Protein 8X0A (pdb70)

Radius of gyration: 40.34 Å; Cα contacts (8 Å, |Δi|>4): 1059; chains: 5; bounding box: 106×112×82 Å

Foldseek 3Di:
DLLVLLLLQLLVVCLVDPLVPQDLVNSCVSSVHDSVVNCVQPVDSLCSLCGNLVVLLVVLLVLLVPDDLPDDLLRSLLVSLLVSPDDPPVVVVSVLSSVCCCVPPPVNVVVVVVSLVSQLLSQLVSVCVNPPDDSPDDPSNVVSVLLVVLLVQLSVVCNVPVVDDSSVSSNVSSVDPVVHVVPD/DALVLLLLQLLVVCLVDPLVPQDLVNSCVSSVHDSVVNCVLPVDSLCSLVRPLVVLLVVLLVQLVPPDLPDDLLRSLLVSLLVSPDDDPVVVVSVLSSVCCCVPPPVNVVVVVVSLVSQLLSQLCSVCVNPPHDSPDDVSNVRSVLLSVLLVQLSVVCNVDVPDDSSVSSNVSSVDPVVHVVPD/DFLVLLLLQLLVVCLVPNQVPQDLVNSCVSSVHDSVVNCVQPVDSLCSLCRPLVVLLVVLLVLLVPDDLPPDLLRSLLVSLLVSPDDPPVCPVSVLSSCCCCVPPPSNVVVVVVSLVSQLLSQLCSVCVSPPHDSPDPPSNCVSVLLSVLLVQLSVVCNVDVPDDSSNSSNVSSVDPVVHPVPD/DALVLLLLQLLVVCLVDPLVPQDLVNSCVSSVHDSVVNCVQPVDSLCSLVGPLVVVLVVLLVQLVPDDLPPDLLRSLLVSLLVSVDDDPVVVVSVLSSVCCCVPPPVNVVVVVVSLVSQLLSQLCSVCVNPPHDSPDDPSNVVSVLLSVLLVQLSVVCNVDVPDDSSNSSNVSSCDVVVDVD/DQLVLLLLQLVVVVLVDPLVPQDLVNSCVSSVHDSVSNCVQPVDSLCSPVGPLVVVLVVLLVQLVPPDLPDDLLVSLLCSLLVPQDDDPVVCVSAALRAGPCPPRPVNPVVSVVSLVSQLLSQLVSVCVNDHDDSPDDPSNVVSVLLSVLLVQLSVVCRVDVVDDSSVSSNVSSVDPVVHVVPD

Structure (mmCIF, N/CA/C/O backbone):
data_8X0A
#
_entry.id   8X0A
#
_cell.length_a   109.750
_cell.length_b   81.430
_cell.length_c   120.457
_cell.angle_alpha   90.000
_cell.angle_beta   107.356
_cell.angle_gamma   90.000
#
_symmetry.space_group_name_H-M   'I 1 2 1'
#
loop_
_entity.id
_entity.type
_entity.pdbx_description
1 polymer 'Putative mycofactocin biosynthesis transcriptional regulator MftR'
2 water water
#
loop_
_atom_site.group_PDB
_atom_site.id
_atom_site.type_symbol
_atom_site.label_atom_id
_atom_site.label_alt_id
_atom_site.label_comp_id
_atom_site.label_asym_id
_atom_site.label_entity_id
_atom_site.label_seq_id
_atom_site.pdbx_PDB_ins_code
_atom_site.Cartn_x
_atom_site.Cartn_y
_atom_site.Cartn_z
_atom_site.occupancy
_atom_site.B_iso_or_equiv
_atom_site.auth_seq_id
_atom_site.auth_comp_id
_atom_site.auth_asym_id
_atom_site.auth_atom_id
_atom_site.pdbx_PDB_model_num
ATOM 1 N N . THR A 1 1 ? 30.224 -3.564 22.132 1.000 46.810 1 THR A N 1
ATOM 2 C CA . THR A 1 1 ? 31.626 -3.050 22.176 1.000 63.730 1 THR A CA 1
ATOM 3 C C . THR A 1 1 ? 31.857 -1.868 21.229 1.000 71.880 1 THR A C 1
ATOM 4 O O . THR A 1 1 ? 32.713 -1.054 21.585 1.000 78.150 1 THR A O 1
ATOM 8 N N . THR A 1 2 ? 31.123 -1.743 20.095 1.000 71.880 2 THR A N 1
ATOM 9 C CA . THR A 1 2 ? 30.956 -0.436 19.457 1.000 64.850 2 THR A CA 1
ATOM 10 C C . THR A 1 2 ? 30.135 0.437 20.411 1.000 59.740 2 THR A C 1
ATOM 11 O O . THR A 1 2 ? 30.658 1.459 20.781 1.000 45.450 2 THR A O 1
ATOM 15 N N . PRO A 1 3 ? 28.881 0.083 20.812 1.000 53.470 3 PRO A N 1
ATOM 16 C CA . PRO A 1 3 ? 28.185 0.794 21.883 1.000 48.830 3 PRO A CA 1
ATOM 17 C C . PRO A 1 3 ? 28.973 1.036 23.164 1.000 47.370 3 PRO A C 1
ATOM 18 O O . PRO A 1 3 ? 28.921 2.135 23.713 1.000 58.120 3 PRO A O 1
ATOM 22 N N . HIS A 1 4 ? 29.686 0.000 23.629 1.000 56.010 4 HIS A N 1
ATOM 23 C CA . HIS A 1 4 ? 30.457 0.067 24.866 1.000 56.660 4 HIS A CA 1
ATOM 24 C C . HIS A 1 4 ? 31.615 1.061 24.688 1.000 55.280 4 HIS A C 1
ATOM 25 O O . HIS A 1 4 ? 31.851 1.864 25.593 1.000 60.740 4 HIS A O 1
ATOM 32 N N . HIS A 1 5 ? 32.280 1.067 23.513 1.000 46.890 5 HIS A N 1
ATOM 33 C CA . HIS A 1 5 ? 33.385 1.980 23.252 1.000 42.870 5 HIS A CA 1
ATOM 34 C C . HIS A 1 5 ? 32.908 3.428 23.323 1.000 41.700 5 HIS A C 1
ATOM 35 O O . HIS A 1 5 ? 33.555 4.242 23.979 1.000 43.340 5 HIS A O 1
ATOM 42 N N . ILE A 1 6 ? 31.766 3.721 22.661 1.000 41.410 6 ILE A N 1
ATOM 43 C CA . ILE A 1 6 ? 31.147 5.049 22.673 1.000 36.220 6 ILE A CA 1
ATOM 44 C C . ILE A 1 6 ? 30.801 5.445 24.109 1.000 35.490 6 ILE A C 1
ATOM 45 O O . ILE A 1 6 ? 31.030 6.597 24.476 1.000 33.710 6 ILE A O 1
ATOM 50 N N . SER A 1 7 ? 30.230 4.517 24.889 1.000 29.230 7 SER A N 1
ATOM 51 C CA . SER A 1 7 ? 29.824 4.814 26.250 1.000 33.480 7 SER A CA 1
ATOM 52 C C . SER A 1 7 ? 31.043 5.112 27.107 1.000 33.340 7 SER A C 1
ATOM 53 O O . SER A 1 7 ? 31.036 6.105 27.813 1.000 36.580 7 SER A O 1
ATOM 56 N N . ASP A 1 8 ? 32.094 4.286 27.001 1.000 36.290 8 ASP A N 1
ATOM 57 C CA . ASP A 1 8 ? 33.311 4.449 27.787 1.000 34.110 8 ASP A CA 1
ATOM 58 C C . ASP A 1 8 ? 33.905 5.824 27.546 1.000 34.010 8 ASP A C 1
ATOM 59 O O . ASP A 1 8 ? 34.195 6.518 28.514 1.000 40.350 8 ASP A O 1
ATOM 64 N N . VAL A 1 9 ? 34.062 6.188 26.259 1.000 33.250 9 VAL A N 1
ATOM 65 C CA . VAL A 1 9 ? 34.572 7.486 25.836 1.000 33.980 9 VAL A CA 1
ATOM 66 C C . VAL A 1 9 ? 33.696 8.609 26.399 1.000 33.400 9 VAL A C 1
ATOM 67 O O . VAL A 1 9 ? 34.226 9.563 26.963 1.000 35.190 9 VAL A O 1
ATOM 71 N N . ALA A 1 10 ? 32.367 8.472 26.272 1.000 32.840 10 ALA A N 1
ATOM 72 C CA . ALA A 1 10 ? 31.404 9.447 26.784 1.000 37.120 10 ALA A CA 1
ATOM 73 C C . ALA A 1 10 ? 31.562 9.663 28.284 1.000 36.500 10 ALA A C 1
ATOM 74 O O . ALA A 1 10 ? 31.471 10.783 28.751 1.000 37.360 10 ALA A O 1
ATOM 76 N N . ILE A 1 11 ? 31.798 8.591 29.037 1.000 38.280 11 ILE A N 1
ATOM 77 C CA . ILE A 1 11 ? 31.891 8.671 30.489 1.000 42.630 11 ILE A CA 1
ATOM 78 C C . ILE A 1 11 ? 33.198 9.327 30.931 1.000 45.680 11 ILE A C 1
ATOM 79 O O . ILE A 1 11 ? 33.156 10.074 31.915 1.000 39.200 11 ILE A O 1
ATOM 84 N N . GLU A 1 12 ? 34.307 9.099 30.195 1.000 41.350 12 GLU A N 1
ATOM 85 C CA . GLU A 1 12 ? 35.563 9.798 30.447 1.000 44.220 12 GLU A CA 1
ATOM 86 C C . GLU A 1 12 ? 35.348 11.302 30.272 1.000 42.580 12 GLU A C 1
ATOM 87 O O . GLU A 1 12 ? 35.791 12.072 31.116 1.000 49.060 12 GLU A O 1
ATOM 93 N N . LEU A 1 13 ? 34.643 11.702 29.204 1.000 43.800 13 LEU A N 1
ATOM 94 C CA . LEU A 1 13 ? 34.322 13.106 28.954 1.000 42.970 13 LEU A CA 1
ATOM 95 C C . LEU A 1 13 ? 33.372 13.660 30.023 1.000 38.940 13 LEU A C 1
ATOM 96 O O . LEU A 1 13 ? 33.562 14.790 30.443 1.000 39.850 13 LEU A O 1
ATOM 101 N N . PHE A 1 14 ? 32.336 12.903 30.421 1.000 35.570 14 PHE A N 1
ATOM 102 C CA . PHE A 1 14 ? 31.391 13.349 31.435 1.000 36.890 14 PHE A CA 1
ATOM 103 C C . PHE A 1 14 ? 32.066 13.495 32.807 1.000 37.160 14 PHE A C 1
ATOM 104 O O . PHE A 1 14 ? 31.791 14.463 33.510 1.000 34.910 14 PHE A O 1
ATOM 112 N N . ALA A 1 15 ? 32.954 12.559 33.172 1.000 38.930 15 ALA A N 1
ATOM 113 C CA . ALA A 1 15 ? 33.801 12.667 34.367 1.000 37.600 15 ALA A CA 1
ATOM 114 C C . ALA A 1 15 ? 34.689 13.914 34.369 1.000 36.690 15 ALA A C 1
ATOM 115 O O . ALA A 1 15 ? 34.793 14.558 35.395 1.000 44.070 15 ALA A O 1
ATOM 117 N N . ALA A 1 16 ? 35.356 14.243 33.254 1.000 41.050 16 ALA A N 1
ATOM 118 C CA . ALA A 1 16 ? 36.314 15.350 33.195 1.000 43.200 16 ALA A CA 1
ATOM 119 C C . ALA A 1 16 ? 35.610 16.710 33.196 1.000 43.160 16 ALA A C 1
ATOM 120 O O . ALA A 1 16 ? 36.012 17.601 33.934 1.000 47.680 16 ALA A O 1
ATOM 122 N N . HIS A 1 17 ? 34.593 16.872 32.334 1.000 47.160 17 HIS A N 1
ATOM 123 C CA . HIS A 1 17 ? 33.876 18.127 32.110 1.000 45.930 17 HIS A CA 1
ATOM 124 C C . HIS A 1 17 ? 32.522 17.946 32.788 1.000 52.660 17 HIS A C 1
ATOM 125 O O . HIS A 1 17 ? 32.411 17.054 33.629 1.000 72.190 17 HIS A O 1
ATOM 132 N N . GLY A 1 18 ? 31.496 18.733 32.473 1.000 49.100 18 GLY A N 1
ATOM 133 C CA . GLY A 1 18 ? 30.151 18.360 32.915 1.000 49.800 18 GLY A CA 1
ATOM 134 C C . GLY A 1 18 ? 29.577 17.162 32.134 1.000 43.300 18 GLY A C 1
ATOM 135 O O . GLY A 1 18 ? 30.169 16.677 31.182 1.000 35.690 18 GLY A O 1
ATOM 136 N N . PHE A 1 19 ? 28.368 16.728 32.496 1.000 40.320 19 PHE A N 1
ATOM 137 C CA . PHE A 1 19 ? 27.468 16.093 31.546 1.000 35.330 19 PHE A CA 1
ATOM 138 C C . PHE A 1 19 ? 26.960 17.136 30.540 1.000 36.750 19 PHE A C 1
ATOM 139 O O . PHE A 1 19 ? 26.949 16.880 29.331 1.000 43.620 19 PHE A O 1
ATOM 147 N N . THR A 1 20 ? 26.494 18.271 31.058 1.000 32.690 20 THR A N 1
ATOM 148 C CA . THR A 1 20 ? 25.842 19.285 30.233 1.000 40.140 20 THR A CA 1
ATOM 149 C C . THR A 1 20 ? 26.817 19.976 29.269 1.000 38.940 20 THR A C 1
ATOM 150 O O . THR A 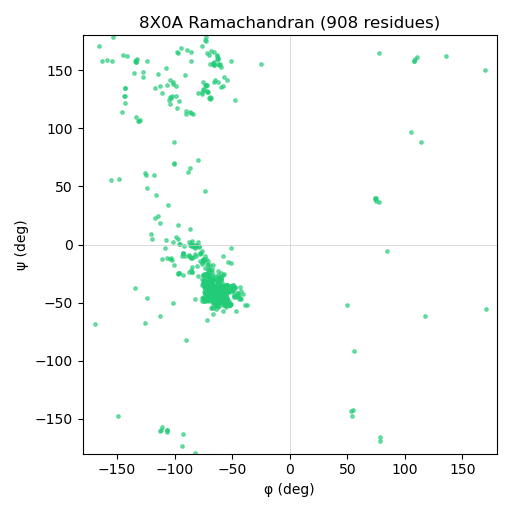1 20 ? 26.408 20.282 28.157 1.000 48.970 20 THR A O 1
ATOM 154 N N . ASP A 1 21 ? 28.102 20.117 29.614 1.000 39.580 21 ASP A N 1
ATOM 155 C CA . ASP A 1 21 ? 29.108 20.717 28.741 1.000 42.220 21 ASP A CA 1
ATOM 156 C C . ASP A 1 21 ? 29.715 19.752 27.707 1.000 37.800 21 ASP A C 1
ATOM 157 O O . ASP A 1 21 ? 30.554 20.165 26.942 1.000 39.020 21 ASP A O 1
ATOM 162 N N . VAL A 1 22 ? 29.322 18.477 27.674 1.000 39.700 22 VAL A N 1
ATOM 163 C CA . VAL A 1 22 ? 29.779 17.526 26.676 1.000 36.080 22 VAL A CA 1
ATOM 164 C C . VAL A 1 22 ? 28.650 17.311 25.662 1.000 33.910 22 VAL A C 1
ATOM 165 O O . VAL A 1 22 ? 27.584 16.859 26.044 1.000 36.460 22 VAL A O 1
ATOM 169 N N . SER A 1 23 ? 28.977 17.492 24.391 1.000 30.010 23 SER A N 1
ATOM 170 C CA . SER A 1 23 ? 27.975 17.335 23.321 1.000 28.550 23 SER A CA 1
ATOM 171 C C . SER A 1 23 ? 28.060 15.962 22.683 1.000 27.760 23 SER A C 1
ATOM 172 O O . SER A 1 23 ? 29.047 15.260 22.901 1.000 27.660 23 SER A O 1
ATOM 175 N N . VAL A 1 24 ? 27.037 15.616 21.927 1.000 24.680 24 VAL A N 1
ATOM 176 C CA . VAL A 1 24 ? 26.999 14.373 21.186 1.000 29.430 24 VAL A CA 1
ATOM 177 C C . VAL A 1 24 ? 28.142 14.302 20.160 1.000 35.090 24 VAL A C 1
ATOM 178 O O . VAL A 1 24 ? 28.635 13.200 19.938 1.000 41.660 24 VAL A O 1
ATOM 182 N N . ASP A 1 25 ? 28.565 15.437 19.612 1.000 39.520 25 ASP A N 1
ATOM 183 C CA . ASP A 1 25 ? 29.677 15.485 18.631 1.000 42.450 25 ASP A CA 1
ATOM 184 C C . ASP A 1 25 ? 30.985 15.263 19.380 1.000 34.240 25 ASP A C 1
ATOM 185 O O . ASP A 1 25 ? 31.841 14.542 18.864 1.000 30.080 25 ASP A O 1
ATOM 190 N N . ASP A 1 26 ? 31.125 15.877 20.547 1.000 28.960 26 ASP A N 1
ATOM 191 C CA . ASP A 1 26 ? 32.308 15.642 21.367 1.000 27.380 26 ASP A CA 1
ATOM 192 C C . ASP A 1 26 ? 32.527 14.137 21.556 1.000 27.810 26 ASP A C 1
ATOM 193 O O . ASP A 1 26 ? 33.662 13.651 21.523 1.000 32.710 26 ASP A O 1
ATOM 198 N N . ILE A 1 27 ? 31.420 13.401 21.745 1.000 25.690 27 ILE A N 1
ATOM 199 C CA . ILE A 1 27 ? 31.437 11.970 21.969 1.000 26.740 27 ILE A CA 1
ATOM 200 C C . ILE A 1 27 ? 31.808 11.222 20.677 1.000 28.810 27 ILE A C 1
ATOM 201 O O . ILE A 1 27 ? 32.632 10.305 20.698 1.000 29.020 27 ILE A O 1
ATOM 206 N N . ALA A 1 28 ? 31.186 11.613 19.557 1.000 30.410 28 ALA A N 1
ATOM 207 C CA . ALA A 1 28 ? 31.483 11.064 18.235 1.000 31.260 28 ALA A CA 1
ATOM 208 C C . ALA A 1 28 ? 32.961 11.267 17.869 1.000 32.130 28 ALA A C 1
ATOM 209 O O . ALA A 1 28 ? 33.602 10.377 17.335 1.000 30.570 28 ALA A O 1
ATOM 211 N N . ARG A 1 29 ? 33.498 12.457 18.149 1.000 40.170 29 ARG A N 1
ATOM 212 C CA . ARG A 1 29 ? 34.874 12.827 17.848 1.000 41.630 29 ARG A CA 1
ATOM 213 C C . ARG A 1 29 ? 35.839 11.976 18.667 1.000 46.200 29 ARG A C 1
ATOM 214 O O . ARG A 1 29 ? 36.748 11.369 18.088 1.000 50.730 29 ARG A O 1
ATOM 222 N N . ALA A 1 30 ? 35.611 11.909 19.990 1.000 40.650 30 ALA A N 1
ATOM 223 C CA . ALA A 1 30 ? 36.437 11.113 20.882 1.000 34.250 30 ALA A CA 1
ATOM 224 C C . ALA A 1 30 ? 36.378 9.613 20.557 1.000 34.690 30 ALA A C 1
ATOM 225 O O . ALA A 1 30 ? 37.376 8.911 20.783 1.000 39.080 30 ALA A O 1
ATOM 227 N N . ALA A 1 31 ? 35.219 9.120 20.064 1.000 32.720 31 ALA A N 1
ATOM 228 C CA . ALA A 1 31 ? 35.018 7.722 19.679 1.000 31.550 31 ALA A CA 1
ATOM 229 C C . ALA A 1 31 ? 35.504 7.420 18.249 1.000 31.930 31 ALA A C 1
ATOM 230 O O . ALA A 1 31 ? 35.576 6.250 17.853 1.000 28.920 31 ALA A O 1
ATOM 232 N N . GLY A 1 32 ? 35.835 8.468 17.473 1.000 31.420 32 GLY A N 1
ATOM 233 C CA . GLY A 1 32 ? 36.377 8.319 16.137 1.000 32.660 32 GLY A CA 1
ATOM 234 C C . GLY A 1 32 ? 35.321 7.908 15.117 1.000 33.230 32 GLY A C 1
ATOM 235 O O . GLY A 1 32 ? 35.643 7.133 14.225 1.000 39.320 32 GLY A O 1
ATOM 236 N N . ILE A 1 33 ? 34.089 8.444 15.242 1.000 31.080 33 ILE A N 1
ATOM 237 C CA . ILE A 1 33 ? 32.976 8.130 14.361 1.000 29.680 33 ILE A CA 1
ATOM 238 C C . ILE A 1 33 ? 32.295 9.419 13.916 1.000 27.250 33 ILE A C 1
ATOM 239 O O . ILE A 1 33 ? 32.382 10.441 14.611 1.000 30.220 33 ILE A O 1
ATOM 244 N N . ALA A 1 34 ? 31.556 9.341 12.803 1.000 28.860 34 ALA A N 1
ATOM 245 C CA . ALA A 1 34 ? 30.591 10.380 12.445 1.000 33.900 34 ALA A CA 1
ATOM 246 C C . ALA A 1 34 ? 29.442 10.441 13.466 1.000 37.450 34 ALA A C 1
ATOM 247 O O . ALA A 1 34 ? 29.104 9.454 14.127 1.000 37.400 34 ALA A O 1
ATOM 249 N N . ARG A 1 35 ? 28.825 11.621 13.566 1.000 38.340 35 ARG A N 1
ATOM 250 C CA . ARG A 1 35 ? 27.705 11.873 14.466 1.000 38.850 35 ARG A CA 1
ATOM 251 C C . ARG A 1 35 ? 26.534 10.922 14.198 1.000 37.060 35 ARG A C 1
ATOM 252 O O . ARG A 1 35 ? 25.986 10.395 15.157 1.000 42.140 35 ARG A O 1
ATOM 260 N N . ARG A 1 36 ? 26.180 10.720 12.913 1.000 31.620 36 ARG A N 1
ATOM 261 C CA . ARG A 1 36 ? 25.150 9.797 12.472 1.000 36.450 36 ARG A CA 1
ATOM 262 C C . ARG A 1 36 ? 25.413 8.339 12.876 1.000 35.350 36 ARG A C 1
ATOM 263 O O . ARG A 1 36 ? 24.487 7.586 13.174 1.000 43.160 36 ARG A O 1
ATOM 271 N N . THR A 1 37 ? 26.687 7.929 12.843 1.000 34.070 37 THR A N 1
ATOM 272 C CA . THR A 1 37 ? 27.077 6.577 13.236 1.000 34.320 37 THR A CA 1
ATOM 273 C C . THR A 1 37 ? 26.725 6.298 14.701 1.000 31.120 37 THR A C 1
ATOM 274 O O . THR A 1 37 ? 26.286 5.205 15.030 1.000 26.240 37 THR A O 1
ATOM 278 N N . LEU A 1 38 ? 26.948 7.293 15.571 1.000 31.920 38 LEU A N 1
ATOM 279 C CA . LEU A 1 38 ? 26.579 7.200 16.981 1.000 31.190 38 LEU A CA 1
ATOM 280 C C . LEU A 1 38 ? 25.083 6.915 17.153 1.000 29.410 38 LEU A C 1
ATOM 281 O O . LEU A 1 38 ? 24.729 6.176 18.067 1.000 26.630 38 LEU A O 1
ATOM 286 N N . PHE A 1 39 ? 24.221 7.469 16.283 1.000 29.010 39 PHE A N 1
ATOM 287 C CA . PHE A 1 39 ? 22.777 7.337 16.450 1.000 30.900 39 PHE A CA 1
ATOM 288 C C . PHE A 1 39 ? 22.264 5.950 16.071 1.000 30.130 39 PHE A C 1
ATOM 289 O O . PHE A 1 39 ? 21.118 5.629 16.389 1.000 37.590 39 PHE A O 1
ATOM 297 N N . ARG A 1 40 ? 23.074 5.118 15.419 1.000 30.440 40 ARG A N 1
ATOM 298 C CA . ARG A 1 40 ? 22.666 3.732 15.173 1.000 33.470 40 ARG A CA 1
ATOM 299 C C . ARG A 1 40 ? 22.700 2.951 16.484 1.000 35.060 40 ARG A C 1
ATOM 300 O O . ARG A 1 40 ? 21.863 2.089 16.678 1.000 36.780 40 ARG A O 1
ATOM 308 N N . TYR A 1 41 ? 23.566 3.338 17.427 1.000 40.620 41 TYR A N 1
ATOM 309 C CA . TYR A 1 41 ? 23.719 2.669 18.727 1.000 38.800 41 TYR A CA 1
ATOM 310 C C . TYR A 1 41 ? 22.916 3.329 19.854 1.000 31.800 41 TYR A C 1
ATOM 311 O O . TYR A 1 41 ? 22.662 2.649 20.831 1.000 30.400 41 TYR A O 1
ATOM 320 N N . TYR A 1 42 ? 22.591 4.628 19.753 1.000 31.370 42 TYR A N 1
ATOM 321 C CA . TYR A 1 42 ? 21.976 5.403 20.826 1.000 30.070 42 TYR A CA 1
ATOM 322 C C . TYR A 1 42 ? 20.968 6.405 20.253 1.000 32.170 42 TYR A C 1
ATOM 323 O O . TYR A 1 42 ? 21.300 7.132 19.319 1.000 30.260 42 TYR A O 1
ATOM 332 N N . ALA A 1 43 ? 19.776 6.485 20.866 1.000 34.800 43 ALA A N 1
ATOM 333 C CA . ALA A 1 43 ? 18.700 7.339 20.372 1.000 34.900 43 ALA A CA 1
ATOM 334 C C . ALA A 1 43 ? 18.758 8.732 20.994 1.000 35.700 43 ALA A C 1
ATOM 335 O O . ALA A 1 43 ? 17.979 9.602 20.575 1.000 30.160 43 ALA A O 1
ATOM 337 N N . SER A 1 44 ? 19.600 8.932 22.019 1.000 36.300 44 SER A N 1
ATOM 338 C CA . SER A 1 44 ? 19.741 10.236 22.657 1.000 33.420 44 SER A CA 1
ATOM 339 C C . SER A 1 44 ? 21.000 10.259 23.522 1.000 37.510 44 SER A C 1
ATOM 340 O O . SER A 1 44 ? 21.673 9.243 23.700 1.000 35.500 44 SER A O 1
ATOM 343 N N . LYS A 1 45 ? 21.336 11.462 24.010 1.000 37.170 45 LYS A N 1
ATOM 344 C CA . LYS A 1 45 ? 22.491 11.673 24.870 1.000 35.710 45 LYS A CA 1
ATOM 345 C C . LYS A 1 45 ? 22.300 10.958 26.205 1.000 35.310 45 LYS A C 1
ATOM 346 O O . LYS A 1 45 ? 23.244 10.319 26.686 1.000 35.190 45 LYS A O 1
ATOM 352 N N . ASN A 1 46 ? 21.077 11.052 26.774 1.000 32.950 46 ASN A N 1
ATOM 353 C CA . ASN A 1 46 ? 20.759 10.467 28.073 1.000 30.910 46 ASN A CA 1
ATOM 354 C C . ASN A 1 46 ? 20.894 8.933 28.078 1.000 30.240 46 ASN A C 1
ATOM 355 O O . ASN A 1 46 ? 21.127 8.352 29.127 1.000 27.240 46 ASN A O 1
ATOM 360 N N . ALA A 1 47 ? 20.745 8.272 26.912 1.000 33.580 47 ALA A N 1
ATOM 361 C CA . ALA A 1 47 ? 20.947 6.837 26.775 1.000 33.920 47 ALA A CA 1
ATOM 362 C C . ALA A 1 47 ? 22.402 6.397 26.909 1.000 34.590 47 ALA A C 1
ATOM 363 O O . ALA A 1 47 ? 22.631 5.237 27.254 1.000 41.280 47 ALA A O 1
ATOM 365 N N . ILE A 1 48 ? 23.361 7.289 26.598 1.000 36.650 48 ILE A N 1
ATOM 366 C CA . ILE A 1 48 ? 24.753 6.908 26.332 1.000 34.680 48 ILE A CA 1
ATOM 367 C C . ILE A 1 48 ? 25.441 6.388 27.590 1.000 30.140 48 ILE A C 1
ATOM 368 O O . ILE A 1 48 ? 26.103 5.367 27.490 1.000 34.330 48 ILE A O 1
ATOM 373 N N . PRO A 1 49 ? 25.330 7.015 28.782 1.000 29.580 49 PRO A N 1
ATOM 374 C CA . PRO A 1 49 ? 25.953 6.491 30.001 1.000 31.040 49 PRO A CA 1
ATOM 375 C C . PRO A 1 49 ? 25.533 5.074 30.398 1.000 36.520 49 PRO A C 1
ATOM 376 O O . PRO A 1 49 ? 26.314 4.366 31.038 1.000 34.410 49 PRO A O 1
ATOM 380 N N . TRP A 1 50 ? 24.312 4.663 29.977 1.000 41.480 50 TRP A N 1
ATOM 381 C CA . TRP A 1 50 ? 23.796 3.330 30.243 1.000 37.660 50 TRP A CA 1
ATOM 382 C C . TRP A 1 50 ? 24.360 2.258 29.325 1.000 36.020 50 TRP A C 1
ATOM 383 O O . TRP A 1 50 ? 24.015 1.108 29.525 1.000 35.480 50 TRP A O 1
ATOM 394 N N . GLY A 1 51 ? 25.231 2.591 28.367 1.000 40.540 51 GLY A N 1
ATOM 395 C CA . GLY A 1 51 ? 25.769 1.598 27.460 1.000 46.750 51 GLY A CA 1
ATOM 396 C C . GLY A 1 51 ? 24.647 0.817 26.769 1.000 49.290 51 GLY A C 1
ATOM 397 O O . GLY A 1 51 ? 23.527 1.324 26.543 1.000 38.980 51 GLY A O 1
ATOM 398 N N . ASP A 1 52 ? 24.947 -0.446 26.488 1.000 55.760 52 ASP A N 1
ATOM 399 C CA . ASP A 1 52 ? 24.005 -1.307 25.784 1.000 70.430 52 ASP A CA 1
ATOM 400 C C . ASP A 1 52 ? 22.745 -1.518 26.634 1.000 77.070 52 ASP A C 1
ATOM 401 O O . ASP A 1 52 ? 21.664 -1.116 26.218 1.000 87.480 52 ASP A O 1
ATOM 406 N N . PHE A 1 53 ? 22.920 -1.825 27.919 1.000 73.120 53 PHE A N 1
ATOM 407 C CA . PHE A 1 53 ? 21.878 -2.118 28.899 1.000 65.590 53 PHE A CA 1
ATOM 408 C C . PHE A 1 53 ? 20.844 -3.143 28.444 1.000 61.440 53 PHE A C 1
ATOM 409 O O . PHE A 1 53 ? 20.684 -4.095 29.179 1.000 42.940 53 PHE A O 1
ATOM 417 N N . SER A 1 54 ? 20.202 -3.009 27.271 1.000 60.480 54 SER A N 1
ATOM 418 C CA . SER A 1 54 ? 19.506 -4.110 26.587 1.000 52.220 54 SER A CA 1
ATOM 419 C C . SER A 1 54 ? 20.319 -5.403 26.612 1.000 58.460 54 SER A C 1
ATOM 420 O O . SER A 1 54 ? 19.748 -6.455 26.926 1.000 46.820 54 SER A O 1
ATOM 423 N N . THR A 1 55 ? 21.634 -5.297 26.301 1.000 54.880 55 THR A N 1
ATOM 424 C CA . THR A 1 55 ? 22.528 -6.450 26.299 1.000 56.030 55 THR A CA 1
ATOM 425 C C . THR A 1 55 ? 22.869 -6.875 27.729 1.000 60.370 55 THR A C 1
ATOM 426 O O . THR A 1 55 ? 22.930 -8.062 27.996 1.000 54.050 55 THR A O 1
ATOM 430 N N . HIS A 1 56 ? 23.111 -5.935 28.647 1.000 65.060 56 HIS A N 1
ATOM 431 C CA . HIS A 1 56 ? 23.291 -6.300 30.051 1.000 72.520 56 HIS A CA 1
ATOM 432 C C . HIS A 1 56 ? 22.073 -7.060 30.600 1.000 64.160 56 HIS A C 1
ATOM 433 O O . HIS A 1 56 ? 22.254 -8.056 31.283 1.000 60.630 56 HIS A O 1
ATOM 440 N N . LEU A 1 57 ? 20.848 -6.633 30.277 1.000 52.400 57 LEU A N 1
ATOM 441 C CA . LEU A 1 57 ? 19.627 -7.294 30.728 1.000 49.850 57 LEU A CA 1
ATOM 442 C C . LEU A 1 57 ? 19.488 -8.673 30.090 1.000 47.030 57 LEU A C 1
ATOM 443 O O . LEU A 1 57 ? 19.050 -9.590 30.766 1.000 50.540 57 LEU A O 1
ATOM 448 N N . ALA A 1 58 ? 19.856 -8.837 28.818 1.000 48.780 58 ALA A N 1
ATOM 449 C CA . ALA A 1 58 ? 19.846 -10.149 28.166 1.000 46.690 58 ALA A CA 1
ATOM 450 C C . ALA A 1 58 ? 20.859 -11.086 28.816 1.000 46.910 58 ALA A C 1
ATOM 451 O O . ALA A 1 58 ? 20.554 -12.258 28.951 1.000 53.280 58 ALA A O 1
ATOM 453 N N . GLN A 1 59 ? 22.031 -10.574 29.217 1.000 41.470 59 GLN A N 1
ATOM 454 C CA . GLN A 1 59 ? 23.077 -11.317 29.911 1.000 45.770 59 GLN A CA 1
ATOM 455 C C . GLN A 1 59 ? 22.630 -11.737 31.306 1.000 47.700 59 GLN A C 1
ATOM 456 O O . GLN A 1 59 ? 22.881 -12.874 31.676 1.000 51.060 59 GLN A O 1
ATOM 462 N N . LEU A 1 60 ? 21.998 -10.836 32.079 1.000 41.910 60 LEU A N 1
ATOM 463 C CA . LEU A 1 60 ? 21.404 -11.181 33.365 1.000 36.740 60 LEU A CA 1
ATOM 464 C C . LEU A 1 60 ? 20.340 -12.272 33.184 1.000 43.940 60 LEU A C 1
ATOM 465 O O . LEU A 1 60 ? 20.304 -13.226 33.947 1.000 45.250 60 LEU A O 1
ATOM 470 N N . GLN A 1 61 ? 19.443 -12.143 32.193 1.000 44.960 61 GLN A N 1
ATOM 471 C CA . GLN A 1 61 ? 18.504 -13.197 31.847 1.000 44.160 61 GLN A CA 1
ATOM 472 C C . GLN A 1 61 ? 19.252 -14.504 31.530 1.000 45.030 61 GLN A C 1
ATOM 473 O O . GLN A 1 61 ? 18.860 -15.557 31.992 1.000 44.890 61 GLN A O 1
ATOM 479 N N . GLY A 1 62 ? 20.321 -14.449 30.732 1.000 50.590 62 GLY A N 1
ATOM 480 C CA . GLY A 1 62 ? 21.118 -15.618 30.385 1.000 44.890 62 GLY A CA 1
ATOM 481 C C . GLY A 1 62 ? 21.721 -16.284 31.616 1.000 44.780 62 GLY A C 1
ATOM 482 O O . GLY A 1 62 ? 21.674 -17.481 31.739 1.000 50.660 62 GLY A O 1
ATOM 483 N N . LEU A 1 63 ? 22.260 -15.504 32.541 1.000 46.780 63 LEU A N 1
ATOM 484 C CA . LEU A 1 63 ? 22.851 -15.995 33.777 1.000 48.760 63 LEU A CA 1
ATOM 485 C C . LEU A 1 63 ? 21.792 -16.664 34.641 1.000 55.320 63 LEU A C 1
ATOM 486 O O . LEU A 1 63 ? 22.030 -17.761 35.112 1.000 69.220 63 LEU A O 1
ATOM 491 N N . LEU A 1 64 ? 20.617 -16.042 34.813 1.000 51.540 64 LEU A N 1
ATOM 492 C CA . LEU A 1 64 ? 19.519 -16.623 35.588 1.000 45.750 64 LEU A CA 1
ATOM 493 C C . LEU A 1 64 ? 18.936 -17.847 34.890 1.000 43.800 64 LEU A C 1
ATOM 494 O O . LEU A 1 64 ? 18.604 -18.800 35.559 1.000 49.910 64 LEU A O 1
ATOM 499 N N . ASP A 1 65 ? 18.782 -17.831 33.564 1.000 49.700 65 ASP A N 1
ATOM 500 C CA . ASP A 1 65 ? 18.324 -18.997 32.809 1.000 55.450 65 ASP A CA 1
ATOM 501 C C . ASP A 1 65 ? 19.281 -20.178 33.004 1.000 56.420 65 ASP A C 1
ATOM 502 O O . ASP A 1 65 ? 18.820 -21.295 33.097 1.000 57.440 65 ASP A O 1
ATOM 507 N N . ASN A 1 66 ? 20.591 -19.936 33.105 1.000 60.760 66 ASN A N 1
ATOM 508 C CA . ASN A 1 66 ? 21.602 -20.981 33.168 1.000 61.370 66 ASN A CA 1
ATOM 509 C C . ASN A 1 66 ? 21.999 -21.343 34.601 1.000 59.680 66 ASN A C 1
ATOM 510 O O . ASN A 1 66 ? 22.809 -22.251 34.767 1.000 71.140 66 ASN A O 1
ATOM 515 N N . ILE A 1 67 ? 21.412 -20.714 35.633 1.000 51.020 67 ILE A N 1
ATOM 516 C CA . ILE A 1 67 ? 21.610 -21.171 37.003 1.000 45.330 67 ILE A CA 1
ATOM 517 C C . ILE A 1 67 ? 20.826 -22.476 37.149 1.000 39.440 67 ILE A C 1
ATOM 518 O O . ILE A 1 67 ? 19.707 -22.582 36.647 1.000 46.210 67 ILE A O 1
ATOM 523 N N . ASP A 1 68 ? 21.428 -23.469 37.815 1.000 31.830 68 ASP A N 1
ATOM 524 C CA . ASP A 1 68 ? 20.812 -24.781 37.908 1.000 32.440 68 ASP A CA 1
ATOM 525 C C . ASP A 1 68 ? 19.519 -24.643 38.727 1.000 31.080 68 ASP A C 1
ATOM 526 O O . ASP A 1 68 ? 19.472 -23.942 39.708 1.000 22.270 68 ASP A O 1
ATOM 531 N N . SER A 1 69 ? 18.470 -25.345 38.301 1.000 37.460 69 SER A N 1
ATOM 532 C CA . SER A 1 69 ? 17.124 -25.249 38.854 1.000 34.150 69 SER A CA 1
ATOM 533 C C . SER A 1 69 ? 17.081 -25.722 40.307 1.000 31.720 69 SER A C 1
ATOM 534 O O . SER A 1 69 ? 16.250 -25.244 41.077 1.000 27.760 69 SER A O 1
ATOM 537 N N . ARG A 1 70 ? 17.988 -26.655 40.658 1.000 31.420 70 ARG A N 1
ATOM 538 C CA . ARG A 1 70 ? 18.135 -27.177 42.009 1.000 31.640 70 ARG A CA 1
ATOM 539 C C . ARG A 1 70 ? 18.732 -26.155 42.982 1.000 31.890 70 ARG A C 1
ATOM 540 O O . ARG A 1 70 ? 18.527 -26.310 44.181 1.000 34.720 70 ARG A O 1
ATOM 548 N N . ILE A 1 71 ? 19.430 -25.115 42.496 1.000 35.720 71 ILE A N 1
ATOM 549 C CA . ILE A 1 71 ? 19.894 -24.000 43.318 1.000 35.040 71 ILE A CA 1
ATOM 550 C C . ILE A 1 71 ? 18.668 -23.193 43.793 1.000 36.070 71 ILE A C 1
ATOM 551 O O . ILE A 1 71 ? 17.910 -22.660 42.978 1.000 31.010 71 ILE A O 1
ATOM 556 N N . GLN A 1 72 ? 18.578 -23.003 45.116 1.000 37.880 72 GLN A N 1
ATOM 557 C CA . GLN A 1 72 ? 17.495 -22.302 45.795 1.000 38.900 72 GLN A CA 1
ATOM 558 C C . GLN A 1 72 ? 17.430 -20.840 45.357 1.000 37.960 72 GLN A C 1
ATOM 559 O O . GLN A 1 72 ? 18.433 -20.251 44.932 1.000 47.860 72 GLN A O 1
ATOM 565 N N . LEU A 1 73 ? 16.234 -20.254 45.493 1.000 34.580 73 LEU A N 1
ATOM 566 C CA . LEU A 1 73 ? 15.910 -18.937 44.950 1.000 37.980 73 LEU A CA 1
ATOM 567 C C . LEU A 1 73 ? 16.796 -17.845 45.578 1.000 38.690 73 LEU A C 1
ATOM 568 O O . LEU A 1 73 ? 17.284 -16.969 44.849 1.000 43.100 73 LEU A O 1
ATOM 573 N N . ARG A 1 74 ? 16.979 -17.881 46.902 1.000 38.280 74 ARG A N 1
ATOM 574 C CA . ARG A 1 74 ? 17.770 -16.862 47.582 1.000 41.180 74 ARG A CA 1
ATOM 575 C C . ARG A 1 74 ? 19.208 -16.865 47.053 1.000 42.910 74 ARG A C 1
ATOM 576 O O . ARG A 1 74 ? 19.757 -15.803 46.728 1.000 38.030 74 ARG A O 1
ATOM 584 N N . ASP A 1 75 ? 19.791 -18.067 46.893 1.000 40.090 75 ASP A N 1
ATOM 585 C CA . ASP A 1 75 ? 21.165 -18.234 46.442 1.000 37.540 75 ASP A CA 1
ATOM 586 C C . ASP A 1 75 ? 21.324 -17.725 45.007 1.000 35.380 75 ASP A C 1
ATOM 587 O O . ASP A 1 75 ? 22.309 -17.069 44.695 1.000 34.340 75 ASP A O 1
ATOM 592 N N . ALA A 1 76 ? 20.346 -18.018 44.148 1.000 33.900 76 ALA A N 1
ATOM 593 C CA . ALA A 1 76 ? 20.330 -17.575 42.765 1.000 33.990 76 ALA A CA 1
ATOM 594 C C . ALA A 1 76 ? 20.291 -16.051 42.646 1.000 36.560 76 ALA A C 1
ATOM 595 O O . ALA A 1 76 ? 20.999 -15.511 41.813 1.000 35.180 76 ALA A O 1
ATOM 597 N N . LEU A 1 77 ? 19.475 -15.365 43.469 1.000 36.120 77 LEU A N 1
ATOM 598 C CA . LEU A 1 77 ? 19.354 -13.908 43.472 1.000 31.850 77 LEU A CA 1
ATOM 599 C C . LEU A 1 77 ? 20.650 -13.253 43.930 1.000 30.630 77 LEU A C 1
ATOM 600 O O . LEU A 1 77 ? 21.143 -12.335 43.264 1.000 31.600 77 LEU A O 1
ATOM 605 N N . ARG A 1 78 ? 21.211 -13.753 45.043 1.000 35.020 78 ARG A N 1
ATOM 606 C CA . ARG A 1 78 ? 22.492 -13.254 45.525 1.000 37.130 78 ARG A CA 1
ATOM 607 C C . ARG A 1 78 ? 23.580 -13.509 44.484 1.000 36.150 78 ARG A C 1
ATOM 608 O O . ARG A 1 78 ? 24.346 -12.609 44.196 1.000 31.500 78 ARG A O 1
ATOM 616 N N . ALA A 1 79 ? 23.638 -14.729 43.941 1.000 33.540 79 ALA A N 1
ATOM 617 C CA . ALA A 1 79 ? 24.637 -15.095 42.942 1.000 36.950 79 ALA A CA 1
ATOM 618 C C . ALA A 1 79 ? 24.532 -14.185 41.730 1.000 32.890 79 ALA A C 1
ATOM 619 O O . ALA A 1 79 ? 25.546 -13.716 41.273 1.000 40.390 79 ALA A O 1
ATOM 621 N N . ALA A 1 80 ? 23.330 -13.919 41.228 1.000 40.280 80 ALA A N 1
ATOM 622 C CA . ALA A 1 80 ? 23.108 -13.086 40.051 1.000 42.590 80 ALA A CA 1
ATOM 623 C C . ALA A 1 80 ? 23.449 -11.618 40.317 1.000 41.220 80 ALA A C 1
ATOM 624 O O . ALA A 1 80 ? 24.100 -10.999 39.472 1.000 45.190 80 ALA A O 1
ATOM 626 N N . LEU A 1 81 ? 22.982 -11.074 41.453 1.000 36.830 81 LEU A N 1
ATOM 627 C CA . LEU A 1 81 ? 23.323 -9.723 41.874 1.000 37.930 81 LEU A CA 1
ATOM 628 C C . LEU A 1 81 ? 24.847 -9.516 41.837 1.000 33.730 81 LEU A C 1
ATOM 629 O O . LEU A 1 81 ? 25.321 -8.564 41.245 1.000 34.200 81 LEU A O 1
ATOM 634 N N . LEU A 1 82 ? 25.619 -10.409 42.452 1.000 33.880 82 LEU A N 1
ATOM 635 C CA . LEU A 1 82 ? 27.060 -10.221 42.567 1.000 35.550 82 LEU A CA 1
ATOM 636 C C . LEU A 1 82 ? 27.796 -10.511 41.262 1.000 34.260 82 LEU A C 1
ATOM 637 O O . LEU A 1 82 ? 28.743 -9.810 40.976 1.000 37.380 82 LEU A O 1
ATOM 642 N N . ALA A 1 83 ? 27.346 -11.478 40.458 1.000 30.300 83 ALA A N 1
ATOM 643 C CA . ALA A 1 83 ? 27.997 -11.781 39.186 1.000 33.370 83 ALA A CA 1
ATOM 644 C C . ALA A 1 83 ? 27.786 -10.656 38.170 1.000 38.560 83 ALA A C 1
ATOM 645 O O . ALA A 1 83 ? 28.712 -10.300 37.454 1.000 45.020 83 ALA A O 1
ATOM 647 N N . PHE A 1 84 ? 26.583 -10.073 38.120 1.000 45.760 84 PHE A N 1
ATOM 648 C CA . PHE A 1 84 ? 26.228 -8.998 37.193 1.000 49.960 84 PHE A CA 1
ATOM 649 C C . PHE A 1 84 ? 26.996 -7.704 37.509 1.000 50.310 84 PHE A C 1
ATOM 650 O O . PHE A 1 84 ? 27.163 -6.876 36.612 1.000 50.670 84 PHE A O 1
ATOM 658 N N . ASN A 1 85 ? 27.507 -7.560 38.747 1.000 43.990 85 ASN A N 1
ATOM 659 C CA . ASN A 1 85 ? 28.296 -6.412 39.150 1.000 42.210 85 ASN A CA 1
ATOM 660 C C . ASN A 1 85 ? 29.699 -6.882 39.536 1.000 42.180 85 ASN A C 1
ATOM 661 O O . ASN A 1 85 ? 30.339 -6.286 40.417 1.000 34.200 85 ASN A O 1
ATOM 666 N N . THR A 1 86 ? 30.424 -7.507 38.580 1.000 46.880 86 THR A N 1
ATOM 667 C CA . THR A 1 86 ? 31.875 -7.866 38.767 1.000 49.790 86 THR A CA 1
ATOM 668 C C . THR A 1 86 ? 32.790 -7.348 37.606 1.000 55.240 86 THR A C 1
ATOM 669 O O . THR A 1 86 ? 32.437 -7.690 36.470 1.000 65.230 86 THR A O 1
ATOM 673 N N . PHE A 1 87 ? 34.089 -7.004 37.932 1.000 63.930 87 PHE A N 1
ATOM 674 C CA . PHE A 1 87 ? 34.941 -6.431 36.845 1.000 82.170 87 PHE A CA 1
ATOM 675 C C . PHE A 1 87 ? 36.511 -6.586 36.897 1.000 76.260 87 PHE A C 1
ATOM 676 O O . PHE A 1 87 ? 36.755 -7.044 37.980 1.000 87.980 87 PHE A O 1
ATOM 684 N N . ASP A 1 88 ? 37.541 -6.186 36.033 1.000 61.320 88 ASP A N 1
ATOM 685 C CA . ASP A 1 88 ? 38.924 -6.068 36.430 1.000 52.930 88 ASP A CA 1
ATOM 686 C C . ASP A 1 88 ? 39.141 -4.809 37.250 1.000 53.040 88 ASP A C 1
ATOM 687 O O . ASP A 1 88 ? 38.273 -3.944 37.274 1.000 46.480 88 ASP A O 1
ATOM 692 N N . GLU A 1 89 ? 40.330 -4.663 37.845 1.000 52.930 89 GLU A N 1
ATOM 693 C CA . GLU A 1 89 ? 40.747 -3.394 38.424 1.000 57.680 89 GLU A CA 1
ATOM 694 C C . GLU A 1 89 ? 40.512 -2.264 37.408 1.000 54.230 89 GLU A C 1
ATOM 695 O O . GLU A 1 89 ? 40.062 -1.187 37.784 1.000 48.120 89 GLU A O 1
ATOM 701 N N . SER A 1 90 ? 40.776 -2.553 36.122 1.000 59.330 90 SER A N 1
ATOM 702 C CA . SER A 1 90 ? 40.597 -1.652 34.992 1.000 58.040 90 SER A CA 1
ATOM 703 C C . SER A 1 90 ? 39.136 -1.213 34.792 1.000 51.180 90 SER A C 1
ATOM 704 O O . SER A 1 90 ? 38.829 -0.018 34.718 1.000 57.260 90 SER A O 1
ATOM 707 N N . GLU A 1 91 ? 38.223 -2.180 34.708 1.000 45.130 91 GLU A N 1
ATOM 708 C CA . GLU A 1 91 ? 36.827 -1.886 34.372 1.000 44.360 91 GLU A CA 1
ATOM 709 C C . GLU A 1 91 ? 36.064 -1.394 35.609 1.000 43.820 91 GLU A C 1
ATOM 710 O O . GLU A 1 91 ? 35.045 -0.731 35.483 1.000 45.770 91 GLU A O 1
ATOM 716 N N . THR A 1 92 ? 36.585 -1.648 36.817 1.000 43.870 92 THR A N 1
ATOM 717 C CA . THR A 1 92 ? 36.124 -1.028 38.060 1.000 42.260 92 THR A CA 1
ATOM 718 C C . THR A 1 92 ? 36.289 0.495 38.019 1.000 43.450 92 THR A C 1
ATOM 719 O O . THR A 1 92 ? 35.432 1.198 38.535 1.000 42.810 92 THR A O 1
ATOM 723 N N . ILE A 1 93 ? 37.371 1.010 37.422 1.000 43.240 93 ILE A N 1
ATOM 724 C CA . ILE A 1 93 ? 37.630 2.449 37.386 1.000 45.650 93 ILE A CA 1
ATOM 725 C C . ILE A 1 93 ? 36.595 3.167 36.516 1.000 43.200 93 ILE A C 1
ATOM 726 O O . ILE A 1 93 ? 36.110 4.234 36.915 1.000 37.370 93 ILE A O 1
ATOM 731 N N . ARG A 1 94 ? 36.287 2.597 35.342 1.000 46.260 94 ARG A N 1
ATOM 732 C CA . ARG A 1 94 ? 35.314 3.187 34.425 1.000 52.620 94 ARG A CA 1
ATOM 733 C C . ARG A 1 94 ? 33.900 3.065 34.996 1.000 50.430 94 ARG A C 1
ATOM 734 O O . ARG A 1 94 ? 33.064 3.917 34.736 1.000 52.990 94 ARG A O 1
ATOM 742 N N . HIS A 1 95 ? 33.628 1.987 35.737 1.000 45.430 95 HIS A N 1
ATOM 743 C CA . HIS A 1 95 ? 32.337 1.769 36.360 1.000 42.220 95 HIS A CA 1
ATOM 744 C C . HIS A 1 95 ? 32.095 2.787 37.471 1.000 40.830 95 HIS A C 1
ATOM 745 O O . HIS A 1 95 ? 30.959 3.222 37.659 1.000 47.780 95 HIS A O 1
ATOM 752 N N . ARG A 1 96 ? 33.141 3.172 38.206 1.000 35.880 96 ARG A N 1
ATOM 753 C CA . ARG A 1 96 ? 32.980 4.204 39.223 1.000 36.220 96 ARG A CA 1
ATOM 754 C C . ARG A 1 96 ? 32.564 5.532 38.596 1.000 35.210 96 ARG A C 1
ATOM 755 O O . ARG A 1 96 ? 31.622 6.172 39.085 1.000 37.580 96 ARG A O 1
ATOM 763 N N . LYS A 1 97 ? 33.206 5.911 37.474 1.000 32.550 97 LYS A N 1
ATOM 764 C CA . LYS A 1 97 ? 32.872 7.130 36.753 1.000 34.850 97 LYS A CA 1
ATOM 765 C C . LYS A 1 97 ? 31.452 7.065 36.183 1.000 38.330 97 LYS A C 1
ATOM 766 O O . LYS A 1 97 ? 30.718 8.047 36.290 1.000 41.590 97 LYS A O 1
ATOM 772 N N . ARG A 1 98 ? 31.097 5.903 35.597 1.000 37.540 98 ARG A N 1
ATOM 773 C CA . ARG A 1 98 ? 29.793 5.642 35.000 1.000 34.010 98 ARG A CA 1
ATOM 774 C C . ARG A 1 98 ? 28.672 5.773 36.029 1.000 36.740 98 ARG A C 1
ATOM 775 O O . ARG A 1 98 ? 27.647 6.381 35.704 1.000 28.690 98 ARG A O 1
ATOM 783 N N . MET A 1 99 ? 28.847 5.186 37.230 1.000 36.000 99 MET A N 1
ATOM 784 C CA . MET A 1 99 ? 27.795 5.194 38.243 1.000 35.480 99 MET A CA 1
ATOM 785 C C . MET A 1 99 ? 27.613 6.578 38.872 1.000 33.160 99 MET A C 1
ATOM 786 O O . MET A 1 99 ? 26.476 6.984 39.086 1.000 36.050 99 MET A O 1
ATOM 791 N N . ARG A 1 100 ? 28.710 7.329 39.049 1.000 34.210 100 ARG A N 1
ATOM 792 C CA . ARG A 1 100 ? 28.633 8.738 39.432 1.000 34.350 100 ARG A CA 1
ATOM 793 C C . ARG A 1 100 ? 27.760 9.544 38.483 1.000 32.050 100 ARG A C 1
ATOM 794 O O . ARG A 1 100 ? 26.886 10.267 38.952 1.000 29.790 100 ARG A O 1
ATOM 802 N N . VAL A 1 101 ? 28.015 9.418 37.171 1.000 30.720 101 VAL A N 1
ATOM 803 C CA . VAL A 1 101 ? 27.211 10.088 36.158 1.000 31.210 101 VAL A CA 1
ATOM 804 C C . VAL A 1 101 ? 25.750 9.630 36.247 1.000 34.270 101 VAL A C 1
ATOM 805 O O . VAL A 1 101 ? 24.864 10.489 36.274 1.000 36.350 101 VAL A O 1
ATOM 809 N N . ILE A 1 102 ? 25.496 8.305 36.327 1.000 32.080 102 ILE A N 1
ATOM 810 C CA . ILE A 1 102 ? 24.138 7.771 36.295 1.000 31.400 102 ILE A CA 1
ATOM 811 C C . ILE A 1 102 ? 23.367 8.253 37.517 1.000 35.570 102 ILE A C 1
ATOM 812 O O . ILE A 1 102 ? 22.257 8.779 37.379 1.000 33.410 102 ILE A O 1
ATOM 817 N N . LEU A 1 103 ? 23.964 8.072 38.705 1.000 38.120 103 LEU A N 1
ATOM 818 C CA . LEU A 1 103 ? 23.263 8.327 39.948 1.000 34.350 103 LEU A CA 1
ATOM 819 C C . LEU A 1 103 ? 23.072 9.826 40.190 1.000 36.180 103 LEU A C 1
ATOM 820 O O . LEU A 1 103 ? 22.041 10.186 40.752 1.000 37.520 103 LEU A O 1
ATOM 825 N N . GLN A 1 104 ? 24.020 10.683 39.776 1.000 38.020 104 GLN A N 1
ATOM 826 C CA . GLN A 1 104 ? 24.039 12.080 40.213 1.000 37.760 104 GLN A CA 1
ATOM 827 C C . GLN A 1 104 ? 23.477 13.073 39.180 1.000 34.470 104 GLN A C 1
ATOM 828 O O . GLN A 1 104 ? 23.058 14.130 39.603 1.000 41.780 104 GLN A O 1
ATOM 834 N N . THR A 1 105 ? 23.355 12.713 37.893 1.000 30.740 105 THR A N 1
ATOM 835 C CA . THR A 1 105 ? 23.010 13.657 36.832 1.000 28.300 105 THR A CA 1
ATOM 836 C C . THR A 1 105 ? 21.491 13.836 36.661 1.000 29.430 105 THR A C 1
ATOM 837 O O . THR A 1 105 ? 20.817 12.892 36.263 1.000 28.560 105 THR A O 1
ATOM 841 N N . PRO A 1 106 ? 20.891 15.024 36.937 1.000 30.810 106 PRO A N 1
ATOM 842 C CA . PRO A 1 106 ? 19.440 15.223 36.846 1.000 32.570 106 PRO A CA 1
ATOM 843 C C . PRO A 1 106 ? 18.750 14.786 35.551 1.000 34.600 106 PRO A C 1
ATOM 844 O O . PRO A 1 106 ? 17.657 14.198 35.612 1.000 33.240 106 PRO A O 1
ATOM 848 N N . GLU A 1 107 ? 19.426 15.028 34.411 1.000 30.740 107 GLU A N 1
ATOM 849 C CA . GLU A 1 107 ? 18.874 14.784 33.086 1.000 32.770 107 GLU A CA 1
ATOM 850 C C . GLU A 1 107 ? 18.758 13.284 32.776 1.000 35.050 107 GLU A C 1
ATOM 851 O O . GLU A 1 107 ? 18.050 12.930 31.843 1.000 37.590 107 GLU A O 1
ATOM 857 N N . LEU A 1 108 ? 19.461 12.409 33.529 1.000 37.970 108 LEU A N 1
ATOM 858 C CA . LEU A 1 108 ? 19.456 10.965 33.318 1.000 36.270 108 LEU A CA 1
ATOM 859 C C . LEU A 1 108 ? 18.405 10.248 34.156 1.000 37.590 108 LEU A C 1
ATOM 860 O O . LEU A 1 108 ? 18.219 9.057 33.954 1.000 37.100 108 LEU A O 1
ATOM 865 N N . GLN A 1 109 ? 17.710 10.934 35.076 1.000 38.270 109 GLN A N 1
ATOM 866 C CA . GLN A 1 109 ? 16.885 10.269 36.083 1.000 39.350 109 GLN A CA 1
ATOM 867 C C . GLN A 1 109 ? 15.625 9.666 35.455 1.000 39.070 109 GLN A C 1
ATOM 868 O O . GLN A 1 109 ? 15.317 8.493 35.705 1.000 44.340 109 GLN A O 1
ATOM 874 N N . ALA A 1 110 ? 14.949 10.433 34.580 1.000 37.110 110 ALA A N 1
ATOM 875 C CA . ALA A 1 110 ? 13.795 9.925 33.841 1.000 36.870 110 ALA A CA 1
ATOM 876 C C . ALA A 1 110 ? 14.161 8.629 33.110 1.000 35.640 110 ALA A C 1
ATOM 877 O O . ALA A 1 110 ? 13.482 7.620 33.248 1.000 30.950 110 ALA A O 1
ATOM 879 N N . TYR A 1 111 ? 15.259 8.670 32.350 1.000 31.850 111 TYR A N 1
ATOM 880 C CA . TYR A 1 111 ? 15.727 7.558 31.540 1.000 35.200 111 TYR A CA 1
ATOM 881 C C . TYR A 1 111 ? 16.145 6.377 32.423 1.000 45.940 111 TYR A C 1
ATOM 882 O O . TYR A 1 111 ? 15.814 5.234 32.102 1.000 54.900 111 TYR A O 1
ATOM 891 N N . SER A 1 112 ? 16.904 6.664 33.496 1.000 47.000 112 SER A N 1
ATOM 892 C CA . SER A 1 112 ? 17.309 5.709 34.516 1.000 42.040 112 SER A CA 1
ATOM 893 C C . SER A 1 112 ? 16.118 4.961 35.100 1.000 44.640 112 SER A C 1
ATOM 894 O O . SER A 1 112 ? 16.248 3.767 35.313 1.000 44.490 112 SER A O 1
ATOM 897 N N . MET A 1 113 ? 14.972 5.618 35.342 1.000 44.550 113 MET A N 1
ATOM 898 C CA . MET A 1 113 ? 13.802 4.955 35.907 1.000 38.230 113 MET A CA 1
ATOM 899 C C . MET A 1 113 ? 13.313 3.828 34.991 1.000 40.470 113 MET A C 1
ATOM 900 O O . MET A 1 113 ? 12.893 2.788 35.475 1.000 42.920 113 MET A O 1
ATOM 905 N N . THR A 1 114 ? 13.366 4.036 33.678 1.000 44.370 114 THR A N 1
ATOM 906 C CA . THR A 1 114 ? 13.028 3.034 32.674 1.000 42.380 114 THR A CA 1
ATOM 907 C C . THR A 1 114 ? 14.030 1.867 32.700 1.000 41.130 114 THR A C 1
ATOM 908 O O . THR A 1 114 ? 13.646 0.730 32.432 1.000 26.480 114 THR A O 1
ATOM 912 N N . MET A 1 115 ? 15.323 2.157 32.943 1.000 36.920 115 MET A N 1
ATOM 913 C CA . MET A 1 115 ? 16.355 1.138 33.006 1.000 39.780 115 MET A CA 1
ATOM 914 C C . MET A 1 115 ? 16.215 0.303 34.280 1.000 39.740 115 MET A C 1
ATOM 915 O O . MET A 1 115 ? 16.310 -0.919 34.238 1.000 36.560 115 MET A O 1
ATOM 920 N N . TYR A 1 116 ? 15.938 0.961 35.412 1.000 40.280 116 TYR A N 1
ATOM 921 C CA . TYR A 1 116 ? 15.671 0.280 36.664 1.000 38.430 116 TYR A CA 1
ATOM 922 C C . TYR A 1 116 ? 14.425 -0.606 36.535 1.000 38.590 116 TYR A C 1
ATOM 923 O O . TYR A 1 116 ? 14.432 -1.722 37.052 1.000 46.920 116 TYR A O 1
ATOM 932 N N . ALA A 1 117 ? 13.382 -0.141 35.837 1.000 31.080 117 ALA A N 1
ATOM 933 C CA . ALA A 1 117 ? 12.151 -0.905 35.632 1.000 30.430 117 ALA A CA 1
ATOM 934 C C . ALA A 1 117 ? 12.405 -2.164 34.815 1.000 33.060 117 ALA A C 1
ATOM 935 O O . ALA A 1 117 ? 11.772 -3.200 35.086 1.000 27.710 117 ALA A O 1
ATOM 937 N N . GLY A 1 118 ? 13.324 -2.060 33.839 1.000 30.510 118 GLY A N 1
ATOM 938 C CA . GLY A 1 118 ? 13.781 -3.194 33.062 1.000 31.690 118 GLY A CA 1
ATOM 939 C C . GLY A 1 118 ? 14.466 -4.235 33.926 1.000 32.250 118 GLY A C 1
ATOM 940 O O . GLY A 1 118 ? 14.164 -5.410 33.803 1.000 34.360 118 GLY A O 1
ATOM 941 N N . TRP A 1 119 ? 15.354 -3.778 34.805 1.000 31.810 119 TRP A N 1
ATOM 942 C CA . TRP A 1 119 ? 16.099 -4.642 35.708 1.000 36.090 119 TRP A CA 1
ATOM 943 C C . TRP A 1 119 ? 15.142 -5.339 36.670 1.000 30.810 119 TRP A C 1
ATOM 944 O O . TRP A 1 119 ? 15.127 -6.558 36.727 1.000 36.250 119 TRP A O 1
ATOM 955 N N . ARG A 1 120 ? 14.285 -4.571 37.338 1.000 29.470 120 ARG A N 1
ATOM 956 C CA . ARG A 1 120 ? 13.229 -5.136 38.177 1.000 29.710 120 ARG A CA 1
ATOM 957 C C . ARG A 1 120 ? 12.326 -6.092 37.425 1.000 28.370 120 ARG A C 1
ATOM 958 O O . ARG A 1 120 ? 11.905 -7.040 38.043 1.000 34.200 120 ARG A O 1
ATOM 966 N N . GLU A 1 121 ? 12.039 -5.869 36.132 1.000 34.400 121 GLU A N 1
ATOM 967 C CA . GLU A 1 121 ? 11.245 -6.815 35.344 1.000 36.220 121 GLU A CA 1
ATOM 968 C C . GLU A 1 121 ? 11.953 -8.163 35.243 1.000 38.110 121 GLU A C 1
ATOM 969 O O . GLU A 1 121 ? 11.278 -9.195 35.355 1.000 40.170 121 GLU A O 1
ATOM 975 N N . VAL A 1 122 ? 13.298 -8.159 35.071 1.000 32.030 122 VAL A N 1
ATOM 976 C CA . VAL A 1 122 ? 14.050 -9.396 34.960 1.000 29.670 122 VAL A CA 1
ATOM 977 C C . VAL A 1 122 ? 13.953 -10.166 36.278 1.000 30.340 122 VAL A C 1
ATOM 978 O O . VAL A 1 122 ? 13.670 -11.359 36.276 1.000 30.360 122 VAL A O 1
ATOM 982 N N . ILE A 1 123 ? 14.172 -9.459 37.391 1.000 34.010 123 ILE A N 1
ATOM 983 C CA . ILE A 1 123 ? 14.181 -10.052 38.727 1.000 38.290 123 ILE A CA 1
ATOM 984 C C . ILE A 1 123 ? 12.797 -10.611 39.057 1.000 36.080 123 ILE A C 1
ATOM 985 O O . ILE A 1 123 ? 12.722 -11.724 39.561 1.000 41.380 123 ILE A O 1
ATOM 990 N N . ALA A 1 124 ? 11.745 -9.831 38.810 1.000 29.130 124 ALA A N 1
ATOM 991 C CA . ALA A 1 124 ? 10.382 -10.234 39.108 1.000 33.180 124 ALA A CA 1
ATOM 992 C C . ALA A 1 124 ? 9.953 -11.457 38.281 1.000 32.090 124 ALA A C 1
ATOM 993 O O . ALA A 1 124 ? 9.343 -12.377 38.825 1.000 34.280 124 ALA A O 1
ATOM 995 N N . LYS A 1 125 ? 10.309 -11.479 36.987 1.000 34.320 125 LYS A N 1
ATOM 996 C CA . LYS A 1 125 ? 10.093 -12.640 36.118 1.000 30.950 125 LYS A CA 1
ATOM 997 C C . LYS A 1 125 ? 10.748 -13.889 36.694 1.000 30.870 125 LYS A C 1
ATOM 998 O O . LYS A 1 125 ? 10.137 -14.947 36.707 1.000 29.500 125 LYS A O 1
ATOM 1004 N N . PHE A 1 126 ? 11.997 -13.755 37.174 1.000 29.760 126 PHE A N 1
ATOM 1005 C CA . PHE A 1 126 ? 12.754 -14.883 37.705 1.000 27.030 126 PHE A CA 1
ATOM 1006 C C . PHE A 1 126 ? 12.094 -15.457 38.957 1.000 24.450 126 PHE A C 1
ATOM 1007 O O . PHE A 1 126 ? 12.066 -16.668 39.145 1.000 21.660 126 PHE A O 1
ATOM 1015 N N . VAL A 1 127 ? 11.626 -14.569 39.844 1.000 24.780 127 VAL A N 1
ATOM 1016 C CA . VAL A 1 127 ? 10.945 -14.948 41.078 1.000 26.330 127 VAL A CA 1
ATOM 1017 C C . VAL A 1 127 ? 9.629 -15.642 40.724 1.000 28.930 127 VAL A C 1
ATOM 1018 O O . VAL A 1 127 ? 9.356 -16.698 41.325 1.000 29.880 127 VAL A O 1
ATOM 1022 N N . ALA A 1 128 ? 8.853 -15.053 39.774 1.000 29.240 128 ALA A N 1
ATOM 1023 C CA . ALA A 1 128 ? 7.592 -15.626 39.331 1.000 31.540 128 ALA A CA 1
ATOM 1024 C C . ALA A 1 128 ? 7.866 -17.036 38.777 1.000 27.890 128 ALA A C 1
ATOM 1025 O O . ALA A 1 128 ? 7.219 -17.985 39.201 1.000 28.620 128 ALA A O 1
ATOM 1027 N N . ARG A 1 129 ? 8.908 -17.190 37.949 1.000 29.240 129 ARG A N 1
ATOM 1028 C CA . ARG A 1 129 ? 9.327 -18.465 37.372 1.000 32.030 129 ARG A CA 1
ATOM 1029 C C . ARG A 1 129 ? 9.623 -19.503 38.449 1.000 30.860 129 ARG A C 1
ATOM 1030 O O . ARG A 1 129 ? 9.355 -20.656 38.205 1.000 28.420 129 ARG A O 1
ATOM 1038 N N . ARG A 1 130 ? 10.210 -19.135 39.604 1.000 32.060 130 ARG A N 1
ATOM 1039 C CA . ARG A 1 130 ? 10.510 -20.124 40.644 1.000 34.260 130 ARG A CA 1
ATOM 1040 C C . ARG A 1 130 ? 9.348 -20.348 41.612 1.000 34.170 130 ARG A C 1
ATOM 1041 O O . ARG A 1 130 ? 9.311 -21.397 42.252 1.000 39.720 130 ARG A O 1
ATOM 1049 N N . SER A 1 131 ? 8.444 -19.383 41.756 1.000 33.830 131 SER A N 1
ATOM 1050 C CA . SER A 1 131 ? 7.392 -19.435 42.769 1.000 32.650 131 SER A CA 1
ATOM 1051 C C . SER A 1 131 ? 5.993 -19.627 42.193 1.000 32.750 131 SER A C 1
ATOM 1052 O O . SER A 1 131 ? 5.077 -19.825 42.979 1.000 39.050 131 SER A O 1
ATOM 1055 N N . GLY A 1 132 ? 5.784 -19.483 40.883 1.000 31.920 132 GLY A N 1
ATOM 1056 C CA . GLY A 1 132 ? 4.455 -19.288 40.343 1.000 33.060 132 GLY A CA 1
ATOM 1057 C C . GLY A 1 132 ? 3.961 -17.851 40.512 1.000 34.160 132 GLY A C 1
ATOM 1058 O O . GLY A 1 132 ? 4.718 -16.928 40.816 1.000 41.370 132 GLY A O 1
ATOM 1059 N N . GLY A 1 133 ? 2.669 -17.679 40.240 1.000 32.160 133 GLY A N 1
ATOM 1060 C CA . GLY A 1 133 ? 2.008 -16.393 40.152 1.000 32.670 133 GLY A CA 1
ATOM 1061 C C . GLY A 1 133 ? 2.260 -15.677 38.827 1.000 36.820 133 GLY A C 1
ATOM 1062 O O . GLY A 1 133 ? 2.725 -16.260 37.876 1.000 44.410 133 GLY A O 1
ATOM 1063 N N . LYS A 1 134 ? 1.937 -14.376 38.806 1.000 44.850 134 LYS A N 1
ATOM 1064 C CA . LYS A 1 134 ? 2.260 -13.416 37.758 1.000 51.440 134 LYS A CA 1
ATOM 1065 C C . LYS A 1 134 ? 3.355 -12.467 38.264 1.000 55.650 134 LYS A C 1
ATOM 1066 O O . LYS A 1 134 ? 3.385 -12.130 39.448 1.000 51.790 134 LYS A O 1
ATOM 1072 N N . THR A 1 135 ? 4.144 -11.956 37.304 1.000 55.730 135 THR A N 1
ATOM 1073 C CA . THR A 1 135 ? 5.221 -10.983 37.461 1.000 54.830 135 THR A CA 1
ATOM 1074 C C . THR A 1 135 ? 4.774 -9.734 38.230 1.000 58.310 135 THR A C 1
ATOM 1075 O O . THR A 1 135 ? 5.572 -9.167 38.997 1.000 49.640 135 THR A O 1
ATOM 1079 N N . THR A 1 136 ? 3.513 -9.310 38.019 1.000 54.050 136 THR A N 1
ATOM 1080 C CA . THR A 1 136 ? 2.963 -8.112 38.648 1.000 61.460 136 THR A CA 1
ATOM 1081 C C . THR A 1 136 ? 2.378 -8.357 40.053 1.000 59.010 136 THR A C 1
ATOM 1082 O O . THR A 1 136 ? 1.905 -7.416 40.704 1.000 58.420 136 THR A O 1
ATOM 1086 N N . ASP A 1 137 ? 2.399 -9.594 40.561 1.000 51.170 137 ASP A N 1
ATOM 1087 C CA . ASP A 1 137 ? 1.964 -9.855 41.928 1.000 52.650 137 ASP A CA 1
ATOM 1088 C C . ASP A 1 137 ? 2.887 -9.132 42.913 1.000 50.290 137 ASP A C 1
ATOM 1089 O O . ASP A 1 137 ? 4.000 -8.769 42.566 1.000 55.590 137 ASP A O 1
ATOM 1094 N N . PHE A 1 138 ? 2.410 -8.968 44.148 1.000 49.710 138 PHE A N 1
ATOM 1095 C CA . PHE A 1 138 ? 3.089 -8.214 45.183 1.000 46.060 138 PHE A CA 1
ATOM 1096 C C . PHE A 1 138 ? 4.493 -8.763 45.462 1.000 43.910 138 PHE A C 1
ATOM 1097 O O . PHE A 1 138 ? 5.414 -7.962 45.496 1.000 45.000 138 PHE A O 1
ATOM 1105 N N . MET A 1 139 ? 4.650 -10.071 45.712 1.000 42.120 139 MET A N 1
ATOM 1106 C CA . MET A 1 139 ? 5.904 -10.614 46.210 1.000 44.110 139 MET A CA 1
ATOM 1107 C C . MET A 1 139 ? 7.030 -10.496 45.151 1.000 42.600 139 MET A C 1
ATOM 1108 O O . MET A 1 139 ? 8.083 -9.939 45.465 1.000 37.720 139 MET A O 1
ATOM 1113 N N . PRO A 1 140 ? 6.916 -10.987 43.885 1.000 34.510 140 PRO A N 1
ATOM 1114 C CA . PRO A 1 140 ? 7.971 -10.728 42.887 1.000 34.630 140 PRO A CA 1
ATOM 1115 C C . PRO A 1 140 ? 8.422 -9.263 42.743 1.000 31.890 140 PRO A C 1
ATOM 1116 O O . PRO A 1 140 ? 9.601 -8.937 42.588 1.000 31.090 140 PRO A O 1
ATOM 1120 N N . GLN A 1 141 ? 7.446 -8.373 42.906 1.000 32.550 141 GLN A N 1
ATOM 1121 C CA . GLN A 1 141 ? 7.549 -6.944 42.686 1.000 36.780 141 GLN A CA 1
ATOM 1122 C C . GLN A 1 141 ? 8.310 -6.333 43.867 1.000 34.610 141 GLN A C 1
ATOM 1123 O O . GLN A 1 141 ? 9.229 -5.551 43.639 1.000 35.840 141 GLN A O 1
ATOM 1129 N N . THR A 1 142 ? 7.899 -6.701 45.094 1.000 31.540 142 THR A N 1
ATOM 1130 C CA . THR A 1 142 ? 8.560 -6.305 46.326 1.000 32.700 142 THR A CA 1
ATOM 1131 C C . THR A 1 142 ? 10.000 -6.816 46.347 1.000 32.830 142 THR A C 1
ATOM 1132 O O . THR A 1 142 ? 10.878 -6.095 46.780 1.000 33.450 142 THR A O 1
ATOM 1136 N N . VAL A 1 143 ? 10.252 -8.053 45.910 1.000 31.430 143 VAL A N 1
ATOM 1137 C CA . VAL A 1 143 ? 11.603 -8.596 45.895 1.000 29.250 143 VAL A CA 1
ATOM 1138 C C . VAL A 1 143 ? 12.451 -7.811 44.885 1.000 30.390 143 VAL A C 1
ATOM 1139 O O . VAL A 1 143 ? 13.604 -7.531 45.186 1.000 30.980 143 VAL A O 1
ATOM 1143 N N . ALA A 1 144 ? 11.892 -7.433 43.718 1.000 27.960 144 ALA A N 1
ATOM 1144 C CA . ALA A 1 144 ? 12.642 -6.708 42.706 1.000 23.550 144 ALA A CA 1
ATOM 1145 C C . ALA A 1 144 ? 13.024 -5.315 43.202 1.000 25.820 144 ALA A C 1
ATOM 1146 O O . ALA A 1 144 ? 14.159 -4.896 42.991 1.000 33.490 144 ALA A O 1
ATOM 1148 N N . TRP A 1 145 ? 12.072 -4.610 43.823 1.000 25.990 145 TRP A N 1
ATOM 1149 C CA . TRP A 1 145 ? 12.274 -3.287 44.406 1.000 29.770 145 TRP A CA 1
ATOM 1150 C C . TRP A 1 145 ? 13.265 -3.310 45.578 1.000 26.500 145 TRP A C 1
ATOM 1151 O O . TRP A 1 145 ? 14.067 -2.403 45.745 1.000 28.760 145 TRP A O 1
ATOM 1162 N N . THR A 1 146 ? 13.117 -4.295 46.448 1.000 28.030 146 THR A N 1
ATOM 1163 C CA . THR A 1 146 ? 14.008 -4.532 47.577 1.000 27.230 146 THR A CA 1
ATOM 1164 C C . THR A 1 146 ? 15.432 -4.718 47.075 1.000 25.560 146 THR A C 1
ATOM 1165 O O . THR A 1 146 ? 16.334 -4.080 47.578 1.000 26.390 146 THR A O 1
ATOM 1169 N N . MET A 1 147 ? 15.601 -5.582 46.068 1.000 28.610 147 MET A N 1
ATOM 1170 C CA . MET A 1 147 ? 16.894 -5.844 45.460 1.000 29.780 147 MET A CA 1
ATOM 1171 C C . MET A 1 147 ? 17.469 -4.601 44.789 1.000 28.270 147 MET A C 1
ATOM 1172 O O . MET A 1 147 ? 18.666 -4.417 44.857 1.000 28.570 147 MET A O 1
ATOM 1177 N N . LEU A 1 148 ? 16.631 -3.742 44.203 1.000 30.560 148 LEU A N 1
ATOM 1178 C CA . LEU A 1 148 ? 17.081 -2.471 43.661 1.000 31.670 148 LEU A CA 1
ATOM 1179 C C . LEU A 1 148 ? 17.602 -1.567 44.784 1.000 34.320 148 LEU A C 1
ATOM 1180 O O . LEU A 1 148 ? 18.661 -0.968 44.608 1.000 36.180 148 LEU A O 1
ATOM 1185 N N . GLY A 1 149 ? 16.860 -1.451 45.897 1.000 30.690 149 GLY A N 1
ATOM 1186 C CA . GLY A 1 149 ? 17.299 -0.671 47.049 1.000 30.920 149 GLY A CA 1
ATOM 1187 C C . GLY A 1 149 ? 18.628 -1.162 47.648 1.000 31.340 149 GLY A C 1
ATOM 1188 O O . GLY A 1 149 ? 19.504 -0.381 47.999 1.000 34.530 149 GLY A O 1
ATOM 1189 N N . VAL A 1 150 ? 18.765 -2.476 47.807 1.000 31.100 150 VAL A N 1
ATOM 1190 C CA . VAL A 1 150 ? 20.008 -3.118 48.228 1.000 33.470 150 VAL A CA 1
ATOM 1191 C C . VAL A 1 150 ? 21.154 -2.659 47.325 1.000 36.210 150 VAL A C 1
ATOM 1192 O O . VAL A 1 150 ? 22.188 -2.227 47.837 1.000 35.300 150 VAL A O 1
ATOM 1196 N N . ALA A 1 151 ? 20.961 -2.763 45.994 1.000 34.590 151 ALA A N 1
ATOM 1197 C CA . ALA A 1 151 ? 21.982 -2.434 45.014 1.000 32.940 151 ALA A CA 1
ATOM 1198 C C . ALA A 1 151 ? 22.366 -0.958 45.119 1.000 34.590 151 ALA A C 1
ATOM 1199 O O . ALA A 1 151 ? 23.552 -0.682 45.201 1.000 37.810 151 ALA A O 1
ATOM 1201 N N . LEU A 1 152 ? 21.402 -0.024 45.170 1.000 31.570 152 LEU A N 1
ATOM 1202 C CA . LEU A 1 152 ? 21.710 1.401 45.192 1.000 28.740 152 LEU A CA 1
ATOM 1203 C C . LEU A 1 152 ? 22.412 1.785 46.487 1.000 26.950 152 LEU A C 1
ATOM 1204 O O . LEU A 1 152 ? 23.334 2.592 46.467 1.000 31.360 152 LEU A O 1
ATOM 1209 N N . SER A 1 153 ? 21.991 1.195 47.599 1.000 26.970 153 SER A N 1
ATOM 1210 C CA . SER A 1 153 ? 22.694 1.317 48.868 1.000 28.360 153 SER A CA 1
ATOM 1211 C C . SER A 1 153 ? 24.164 0.900 48.748 1.000 25.190 153 SER A C 1
ATOM 1212 O O . SER A 1 153 ? 25.033 1.620 49.215 1.000 25.260 153 SER A O 1
ATOM 1215 N N . ALA A 1 154 ? 24.421 -0.237 48.090 1.000 24.610 154 ALA A N 1
ATOM 1216 C CA . ALA A 1 154 ? 25.763 -0.794 47.881 1.000 26.470 154 ALA A CA 1
ATOM 1217 C C . ALA A 1 154 ? 26.594 0.124 47.000 1.000 25.380 154 ALA A C 1
ATOM 1218 O O . ALA A 1 154 ? 27.742 0.409 47.315 1.000 26.360 154 ALA A O 1
ATOM 1220 N N . TYR A 1 155 ? 25.998 0.562 45.890 1.000 30.120 155 TYR A N 1
ATOM 1221 C CA . TYR A 1 155 ? 26.612 1.498 44.948 1.000 29.080 155 TYR A CA 1
ATOM 1222 C C . TYR A 1 155 ? 26.992 2.800 45.638 1.000 26.510 155 TYR A C 1
ATOM 1223 O O . TYR A 1 155 ? 28.114 3.248 45.442 1.000 25.390 155 TYR A O 1
ATOM 1232 N N . GLU A 1 156 ? 26.123 3.338 46.499 1.000 24.860 156 GLU A N 1
ATOM 1233 C CA . GLU A 1 156 ? 26.432 4.599 47.156 1.000 26.260 156 GLU A CA 1
ATOM 1234 C C . GLU A 1 156 ? 27.555 4.444 48.187 1.000 27.180 156 GLU A C 1
ATOM 1235 O O . GLU A 1 156 ? 28.424 5.321 48.261 1.000 26.200 156 GLU A O 1
ATOM 1241 N N . HIS A 1 157 ? 27.532 3.338 48.942 1.000 25.690 157 HIS A N 1
ATOM 1242 C CA . HIS A 1 157 ? 28.573 3.020 49.896 1.000 26.210 157 HIS A CA 1
ATOM 1243 C C . HIS A 1 157 ? 29.924 2.907 49.200 1.000 31.480 157 HIS A C 1
ATOM 1244 O O . HIS A 1 157 ? 30.928 3.445 49.676 1.000 38.720 157 HIS A O 1
ATOM 1251 N N . TRP A 1 158 ? 29.920 2.216 48.059 1.000 33.740 158 TRP A N 1
ATOM 1252 C CA . TRP A 1 158 ? 31.095 1.994 47.232 1.000 33.550 158 TRP A CA 1
ATOM 1253 C C . TRP A 1 158 ? 31.685 3.294 46.689 1.000 34.900 158 TRP A C 1
ATOM 1254 O O . TRP A 1 158 ? 32.901 3.400 46.677 1.000 34.200 158 TRP A O 1
ATOM 1265 N N . LEU A 1 159 ? 30.829 4.210 46.169 1.000 35.490 159 LEU A N 1
ATOM 1266 C CA . LEU A 1 159 ? 31.256 5.499 45.650 1.000 34.150 159 LEU A CA 1
ATOM 1267 C C . LEU A 1 159 ? 31.800 6.411 46.758 1.000 37.830 159 LEU A C 1
ATOM 1268 O O . LEU A 1 159 ? 32.743 7.160 46.519 1.000 39.730 159 LEU A O 1
ATOM 1273 N N . ARG A 1 160 ? 31.189 6.380 47.956 1.000 42.610 160 ARG A N 1
ATOM 1274 C CA . ARG A 1 160 ? 31.548 7.305 49.015 1.000 46.160 160 ARG A CA 1
ATOM 1275 C C . ARG A 1 160 ? 32.871 6.881 49.667 1.000 57.050 160 ARG A C 1
ATOM 1276 O O . ARG A 1 160 ? 33.374 7.705 50.414 1.000 64.550 160 ARG A O 1
ATOM 1284 N N . ASP A 1 161 ? 33.373 5.628 49.496 1.000 62.010 161 ASP A N 1
ATOM 1285 C CA . ASP A 1 161 ? 34.518 5.111 50.225 1.000 57.750 161 ASP A CA 1
ATOM 1286 C C . ASP A 1 161 ? 35.738 4.860 49.337 1.000 65.680 161 ASP A C 1
ATOM 1287 O O . ASP A 1 161 ? 36.758 5.471 49.655 1.000 91.420 161 ASP A O 1
ATOM 1292 N N . GLU A 1 162 ? 35.682 3.985 48.332 1.000 56.040 162 GLU A N 1
ATOM 1293 C CA . GLU A 1 162 ? 36.798 3.849 47.392 1.000 59.200 162 GLU A CA 1
ATOM 1294 C C . GLU A 1 162 ? 37.858 2.900 47.939 1.000 53.060 162 GLU A C 1
ATOM 1295 O O . GLU A 1 162 ? 38.724 2.527 47.147 1.000 43.010 162 GLU A O 1
ATOM 1301 N N . SER A 1 163 ? 37.754 2.398 49.199 1.000 50.870 163 SER A N 1
ATOM 1302 C CA . SER A 1 163 ? 38.570 1.277 49.684 1.000 49.180 163 SER A CA 1
ATOM 1303 C C . SER A 1 163 ? 37.708 0.005 49.640 1.000 51.830 163 SER A C 1
ATOM 1304 O O . SER A 1 163 ? 38.150 -1.040 50.076 1.000 57.180 163 SER A O 1
ATOM 1307 N N . VAL A 1 164 ? 36.457 0.088 49.156 1.000 55.980 164 VAL A N 1
ATOM 1308 C CA . VAL A 1 164 ? 35.413 -0.894 49.392 1.000 46.740 164 VAL A CA 1
ATOM 1309 C C . VAL A 1 164 ? 35.299 -1.757 48.141 1.000 38.360 164 VAL A C 1
ATOM 1310 O O . VAL A 1 164 ? 35.402 -1.252 47.033 1.000 38.620 164 VAL A O 1
ATOM 1314 N N . SER A 1 165 ? 35.103 -3.058 48.346 1.000 30.540 165 SER A N 1
ATOM 1315 C CA . SER A 1 165 ? 34.817 -3.965 47.251 1.000 30.280 165 SER A CA 1
ATOM 1316 C C . SER A 1 165 ? 33.334 -3.821 46.906 1.000 29.950 165 SER A C 1
ATOM 1317 O O . SER A 1 165 ? 32.493 -3.891 47.812 1.000 33.250 165 SER A O 1
ATOM 1320 N N . LEU A 1 166 ? 33.014 -3.642 45.609 1.000 26.080 166 LEU A N 1
ATOM 1321 C CA . LEU A 1 166 ? 31.632 -3.566 45.179 1.000 27.100 166 LEU A CA 1
ATOM 1322 C C . LEU A 1 166 ? 30.863 -4.844 45.536 1.000 29.520 166 LEU A C 1
ATOM 1323 O O . LEU A 1 166 ? 29.778 -4.754 46.100 1.000 28.670 166 LEU A O 1
ATOM 1328 N N . THR A 1 167 ? 31.444 -6.026 45.264 1.000 34.460 167 THR A N 1
ATOM 1329 C CA . THR A 1 167 ? 30.778 -7.307 45.496 1.000 32.590 167 THR A CA 1
ATOM 1330 C C . THR A 1 167 ? 30.609 -7.580 46.990 1.000 32.330 167 THR A C 1
ATOM 1331 O O . THR A 1 167 ? 29.634 -8.198 47.379 1.000 35.550 167 THR A O 1
ATOM 1335 N N . GLU A 1 168 ? 31.546 -7.131 47.830 1.000 35.020 168 GLU A N 1
ATOM 1336 C CA . GLU A 1 168 ? 31.386 -7.219 49.272 1.000 34.260 168 GLU A CA 1
ATOM 1337 C C . GLU A 1 168 ? 30.234 -6.327 49.723 1.000 32.990 168 GLU A C 1
ATOM 1338 O O . GLU A 1 168 ? 29.416 -6.767 50.546 1.000 34.710 168 GLU A O 1
ATOM 1344 N N . ALA A 1 169 ? 30.171 -5.098 49.173 1.000 32.700 169 ALA A N 1
ATOM 1345 C CA . ALA A 1 169 ? 29.112 -4.148 49.477 1.000 32.270 169 ALA A CA 1
ATOM 1346 C C . ALA A 1 169 ? 27.734 -4.726 49.105 1.000 31.920 169 ALA A C 1
ATOM 1347 O O . ALA A 1 169 ? 26.826 -4.777 49.937 1.000 34.290 169 ALA A O 1
ATOM 1349 N N . LEU A 1 170 ? 27.601 -5.247 47.887 1.000 29.710 170 LEU A N 1
ATOM 1350 C CA . LEU A 1 170 ? 26.382 -5.900 47.424 1.000 30.990 170 LEU A CA 1
ATOM 1351 C C . LEU A 1 170 ? 26.007 -7.119 48.269 1.000 34.540 170 LEU A C 1
ATOM 1352 O O . LEU A 1 170 ? 24.824 -7.316 48.557 1.000 41.410 170 LEU A O 1
ATOM 1357 N N . GLY A 1 171 ? 26.997 -7.960 48.603 1.000 29.090 171 GLY A N 1
ATOM 1358 C CA . GLY A 1 171 ? 26.748 -9.147 49.391 1.000 25.940 171 GLY A CA 1
ATOM 1359 C C . GLY A 1 171 ? 26.266 -8.792 50.799 1.000 28.710 171 GLY A C 1
ATOM 1360 O O . GLY A 1 171 ? 25.346 -9.442 51.316 1.000 28.370 171 GLY A O 1
ATOM 1361 N N . ALA A 1 172 ? 26.897 -7.767 51.400 1.000 27.210 172 ALA A N 1
ATOM 1362 C CA . ALA A 1 172 ? 26.538 -7.294 52.726 1.000 27.610 172 ALA A CA 1
ATOM 1363 C C . ALA A 1 172 ? 25.121 -6.710 52.720 1.000 30.740 172 ALA A C 1
ATOM 1364 O O . ALA A 1 172 ? 24.321 -7.064 53.600 1.000 28.370 172 ALA A O 1
ATOM 1366 N N . ALA A 1 173 ? 24.840 -5.832 51.725 1.000 31.260 173 ALA A N 1
ATOM 1367 C CA . ALA A 1 173 ? 23.539 -5.189 51.577 1.000 30.650 173 ALA A CA 1
ATOM 1368 C C . ALA A 1 173 ? 22.455 -6.236 51.328 1.000 28.730 173 ALA A C 1
ATOM 1369 O O . ALA A 1 173 ? 21.412 -6.191 51.978 1.000 28.510 173 ALA A O 1
ATOM 1371 N N . PHE A 1 174 ? 22.717 -7.206 50.445 1.000 28.880 174 PHE A N 1
ATOM 1372 C CA . PHE A 1 174 ? 21.788 -8.308 50.221 1.000 32.890 174 PHE A CA 1
ATOM 1373 C C . PHE A 1 174 ? 21.490 -9.054 51.523 1.000 32.190 174 PHE A C 1
ATOM 1374 O O . PHE A 1 174 ? 20.337 -9.404 51.765 1.000 38.310 174 PHE A O 1
ATOM 1382 N N . ASP A 1 175 ? 22.519 -9.308 52.330 1.000 32.130 175 ASP A N 1
ATOM 1383 C CA . ASP A 1 175 ? 22.399 -10.171 53.499 1.000 34.700 175 ASP A CA 1
ATOM 1384 C C . ASP A 1 175 ? 21.559 -9.527 54.605 1.000 38.500 175 ASP A C 1
ATOM 1385 O O . ASP A 1 175 ? 20.939 -10.291 55.359 1.000 39.690 175 ASP A O 1
ATOM 1390 N N . VAL A 1 176 ? 21.524 -8.178 54.700 1.000 34.140 176 VAL A N 1
ATOM 1391 C CA . VAL A 1 176 ? 20.640 -7.546 55.673 1.000 39.120 176 VAL A CA 1
ATOM 1392 C C . VAL A 1 176 ? 19.185 -7.958 55.382 1.000 40.810 176 VAL A C 1
ATOM 1393 O O . VAL A 1 176 ? 18.478 -8.464 56.270 1.000 40.440 176 VAL A O 1
ATOM 1397 N N . VAL A 1 177 ? 18.827 -7.820 54.104 1.000 37.430 177 VAL A N 1
ATOM 1398 C CA . VAL A 1 177 ? 17.489 -8.039 53.612 1.000 34.600 177 VAL A CA 1
ATOM 1399 C C . VAL A 1 177 ? 17.206 -9.542 53.433 1.000 31.140 177 VAL A C 1
ATOM 1400 O O . VAL A 1 177 ? 16.053 -9.971 53.498 1.000 21.920 177 VAL A O 1
ATOM 1404 N N . GLY A 1 178 ? 18.255 -10.343 53.194 1.000 33.320 178 GLY A N 1
ATOM 1405 C CA . GLY A 1 178 ? 18.149 -11.801 53.146 1.000 34.170 178 GLY A CA 1
ATOM 1406 C C . GLY A 1 178 ? 17.799 -12.395 54.512 1.000 29.650 178 GLY A C 1
ATOM 1407 O O . GLY A 1 178 ? 16.880 -13.202 54.634 1.000 22.680 178 GLY A O 1
ATOM 1408 N N . ALA A 1 179 ? 18.562 -11.965 55.522 1.000 29.350 179 ALA A N 1
ATOM 1409 C CA . ALA A 1 179 ? 18.323 -12.301 56.922 1.000 32.000 179 ALA A CA 1
ATOM 1410 C C . ALA A 1 179 ? 16.978 -11.747 57.395 1.000 33.930 179 ALA A C 1
ATOM 1411 O O . ALA A 1 179 ? 16.247 -12.447 58.087 1.000 33.630 179 ALA A O 1
ATOM 1413 N N . GLY A 1 180 ? 16.685 -10.495 57.014 1.000 36.490 180 GLY A N 1
ATOM 1414 C CA . GLY A 1 180 ? 15.394 -9.849 57.215 1.000 39.200 180 GLY A CA 1
ATOM 1415 C C . GLY A 1 180 ? 15.512 -8.743 58.249 1.000 38.030 180 GLY A C 1
ATOM 1416 O O . GLY A 1 180 ? 16.484 -8.731 58.991 1.000 39.010 180 GLY A O 1
ATOM 1417 N N . LEU A 1 181 ? 14.548 -7.810 58.276 1.000 42.160 181 LEU A N 1
ATOM 1418 C CA . LEU A 1 181 ? 14.536 -6.716 59.254 1.000 41.600 181 LEU A CA 1
ATOM 1419 C C . LEU A 1 181 ? 14.209 -7.230 60.656 1.000 36.960 181 LEU A C 1
ATOM 1420 O O . LEU A 1 181 ? 14.674 -6.621 61.604 1.000 37.210 181 LEU A O 1
ATOM 1425 N N . ASP A 1 182 ? 13.497 -8.367 60.761 1.000 42.350 182 ASP A N 1
ATOM 1426 C CA . ASP A 1 182 ? 13.352 -9.149 61.991 1.000 47.890 182 ASP A CA 1
ATOM 1427 C C . ASP A 1 182 ? 14.686 -9.486 62.699 1.000 46.300 182 ASP A C 1
ATOM 1428 O O . ASP A 1 182 ? 14.571 -9.925 63.827 1.000 60.910 182 ASP A O 1
ATOM 1433 N N . ARG A 1 183 ? 15.830 -9.120 62.131 1.000 48.730 183 ARG A N 1
ATOM 1434 C CA . ARG A 1 183 ? 17.101 -9.389 62.842 1.000 58.210 183 ARG A CA 1
ATOM 1435 C C . ARG A 1 183 ? 17.938 -8.123 63.065 1.000 63.150 183 ARG A C 1
ATOM 1436 O O . ARG A 1 183 ? 18.313 -7.925 64.224 1.000 69.670 183 ARG A O 1
ATOM 1444 N N . LEU A 1 184 ? 18.122 -7.247 62.072 1.000 62.300 184 LEU A N 1
ATOM 1445 C CA . LEU A 1 184 ? 19.082 -6.136 62.186 1.000 72.700 184 LEU A CA 1
ATOM 1446 C C . LEU A 1 184 ? 18.912 -5.140 61.016 1.000 64.680 184 LEU A C 1
ATOM 1447 O O . LEU A 1 184 ? 18.223 -4.109 61.173 1.000 51.440 184 LEU A O 1
ATOM 1452 N N . THR B 1 1 ? 87.023 32.218 43.012 1.000 108.970 1 THR E N 1
ATOM 1453 C CA . THR B 1 1 ? 87.620 33.568 43.257 1.000 105.610 1 THR E CA 1
ATOM 1454 C C . THR B 1 1 ? 87.022 34.543 42.225 1.000 101.120 1 THR E C 1
ATOM 1455 O O . THR B 1 1 ? 86.416 35.553 42.596 1.000 89.780 1 THR E O 1
ATOM 1459 N N . THR B 1 2 ? 87.265 34.269 40.927 1.000 101.130 2 THR E N 1
ATOM 1460 C CA . THR B 1 2 ? 86.401 34.674 39.819 1.000 92.620 2 THR E CA 1
ATOM 1461 C C . THR B 1 2 ? 85.402 33.520 39.611 1.000 97.090 2 THR E C 1
ATOM 1462 O O . THR B 1 2 ? 85.746 32.330 39.789 1.000 86.850 2 THR E O 1
ATOM 1466 N N . PRO B 1 3 ? 84.129 33.805 39.216 1.000 104.100 3 PRO E N 1
ATOM 1467 C CA . PRO B 1 3 ? 83.238 32.804 38.616 1.000 113.750 3 PRO E CA 1
ATOM 1468 C C . PRO B 1 3 ? 83.867 31.904 37.553 1.000 122.200 3 PRO E C 1
ATOM 1469 O O . PRO B 1 3 ? 83.610 30.700 37.538 1.000 124.640 3 PRO E O 1
ATOM 1473 N N . HIS B 1 4 ? 84.654 32.514 36.652 1.000 125.370 4 HIS E N 1
ATOM 1474 C CA . HIS B 1 4 ? 85.293 31.797 35.557 1.000 120.140 4 HIS E CA 1
ATOM 1475 C C . HIS B 1 4 ? 86.315 30.799 36.104 1.000 102.470 4 HIS E C 1
ATOM 1476 O O . HIS B 1 4 ? 86.322 29.659 35.638 1.000 96.140 4 HIS E O 1
ATOM 1483 N N . HIS B 1 5 ? 87.097 31.190 37.126 1.000 100.230 5 HIS E N 1
ATOM 1484 C CA . HIS B 1 5 ? 88.097 30.305 37.730 1.000 93.090 5 HIS E CA 1
ATOM 1485 C C . HIS B 1 5 ? 87.424 29.063 38.330 1.000 88.140 5 HIS E C 1
ATOM 1486 O O . HIS B 1 5 ? 87.884 27.944 38.076 1.000 81.070 5 HIS E O 1
ATOM 1493 N N . ILE B 1 6 ? 86.325 29.280 39.078 1.000 90.650 6 ILE E N 1
ATOM 1494 C CA . ILE B 1 6 ? 85.523 28.206 39.664 1.000 87.040 6 ILE E CA 1
ATOM 1495 C C . ILE B 1 6 ? 84.991 27.277 38.568 1.000 89.540 6 ILE E C 1
ATOM 1496 O O . ILE B 1 6 ? 85.044 26.054 38.745 1.000 78.440 6 ILE E O 1
ATOM 1501 N N . SER B 1 7 ? 84.451 27.862 37.478 1.000 79.410 7 SER E N 1
ATOM 1502 C CA . SER B 1 7 ? 83.861 27.080 36.401 1.000 70.020 7 SER E CA 1
ATOM 1503 C C . SER B 1 7 ? 84.947 26.238 35.735 1.000 66.540 7 SER E C 1
ATOM 1504 O O . SER B 1 7 ? 84.755 25.039 35.544 1.000 66.000 7 SER E O 1
ATOM 1507 N N . ASP B 1 8 ? 86.095 26.860 35.432 1.000 66.140 8 ASP E N 1
ATOM 1508 C CA . ASP B 1 8 ? 87.175 26.187 34.726 1.000 75.540 8 ASP E CA 1
ATOM 1509 C C . ASP B 1 8 ? 87.655 24.975 35.520 1.000 75.530 8 ASP E C 1
ATOM 1510 O O . ASP B 1 8 ? 87.774 23.887 34.950 1.000 75.170 8 ASP E O 1
ATOM 1515 N N . VAL B 1 9 ? 87.897 25.179 36.827 1.000 73.820 9 VAL E N 1
ATOM 1516 C CA . VAL B 1 9 ? 88.346 24.109 37.704 1.000 70.890 9 VAL E CA 1
ATOM 1517 C C . VAL B 1 9 ? 87.263 23.027 37.817 1.000 67.060 9 VAL E C 1
ATOM 1518 O O . VAL B 1 9 ? 87.602 21.851 37.727 1.000 55.160 9 VAL E O 1
ATOM 1522 N N . ALA B 1 10 ? 85.977 23.407 37.913 1.000 71.910 10 ALA E N 1
ATOM 1523 C CA . ALA B 1 10 ? 84.867 22.456 37.917 1.000 65.280 10 ALA E CA 1
ATOM 1524 C C . ALA B 1 10 ? 84.835 21.599 36.653 1.000 63.160 10 ALA E C 1
ATOM 1525 O O . ALA B 1 10 ? 84.568 20.406 36.744 1.000 60.510 10 ALA E O 1
ATOM 1527 N N . ILE B 1 11 ? 85.118 22.192 35.487 1.000 68.700 11 ILE E N 1
ATOM 1528 C CA . ILE B 1 11 ? 85.056 21.474 34.215 1.000 79.290 11 ILE E CA 1
ATOM 1529 C C . ILE B 1 11 ? 86.223 20.474 34.108 1.000 84.010 11 ILE E C 1
ATOM 1530 O O . ILE B 1 11 ? 86.014 19.378 33.588 1.000 83.350 11 ILE E O 1
ATOM 1535 N N . GLU B 1 12 ? 87.421 20.828 34.610 1.000 82.010 12 GLU E N 1
ATOM 1536 C CA . GLU B 1 12 ? 88.552 19.904 34.692 1.000 82.950 12 GLU E CA 1
ATOM 1537 C C . GLU B 1 12 ? 88.176 18.671 35.529 1.000 72.780 12 GLU E C 1
ATOM 1538 O O . GLU B 1 12 ? 88.444 17.544 35.122 1.000 55.720 12 GLU E O 1
ATOM 1544 N N . LEU B 1 13 ? 87.507 18.887 36.674 1.000 74.480 13 LEU E N 1
ATOM 1545 C CA . LEU B 1 13 ? 87.055 17.816 37.559 1.000 71.980 13 LEU E CA 1
ATOM 1546 C C . LEU B 1 13 ? 85.961 16.981 36.878 1.000 72.440 13 LEU E C 1
ATOM 1547 O O . LEU B 1 13 ? 85.980 15.752 36.986 1.000 67.640 13 LEU E O 1
ATOM 1552 N N . PHE B 1 14 ? 84.998 17.643 36.198 1.000 76.010 14 PHE E N 1
ATOM 1553 C CA . PHE B 1 14 ? 83.910 16.946 35.519 1.000 67.440 14 PHE E CA 1
ATOM 1554 C C . PHE B 1 14 ? 84.433 16.114 34.341 1.000 68.200 14 PHE E C 1
ATOM 1555 O O . PHE B 1 14 ? 83.972 14.992 34.147 1.000 71.350 14 PHE E O 1
ATOM 1563 N N . ALA B 1 15 ? 85.390 16.656 33.568 1.000 69.060 15 ALA E N 1
ATOM 1564 C CA . ALA B 1 15 ? 86.105 15.925 32.517 1.000 67.680 15 ALA E CA 1
ATOM 1565 C C . ALA B 1 15 ? 86.829 14.671 33.031 1.000 73.030 15 ALA E C 1
ATOM 1566 O O . ALA B 1 15 ? 86.733 13.630 32.384 1.000 76.580 15 ALA E O 1
ATOM 1568 N N . ALA B 1 16 ? 87.565 14.761 34.161 1.000 66.840 16 ALA E N 1
ATOM 1569 C CA . ALA B 1 16 ? 88.379 13.656 34.657 1.000 63.430 16 ALA E CA 1
ATOM 1570 C C . ALA B 1 16 ? 87.522 12.551 35.282 1.000 68.160 16 ALA E C 1
ATOM 1571 O O . ALA B 1 16 ? 87.731 11.376 34.983 1.000 71.490 16 ALA E O 1
ATOM 1573 N N . HIS B 1 17 ? 86.581 12.930 36.166 1.000 74.480 17 HIS E N 1
ATOM 1574 C CA . HIS B 1 17 ? 85.743 12.011 36.938 1.000 73.270 17 HIS E CA 1
ATOM 1575 C C . HIS B 1 17 ? 84.354 12.085 36.311 1.000 75.400 17 HIS E C 1
ATOM 1576 O O . HIS B 1 17 ? 84.271 12.534 35.169 1.000 78.460 17 HIS E O 1
ATOM 1583 N N . GLY B 1 18 ? 83.275 11.688 37.002 1.000 76.320 18 GLY E N 1
ATOM 1584 C CA . GLY B 1 18 ? 81.939 12.000 36.499 1.000 82.310 18 GLY E CA 1
ATOM 1585 C C . GLY B 1 18 ? 81.583 13.486 36.646 1.000 88.660 18 GLY E C 1
ATOM 1586 O O . GLY B 1 18 ? 82.322 14.239 37.274 1.000 94.230 18 GLY E O 1
ATOM 1587 N N . PHE B 1 19 ? 80.421 13.908 36.122 1.000 85.990 19 PHE E N 1
ATOM 1588 C CA . PHE B 1 19 ? 79.737 15.078 36.669 1.000 80.600 19 PHE E CA 1
ATOM 1589 C C . PHE B 1 19 ? 79.124 14.696 38.014 1.000 79.880 19 PHE E C 1
ATOM 1590 O O . PHE B 1 19 ? 79.237 15.433 38.995 1.000 66.710 19 PHE E O 1
ATOM 1598 N N . THR B 1 20 ? 78.446 13.543 38.013 1.000 83.110 20 THR E N 1
ATOM 1599 C CA . THR B 1 20 ? 77.679 13.038 39.145 1.000 85.290 20 THR E CA 1
ATOM 1600 C C . THR B 1 20 ? 78.592 12.744 40.354 1.000 83.200 20 THR E C 1
ATOM 1601 O O . THR B 1 20 ? 78.184 13.022 41.485 1.000 81.470 20 THR E O 1
ATOM 1605 N N . ASP B 1 21 ? 79.827 12.250 40.122 1.000 77.940 21 ASP E N 1
ATOM 1606 C CA . ASP B 1 21 ? 80.764 11.894 41.183 1.000 79.410 21 ASP E CA 1
ATOM 1607 C C . ASP B 1 21 ? 81.590 13.075 41.717 1.000 75.710 21 ASP E C 1
ATOM 1608 O O . ASP B 1 21 ? 82.373 12.863 42.633 1.000 70.030 21 ASP E O 1
ATOM 1613 N N . VAL B 1 22 ? 81.430 14.297 41.179 1.000 72.150 22 VAL E N 1
ATOM 1614 C CA . VAL B 1 22 ? 82.124 15.477 41.675 1.000 61.250 22 VAL E CA 1
ATOM 1615 C C . VAL B 1 22 ? 81.125 16.301 42.492 1.000 65.160 22 VAL E C 1
ATOM 1616 O O . VAL B 1 22 ? 80.105 16.721 41.951 1.000 77.440 22 VAL E O 1
ATOM 1620 N N . SER B 1 23 ? 81.508 16.612 43.728 1.000 71.060 23 SER E N 1
ATOM 1621 C CA . SER B 1 23 ? 80.616 17.382 44.627 1.000 72.310 23 SER E CA 1
ATOM 1622 C C . SER B 1 23 ? 80.932 18.871 44.556 1.000 61.610 23 SER E C 1
ATOM 1623 O O . SER B 1 23 ? 81.962 19.244 43.983 1.000 54.040 23 SER E O 1
ATOM 1626 N N . VAL B 1 24 ? 80.057 19.676 45.138 1.000 58.900 24 VAL E N 1
ATOM 1627 C CA . VAL B 1 24 ? 80.296 21.110 45.175 1.000 65.680 24 VAL E CA 1
ATOM 1628 C C . VAL B 1 24 ? 81.477 21.446 46.093 1.000 75.800 24 VAL E C 1
ATOM 1629 O O . VAL B 1 24 ? 82.175 22.414 45.800 1.000 96.380 24 VAL E O 1
ATOM 1633 N N . ASP B 1 25 ? 81.696 20.646 47.135 1.000 74.240 25 ASP E N 1
ATOM 1634 C CA . ASP B 1 25 ? 82.875 20.892 48.000 1.000 71.510 25 ASP E CA 1
ATOM 1635 C C . ASP B 1 25 ? 84.131 20.493 47.214 1.000 77.380 25 ASP E C 1
ATOM 1636 O O . ASP B 1 25 ? 85.091 21.277 47.222 1.000 95.000 25 ASP E O 1
ATOM 1641 N N . ASP B 1 26 ? 84.133 19.341 46.546 1.000 69.190 26 ASP E N 1
ATOM 1642 C CA . ASP B 1 26 ? 85.310 18.991 45.709 1.000 67.620 26 ASP E CA 1
ATOM 1643 C C . ASP B 1 26 ? 85.720 20.216 44.887 1.000 69.770 26 ASP E C 1
ATOM 1644 O O . ASP B 1 26 ? 86.929 20.471 44.779 1.000 65.550 26 ASP E O 1
ATOM 1649 N N . ILE B 1 27 ? 84.752 20.941 44.332 1.000 68.550 27 ILE E N 1
ATOM 1650 C CA . ILE B 1 27 ? 85.006 22.101 43.492 1.000 75.210 27 ILE E CA 1
ATOM 1651 C C . ILE B 1 27 ? 85.565 23.257 44.331 1.000 79.160 27 ILE E C 1
ATOM 1652 O O . ILE B 1 27 ? 86.531 23.901 43.912 1.000 86.800 27 ILE E O 1
ATOM 1657 N N . ALA B 1 28 ? 84.948 23.525 45.494 1.000 75.350 28 ALA E N 1
ATOM 1658 C CA . ALA B 1 28 ? 85.414 24.543 46.432 1.000 68.700 28 ALA E CA 1
ATOM 1659 C C . ALA B 1 28 ? 86.861 24.273 46.874 1.000 65.830 28 ALA E C 1
ATOM 1660 O O . ALA B 1 28 ? 87.667 25.194 46.935 1.000 60.260 28 ALA E O 1
ATOM 1662 N N . ARG B 1 29 ? 87.174 23.005 47.185 1.000 69.890 29 ARG E N 1
ATOM 1663 C CA . ARG B 1 29 ? 88.497 22.592 47.630 1.000 73.890 29 ARG E CA 1
ATOM 1664 C C . ARG B 1 29 ? 89.531 22.789 46.525 1.000 69.670 29 ARG E C 1
ATOM 1665 O O . ARG B 1 29 ? 90.558 23.416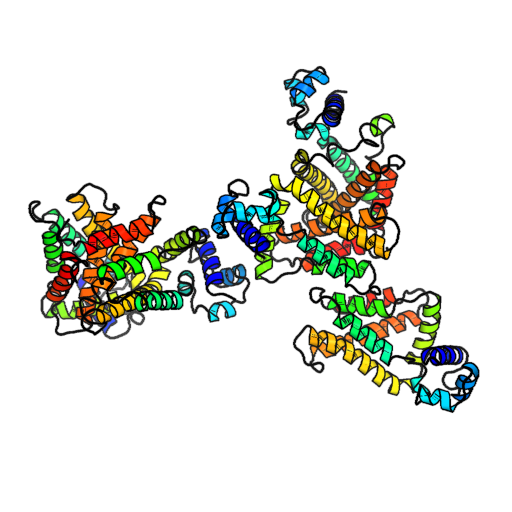 46.771 1.000 71.860 29 ARG E O 1
ATOM 1673 N N . ALA B 1 30 ? 89.236 22.286 45.319 1.000 71.510 30 ALA E N 1
ATOM 1674 C CA . ALA B 1 30 ? 90.122 22.418 44.167 1.000 70.700 30 ALA E CA 1
ATOM 1675 C C . ALA B 1 30 ? 90.323 23.885 43.753 1.000 69.380 30 ALA E C 1
ATOM 1676 O O . ALA B 1 30 ? 91.394 24.209 43.242 1.000 62.020 30 ALA E O 1
ATOM 1678 N N . ALA B 1 31 ? 89.307 24.751 43.959 1.000 71.460 31 ALA E N 1
ATOM 1679 C CA . ALA B 1 31 ? 89.370 26.182 43.657 1.000 69.440 31 ALA E CA 1
ATOM 1680 C C . ALA B 1 31 ? 89.977 27.011 44.798 1.000 69.430 31 ALA E C 1
ATOM 1681 O O . ALA B 1 31 ? 90.247 28.200 44.605 1.000 63.960 31 ALA E O 1
ATOM 1683 N N . GLY B 1 32 ? 90.152 26.409 45.986 1.000 69.350 32 GLY E N 1
ATOM 1684 C CA . GLY B 1 32 ? 90.764 27.075 47.121 1.000 66.880 32 GLY E CA 1
ATOM 1685 C C . GLY B 1 32 ? 89.840 28.106 47.777 1.000 71.440 32 GLY E C 1
ATOM 1686 O O . GLY B 1 32 ? 90.308 29.165 48.198 1.000 77.530 32 GLY E O 1
ATOM 1687 N N . ILE B 1 33 ? 88.544 27.771 47.899 1.000 71.020 33 ILE E N 1
ATOM 1688 C CA . ILE B 1 33 ? 87.540 28.633 48.521 1.000 76.740 33 ILE E CA 1
ATOM 1689 C C . ILE B 1 33 ? 86.687 27.816 49.493 1.000 75.680 33 ILE E C 1
ATOM 1690 O O . ILE B 1 33 ? 86.591 26.596 49.366 1.000 72.860 33 ILE E O 1
ATOM 1695 N N . ALA B 1 34 ? 86.038 28.512 50.440 1.000 77.260 34 ALA E N 1
ATOM 1696 C CA . ALA B 1 34 ? 84.983 27.926 51.258 1.000 76.420 34 ALA E CA 1
ATOM 1697 C C . ALA B 1 34 ? 83.760 27.596 50.397 1.000 75.000 34 ALA E C 1
ATOM 1698 O O . ALA B 1 34 ? 83.533 28.205 49.350 1.000 73.050 34 ALA E O 1
ATOM 1700 N N . ARG B 1 35 ? 82.953 26.642 50.853 1.000 75.960 35 ARG E N 1
ATOM 1701 C CA . ARG B 1 35 ? 81.768 26.241 50.057 1.000 75.600 35 ARG E CA 1
ATOM 1702 C C . ARG B 1 35 ? 80.847 27.451 49.898 1.000 78.830 35 ARG E C 1
ATOM 1703 O O . ARG B 1 35 ? 80.433 27.721 48.763 1.000 84.060 35 ARG E O 1
ATOM 1711 N N . ARG B 1 36 ? 80.540 28.145 50.994 1.000 82.800 36 ARG E N 1
ATOM 1712 C CA . ARG B 1 36 ? 79.605 29.266 50.922 1.000 81.290 36 ARG E CA 1
ATOM 1713 C C . ARG B 1 36 ? 80.116 30.357 49.964 1.000 86.810 36 ARG E C 1
ATOM 1714 O O . ARG B 1 36 ? 79.295 31.039 49.352 1.000 89.880 36 ARG E O 1
ATOM 1722 N N . THR B 1 37 ? 81.446 30.523 49.808 1.000 84.560 37 THR E N 1
ATOM 1723 C CA . THR B 1 37 ? 82.006 31.458 48.832 1.000 78.390 37 THR E CA 1
ATOM 1724 C C . THR B 1 37 ? 81.586 31.087 47.402 1.000 74.830 37 THR E C 1
ATOM 1725 O O . THR B 1 37 ? 81.290 31.966 46.597 1.000 66.960 37 THR E O 1
ATOM 1729 N N . LEU B 1 38 ? 81.591 29.787 47.084 1.000 67.970 38 LEU E N 1
ATOM 1730 C CA . LEU B 1 38 ? 81.153 29.297 45.788 1.000 63.120 38 LEU E CA 1
ATOM 1731 C C . LEU B 1 38 ? 79.700 29.707 45.507 1.000 66.280 38 LEU E C 1
ATOM 1732 O O . LEU B 1 38 ? 79.386 30.049 44.362 1.000 70.480 38 LEU E O 1
ATOM 1737 N N . PHE B 1 39 ? 78.827 29.689 46.536 1.000 62.950 39 PHE E N 1
ATOM 1738 C CA . PHE B 1 39 ? 77.403 29.942 46.363 1.000 65.140 39 PHE E CA 1
ATOM 1739 C C . PHE B 1 39 ? 77.089 31.423 46.125 1.000 70.650 39 PHE E C 1
ATOM 1740 O O . PHE B 1 39 ? 75.967 31.722 45.714 1.000 78.100 39 PHE E O 1
ATOM 1748 N N . ARG B 1 40 ? 78.044 32.336 46.363 1.000 73.200 40 ARG E N 1
ATOM 1749 C CA . ARG B 1 40 ? 77.874 33.740 46.005 1.000 69.580 40 ARG E CA 1
ATOM 1750 C C . ARG B 1 40 ? 77.843 33.881 44.480 1.000 76.870 40 ARG E C 1
ATOM 1751 O O . ARG B 1 40 ? 77.063 34.681 43.965 1.000 90.200 40 ARG E O 1
ATOM 1759 N N . TYR B 1 41 ? 78.609 33.033 43.768 1.000 82.440 41 TYR E N 1
ATOM 1760 C CA . TYR B 1 41 ? 78.732 33.097 42.315 1.000 80.910 41 TYR E CA 1
ATOM 1761 C C . TYR B 1 41 ? 77.799 32.126 41.580 1.000 72.870 41 TYR E C 1
ATOM 1762 O O . TYR B 1 41 ? 77.519 32.374 40.415 1.000 70.050 41 TYR E O 1
ATOM 1771 N N . TYR B 1 42 ? 77.361 31.026 42.226 1.000 73.830 42 TYR E N 1
ATOM 1772 C CA . TYR B 1 42 ? 76.554 29.986 41.593 1.000 68.290 42 TYR E CA 1
ATOM 1773 C C . TYR B 1 42 ? 75.521 29.463 42.587 1.000 69.000 42 TYR E C 1
ATOM 1774 O O . TYR B 1 42 ? 75.901 29.061 43.674 1.000 65.550 42 TYR E O 1
ATOM 1783 N N . ALA B 1 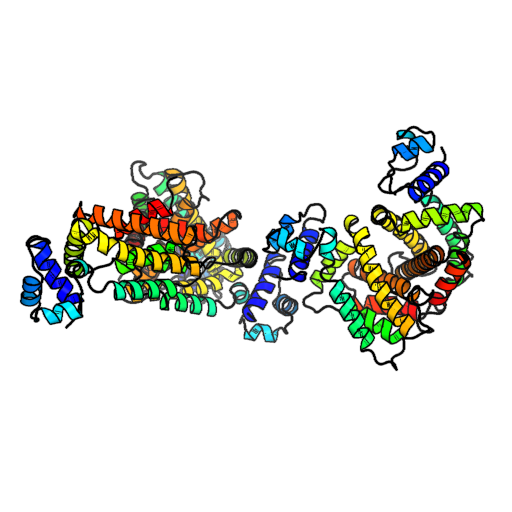43 ? 74.233 29.436 42.208 1.000 68.260 43 ALA E N 1
ATOM 1784 C CA . ALA B 1 43 ? 73.171 29.001 43.112 1.000 74.400 43 ALA E CA 1
ATOM 1785 C C . ALA B 1 43 ? 73.054 27.475 43.177 1.000 74.610 43 ALA E C 1
ATOM 1786 O O . ALA B 1 43 ? 72.352 26.966 44.044 1.000 96.400 43 ALA E O 1
ATOM 1788 N N . SER B 1 44 ? 73.752 26.754 42.289 1.000 58.410 44 SER E N 1
ATOM 1789 C CA . SER B 1 44 ? 73.532 25.338 42.088 1.000 55.910 44 SER E CA 1
ATOM 1790 C C . SER B 1 44 ? 74.769 24.721 41.438 1.000 55.670 44 SER E C 1
ATOM 1791 O O . SER B 1 44 ? 75.551 25.439 40.812 1.000 46.520 44 SER E O 1
ATOM 1794 N N . LYS B 1 45 ? 74.922 23.394 41.574 1.000 53.180 45 LYS E N 1
ATOM 1795 C CA . LYS B 1 45 ? 75.972 22.650 40.889 1.000 51.210 45 LYS E CA 1
ATOM 1796 C C . LYS B 1 45 ? 75.757 22.694 39.369 1.000 56.360 45 LYS E C 1
ATOM 1797 O O . LYS B 1 45 ? 76.708 22.901 38.618 1.000 54.150 45 LYS E O 1
ATOM 1803 N N . ASN B 1 46 ? 74.491 22.526 38.936 1.000 64.320 46 ASN E N 1
ATOM 1804 C CA . ASN B 1 46 ? 74.105 22.526 37.530 1.000 62.220 46 ASN E CA 1
ATOM 1805 C C . ASN B 1 46 ? 74.427 23.850 36.827 1.000 57.290 46 ASN E C 1
ATOM 1806 O O . ASN B 1 46 ? 74.641 23.847 35.625 1.000 62.410 46 ASN E O 1
ATOM 1811 N N . ALA B 1 47 ? 74.425 24.975 37.555 1.000 59.500 47 ALA E N 1
ATOM 1812 C CA . ALA B 1 47 ? 74.780 26.280 37.001 1.000 58.430 47 ALA E CA 1
ATOM 1813 C C . ALA B 1 47 ? 76.274 26.421 36.682 1.000 57.870 47 ALA E C 1
ATOM 1814 O O . ALA B 1 47 ? 76.608 27.273 35.863 1.000 67.460 47 ALA E O 1
ATOM 1816 N N . ILE B 1 48 ? 77.159 25.628 37.312 1.000 56.730 48 ILE E N 1
ATOM 1817 C CA . ILE B 1 48 ? 78.597 25.874 37.320 1.000 52.030 48 ILE E CA 1
ATOM 1818 C C . ILE B 1 48 ? 79.205 25.691 35.927 1.000 52.050 48 ILE E C 1
ATOM 1819 O O . ILE B 1 48 ? 79.997 26.555 35.531 1.000 61.390 48 ILE E O 1
ATOM 1824 N N . PRO B 1 49 ? 78.897 24.630 35.142 1.000 47.400 49 PRO E N 1
ATOM 1825 C CA . PRO B 1 49 ? 79.468 24.499 33.792 1.000 47.000 49 PRO E CA 1
ATOM 1826 C C . PRO B 1 49 ? 79.096 25.639 32.834 1.000 50.910 49 PRO E C 1
ATOM 1827 O O . PRO B 1 49 ? 79.843 25.927 31.905 1.000 52.120 49 PRO E O 1
ATOM 1831 N N . TRP B 1 50 ? 77.922 26.267 33.052 1.000 49.350 50 TRP E N 1
ATOM 1832 C CA . TRP B 1 50 ? 77.405 27.371 32.261 1.000 51.430 50 TRP E CA 1
ATOM 1833 C C . TRP B 1 50 ? 77.976 28.655 32.837 1.000 58.200 50 TRP E C 1
ATOM 1834 O O . TRP B 1 50 ? 77.246 29.385 33.492 1.000 80.720 50 TRP E O 1
ATOM 1845 N N . GLY B 1 51 ? 79.289 28.843 32.743 1.000 65.170 51 GLY E N 1
ATOM 1846 C CA . GLY B 1 51 ? 80.025 29.814 33.558 1.000 64.120 51 GLY E CA 1
ATOM 1847 C C . GLY B 1 51 ? 79.664 31.272 33.843 1.000 63.660 51 GLY E C 1
ATOM 1848 O O . GLY B 1 51 ? 79.529 31.620 35.015 1.000 65.610 51 GLY E O 1
ATOM 1849 N N . ASP B 1 52 ? 79.492 32.103 32.794 1.000 71.310 52 ASP E N 1
ATOM 1850 C CA . ASP B 1 52 ? 79.068 33.483 32.974 1.000 69.850 52 ASP E CA 1
ATOM 1851 C C . ASP B 1 52 ? 78.280 33.644 31.672 1.000 60.780 52 ASP E C 1
ATOM 1852 O O . ASP B 1 52 ? 78.537 34.573 30.902 1.000 67.070 52 ASP E O 1
ATOM 1857 N N . PHE B 1 53 ? 77.288 32.772 31.459 1.000 52.670 53 PHE E N 1
ATOM 1858 C CA . PHE B 1 53 ? 76.423 32.791 30.278 1.000 48.500 53 PHE E CA 1
ATOM 1859 C C . PHE B 1 53 ? 75.525 34.036 30.260 1.000 46.150 53 PHE E C 1
ATOM 1860 O O . PHE B 1 53 ? 75.208 34.533 29.177 1.000 59.850 53 PHE E O 1
ATOM 1868 N N . SER B 1 54 ? 75.089 34.509 31.440 1.000 46.610 54 SER E N 1
ATOM 1869 C CA . SER B 1 54 ? 74.374 35.774 31.605 1.000 51.200 54 SER E CA 1
ATOM 1870 C C . SER B 1 54 ? 75.066 36.905 30.843 1.000 48.790 54 SER E C 1
ATOM 1871 O O . SER B 1 54 ? 74.399 37.683 30.152 1.000 53.450 54 SER E O 1
ATOM 1874 N N . THR B 1 55 ? 76.404 36.975 30.982 1.000 46.470 55 THR E N 1
ATOM 1875 C CA . THR B 1 55 ? 77.227 37.988 30.337 1.000 49.380 55 THR E CA 1
ATOM 1876 C C . THR B 1 55 ? 77.346 37.716 28.836 1.000 49.290 55 THR E C 1
ATOM 1877 O O . THR B 1 55 ? 77.275 38.673 28.050 1.000 49.110 55 THR E O 1
ATOM 1881 N N . HIS B 1 56 ? 77.557 36.439 28.447 1.000 38.080 56 HIS E N 1
ATOM 1882 C CA . HIS B 1 56 ? 77.579 36.097 27.039 1.000 38.440 56 HIS E CA 1
ATOM 1883 C C . HIS B 1 56 ? 76.269 36.542 26.355 1.000 36.320 56 HIS E C 1
ATOM 1884 O O . HIS B 1 56 ? 76.354 37.145 25.286 1.000 27.480 56 HIS E O 1
ATOM 1891 N N . LEU B 1 57 ? 75.093 36.289 26.994 1.000 35.200 57 LEU E N 1
ATOM 1892 C CA . LEU B 1 57 ? 73.807 36.657 26.444 1.000 30.530 57 LEU E CA 1
ATOM 1893 C C . LEU B 1 57 ? 73.651 38.159 26.324 1.000 30.800 57 LEU E C 1
ATOM 1894 O O . LEU B 1 57 ? 73.116 38.613 25.311 1.000 33.460 57 LEU E O 1
ATOM 1899 N N . ALA B 1 58 ? 74.102 38.913 27.335 1.000 32.690 58 ALA E N 1
ATOM 1900 C CA . ALA B 1 58 ? 74.018 40.371 27.286 1.000 33.960 58 ALA E CA 1
ATOM 1901 C C . ALA B 1 58 ? 74.855 40.930 26.133 1.000 36.710 58 ALA E C 1
ATOM 1902 O O . ALA B 1 58 ? 74.388 41.848 25.459 1.000 47.940 58 ALA E O 1
ATOM 1904 N N . GLN B 1 59 ? 76.065 40.359 25.929 1.000 36.410 59 GLN E N 1
ATOM 1905 C CA . GLN B 1 59 ? 76.977 40.748 24.865 1.000 34.990 59 GLN E CA 1
ATOM 1906 C C . GLN B 1 59 ? 76.417 40.431 23.473 1.000 32.070 59 GLN E C 1
ATOM 1907 O O . GLN B 1 59 ? 76.499 41.284 22.575 1.000 29.510 59 GLN E O 1
ATOM 1913 N N . LEU B 1 60 ? 75.872 39.216 23.292 1.000 30.700 60 LEU E N 1
ATOM 1914 C CA . LEU B 1 60 ? 75.176 38.838 22.058 1.000 31.970 60 LEU E CA 1
ATOM 1915 C C . LEU B 1 60 ? 74.014 39.793 21.756 1.000 31.520 60 LEU E C 1
ATOM 1916 O O . LEU B 1 60 ? 73.902 40.265 20.636 1.000 31.380 60 LEU E O 1
ATOM 1921 N N . GLN B 1 61 ? 73.183 40.096 22.764 1.000 32.950 61 GLN E N 1
ATOM 1922 C CA . GLN B 1 61 ? 72.123 41.079 22.624 1.000 33.440 61 GLN E CA 1
ATOM 1923 C C . GLN B 1 61 ? 72.704 42.439 22.232 1.000 30.250 61 GLN E C 1
ATOM 1924 O O . GLN B 1 61 ? 72.161 43.089 21.343 1.000 29.020 61 GLN E O 1
ATOM 1930 N N . GLY B 1 62 ? 73.801 42.862 22.884 1.000 26.420 62 GLY E N 1
ATOM 1931 C CA . GLY B 1 62 ? 74.433 44.138 22.585 1.000 29.670 62 GLY E CA 1
ATOM 1932 C C . GLY B 1 62 ? 74.902 44.232 21.128 1.000 32.170 62 GLY E C 1
ATOM 1933 O O . GLY B 1 62 ? 74.639 45.241 20.458 1.000 29.710 62 GLY E O 1
ATOM 1934 N N . LEU B 1 63 ? 75.546 43.152 20.652 1.000 29.720 63 LEU E N 1
ATOM 1935 C CA . LEU B 1 63 ? 76.048 43.084 19.293 1.000 31.800 63 LEU E CA 1
ATOM 1936 C C . LEU B 1 63 ? 74.894 43.160 18.296 1.000 33.690 63 LEU E C 1
ATOM 1937 O O . LEU B 1 63 ? 74.964 43.964 17.364 1.000 39.370 63 LEU E O 1
ATOM 1942 N N . LEU B 1 64 ? 73.827 42.378 18.525 1.000 36.080 64 LEU E N 1
ATOM 1943 C CA . LEU B 1 64 ? 72.665 42.358 17.638 1.000 36.020 64 LEU E CA 1
ATOM 1944 C C . LEU B 1 64 ? 71.891 43.674 17.685 1.000 36.000 64 LEU E C 1
ATOM 1945 O O . LEU B 1 64 ? 71.476 44.144 16.631 1.000 36.190 64 LEU E O 1
ATOM 1950 N N . ASP B 1 65 ? 71.712 44.260 18.885 1.000 39.850 65 ASP E N 1
ATOM 1951 C CA . ASP B 1 65 ? 71.066 45.558 19.024 1.000 40.410 65 ASP E CA 1
ATOM 1952 C C . ASP B 1 65 ? 71.800 46.618 18.221 1.000 38.970 65 ASP E C 1
ATOM 1953 O O . ASP B 1 65 ? 71.143 47.460 17.627 1.000 60.160 65 ASP E O 1
ATOM 1958 N N . ASN B 1 66 ? 73.138 46.576 18.189 1.000 37.730 66 ASN E N 1
ATOM 1959 C CA . ASN B 1 66 ? 73.931 47.660 17.622 1.000 35.560 66 ASN E CA 1
ATOM 1960 C C . ASN B 1 66 ? 74.331 47.416 16.177 1.000 32.310 66 ASN E C 1
ATOM 1961 O O . ASN B 1 66 ? 75.014 48.278 15.623 1.000 33.960 66 ASN E O 1
ATOM 1966 N N . ILE B 1 67 ? 73.926 46.284 15.576 1.000 31.250 67 ILE E N 1
ATOM 1967 C CA . ILE B 1 67 ? 74.318 46.003 14.209 1.000 30.390 67 ILE E CA 1
ATOM 1968 C C . ILE B 1 67 ? 73.532 46.920 13.286 1.000 30.140 67 ILE E C 1
ATOM 1969 O O . ILE B 1 67 ? 72.356 47.163 13.529 1.000 30.960 67 ILE E O 1
ATOM 1974 N N . ASP B 1 68 ? 74.219 47.481 12.277 1.000 34.020 68 ASP E N 1
ATOM 1975 C CA . ASP B 1 68 ? 73.671 48.522 11.420 1.000 30.800 68 ASP E CA 1
ATOM 1976 C C . ASP B 1 68 ? 72.409 47.994 10.751 1.000 31.880 68 ASP E C 1
ATOM 1977 O O . ASP B 1 68 ? 72.384 46.840 10.303 1.000 30.990 68 ASP E O 1
ATOM 1982 N N . SER B 1 69 ? 71.358 48.842 10.716 1.000 34.810 69 SER E N 1
ATOM 1983 C CA . SER B 1 69 ? 70.015 48.388 10.349 1.000 31.480 69 SER E CA 1
ATOM 1984 C C . SER B 1 69 ? 69.960 47.978 8.869 1.000 32.680 69 SER E C 1
ATOM 1985 O O . SER B 1 69 ? 69.128 47.148 8.509 1.000 28.910 69 SER E O 1
ATOM 1988 N N . ARG B 1 70 ? 70.860 48.573 8.044 1.000 29.820 70 ARG E N 1
ATOM 1989 C CA . ARG B 1 70 ? 70.998 48.260 6.637 1.000 28.600 70 ARG E CA 1
ATOM 1990 C C . ARG B 1 70 ? 71.544 46.842 6.384 1.000 29.140 70 ARG E C 1
ATOM 1991 O O . ARG B 1 70 ? 71.307 46.297 5.292 1.000 28.130 70 ARG E O 1
ATOM 1999 N N . ILE B 1 71 ? 72.272 46.254 7.359 1.000 27.190 71 ILE E N 1
ATOM 2000 C CA . ILE B 1 71 ? 72.766 44.882 7.258 1.000 25.100 71 ILE E CA 1
ATOM 2001 C C . ILE B 1 71 ? 71.579 43.920 7.361 1.000 22.810 71 ILE E C 1
ATOM 2002 O O . ILE B 1 71 ? 70.859 43.937 8.343 1.000 19.430 71 ILE E O 1
ATOM 2007 N N . GLN B 1 72 ? 71.471 43.034 6.369 1.000 25.000 72 GLN E N 1
ATOM 2008 C CA . GLN B 1 72 ? 70.418 42.047 6.252 1.000 29.070 72 GLN E CA 1
ATOM 2009 C C . GLN B 1 72 ? 70.393 41.080 7.427 1.000 29.670 72 GLN E C 1
ATOM 2010 O O . GLN B 1 72 ? 71.409 40.834 8.051 1.000 28.920 72 GLN E O 1
ATOM 2016 N N . LEU B 1 73 ? 69.211 40.493 7.674 1.000 32.830 73 LEU E N 1
ATOM 2017 C CA . LEU B 1 73 ? 68.944 39.651 8.838 1.000 34.260 73 LEU E CA 1
ATOM 2018 C C . LEU B 1 73 ? 69.860 38.424 8.847 1.000 33.640 73 LEU E C 1
ATOM 2019 O O . LEU B 1 73 ? 70.458 38.094 9.871 1.000 32.350 73 LEU E O 1
ATOM 2024 N N . ARG B 1 74 ? 69.950 37.754 7.690 1.000 28.940 74 ARG E N 1
ATOM 2025 C CA . ARG B 1 74 ? 70.744 36.556 7.535 1.000 32.660 74 ARG E CA 1
ATOM 2026 C C . ARG B 1 74 ? 72.208 36.851 7.890 1.000 34.940 74 ARG E C 1
ATOM 2027 O O . ARG B 1 74 ? 72.813 36.105 8.662 1.000 29.390 74 ARG E O 1
ATOM 2035 N N . ASP B 1 75 ? 72.755 37.967 7.351 1.000 32.690 75 ASP E N 1
ATOM 2036 C CA . ASP B 1 75 ? 74.139 38.352 7.548 1.000 28.790 75 ASP E CA 1
ATOM 2037 C C . ASP B 1 75 ? 74.431 38.649 9.015 1.000 27.600 75 ASP E C 1
ATOM 2038 O O . ASP B 1 75 ? 75.474 38.235 9.532 1.000 31.530 75 ASP E O 1
ATOM 2043 N N . ALA B 1 76 ? 73.498 39.354 9.676 1.000 29.030 76 ALA E N 1
ATOM 2044 C CA . ALA B 1 76 ? 73.615 39.711 11.083 1.000 28.270 76 ALA E CA 1
ATOM 2045 C C . ALA B 1 76 ? 73.674 38.469 11.974 1.000 28.870 76 ALA E C 1
ATOM 2046 O O . ALA B 1 76 ? 74.507 38.428 12.880 1.000 30.230 76 ALA E O 1
ATOM 2048 N N . LEU B 1 77 ? 72.792 37.476 11.707 1.000 30.170 77 LEU E N 1
ATOM 2049 C CA . LEU B 1 77 ? 72.709 36.233 12.475 1.000 28.490 77 LEU E CA 1
ATOM 2050 C C . LEU B 1 77 ? 73.986 35.410 12.279 1.000 28.730 77 LEU E C 1
ATOM 2051 O O . LEU B 1 77 ? 74.552 34.953 13.254 1.000 29.160 77 LEU E O 1
ATOM 2056 N N . ARG B 1 78 ? 74.445 35.248 11.034 1.000 26.190 78 ARG E N 1
ATOM 2057 C CA . ARG B 1 78 ? 75.672 34.523 10.768 1.000 28.230 78 ARG E CA 1
ATOM 2058 C C . ARG B 1 78 ? 76.866 35.239 11.410 1.000 27.420 78 ARG E C 1
ATOM 2059 O O . ARG B 1 78 ? 77.669 34.569 12.086 1.000 24.890 78 ARG E O 1
ATOM 2067 N N . ALA B 1 79 ? 76.954 36.575 11.248 1.000 23.370 79 ALA E N 1
ATOM 2068 C CA . ALA B 1 79 ? 78.026 37.340 11.865 1.000 28.160 79 ALA E CA 1
ATOM 2069 C C . ALA B 1 79 ? 78.056 37.142 13.390 1.000 29.700 79 ALA E C 1
ATOM 2070 O O . ALA B 1 79 ? 79.117 36.878 13.955 1.000 36.250 79 ALA E O 1
ATOM 2072 N N . ALA B 1 80 ? 76.886 37.248 14.036 1.000 33.360 80 ALA E N 1
ATOM 2073 C CA . ALA B 1 80 ? 76.769 37.149 15.489 1.000 34.320 80 ALA E CA 1
ATOM 2074 C C . ALA B 1 80 ? 77.057 35.724 15.984 1.000 34.270 80 ALA E C 1
ATOM 2075 O O . ALA B 1 80 ? 77.744 35.554 16.975 1.000 37.750 80 ALA E O 1
ATOM 2077 N N . LEU B 1 81 ? 76.496 34.704 15.325 1.000 33.950 81 LEU E N 1
ATOM 2078 C CA . LEU B 1 81 ? 76.771 33.304 15.630 1.000 32.130 81 LEU E CA 1
ATOM 2079 C C . LEU B 1 81 ? 78.276 33.032 15.661 1.000 33.720 81 LEU E C 1
ATOM 2080 O O . LEU B 1 81 ? 78.771 32.495 16.640 1.000 34.490 81 LEU E O 1
ATOM 2085 N N . LEU B 1 82 ? 79.012 33.435 14.618 1.000 38.350 82 LEU E N 1
ATOM 2086 C CA . LEU B 1 82 ? 80.434 33.110 14.526 1.000 40.700 82 LEU E CA 1
ATOM 2087 C C . LEU B 1 82 ? 81.299 33.971 15.451 1.000 42.770 82 LEU E C 1
ATOM 2088 O O . LEU B 1 82 ? 82.316 33.461 15.918 1.000 55.410 82 LEU E O 1
ATOM 2093 N N . ALA B 1 83 ? 80.908 35.215 15.764 1.000 42.070 83 ALA E N 1
ATOM 2094 C CA . ALA B 1 83 ? 81.666 36.074 16.673 1.000 37.210 83 ALA E CA 1
ATOM 2095 C C . ALA B 1 83 ? 81.732 35.505 18.092 1.000 37.380 83 ALA E C 1
ATOM 2096 O O . ALA B 1 83 ? 82.757 35.527 18.727 1.000 35.520 83 ALA E O 1
ATOM 2098 N N . PHE B 1 84 ? 80.626 35.001 18.627 1.000 54.800 84 PHE E N 1
ATOM 2099 C CA . PHE B 1 84 ? 80.620 34.530 20.008 1.000 60.490 84 PHE E CA 1
ATOM 2100 C C . PHE B 1 84 ? 81.270 33.159 20.145 1.000 66.450 84 PHE E C 1
ATOM 2101 O O . PHE B 1 84 ? 81.632 32.802 21.258 1.000 73.710 84 PHE E O 1
ATOM 2109 N N . ASN B 1 85 ? 81.483 32.437 19.038 1.000 71.280 85 ASN E N 1
ATOM 2110 C CA . ASN B 1 85 ? 82.079 31.109 19.080 1.000 75.450 85 ASN E CA 1
ATOM 2111 C C . ASN B 1 85 ? 83.430 31.099 18.353 1.000 75.600 85 ASN E C 1
ATOM 2112 O O . ASN B 1 85 ? 83.842 30.055 17.840 1.000 74.730 85 ASN E O 1
ATOM 2117 N N . THR B 1 86 ? 84.244 32.132 18.560 1.000 66.570 86 THR E N 1
ATOM 2118 C CA . THR B 1 86 ? 85.633 32.079 18.030 1.000 70.010 86 THR E CA 1
ATOM 2119 C C . THR B 1 86 ? 86.577 32.020 19.238 1.000 75.860 86 THR E C 1
ATOM 2120 O O . THR B 1 86 ? 86.316 32.770 20.189 1.000 87.530 86 THR E O 1
ATOM 2124 N N . PHE B 1 87 ? 87.619 31.173 19.228 1.000 100.840 87 PHE E N 1
ATOM 2125 C CA . PHE B 1 87 ? 88.463 31.017 20.448 1.000 113.690 87 PHE E CA 1
ATOM 2126 C C . PHE B 1 87 ? 89.954 30.777 20.149 1.000 108.690 87 PHE E C 1
ATOM 2127 O O . PHE B 1 87 ? 90.261 30.397 19.006 1.000 104.470 87 PHE E O 1
ATOM 2135 N N . ASP B 1 88 ? 90.850 30.967 21.137 1.000 93.430 88 ASP E N 1
ATOM 2136 C CA . ASP B 1 88 ? 92.316 30.723 20.969 1.000 73.500 88 ASP E CA 1
ATOM 2137 C C . ASP B 1 88 ? 92.621 29.233 21.146 1.000 73.640 88 ASP E C 1
ATOM 2138 O O . ASP B 1 88 ? 91.673 28.493 21.421 1.000 70.100 88 ASP E O 1
ATOM 2143 N N . GLU B 1 89 ? 93.889 28.801 21.040 1.000 74.090 89 GLU E N 1
ATOM 2144 C CA . GLU B 1 89 ? 94.109 27.360 21.088 1.000 71.650 89 GLU E CA 1
ATOM 2145 C C . GLU B 1 89 ? 93.816 26.866 22.510 1.000 73.660 89 GLU E C 1
ATOM 2146 O O . GLU B 1 89 ? 93.204 25.806 22.652 1.000 81.490 89 GLU E O 1
ATOM 2152 N N . SER B 1 90 ? 94.200 27.667 23.530 1.000 65.190 90 SER E N 1
ATOM 2153 C CA . SER B 1 90 ? 94.018 27.369 24.945 1.000 63.230 90 SER E CA 1
ATOM 2154 C C . SER B 1 90 ? 92.539 27.269 25.336 1.000 58.520 90 SER E C 1
ATOM 2155 O O . SER B 1 90 ? 92.119 26.294 25.955 1.000 48.890 90 SER E O 1
ATOM 2158 N N . GLU B 1 91 ? 91.755 28.292 24.964 1.000 59.740 91 GLU E N 1
ATOM 2159 C CA . GLU B 1 91 ? 90.368 28.426 25.381 1.000 58.790 91 GLU E CA 1
ATOM 2160 C C . GLU B 1 91 ? 89.474 27.451 24.602 1.000 58.200 91 GLU E C 1
ATOM 2161 O O . GLU B 1 91 ? 88.420 27.054 25.091 1.000 70.840 91 GLU E O 1
ATOM 2167 N N . THR B 1 92 ? 89.893 27.063 23.383 1.000 53.720 92 THR E N 1
ATOM 2168 C CA . THR B 1 92 ? 89.253 26.013 22.605 1.000 51.850 92 THR E CA 1
ATOM 2169 C C . THR B 1 92 ? 89.277 24.660 23.333 1.000 53.020 92 THR E C 1
ATOM 2170 O O . THR B 1 92 ? 88.297 23.926 23.244 1.000 50.900 92 THR E O 1
ATOM 2174 N N . ILE B 1 93 ? 90.371 24.330 24.034 1.000 51.150 93 ILE E N 1
ATOM 2175 C CA . ILE B 1 93 ? 90.512 23.042 24.705 1.000 49.880 93 ILE E CA 1
ATOM 2176 C C . ILE B 1 93 ? 89.509 22.939 25.858 1.000 54.600 93 ILE E C 1
ATOM 2177 O O . ILE B 1 93 ? 88.892 21.884 26.033 1.000 46.910 93 ILE E O 1
ATOM 2182 N N . ARG B 1 94 ? 89.378 24.006 26.665 1.000 58.050 94 ARG E N 1
ATOM 2183 C CA . ARG B 1 94 ? 88.480 23.986 27.809 1.000 64.800 94 ARG E CA 1
ATOM 2184 C C . ARG B 1 94 ? 87.026 24.072 27.356 1.000 57.570 94 ARG E C 1
ATOM 2185 O O . ARG B 1 94 ? 86.158 23.542 28.039 1.000 67.560 94 ARG E O 1
ATOM 2193 N N . HIS B 1 95 ? 86.761 24.753 26.233 1.000 49.100 95 HIS E N 1
ATOM 2194 C CA . HIS B 1 95 ? 85.423 24.845 25.662 1.000 46.060 95 HIS E CA 1
ATOM 2195 C C . HIS B 1 95 ? 84.970 23.473 25.159 1.000 46.470 95 HIS E C 1
ATOM 2196 O O . HIS B 1 95 ? 83.809 23.137 25.261 1.000 42.070 95 HIS E O 1
ATOM 2203 N N . ARG B 1 96 ? 85.889 22.675 24.614 1.000 46.930 96 ARG E N 1
ATOM 2204 C CA . ARG B 1 96 ? 85.577 21.322 24.167 1.000 50.530 96 ARG E CA 1
ATOM 2205 C C . ARG B 1 96 ? 85.139 20.455 25.359 1.000 52.690 96 ARG E C 1
ATOM 2206 O O . ARG B 1 96 ? 84.121 19.782 25.269 1.000 63.750 96 ARG E O 1
ATOM 2214 N N . LYS B 1 97 ? 85.849 20.540 26.493 1.000 52.150 97 LYS E N 1
ATOM 2215 C CA . LYS B 1 97 ? 85.504 19.820 27.712 1.000 50.590 97 LYS E CA 1
ATOM 2216 C C . LYS B 1 97 ? 84.173 20.315 28.284 1.000 49.680 97 LYS E C 1
ATOM 2217 O O . LYS B 1 97 ? 83.367 19.487 28.683 1.000 51.690 97 LYS E O 1
ATOM 2223 N N . ARG B 1 98 ? 83.970 21.642 28.308 1.000 45.850 98 ARG E N 1
ATOM 2224 C CA . ARG B 1 98 ? 82.759 22.281 28.815 1.000 45.950 98 ARG E CA 1
ATOM 2225 C C . ARG B 1 98 ? 81.529 21.845 28.017 1.000 43.990 98 ARG E C 1
ATOM 2226 O O . ARG B 1 98 ? 80.505 21.559 28.607 1.000 49.450 98 ARG E O 1
ATOM 2234 N N . MET B 1 99 ? 81.615 21.807 26.691 1.000 47.940 99 MET E N 1
ATOM 2235 C CA . MET B 1 99 ? 80.480 21.471 25.844 1.000 47.260 99 MET E CA 1
ATOM 2236 C C . MET B 1 99 ? 80.146 19.985 25.928 1.000 47.380 99 MET E C 1
ATOM 2237 O O . MET B 1 99 ? 78.963 19.646 25.947 1.000 45.290 99 MET E O 1
ATOM 2242 N N . ARG B 1 100 ? 81.164 19.118 26.037 1.000 54.800 100 ARG E N 1
ATOM 2243 C CA . ARG B 1 100 ? 80.964 17.696 26.327 1.000 56.170 100 ARG E CA 1
ATOM 2244 C C . ARG B 1 100 ? 80.120 17.501 27.577 1.000 51.180 100 ARG E C 1
ATOM 2245 O O . ARG B 1 100 ? 79.165 16.754 27.529 1.000 41.870 100 ARG E O 1
ATOM 2253 N N . VAL B 1 101 ? 80.499 18.151 28.680 1.000 47.020 101 VAL E N 1
ATOM 2254 C CA . VAL B 1 101 ? 79.764 18.110 29.932 1.000 40.790 101 VAL E CA 1
ATOM 2255 C C . VAL B 1 101 ? 78.333 18.616 29.703 1.000 49.630 101 VAL E C 1
ATOM 2256 O O . VAL B 1 101 ? 77.384 17.950 30.107 1.000 50.850 101 VAL E O 1
ATOM 2260 N N . ILE B 1 102 ? 78.163 19.778 29.054 1.000 47.210 102 ILE E N 1
ATOM 2261 C CA . ILE B 1 102 ? 76.851 20.394 28.908 1.000 41.030 102 ILE E CA 1
ATOM 2262 C C . ILE B 1 102 ? 75.958 19.505 28.046 1.000 43.350 102 ILE E C 1
ATOM 2263 O O . ILE B 1 102 ? 74.837 19.199 28.444 1.000 63.010 102 ILE E O 1
ATOM 2268 N N . LEU B 1 103 ? 76.445 19.097 26.878 1.000 48.830 103 LEU E N 1
ATOM 2269 C CA . LEU B 1 103 ? 75.628 18.374 25.909 1.000 51.230 103 LEU E CA 1
ATOM 2270 C C . LEU B 1 103 ? 75.339 16.938 26.341 1.000 43.990 103 LEU E C 1
ATOM 2271 O O . LEU B 1 103 ? 74.255 16.458 26.059 1.000 61.490 103 LEU E O 1
ATOM 2276 N N . GLN B 1 104 ? 76.266 16.275 27.034 1.000 41.980 104 GLN E N 1
ATOM 2277 C CA . GLN B 1 104 ? 76.194 14.834 27.238 1.000 39.350 104 GLN E CA 1
ATOM 2278 C C . GLN B 1 104 ? 75.745 14.461 28.660 1.000 40.330 104 GLN E C 1
ATOM 2279 O O . GLN B 1 104 ? 75.354 13.313 28.814 1.000 46.640 104 GLN E O 1
ATOM 2285 N N . THR B 1 105 ? 75.691 15.374 29.650 1.000 40.810 105 THR E N 1
ATOM 2286 C CA . THR B 1 105 ? 75.317 15.037 31.029 1.000 44.100 105 THR E CA 1
ATOM 2287 C C . THR B 1 105 ? 73.795 15.064 31.237 1.000 41.370 105 THR E C 1
ATOM 2288 O O . THR B 1 105 ? 73.211 16.148 31.232 1.000 38.860 105 THR E O 1
ATOM 2292 N N . PRO B 1 106 ? 73.102 13.926 31.504 1.000 43.970 106 PRO E N 1
ATOM 2293 C CA . PRO B 1 106 ? 71.649 13.935 31.762 1.000 45.850 106 PRO E CA 1
ATOM 2294 C C . PRO B 1 106 ? 71.124 14.919 32.815 1.000 48.370 106 PRO E C 1
ATOM 2295 O O . PRO B 1 106 ? 70.079 15.550 32.617 1.000 46.530 106 PRO E O 1
ATOM 2299 N N . GLU B 1 107 ? 71.897 15.092 33.896 1.000 46.280 107 GLU E N 1
ATOM 2300 C CA . GLU B 1 107 ? 71.528 15.908 35.050 1.000 48.820 107 GLU E CA 1
ATOM 2301 C C . GLU B 1 107 ? 71.569 17.409 34.743 1.000 43.380 107 GLU E C 1
ATOM 2302 O O . GLU B 1 107 ? 70.998 18.188 35.509 1.000 45.220 107 GLU E O 1
ATOM 2308 N N . LEU B 1 108 ? 72.230 17.821 33.650 1.000 44.860 108 LEU E N 1
ATOM 2309 C CA . LEU B 1 108 ? 72.356 19.223 33.257 1.000 45.960 108 LEU E CA 1
ATOM 2310 C C . LEU B 1 108 ? 71.268 19.684 32.290 1.000 39.700 108 LEU E C 1
ATOM 2311 O O . LEU B 1 108 ? 71.187 20.886 32.022 1.000 36.580 108 LEU E O 1
ATOM 2316 N N . GLN B 1 109 ? 70.447 18.759 31.781 1.000 39.820 109 GLN E N 1
ATOM 2317 C CA . GLN B 1 109 ? 69.570 19.033 30.656 1.000 38.830 109 GLN E CA 1
ATOM 2318 C C . GLN B 1 109 ? 68.436 19.960 31.083 1.000 38.200 109 GLN E C 1
ATOM 2319 O O . GLN B 1 109 ? 68.193 20.927 30.362 1.000 34.140 109 GLN E O 1
ATOM 2325 N N . ALA B 1 110 ? 67.800 19.720 32.248 1.000 33.310 110 ALA E N 1
ATOM 2326 C CA . ALA B 1 110 ? 66.771 20.619 32.749 1.000 36.160 110 ALA E CA 1
ATOM 2327 C C . ALA B 1 110 ? 67.274 22.075 32.784 1.000 43.470 110 ALA E C 1
ATOM 2328 O O . ALA B 1 110 ? 66.638 22.970 32.217 1.000 49.330 110 ALA E O 1
ATOM 2330 N N . TYR B 1 111 ? 68.442 22.285 33.414 1.000 44.110 111 TYR E N 1
ATOM 2331 C CA . TYR B 1 111 ? 69.039 23.602 33.572 1.000 39.550 111 TYR E CA 1
ATOM 2332 C C . TYR B 1 111 ? 69.446 24.188 32.218 1.000 42.020 111 TYR E C 1
ATOM 2333 O O . TYR B 1 111 ? 69.218 25.372 31.969 1.000 57.220 111 TYR E O 1
ATOM 2342 N N . SER B 1 112 ? 70.099 23.369 31.376 1.000 39.150 112 SER E N 1
ATOM 2343 C CA . SER B 1 112 ? 70.478 23.719 30.013 1.000 37.210 112 SER E CA 1
ATOM 2344 C C . SER B 1 112 ? 69.283 24.216 29.178 1.000 39.540 112 SER E C 1
ATOM 2345 O O . SER B 1 112 ? 69.448 25.156 28.406 1.000 41.580 112 SER E O 1
ATOM 2348 N N . MET B 1 113 ? 68.089 23.615 29.323 1.000 37.570 113 MET E N 1
ATOM 2349 C CA . MET B 1 113 ? 66.914 24.035 28.579 1.000 42.000 113 MET E CA 1
ATOM 2350 C C . MET B 1 113 ? 66.566 25.496 28.884 1.000 44.780 113 MET E C 1
ATOM 2351 O O . MET B 1 113 ? 66.153 26.229 27.975 1.000 47.470 113 MET E O 1
ATOM 2356 N N . THR B 1 114 ? 66.735 25.918 30.150 1.000 43.830 114 THR E N 1
ATOM 2357 C CA . THR B 1 114 ? 66.562 27.303 30.576 1.000 40.130 114 THR E CA 1
ATOM 2358 C C . THR B 1 114 ? 67.573 28.233 29.920 1.000 38.940 114 THR E C 1
ATOM 2359 O O . THR B 1 114 ? 67.206 29.364 29.581 1.000 41.470 114 THR E O 1
ATOM 2363 N N . MET B 1 115 ? 68.828 27.767 29.782 1.000 40.250 115 MET E N 1
ATOM 2364 C CA . MET B 1 115 ? 69.889 28.549 29.142 1.000 40.660 115 MET E CA 1
ATOM 2365 C C . MET B 1 115 ? 69.640 28.688 27.633 1.000 36.640 115 MET E C 1
ATOM 2366 O O . MET B 1 115 ? 69.784 29.764 27.087 1.000 30.270 115 MET E O 1
ATOM 2371 N N . TYR B 1 116 ? 69.227 27.607 26.970 1.000 36.850 116 TYR E N 1
ATOM 2372 C CA . TYR B 1 116 ? 68.891 27.640 25.553 1.000 36.580 116 TYR E CA 1
ATOM 2373 C C . TYR B 1 116 ? 67.704 28.575 25.304 1.000 39.430 116 TYR E C 1
ATOM 2374 O O . TYR B 1 116 ? 67.715 29.309 24.324 1.000 42.470 116 TYR E O 1
ATOM 2383 N N . ALA B 1 117 ? 66.699 28.583 26.198 1.000 38.770 117 ALA E N 1
ATOM 2384 C CA . ALA B 1 117 ? 65.553 29.471 26.059 1.000 34.590 117 ALA E CA 1
ATOM 2385 C C . ALA B 1 117 ? 65.953 30.949 26.193 1.000 33.600 117 ALA E C 1
ATOM 2386 O O . ALA B 1 117 ? 65.374 31.804 25.529 1.000 39.630 117 ALA E O 1
ATOM 2388 N N . GLY B 1 118 ? 66.940 31.238 27.050 1.000 35.270 118 GLY E N 1
ATOM 2389 C CA . GLY B 1 118 ? 67.562 32.554 27.162 1.000 34.570 118 GLY E CA 1
ATOM 2390 C C . GLY B 1 118 ? 68.202 33.011 25.861 1.000 32.580 118 GLY E C 1
ATOM 2391 O O . GLY B 1 118 ? 67.986 34.139 25.423 1.000 29.880 118 GLY E O 1
ATOM 2392 N N . TRP B 1 119 ? 68.960 32.094 25.245 1.000 33.510 119 TRP E N 1
ATOM 2393 C CA . TRP B 1 119 ? 69.649 32.340 23.989 1.000 34.030 119 TRP E CA 1
ATOM 2394 C C . TRP B 1 119 ? 68.638 32.593 22.874 1.000 32.070 119 TRP E C 1
ATOM 2395 O O . TRP B 1 119 ? 68.679 33.633 22.218 1.000 35.260 119 TRP E O 1
ATOM 2406 N N . ARG B 1 120 ? 67.678 31.677 22.714 1.000 30.330 120 ARG E N 1
ATOM 2407 C CA . ARG B 1 120 ? 66.568 31.881 21.791 1.000 32.360 120 ARG E CA 1
ATOM 2408 C C . ARG B 1 120 ? 65.801 33.180 22.043 1.000 29.030 120 ARG E C 1
ATOM 2409 O O . ARG B 1 120 ? 65.344 33.776 21.074 1.000 33.180 120 ARG E O 1
ATOM 2417 N N . GLU B 1 121 ? 65.657 33.621 23.296 1.000 28.070 121 GLU E N 1
ATOM 2418 C CA . GLU B 1 121 ? 65.006 34.898 23.577 1.000 34.000 121 GLU E CA 1
ATOM 2419 C C . GLU B 1 121 ? 65.799 36.059 22.960 1.000 33.680 121 GLU E C 1
ATOM 2420 O O . GLU B 1 121 ? 65.191 36.979 22.417 1.000 34.160 121 GLU E O 1
ATOM 2426 N N . VAL B 1 122 ? 67.137 36.011 23.012 1.000 31.950 122 VAL E N 1
ATOM 2427 C CA . VAL B 1 122 ? 67.961 37.065 22.435 1.000 32.510 122 VAL E CA 1
ATOM 2428 C C . VAL B 1 122 ? 67.758 37.124 20.915 1.000 32.710 122 VAL E C 1
ATOM 2429 O O . VAL B 1 122 ? 67.554 38.219 20.371 1.000 33.270 122 VAL E O 1
ATOM 2433 N N . ILE B 1 123 ? 67.780 35.945 20.256 1.000 32.760 123 ILE E N 1
ATOM 2434 C CA . ILE B 1 123 ? 67.633 35.852 18.806 1.000 33.310 123 ILE E CA 1
ATOM 2435 C C . ILE B 1 123 ? 66.262 36.381 18.371 1.000 34.950 123 ILE E C 1
ATOM 2436 O O . ILE B 1 123 ? 66.153 37.143 17.392 1.000 33.140 123 ILE E O 1
ATOM 2441 N N . ALA B 1 124 ? 65.206 35.912 19.065 1.000 36.120 124 ALA E N 1
ATOM 2442 C CA . ALA B 1 124 ? 63.847 36.288 18.732 1.000 31.760 124 ALA E CA 1
ATOM 2443 C C . ALA B 1 124 ? 63.598 37.787 18.942 1.000 31.960 124 ALA E C 1
ATOM 2444 O O . ALA B 1 124 ? 62.909 38.410 18.127 1.000 24.970 124 ALA E O 1
ATOM 2446 N N . LYS B 1 125 ? 64.160 38.363 20.034 1.000 32.620 125 LYS E N 1
ATOM 2447 C CA . LYS B 1 125 ? 64.095 39.801 20.296 1.000 36.500 125 LYS E CA 1
ATOM 2448 C C . LYS B 1 125 ? 64.674 40.588 19.126 1.000 37.230 125 LYS E C 1
ATOM 2449 O O . LYS B 1 125 ? 64.086 41.582 18.715 1.000 37.050 125 LYS E O 1
ATOM 2455 N N . PHE B 1 126 ? 65.828 40.141 18.611 1.000 39.540 126 PHE E N 1
ATOM 2456 C CA . PHE B 1 126 ? 66.504 40.782 17.489 1.000 38.520 126 PHE E CA 1
ATOM 2457 C C . PHE B 1 126 ? 65.633 40.804 16.228 1.000 37.950 126 PHE E C 1
ATOM 2458 O O . PHE B 1 126 ? 65.598 41.817 15.523 1.000 37.660 126 PHE E O 1
ATOM 2466 N N . VAL B 1 127 ? 64.975 39.680 15.931 1.000 43.150 127 VAL E N 1
ATOM 2467 C CA . VAL B 1 127 ? 64.104 39.554 14.761 1.000 43.510 127 VAL E CA 1
ATOM 2468 C C . VAL B 1 127 ? 62.877 40.460 14.950 1.000 42.890 127 VAL E C 1
ATOM 2469 O O . VAL B 1 127 ? 62.472 41.132 14.008 1.000 34.130 127 VAL E O 1
ATOM 2473 N N . ALA B 1 128 ? 62.277 40.445 16.162 1.000 52.640 128 ALA E N 1
ATOM 2474 C CA . ALA B 1 128 ? 61.122 41.283 16.482 1.000 55.000 128 ALA E CA 1
ATOM 2475 C C . ALA B 1 128 ? 61.522 42.759 16.300 1.000 54.310 128 ALA E C 1
ATOM 2476 O O . ALA B 1 128 ? 60.804 43.487 15.617 1.000 65.800 128 ALA E O 1
ATOM 2478 N N . ARG B 1 129 ? 62.720 43.158 16.767 1.000 56.480 129 ARG E N 1
ATOM 2479 C CA . ARG B 1 129 ? 63.244 44.519 16.605 1.000 55.590 129 ARG E CA 1
ATOM 2480 C C . ARG B 1 129 ? 63.324 44.909 15.122 1.000 54.790 129 ARG E C 1
ATOM 2481 O O . ARG B 1 129 ? 63.095 46.064 14.805 1.000 68.590 129 ARG E O 1
ATOM 2489 N N . ARG B 1 130 ? 63.685 43.994 14.217 1.000 62.800 130 ARG E N 1
ATOM 2490 C CA . ARG B 1 130 ? 63.798 44.308 12.791 1.000 61.130 130 ARG E CA 1
ATOM 2491 C C . ARG B 1 130 ? 62.474 44.211 12.036 1.000 64.140 130 ARG E C 1
ATOM 2492 O O . ARG B 1 130 ? 62.369 44.810 10.968 1.000 70.560 130 ARG E O 1
ATOM 2500 N N . SER B 1 131 ? 61.509 43.424 12.542 1.000 63.170 131 SER E N 1
ATOM 2501 C CA . SER B 1 131 ? 60.238 43.187 11.875 1.000 62.880 131 SER E CA 1
ATOM 2502 C C . SER B 1 131 ? 59.161 43.893 12.715 1.000 60.800 131 SER E C 1
ATOM 2503 O O . SER B 1 131 ? 59.479 44.799 13.474 1.000 59.600 131 SER E O 1
ATOM 2506 N N . GLY B 1 132 ? 57.893 43.480 12.632 1.000 62.670 132 GLY E N 1
ATOM 2507 C CA . GLY B 1 132 ? 56.915 43.805 13.654 1.000 69.370 132 GLY E CA 1
ATOM 2508 C C . GLY B 1 132 ? 57.255 43.242 15.033 1.000 68.600 132 GLY E C 1
ATOM 2509 O O . GLY B 1 132 ? 57.960 42.229 15.160 1.000 81.170 132 GLY E O 1
ATOM 2510 N N . GLY B 1 133 ? 56.652 43.852 16.065 1.000 60.740 133 GLY E N 1
ATOM 2511 C CA . GLY B 1 133 ? 56.908 43.485 17.455 1.000 53.050 133 GLY E CA 1
ATOM 2512 C C . GLY B 1 133 ? 56.343 42.114 17.845 1.000 48.000 133 GLY E C 1
ATOM 2513 O O . GLY B 1 133 ? 55.538 41.537 17.135 1.000 51.100 133 GLY E O 1
ATOM 2514 N N . LYS B 1 134 ? 56.840 41.578 18.957 1.000 47.530 134 LYS E N 1
ATOM 2515 C CA . LYS B 1 134 ? 56.334 40.440 19.727 1.000 48.820 134 LYS E CA 1
ATOM 2516 C C . LYS B 1 134 ? 57.229 39.211 19.490 1.000 48.430 134 LYS E C 1
ATOM 2517 O O . LYS B 1 134 ? 57.098 38.472 18.503 1.000 42.200 134 LYS E O 1
ATOM 2523 N N . THR B 1 135 ? 58.161 39.045 20.462 1.000 48.390 135 THR E N 1
ATOM 2524 C CA . THR B 1 135 ? 59.148 37.977 20.605 1.000 44.140 135 THR E CA 1
ATOM 2525 C C . THR B 1 135 ? 58.539 36.588 20.421 1.000 41.550 135 THR E C 1
ATOM 2526 O O . THR B 1 135 ? 59.205 35.705 19.887 1.000 39.130 135 THR E O 1
ATOM 2530 N N . THR B 1 136 ? 57.293 36.416 20.900 1.000 41.480 136 THR E N 1
ATOM 2531 C CA . THR B 1 136 ? 56.562 35.163 20.872 1.000 44.210 136 THR E CA 1
ATOM 2532 C C . THR B 1 136 ? 55.870 34.869 19.533 1.000 43.060 136 THR E C 1
ATOM 2533 O O . THR B 1 136 ? 55.286 33.800 19.394 1.000 44.120 136 THR E O 1
ATOM 2537 N N . ASP B 1 137 ? 55.922 35.778 18.540 1.000 44.040 137 ASP E N 1
ATOM 2538 C CA . ASP B 1 137 ? 55.323 35.525 17.240 1.000 44.380 137 ASP E CA 1
ATOM 2539 C C . ASP B 1 137 ? 56.021 34.351 16.569 1.000 44.520 137 ASP E C 1
ATOM 2540 O O . ASP B 1 137 ? 57.128 33.990 16.957 1.000 54.640 137 ASP E O 1
ATOM 2545 N N . PHE B 1 138 ? 55.378 33.788 15.550 1.000 46.670 138 PHE E N 1
ATOM 2546 C CA . PHE B 1 138 ? 55.833 32.532 14.973 1.000 55.460 138 PHE E CA 1
ATOM 2547 C C . PHE B 1 138 ? 57.228 32.636 14.340 1.000 49.700 138 PHE E C 1
ATOM 2548 O O . PHE B 1 138 ? 58.091 31.806 14.612 1.000 43.030 138 PHE E O 1
ATOM 2556 N N . MET B 1 139 ? 57.426 33.652 13.490 1.000 46.200 139 MET E N 1
ATOM 2557 C CA . MET B 1 139 ? 58.632 33.842 12.699 1.000 46.090 139 MET E CA 1
ATOM 2558 C C . MET B 1 139 ? 59.862 34.098 13.600 1.000 40.760 139 MET E C 1
ATOM 2559 O O . MET B 1 139 ? 60.830 33.364 13.498 1.000 41.920 139 MET E O 1
ATOM 2564 N N . PRO B 1 140 ? 59.918 35.096 14.518 1.000 33.100 140 PRO E N 1
ATOM 2565 C CA . PRO B 1 140 ? 61.034 35.197 15.467 1.000 31.720 140 PRO E CA 1
ATOM 2566 C C . PRO B 1 140 ? 61.418 33.922 16.223 1.000 28.900 140 PRO E C 1
ATOM 2567 O O . PRO B 1 140 ? 62.596 33.619 16.439 1.000 31.840 140 PRO E O 1
ATOM 2571 N N . GLN B 1 141 ? 60.396 33.141 16.563 1.000 30.400 141 GLN E N 1
ATOM 2572 C CA . GLN B 1 141 ? 60.492 31.933 17.386 1.000 31.070 141 GLN E CA 1
ATOM 2573 C C . GLN B 1 141 ? 61.100 30.816 16.542 1.000 31.210 141 GLN E C 1
ATOM 2574 O O . GLN B 1 141 ? 62.002 30.121 17.017 1.000 32.980 141 GLN E O 1
ATOM 2580 N N . THR B 1 142 ? 60.588 30.667 15.303 1.000 30.780 142 THR E N 1
ATOM 2581 C CA . THR B 1 142 ? 61.102 29.715 14.326 1.000 33.000 142 THR E CA 1
ATOM 2582 C C . THR B 1 142 ? 62.564 30.031 13.984 1.000 31.000 142 THR E C 1
ATOM 2583 O O . THR B 1 142 ? 63.367 29.115 13.874 1.000 33.180 142 THR E O 1
ATOM 2587 N N . VAL B 1 143 ? 62.896 31.311 13.818 1.000 28.690 143 VAL E N 1
ATOM 2588 C CA . VAL B 1 143 ? 64.255 31.710 13.518 1.000 31.330 143 VAL E CA 1
ATOM 2589 C C . VAL B 1 143 ? 65.171 31.373 14.709 1.000 36.640 143 VAL E C 1
ATOM 2590 O O . VAL B 1 143 ? 66.284 30.889 14.499 1.000 34.080 143 VAL E O 1
ATOM 2594 N N . ALA B 1 144 ? 64.703 31.597 15.951 1.000 37.160 144 ALA E N 1
ATOM 2595 C CA . ALA B 1 144 ? 65.504 31.309 17.140 1.000 32.990 144 ALA E CA 1
ATOM 2596 C C . ALA B 1 144 ? 65.794 29.821 17.297 1.000 28.530 144 ALA E C 1
ATOM 2597 O O . ALA B 1 144 ? 66.906 29.457 17.617 1.000 29.950 144 ALA E O 1
ATOM 2599 N N . TRP B 1 145 ? 64.770 28.987 17.104 1.000 27.840 145 TRP E N 1
ATOM 2600 C CA . TRP B 1 145 ? 64.868 27.529 17.166 1.000 28.970 145 TRP E CA 1
ATOM 2601 C C . TRP B 1 145 ? 65.756 26.976 16.051 1.000 31.140 145 TRP E C 1
ATOM 2602 O O . TRP B 1 145 ? 66.486 26.001 16.261 1.000 33.340 145 TRP E O 1
ATOM 2613 N N . THR B 1 146 ? 65.590 27.525 14.841 1.000 28.230 146 THR E N 1
ATOM 2614 C CA . THR B 1 146 ? 66.408 27.164 13.697 1.000 28.830 146 THR E CA 1
ATOM 2615 C C . THR B 1 146 ? 67.886 27.418 14.003 1.000 26.800 146 THR E C 1
ATOM 2616 O O . THR B 1 146 ? 68.715 26.555 13.807 1.000 24.080 146 THR E O 1
ATOM 2620 N N . MET B 1 147 ? 68.177 28.618 14.499 1.000 28.560 147 MET E N 1
ATOM 2621 C CA . MET B 1 147 ? 69.496 29.033 14.928 1.000 28.940 147 MET E CA 1
ATOM 2622 C C . MET B 1 147 ? 70.049 28.105 16.018 1.000 32.860 147 MET E C 1
ATOM 2623 O O . MET B 1 147 ? 71.259 27.822 16.057 1.000 26.110 147 MET E O 1
ATOM 2628 N N . LEU B 1 148 ? 69.191 27.659 16.951 1.000 37.500 148 LEU E N 1
ATOM 2629 C CA . LEU B 1 148 ? 69.616 26.744 18.005 1.000 39.880 148 LEU E CA 1
ATOM 2630 C C . LEU B 1 148 ? 70.009 25.395 17.415 1.000 34.330 148 LEU E C 1
ATOM 2631 O O . LEU B 1 148 ? 71.046 24.856 17.794 1.000 28.840 148 LEU E O 1
ATOM 2636 N N . GLY B 1 149 ? 69.180 24.871 16.500 1.000 35.480 149 GLY E N 1
ATOM 2637 C CA . GLY B 1 149 ? 69.486 23.650 15.760 1.000 36.020 149 GLY E CA 1
ATOM 2638 C C . GLY B 1 149 ? 70.816 23.723 15.003 1.000 32.430 149 GLY E C 1
ATOM 2639 O O . GLY B 1 149 ? 71.602 22.779 15.046 1.000 31.410 149 GLY E O 1
ATOM 2640 N N . VAL B 1 150 ? 71.035 24.829 14.282 1.000 28.630 150 VAL E N 1
ATOM 2641 C CA . VAL B 1 150 ? 72.278 25.099 13.579 1.000 31.040 150 VAL E CA 1
ATOM 2642 C C . VAL B 1 150 ? 73.464 24.963 14.547 1.000 32.510 150 VAL E C 1
ATOM 2643 O O . VAL B 1 150 ? 74.404 24.225 14.258 1.000 40.720 150 VAL E O 1
ATOM 2647 N N . ALA B 1 151 ? 73.378 25.654 15.692 1.000 28.840 151 ALA E N 1
ATOM 2648 C CA . ALA B 1 151 ? 74.448 25.698 16.665 1.000 30.440 151 ALA E CA 1
ATOM 2649 C C . ALA B 1 151 ? 74.734 24.299 17.226 1.000 38.530 151 ALA E C 1
ATOM 2650 O O . ALA B 1 151 ? 75.906 23.886 17.214 1.000 43.780 151 ALA E O 1
ATOM 2652 N N . LEU B 1 152 ? 73.688 23.562 17.670 1.000 32.430 152 LEU E N 1
ATOM 2653 C CA . LEU B 1 152 ? 73.893 22.260 18.290 1.000 28.920 152 LEU E CA 1
ATOM 2654 C C . LEU B 1 152 ? 74.439 21.241 17.282 1.000 27.030 152 LEU E C 1
ATOM 2655 O O . LEU B 1 152 ? 75.307 20.436 17.621 1.000 27.920 152 LEU E O 1
ATOM 2660 N N . SER B 1 153 ? 73.961 21.308 16.044 1.000 26.100 153 SER E N 1
ATOM 2661 C CA . SER B 1 153 ? 74.503 20.535 14.944 1.000 28.240 153 SER E CA 1
ATOM 2662 C C . SER B 1 153 ? 76.008 20.779 14.775 1.000 28.400 153 SER E C 1
ATOM 2663 O O . SER B 1 153 ? 76.783 19.835 14.640 1.000 31.900 153 SER E O 1
ATOM 2666 N N . ALA B 1 154 ? 76.420 22.047 14.795 1.000 28.100 154 ALA E N 1
ATOM 2667 C CA . ALA B 1 154 ? 77.811 22.438 14.629 1.000 32.400 154 ALA E CA 1
ATOM 2668 C C . ALA B 1 154 ? 78.675 21.964 15.807 1.000 34.200 154 ALA E C 1
ATOM 2669 O O . ALA B 1 154 ? 79.761 21.417 15.599 1.000 32.930 154 ALA E O 1
ATOM 2671 N N . TYR B 1 155 ? 78.162 22.176 17.030 1.000 35.020 155 TYR E N 1
ATOM 2672 C CA . TYR B 1 155 ? 78.821 21.721 18.246 1.000 38.580 155 TYR E CA 1
ATOM 2673 C C . TYR B 1 155 ? 79.014 20.209 18.235 1.000 38.780 155 TYR E C 1
ATOM 2674 O O . TYR B 1 155 ? 80.090 19.751 18.570 1.000 40.760 155 TYR E O 1
ATOM 2683 N N . GLU B 1 156 ? 78.014 19.441 17.786 1.000 41.840 156 GLU E N 1
ATOM 2684 C CA . GLU B 1 156 ? 78.147 17.994 17.789 1.000 40.450 156 GLU E CA 1
ATOM 2685 C C . GLU B 1 156 ? 79.122 17.510 16.724 1.000 42.920 156 GLU E C 1
ATOM 2686 O O . GLU B 1 156 ? 79.887 16.587 16.988 1.000 48.900 156 GLU E O 1
ATOM 2692 N N . HIS B 1 157 ? 79.100 18.118 15.540 1.000 39.610 157 HIS E N 1
ATOM 2693 C CA . HIS B 1 157 ? 80.063 17.808 14.494 1.000 40.180 157 HIS E CA 1
ATOM 2694 C C . HIS B 1 157 ? 81.495 18.074 14.967 1.000 42.280 157 HIS E C 1
ATOM 2695 O O . HIS B 1 157 ? 82.393 17.264 14.732 1.000 52.080 157 HIS E O 1
ATOM 2702 N N . TRP B 1 158 ? 81.674 19.205 15.654 1.000 38.110 158 TRP E N 1
ATOM 2703 C CA . TRP B 1 158 ? 82.934 19.613 16.232 1.000 37.510 158 TRP E CA 1
ATOM 2704 C C . TRP B 1 158 ? 83.467 18.629 17.275 1.000 43.250 158 TRP E C 1
ATOM 2705 O O . TRP B 1 158 ? 84.669 18.355 17.277 1.000 47.800 158 TRP E O 1
ATOM 2716 N N . LEU B 1 159 ? 82.605 18.180 18.201 1.000 44.710 159 LEU E N 1
ATOM 2717 C CA . LEU B 1 159 ? 82.957 17.205 19.229 1.000 46.760 159 LEU E CA 1
ATOM 2718 C C . LEU B 1 159 ? 83.250 15.821 18.639 1.000 49.400 159 LEU E C 1
ATOM 2719 O O . LEU B 1 159 ? 84.121 15.143 19.155 1.000 62.930 159 LEU E O 1
ATOM 2724 N N . ARG B 1 160 ? 82.526 15.392 17.601 1.000 53.770 160 ARG E N 1
ATOM 2725 C CA . ARG B 1 160 ? 82.729 14.091 16.965 1.000 55.860 160 ARG E CA 1
ATOM 2726 C C . ARG B 1 160 ? 84.099 14.014 16.272 1.000 51.320 160 ARG E C 1
ATOM 2727 O O . ARG B 1 160 ? 84.711 12.948 16.241 1.000 57.510 160 ARG E O 1
ATOM 2735 N N . ASP B 1 161 ? 84.547 15.131 15.692 1.000 55.040 161 ASP E N 1
ATOM 2736 C CA . ASP B 1 161 ? 85.691 15.217 14.797 1.000 60.530 161 ASP E CA 1
ATOM 2737 C C . ASP B 1 161 ? 86.586 16.360 15.279 1.000 64.370 161 ASP E C 1
ATOM 2738 O O . ASP B 1 161 ? 86.259 17.527 15.089 1.000 64.160 161 ASP E O 1
ATOM 2743 N N . GLU B 1 162 ? 87.727 16.019 15.883 1.000 68.740 162 GLU E N 1
ATOM 2744 C CA . GLU B 1 162 ? 88.642 16.975 16.500 1.000 69.040 162 GLU E CA 1
ATOM 2745 C C . GLU B 1 162 ? 89.421 17.808 15.467 1.000 61.150 162 GLU E C 1
ATOM 2746 O O . GLU B 1 162 ? 90.014 18.814 15.847 1.000 64.780 162 GLU E O 1
ATOM 2752 N N . SER B 1 163 ? 89.400 17.421 14.179 1.000 52.540 163 SER E N 1
ATOM 2753 C CA . SER B 1 163 ? 90.070 18.146 13.100 1.000 55.850 163 SER E CA 1
ATOM 2754 C C . SER B 1 163 ? 89.244 19.305 12.514 1.000 59.440 163 SER E C 1
ATOM 2755 O O . SER B 1 163 ? 89.673 19.902 11.527 1.000 57.690 163 SER E O 1
ATOM 2758 N N . VAL B 1 164 ? 88.053 19.603 13.056 1.000 54.090 164 VAL E N 1
ATOM 2759 C CA . VAL B 1 164 ? 87.147 20.578 12.466 1.000 53.040 164 VAL E CA 1
ATOM 2760 C C . VAL B 1 164 ? 87.278 21.880 13.248 1.000 49.520 164 VAL E C 1
ATOM 2761 O O . VAL B 1 164 ? 87.355 21.865 14.476 1.000 53.700 164 VAL E O 1
ATOM 2765 N N . SER B 1 165 ? 87.294 22.998 12.517 1.000 45.680 165 SER E N 1
ATOM 2766 C CA . SER B 1 165 ? 87.112 24.321 13.080 1.000 47.920 165 SER E CA 1
ATOM 2767 C C . SER B 1 165 ? 85.649 24.509 13.520 1.000 50.750 165 SER E C 1
ATOM 2768 O O . SER B 1 165 ? 84.723 24.236 12.749 1.000 47.710 165 SER E O 1
ATOM 2771 N N . LEU B 1 166 ? 85.437 24.992 14.755 1.000 43.570 166 LEU E N 1
ATOM 2772 C CA . LEU B 1 166 ? 84.111 25.309 15.252 1.000 38.290 166 LEU E CA 1
ATOM 2773 C C . LEU B 1 166 ? 83.424 26.350 14.361 1.000 43.930 166 LEU E C 1
ATOM 2774 O O . LEU B 1 166 ? 82.278 26.122 13.977 1.000 41.080 166 LEU E O 1
ATOM 2779 N N . THR B 1 167 ? 84.112 27.454 13.996 1.000 45.830 167 THR E N 1
ATOM 2780 C CA . THR B 1 167 ? 83.502 28.510 13.178 1.000 44.640 167 THR E CA 1
ATOM 2781 C C . THR B 1 167 ? 83.195 28.027 11.755 1.000 41.780 167 THR E C 1
ATOM 2782 O O . THR B 1 167 ? 82.230 28.481 11.163 1.000 49.220 167 THR E O 1
ATOM 2786 N N . GLU B 1 168 ? 83.996 27.128 11.194 1.000 39.990 168 GLU E N 1
ATOM 2787 C CA . GLU B 1 168 ? 83.682 26.526 9.909 1.000 43.570 168 GLU E CA 1
ATOM 2788 C C . GLU B 1 168 ? 82.439 25.621 10.047 1.000 44.210 168 GLU E C 1
ATOM 2789 O O . GLU B 1 168 ? 81.573 25.620 9.169 1.000 35.650 168 GLU E O 1
ATOM 2795 N N . ALA B 1 169 ? 82.356 24.841 11.144 1.000 40.430 169 ALA E N 1
ATOM 2796 C CA . ALA B 1 169 ? 81.204 23.990 11.432 1.000 38.760 169 ALA E CA 1
ATOM 2797 C C . ALA B 1 169 ? 79.909 24.825 11.548 1.000 36.630 169 ALA E C 1
ATOM 2798 O O . ALA B 1 169 ? 78.914 24.570 10.864 1.000 44.260 169 ALA E O 1
ATOM 2800 N N . LEU B 1 170 ? 79.955 25.912 12.326 1.000 33.100 170 LEU E N 1
ATOM 2801 C CA . LEU B 1 170 ? 78.847 26.844 12.465 1.000 31.170 170 LEU E CA 1
ATOM 2802 C C . LEU B 1 170 ? 78.476 27.495 11.134 1.000 35.260 170 LEU E C 1
ATOM 2803 O O . LEU B 1 170 ? 77.283 27.680 10.848 1.000 36.880 170 LEU E O 1
ATOM 2808 N N . GLY B 1 171 ? 79.495 27.921 10.371 1.000 27.260 171 GLY E N 1
ATOM 2809 C CA . GLY B 1 171 ? 79.266 28.528 9.078 1.000 25.540 171 GLY E CA 1
ATOM 2810 C C . GLY B 1 171 ? 78.583 27.593 8.082 1.000 25.060 171 GLY E C 1
ATOM 2811 O O . GLY B 1 171 ? 77.691 28.013 7.333 1.000 19.240 171 GLY E O 1
ATOM 2812 N N . ALA B 1 172 ? 79.038 26.326 8.079 1.000 25.380 172 ALA E N 1
ATOM 2813 C CA . ALA B 1 172 ? 78.481 25.304 7.195 1.000 28.600 172 ALA E CA 1
ATOM 2814 C C . ALA B 1 172 ? 77.026 24.993 7.583 1.000 29.940 172 ALA E C 1
ATOM 2815 O O . ALA B 1 172 ? 76.146 24.967 6.703 1.000 26.820 172 ALA E O 1
ATOM 2817 N N . ALA B 1 173 ? 76.795 24.796 8.908 1.000 28.230 173 ALA E N 1
ATOM 2818 C CA . ALA B 1 173 ? 75.466 24.520 9.434 1.000 28.250 173 ALA E CA 1
ATOM 2819 C C . ALA B 1 173 ? 74.513 25.689 9.142 1.000 26.180 173 ALA E C 1
ATOM 2820 O O . ALA B 1 173 ? 73.413 25.479 8.691 1.000 27.450 173 ALA E O 1
ATOM 2822 N N . PHE B 1 174 ? 74.966 26.918 9.366 1.000 27.190 174 PHE E N 1
ATOM 2823 C CA . PHE B 1 174 ? 74.205 28.105 9.024 1.000 26.960 174 PHE E CA 1
ATOM 2824 C C . PHE B 1 174 ? 73.806 28.128 7.554 1.000 25.540 174 PHE E C 1
ATOM 2825 O O . PHE B 1 174 ? 72.674 28.486 7.216 1.000 27.170 174 PHE E O 1
ATOM 2833 N N . ASP B 1 175 ? 74.742 27.773 6.686 1.000 31.170 175 ASP E N 1
ATOM 2834 C CA . ASP B 1 175 ? 74.562 27.940 5.240 1.000 34.100 175 ASP E CA 1
ATOM 2835 C C . ASP B 1 175 ? 73.522 26.981 4.668 1.000 30.320 175 ASP E C 1
ATOM 2836 O O . ASP B 1 175 ? 72.882 27.317 3.674 1.000 26.470 175 ASP E O 1
ATOM 2841 N N . VAL B 1 176 ? 73.365 25.797 5.283 1.000 31.160 176 VAL E N 1
ATOM 2842 C CA . VAL B 1 176 ? 72.318 24.863 4.904 1.000 31.300 176 VAL E CA 1
ATOM 2843 C C . VAL B 1 176 ? 70.959 25.557 5.007 1.000 31.160 176 VAL E C 1
ATOM 2844 O O . VAL B 1 176 ? 70.186 25.595 4.058 1.000 35.210 176 VAL E O 1
ATOM 2848 N N . VAL B 1 177 ? 70.742 26.132 6.171 1.000 30.990 177 VAL E N 1
ATOM 2849 C CA . VAL B 1 177 ? 69.516 26.773 6.599 1.000 35.250 177 VAL E CA 1
ATOM 2850 C C . VAL B 1 177 ? 69.357 28.137 5.919 1.000 36.640 177 VAL E C 1
ATOM 2851 O O . VAL B 1 177 ? 68.223 28.589 5.705 1.000 31.520 177 VAL E O 1
ATOM 2855 N N . GLY B 1 178 ? 70.487 28.826 5.649 1.000 40.110 178 GLY E N 1
ATOM 2856 C CA . GLY B 1 178 ? 70.477 30.093 4.925 1.000 35.210 178 GLY E CA 1
ATOM 2857 C C . GLY B 1 178 ? 70.012 29.919 3.482 1.000 32.930 178 GLY E C 1
ATOM 2858 O O . GLY B 1 178 ? 69.119 30.637 3.032 1.000 36.270 178 GLY E O 1
ATOM 2859 N N . ALA B 1 179 ? 70.628 28.939 2.800 1.000 35.220 179 ALA E N 1
ATOM 2860 C CA . ALA B 1 179 ? 70.245 28.502 1.459 1.000 39.240 179 ALA E CA 1
ATOM 2861 C C . ALA B 1 179 ? 68.821 27.954 1.427 1.000 38.900 179 ALA E C 1
ATOM 2862 O O . ALA B 1 179 ? 68.076 28.271 0.512 1.000 40.570 179 ALA E O 1
ATOM 2864 N N . GLY B 1 180 ? 68.486 27.116 2.420 1.000 46.340 180 GLY E N 1
ATOM 2865 C CA . GLY B 1 180 ? 67.157 26.545 2.610 1.000 45.800 180 GLY E CA 1
ATOM 2866 C C . GLY B 1 180 ? 67.129 25.061 2.255 1.000 43.410 180 GLY E C 1
ATOM 2867 O O . GLY B 1 180 ? 68.001 24.607 1.541 1.000 40.230 180 GLY E O 1
ATOM 2868 N N . LEU B 1 181 ? 66.147 24.324 2.799 1.000 49.630 181 LEU E N 1
ATOM 2869 C CA . LEU B 1 181 ? 66.037 22.881 2.608 1.000 49.380 181 LEU E CA 1
ATOM 2870 C C . LEU B 1 181 ? 65.560 22.554 1.197 1.000 48.960 181 LEU E C 1
ATOM 2871 O O . LEU B 1 181 ? 65.939 21.501 0.690 1.000 42.080 181 LEU E O 1
ATOM 2876 N N . ASP B 1 182 ? 64.830 23.479 0.541 1.000 58.630 182 ASP E N 1
ATOM 2877 C CA . ASP B 1 182 ? 64.479 23.401 -0.886 1.000 57.620 182 ASP E CA 1
ATOM 2878 C C . ASP B 1 182 ? 65.691 23.205 -1.817 1.000 56.870 182 ASP E C 1
ATOM 2879 O O . ASP B 1 182 ? 65.462 22.872 -2.973 1.000 48.660 182 ASP E O 1
ATOM 2884 N N . ARG B 1 183 ? 66.953 23.422 -1.349 1.000 62.130 183 ARG E N 1
ATOM 2885 C CA . ARG B 1 183 ? 68.173 23.312 -2.150 1.000 58.040 183 ARG E CA 1
ATOM 2886 C C . ARG B 1 183 ? 69.168 22.347 -1.493 1.000 56.850 183 ARG E C 1
ATOM 2887 O O . ARG B 1 183 ? 70.275 22.746 -1.134 1.000 62.270 183 ARG E O 1
ATOM 2895 N N . LEU B 1 184 ? 68.769 21.085 -1.344 1.000 58.330 184 LEU E N 1
ATOM 2896 C CA . LEU B 1 184 ? 69.627 20.063 -0.682 1.000 57.660 184 LEU E CA 1
ATOM 2897 C C . LEU B 1 184 ? 69.808 20.426 0.795 1.000 53.300 184 LEU E C 1
ATOM 2898 O O . LEU B 1 184 ? 69.116 19.804 1.623 1.000 41.750 184 LEU E O 1
ATOM 2903 N N . THR C 1 1 ? 46.527 -3.925 28.971 1.000 101.380 1 THR B N 1
ATOM 2904 C CA . THR C 1 1 ? 47.658 -4.705 28.402 1.000 101.280 1 THR B CA 1
ATOM 2905 C C . THR C 1 1 ? 48.479 -3.820 27.456 1.000 85.850 1 THR B C 1
ATOM 2906 O O . THR C 1 1 ? 49.331 -4.368 26.741 1.000 80.900 1 THR B O 1
ATOM 2910 N N . THR C 1 2 ? 48.211 -2.514 27.436 1.000 77.260 2 THR B N 1
ATOM 2911 C CA . THR C 1 2 ? 48.941 -1.631 26.530 1.000 76.580 2 THR B CA 1
ATOM 2912 C C . THR C 1 2 ? 49.803 -0.539 27.214 1.000 67.090 2 THR B C 1
ATOM 2913 O O . THR C 1 2 ? 49.393 0.189 28.154 1.000 60.560 2 THR B O 1
ATOM 2917 N N . PRO C 1 3 ? 51.065 -0.367 26.726 1.000 58.820 3 PRO B N 1
ATOM 2918 C CA . PRO C 1 3 ? 51.849 0.854 26.965 1.000 56.500 3 PRO B CA 1
ATOM 2919 C C . PRO C 1 3 ? 51.097 2.171 26.766 1.000 54.110 3 PRO B C 1
ATOM 2920 O O . PRO C 1 3 ? 51.284 3.100 27.539 1.000 62.340 3 PRO B O 1
ATOM 2924 N N . HIS C 1 4 ? 50.278 2.240 25.702 1.000 56.550 4 HIS B N 1
ATOM 2925 C CA . HIS C 1 4 ? 49.489 3.402 25.349 1.000 60.300 4 HIS B CA 1
ATOM 2926 C C . HIS C 1 4 ? 48.480 3.715 26.461 1.000 47.740 4 HIS B C 1
ATOM 2927 O O . HIS C 1 4 ? 48.351 4.874 26.858 1.000 40.320 4 HIS B O 1
ATOM 2934 N N . HIS C 1 5 ? 47.808 2.678 27.003 1.000 42.710 5 HIS B N 1
ATOM 2935 C CA . HIS C 1 5 ? 46.801 2.872 28.040 1.000 38.040 5 HIS B CA 1
ATOM 2936 C C . HIS C 1 5 ? 47.445 3.456 29.291 1.000 38.780 5 HIS B C 1
ATOM 2937 O O . HIS C 1 5 ? 46.900 4.430 29.839 1.000 34.910 5 HIS B O 1
ATOM 2944 N N . ILE C 1 6 ? 48.625 2.901 29.678 1.000 32.600 6 ILE B N 1
ATOM 2945 C CA . ILE C 1 6 ? 49.396 3.394 30.803 1.000 31.530 6 ILE B CA 1
ATOM 2946 C C . ILE C 1 6 ? 49.764 4.861 30.604 1.000 31.050 6 ILE B C 1
ATOM 2947 O O . ILE C 1 6 ? 49.646 5.657 31.545 1.000 33.050 6 ILE B O 1
ATOM 2952 N N . SER C 1 7 ? 50.255 5.188 29.398 1.000 35.460 7 SER B N 1
ATOM 2953 C CA . SER C 1 7 ? 50.700 6.534 29.081 1.000 35.950 7 SER B CA 1
ATOM 2954 C C . SER C 1 7 ? 49.535 7.505 29.171 1.000 37.300 7 SER B C 1
ATOM 2955 O O . SER C 1 7 ? 49.672 8.542 29.821 1.000 35.710 7 SER B O 1
ATOM 2958 N N . ASP C 1 8 ? 48.390 7.124 28.562 1.000 40.970 8 ASP B N 1
ATOM 2959 C CA . ASP C 1 8 ? 47.217 7.994 28.504 1.000 47.280 8 ASP B CA 1
ATOM 2960 C C . ASP C 1 8 ? 46.758 8.375 29.908 1.000 42.830 8 ASP B C 1
ATOM 2961 O O . ASP C 1 8 ? 46.594 9.578 30.206 1.000 39.090 8 ASP B O 1
ATOM 2966 N N . VAL C 1 9 ? 46.615 7.339 30.754 1.000 41.600 9 VAL B N 1
ATOM 2967 C CA . VAL C 1 9 ? 46.240 7.488 32.158 1.000 43.810 9 VAL B CA 1
ATOM 2968 C C . VAL C 1 9 ? 47.250 8.389 32.889 1.000 45.790 9 VAL B C 1
ATOM 2969 O O . VAL C 1 9 ? 46.853 9.310 33.587 1.000 43.110 9 VAL B O 1
ATOM 2973 N N . ALA C 1 10 ? 48.552 8.124 32.707 1.000 46.140 10 ALA B N 1
ATOM 2974 C CA . ALA C 1 10 ? 49.607 8.910 33.335 1.000 44.840 10 ALA B CA 1
ATOM 2975 C C . ALA C 1 10 ? 49.558 10.391 32.943 1.000 42.570 10 ALA B C 1
ATOM 2976 O O . ALA C 1 10 ? 49.772 11.242 33.806 1.000 39.470 10 ALA B O 1
ATOM 2978 N N . ILE C 1 11 ? 49.228 10.686 31.673 1.000 41.310 11 ILE B N 1
ATOM 2979 C CA . ILE C 1 11 ? 49.189 12.065 31.196 1.000 41.550 11 ILE B CA 1
ATOM 2980 C C . ILE C 1 11 ? 48.001 12.828 31.819 1.000 41.280 11 ILE B C 1
ATOM 2981 O O . ILE C 1 11 ? 48.186 14.017 32.176 1.000 37.610 11 ILE B O 1
ATOM 2986 N N . GLU C 1 12 ? 46.826 12.144 31.966 1.000 36.100 12 GLU B N 1
ATOM 2987 C CA . GLU C 1 12 ? 45.668 12.722 32.628 1.000 37.720 12 GLU B CA 1
ATOM 2988 C C . GLU C 1 12 ? 46.030 13.121 34.057 1.000 36.140 12 GLU B C 1
ATOM 2989 O O . GLU C 1 12 ? 45.708 14.248 34.490 1.000 34.470 12 GLU B O 1
ATOM 2995 N N . LEU C 1 13 ? 46.741 12.214 34.769 1.000 41.400 13 LEU B N 1
ATOM 2996 C CA . LEU C 1 13 ? 47.180 12.456 36.136 1.000 40.710 13 LEU B CA 1
ATOM 2997 C C . LEU C 1 13 ? 48.203 13.589 36.205 1.000 35.820 13 LEU B C 1
ATOM 2998 O O . LEU C 1 13 ? 48.123 14.405 37.119 1.000 34.830 13 LEU B O 1
ATOM 3003 N N . PHE C 1 14 ? 49.185 13.602 35.292 1.000 38.780 14 PHE B N 1
ATOM 3004 C CA . PHE C 1 14 ? 50.233 14.624 35.309 1.000 44.440 14 PHE B CA 1
ATOM 3005 C C . PHE C 1 14 ? 49.652 16.008 34.985 1.000 42.120 14 PHE B C 1
ATOM 3006 O O . PHE C 1 14 ? 50.057 16.987 35.619 1.000 36.280 14 PHE B O 1
ATOM 3014 N N . ALA C 1 15 ? 48.701 16.079 34.023 1.000 37.060 15 ALA B N 1
ATOM 3015 C CA . ALA C 1 15 ? 47.952 17.301 33.743 1.000 39.580 15 ALA B CA 1
ATOM 3016 C C . ALA C 1 15 ? 47.191 17.851 34.963 1.000 44.510 15 ALA B C 1
ATOM 3017 O O . ALA C 1 15 ? 47.235 19.050 35.204 1.000 57.010 15 ALA B O 1
ATOM 3019 N N . ALA C 1 16 ? 46.472 16.997 35.710 1.000 45.920 16 ALA B N 1
ATOM 3020 C CA . ALA C 1 16 ? 45.623 17.436 36.818 1.000 41.700 16 ALA B CA 1
ATOM 3021 C C . ALA C 1 16 ? 46.439 17.814 38.058 1.000 41.550 16 ALA B C 1
ATOM 3022 O O . ALA C 1 16 ? 46.182 18.851 38.651 1.000 39.390 16 ALA B O 1
ATOM 3024 N N . HIS C 1 17 ? 47.406 16.968 38.455 1.000 45.200 17 HIS B N 1
ATOM 3025 C CA . HIS C 1 17 ? 48.147 17.109 39.712 1.000 45.380 17 HIS B CA 1
ATOM 3026 C C . HIS C 1 17 ? 49.598 17.560 39.555 1.000 42.680 17 HIS B C 1
ATOM 3027 O O . HIS C 1 17 ? 50.263 17.673 40.578 1.000 42.450 17 HIS B O 1
ATOM 3034 N N . GLY C 1 18 ? 50.146 17.751 38.354 1.000 41.690 18 GLY B N 1
ATOM 3035 C CA . GLY C 1 18 ? 51.599 17.877 38.242 1.000 40.860 18 GLY B CA 1
ATOM 3036 C C . GLY C 1 18 ? 52.334 16.531 38.331 1.000 45.090 18 GLY B C 1
ATOM 3037 O O . GLY C 1 18 ? 51.701 15.497 38.493 1.000 48.120 18 GLY B O 1
ATOM 3038 N N . PHE C 1 19 ? 53.605 16.568 37.919 1.000 47.600 19 PHE B N 1
ATOM 3039 C CA . PHE C 1 19 ? 54.368 15.373 37.595 1.000 46.060 19 PHE B CA 1
ATOM 3040 C C . PHE C 1 19 ? 54.908 14.784 38.885 1.000 46.120 19 PHE B C 1
ATOM 3041 O O . PHE C 1 19 ? 54.838 13.578 39.100 1.000 45.590 19 PHE B O 1
ATOM 3049 N N . THR C 1 20 ? 55.485 15.658 39.713 1.000 53.890 20 THR B N 1
ATOM 3050 C CA . THR C 1 20 ? 56.225 15.270 40.909 1.000 55.140 20 THR B CA 1
ATOM 3051 C C . THR C 1 20 ? 55.271 14.674 41.963 1.000 52.320 20 THR B C 1
ATOM 3052 O O . THR C 1 20 ? 55.659 13.730 42.648 1.000 51.440 20 THR B O 1
ATOM 3056 N N . ASP C 1 21 ? 54.022 15.169 42.048 1.000 50.560 21 ASP B N 1
ATOM 3057 C CA . ASP C 1 21 ? 52.999 14.693 42.980 1.000 45.550 21 ASP B CA 1
ATOM 3058 C C . ASP C 1 21 ? 52.247 13.422 42.527 1.000 39.830 21 ASP B C 1
ATOM 3059 O O . ASP C 1 21 ? 51.335 12.973 43.225 1.000 43.550 21 ASP B O 1
ATOM 3064 N N . VAL C 1 22 ? 52.554 12.854 41.352 1.000 33.010 22 VAL B N 1
ATOM 3065 C CA . VAL C 1 22 ? 51.944 11.630 40.869 1.000 31.430 22 VAL B CA 1
ATOM 3066 C C . VAL C 1 22 ? 52.970 10.508 41.034 1.000 29.050 22 VAL B C 1
ATOM 3067 O O . VAL C 1 22 ? 54.033 10.585 40.414 1.000 28.540 22 VAL B O 1
ATOM 3071 N N . SER C 1 23 ? 52.582 9.454 41.750 1.000 26.910 23 SER B N 1
ATOM 3072 C CA . SER C 1 23 ? 53.457 8.287 42.000 1.000 29.000 23 SER B CA 1
ATOM 3073 C C . SER C 1 23 ? 53.300 7.240 40.905 1.000 32.510 23 SER B C 1
ATOM 3074 O O . SER C 1 23 ? 52.341 7.324 40.140 1.000 30.020 23 SER B O 1
ATOM 3077 N N . VAL C 1 24 ? 54.211 6.273 40.864 1.000 31.440 24 VAL B N 1
ATOM 3078 C CA . VAL C 1 24 ? 54.071 5.190 39.900 1.000 34.730 24 VAL B CA 1
ATOM 3079 C C . VAL C 1 24 ? 52.917 4.261 40.278 1.000 37.350 24 VAL B C 1
ATOM 3080 O O . VAL C 1 24 ? 52.326 3.715 39.339 1.000 39.200 24 VAL B O 1
ATOM 3084 N N . ASP C 1 25 ? 52.569 4.199 41.567 1.000 39.280 25 ASP B N 1
ATOM 3085 C CA . ASP C 1 25 ? 51.409 3.405 42.058 1.000 45.370 25 ASP B CA 1
ATOM 3086 C C . ASP C 1 25 ? 50.121 4.091 41.613 1.000 34.880 25 ASP B C 1
ATOM 3087 O O . ASP C 1 25 ? 49.209 3.390 41.181 1.000 28.440 25 ASP B O 1
ATOM 3092 N N . ASP C 1 26 ? 50.070 5.413 41.714 1.000 30.360 26 ASP B N 1
ATOM 3093 C CA . ASP C 1 26 ? 48.887 6.175 41.248 1.000 29.570 26 ASP B CA 1
ATOM 3094 C C . ASP C 1 26 ? 48.621 5.829 39.783 1.000 31.750 26 ASP B C 1
ATOM 3095 O O . ASP C 1 26 ? 47.443 5.726 39.417 1.000 29.700 26 ASP B O 1
ATOM 3100 N N . ILE C 1 27 ? 49.676 5.650 38.990 1.000 28.280 27 ILE B N 1
ATOM 3101 C CA . ILE C 1 27 ? 49.542 5.331 37.581 1.000 30.660 27 ILE B CA 1
ATOM 3102 C C . ILE C 1 27 ? 49.084 3.879 37.373 1.000 28.780 27 ILE B C 1
ATOM 3103 O O . ILE C 1 27 ? 48.186 3.627 36.568 1.000 25.560 27 ILE B O 1
ATOM 3108 N N . ALA C 1 28 ? 49.709 2.945 38.092 1.000 27.850 28 ALA B N 1
ATOM 3109 C CA . ALA C 1 28 ? 49.356 1.527 38.032 1.000 29.250 28 ALA B CA 1
ATOM 3110 C C . ALA C 1 28 ? 47.901 1.312 38.449 1.000 29.520 28 ALA B C 1
ATOM 3111 O O . ALA C 1 28 ? 47.192 0.530 37.842 1.000 33.220 28 ALA B O 1
ATOM 3113 N N . ARG C 1 29 ? 47.451 2.013 39.495 1.000 31.750 29 ARG B N 1
ATOM 3114 C CA . ARG C 1 29 ? 46.104 1.913 40.028 1.000 31.440 29 ARG B CA 1
ATOM 3115 C C . ARG C 1 29 ? 45.096 2.440 39.023 1.000 32.260 29 ARG B C 1
ATOM 3116 O O . ARG C 1 29 ? 44.143 1.739 38.726 1.000 42.030 29 ARG B O 1
ATOM 3124 N N . ALA C 1 30 ? 45.334 3.642 38.495 1.000 34.110 30 ALA B N 1
ATOM 3125 C CA . ALA C 1 30 ? 44.460 4.262 37.501 1.000 34.660 30 ALA B CA 1
ATOM 3126 C C . ALA C 1 30 ? 44.402 3.452 36.198 1.000 35.850 30 ALA B C 1
ATOM 3127 O O . ALA C 1 30 ? 43.361 3.477 35.536 1.000 35.520 30 ALA B O 1
ATOM 3129 N N . ALA C 1 31 ? 45.513 2.774 35.831 1.000 36.640 31 ALA B N 1
ATOM 3130 C CA . ALA C 1 31 ? 45.610 1.924 34.649 1.000 34.950 31 ALA B CA 1
ATOM 3131 C C . ALA C 1 31 ? 45.101 0.501 34.893 1.000 36.420 31 ALA B C 1
ATOM 3132 O O . ALA C 1 31 ? 44.900 -0.245 33.933 1.000 40.210 31 ALA B O 1
ATOM 3134 N N . GLY C 1 32 ? 44.854 0.122 36.160 1.000 33.190 32 GLY B N 1
ATOM 3135 C CA . GLY C 1 32 ? 44.285 -1.173 36.497 1.000 30.290 32 GLY B CA 1
ATOM 3136 C C . GLY C 1 32 ? 45.299 -2.309 36.344 1.000 30.560 32 GLY B C 1
ATOM 3137 O O . GLY C 1 32 ? 44.930 -3.396 35.910 1.000 34.480 32 GLY B O 1
ATOM 3138 N N . ILE C 1 33 ? 46.561 -2.062 36.730 1.000 28.810 33 ILE B N 1
ATOM 3139 C CA . ILE C 1 33 ? 47.650 -3.031 36.626 1.000 30.440 33 ILE B CA 1
ATOM 3140 C C . ILE C 1 33 ? 48.440 -3.055 37.940 1.000 31.980 33 ILE B C 1
ATOM 3141 O O . ILE C 1 33 ? 48.447 -2.069 38.679 1.000 34.100 33 ILE B O 1
ATOM 3146 N N . ALA C 1 34 ? 49.144 -4.175 38.190 1.000 28.640 34 ALA B N 1
ATOM 3147 C CA . ALA C 1 34 ? 50.167 -4.231 39.220 1.000 29.200 34 ALA B CA 1
ATOM 3148 C C . ALA C 1 34 ? 51.345 -3.308 38.868 1.000 31.890 34 ALA B C 1
ATOM 3149 O O . ALA C 1 34 ? 51.607 -3.000 37.707 1.000 29.620 34 ALA B O 1
ATOM 3151 N N . ARG C 1 35 ? 52.058 -2.860 39.904 1.000 34.070 35 ARG B N 1
ATOM 3152 C CA . ARG C 1 35 ? 53.199 -1.964 39.780 1.000 34.360 35 ARG B CA 1
ATOM 3153 C C . ARG C 1 35 ? 54.292 -2.588 38.907 1.000 41.810 35 ARG B C 1
ATOM 3154 O O . ARG C 1 35 ? 54.837 -1.897 38.072 1.000 43.920 35 ARG B O 1
ATOM 3162 N N . ARG C 1 36 ? 54.535 -3.883 39.071 1.000 49.920 36 ARG B N 1
ATOM 3163 C CA . ARG C 1 36 ? 55.565 -4.589 38.273 1.000 52.950 36 ARG B CA 1
ATOM 3164 C C . ARG C 1 36 ? 55.152 -4.637 36.801 1.000 49.690 36 ARG B C 1
ATOM 3165 O O . ARG C 1 36 ? 56.032 -4.521 35.943 1.000 53.990 36 ARG B O 1
ATOM 3173 N N . THR C 1 37 ? 53.870 -4.837 36.523 1.000 43.480 37 THR B N 1
ATOM 3174 C CA . THR C 1 37 ? 53.379 -4.869 35.143 1.000 37.220 37 THR B CA 1
ATOM 3175 C C . THR C 1 37 ? 53.731 -3.577 34.410 1.000 35.310 37 THR B C 1
ATOM 3176 O O . THR C 1 37 ? 54.054 -3.604 33.235 1.000 45.650 37 THR B O 1
ATOM 3180 N N . LEU C 1 38 ? 53.630 -2.434 35.086 1.000 34.870 38 LEU B N 1
ATOM 3181 C CA . LEU C 1 38 ? 54.017 -1.155 34.515 1.000 38.440 38 LEU B CA 1
ATOM 3182 C C . LEU C 1 38 ? 55.499 -1.162 34.094 1.000 40.520 38 LEU B C 1
ATOM 3183 O O . LEU C 1 38 ? 55.827 -0.614 33.057 1.000 38.500 38 LEU B O 1
ATOM 3188 N N . PHE C 1 39 ? 56.376 -1.809 34.878 1.000 41.180 39 PHE B N 1
ATOM 3189 C CA . PHE C 1 39 ? 57.818 -1.800 34.624 1.000 40.080 39 PHE B CA 1
ATOM 3190 C C . PHE C 1 39 ? 58.233 -2.697 33.454 1.000 41.660 39 PHE B C 1
ATOM 3191 O O . PHE C 1 39 ? 59.366 -2.565 32.993 1.000 43.680 39 PHE B O 1
ATOM 3199 N N . ARG C 1 40 ? 57.340 -3.579 32.975 1.000 41.810 40 ARG B N 1
ATOM 3200 C CA . ARG C 1 40 ? 57.540 -4.350 31.754 1.000 44.770 40 ARG B CA 1
ATOM 3201 C C . ARG C 1 40 ? 57.625 -3.390 30.571 1.000 45.030 40 ARG B C 1
ATOM 3202 O O . ARG C 1 40 ? 58.435 -3.594 29.670 1.000 47.890 40 ARG B O 1
ATOM 3210 N N . TYR C 1 41 ? 56.804 -2.325 30.603 1.000 43.210 41 TYR B N 1
ATOM 3211 C CA . TYR C 1 41 ? 56.666 -1.383 29.500 1.000 40.070 41 TYR B CA 1
ATOM 3212 C C . TYR C 1 41 ? 57.520 -0.131 29.682 1.000 35.980 41 TYR B C 1
ATOM 3213 O O . TYR C 1 41 ? 57.785 0.519 28.678 1.000 33.500 41 TYR B O 1
ATOM 3222 N N . TYR C 1 42 ? 57.869 0.259 30.924 1.000 34.300 42 TYR B N 1
ATOM 3223 C CA . TYR C 1 42 ? 58.535 1.530 31.210 1.000 36.880 42 TYR B CA 1
ATOM 3224 C C . TYR C 1 42 ? 59.557 1.339 32.331 1.000 39.730 42 TYR B C 1
ATOM 3225 O O . TYR C 1 42 ? 59.256 0.755 33.363 1.000 42.020 42 TYR B O 1
ATOM 3234 N N . ALA C 1 43 ? 60.757 1.877 32.194 1.000 44.690 43 ALA B N 1
ATOM 3235 C CA . ALA C 1 43 ? 61.745 1.616 33.257 1.000 44.250 43 ALA B CA 1
ATOM 3236 C C . ALA C 1 43 ? 61.897 2.870 34.087 1.000 41.480 43 ALA B C 1
ATOM 3237 O O . ALA C 1 43 ? 62.968 3.051 34.662 1.000 47.550 43 ALA B O 1
ATOM 3239 N N . SER C 1 44 ? 60.820 3.616 34.260 1.000 38.620 44 SER B N 1
ATOM 3240 C CA . SER C 1 44 ? 60.990 4.942 34.838 1.000 36.080 44 SER B CA 1
ATOM 3241 C C . SER C 1 44 ? 59.662 5.688 34.700 1.000 37.070 44 SER B C 1
ATOM 3242 O O . SER C 1 44 ? 58.939 5.482 33.718 1.000 36.200 44 SER B O 1
ATOM 3245 N N . LYS C 1 45 ? 59.402 6.606 35.641 1.000 34.230 45 LYS B N 1
ATOM 3246 C CA . LYS C 1 45 ? 58.258 7.505 35.550 1.000 37.420 45 LYS B CA 1
ATOM 3247 C C . LYS C 1 45 ? 58.433 8.478 34.381 1.000 42.140 45 LYS B C 1
ATOM 3248 O O . LYS C 1 45 ? 57.500 8.724 33.623 1.000 40.190 45 LYS B O 1
ATOM 3254 N N . ASN C 1 46 ? 59.662 8.977 34.218 1.000 46.000 46 ASN B N 1
ATOM 3255 C CA . ASN C 1 46 ? 60.070 9.921 33.183 1.000 45.250 46 ASN B CA 1
ATOM 3256 C C . ASN C 1 46 ? 59.841 9.366 31.765 1.000 42.110 46 ASN B C 1
ATOM 3257 O O . ASN C 1 46 ? 59.630 10.150 30.846 1.000 39.180 46 ASN B O 1
ATOM 3262 N N . ALA C 1 47 ? 59.921 8.034 31.575 1.000 43.530 47 ALA B N 1
ATOM 3263 C CA . ALA C 1 47 ? 59.676 7.381 30.286 1.000 41.540 47 ALA B CA 1
ATOM 3264 C C . ALA C 1 47 ? 58.197 7.422 29.863 1.000 42.920 47 ALA B C 1
ATOM 3265 O O . ALA C 1 47 ? 57.914 7.296 28.669 1.000 47.670 47 ALA B O 1
ATOM 3267 N N . ILE C 1 48 ? 57.267 7.532 30.831 1.000 43.200 48 ILE B N 1
ATOM 3268 C CA . ILE C 1 48 ? 55.856 7.195 30.622 1.000 41.200 48 ILE B CA 1
ATOM 3269 C C . ILE C 1 48 ? 55.173 8.162 29.658 1.000 36.400 48 ILE B C 1
ATOM 3270 O O . ILE C 1 48 ? 54.445 7.695 28.792 1.000 31.090 48 ILE B O 1
ATOM 3275 N N . PRO C 1 49 ? 55.360 9.507 29.750 1.000 37.610 49 PRO B N 1
ATOM 3276 C CA . PRO C 1 49 ? 54.731 10.439 28.800 1.000 37.250 49 PRO B CA 1
ATOM 3277 C C . PRO C 1 49 ? 55.064 10.191 27.325 1.000 33.160 49 PRO B C 1
ATOM 3278 O O . PRO C 1 49 ? 54.273 10.553 26.465 1.000 34.520 49 PRO B O 1
ATOM 3282 N N . TRP C 1 50 ? 56.214 9.562 27.066 1.000 31.130 50 TRP B N 1
ATOM 3283 C CA . TRP C 1 50 ? 56.653 9.218 25.723 1.000 32.450 50 TRP B CA 1
ATOM 3284 C C . TRP C 1 50 ? 56.047 7.945 25.158 1.000 31.150 50 TRP B C 1
ATOM 3285 O O . TRP C 1 50 ? 56.341 7.672 23.994 1.000 32.400 50 TRP B O 1
ATOM 3296 N N . GLY C 1 51 ? 55.198 7.212 25.887 1.000 35.580 51 GLY B N 1
ATOM 3297 C CA . GLY C 1 51 ? 54.446 6.126 25.277 1.000 37.100 51 GLY B CA 1
ATOM 3298 C C . GLY C 1 51 ? 55.363 5.118 24.569 1.000 41.700 51 GLY B C 1
ATOM 3299 O O . GLY C 1 51 ? 56.462 4.843 25.040 1.000 33.890 51 GLY B O 1
ATOM 3300 N N . ASP C 1 52 ? 54.907 4.588 23.421 1.000 49.620 52 ASP B N 1
ATOM 3301 C CA . ASP C 1 52 ? 55.666 3.649 22.608 1.000 56.280 52 ASP B CA 1
ATOM 3302 C C . ASP C 1 52 ? 56.298 4.410 21.437 1.000 59.130 52 ASP B C 1
ATOM 3303 O O . ASP C 1 52 ? 55.910 4.225 20.274 1.000 69.380 52 ASP B O 1
ATOM 3308 N N . PHE C 1 53 ? 57.292 5.251 21.765 1.000 50.540 53 PHE B N 1
ATOM 3309 C CA . PHE C 1 53 ? 57.986 6.086 20.796 1.000 44.440 53 PHE B CA 1
ATOM 3310 C C . PHE C 1 53 ? 58.837 5.238 19.838 1.000 46.200 53 PHE B C 1
ATOM 3311 O O . PHE C 1 53 ? 58.996 5.611 18.666 1.000 44.590 53 PHE B O 1
ATOM 3319 N N . SER C 1 54 ? 59.411 4.126 20.351 1.000 45.890 54 SER B N 1
ATOM 3320 C CA . SER C 1 54 ? 60.122 3.141 19.534 1.000 50.770 54 SER B CA 1
ATOM 3321 C C . SER C 1 54 ? 59.295 2.741 18.307 1.000 53.310 54 SER B C 1
ATOM 3322 O O . SER C 1 54 ? 59.834 2.630 17.207 1.000 62.140 54 SER B O 1
ATOM 3325 N N . THR C 1 55 ? 57.988 2.519 18.509 1.000 46.550 55 THR B N 1
ATOM 3326 C CA . THR C 1 55 ? 57.048 2.148 17.455 1.000 47.620 55 THR B CA 1
ATOM 3327 C C . THR C 1 55 ? 56.735 3.343 16.555 1.000 49.210 55 THR B C 1
ATOM 3328 O O . THR C 1 55 ? 56.641 3.171 15.346 1.000 62.500 55 THR B O 1
ATOM 3332 N N . HIS C 1 56 ? 56.547 4.539 17.117 1.000 50.820 56 HIS B N 1
ATOM 3333 C CA . HIS C 1 56 ? 56.398 5.740 16.293 1.000 50.520 56 HIS B CA 1
ATOM 3334 C C . HIS C 1 56 ? 57.607 5.925 15.365 1.000 44.750 56 HIS B C 1
ATOM 3335 O O . HIS C 1 56 ? 57.398 6.200 14.196 1.000 42.310 56 HIS B O 1
ATOM 3342 N N . LEU C 1 57 ? 58.844 5.715 15.857 1.000 43.130 57 LEU B N 1
ATOM 3343 C CA . LEU C 1 57 ? 60.055 5.832 15.043 1.000 35.780 57 LEU B CA 1
ATOM 3344 C C . LEU C 1 57 ? 60.119 4.741 13.969 1.000 36.210 57 LEU B C 1
ATOM 3345 O O . LEU C 1 57 ? 60.560 4.994 12.855 1.000 41.030 57 LEU B O 1
ATOM 3350 N N . ALA C 1 58 ? 59.692 3.514 14.267 1.000 38.480 58 ALA B N 1
ATOM 3351 C CA . ALA C 1 58 ? 59.631 2.441 13.261 1.000 36.760 58 ALA B CA 1
ATOM 3352 C C . ALA C 1 58 ? 58.618 2.771 12.158 1.000 34.280 58 ALA B C 1
ATOM 3353 O O . ALA C 1 58 ? 58.852 2.478 10.995 1.000 33.690 58 ALA B O 1
ATOM 3355 N N . GLN C 1 59 ? 57.481 3.375 12.527 1.000 37.730 59 GLN B N 1
ATOM 3356 C CA . GLN C 1 59 ? 56.449 3.754 11.568 1.000 44.930 59 GLN B CA 1
ATOM 3357 C C . GLN C 1 59 ? 56.888 4.978 10.739 1.000 41.830 59 GLN B C 1
ATOM 3358 O O . GLN C 1 59 ? 56.611 4.996 9.551 1.000 52.720 59 GLN B O 1
ATOM 3364 N N . LEU C 1 60 ? 57.596 5.955 11.308 1.000 42.510 60 LEU B N 1
ATOM 3365 C CA . LEU C 1 60 ? 58.275 7.014 10.560 1.000 44.570 60 LEU B CA 1
ATOM 3366 C C . LEU C 1 60 ? 59.272 6.431 9.552 1.000 40.900 60 LEU B C 1
ATOM 3367 O O . LEU C 1 60 ? 59.293 6.843 8.411 1.000 40.820 60 LEU B O 1
ATOM 3372 N N . GLN C 1 61 ? 60.109 5.479 9.962 1.000 40.430 61 GLN B N 1
ATOM 3373 C CA . GLN C 1 61 ? 60.974 4.764 9.038 1.000 42.540 61 GLN B CA 1
ATOM 3374 C C . GLN C 1 61 ? 60.141 4.085 7.936 1.000 40.020 61 GLN B C 1
ATOM 3375 O O . GLN C 1 61 ? 60.513 4.144 6.771 1.000 47.470 61 GLN B O 1
ATOM 3381 N N . GLY C 1 62 ? 59.030 3.434 8.286 1.000 41.470 62 GLY B N 1
ATOM 3382 C CA . GLY C 1 62 ? 58.153 2.810 7.305 1.000 43.540 62 GLY B CA 1
ATOM 3383 C C . GLY C 1 62 ? 57.604 3.795 6.262 1.000 46.600 62 GLY B C 1
ATOM 3384 O O . GLY C 1 62 ? 57.602 3.528 5.057 1.000 51.790 62 GLY B O 1
ATOM 3385 N N . LEU C 1 63 ? 57.145 4.959 6.738 1.000 41.750 63 LEU B N 1
ATOM 3386 C CA . LEU C 1 63 ? 56.625 6.011 5.878 1.000 38.610 63 LEU B CA 1
ATOM 3387 C C . LEU C 1 63 ? 57.727 6.514 4.935 1.000 36.820 63 LEU B C 1
ATOM 3388 O O . LEU C 1 63 ? 57.482 6.628 3.742 1.000 38.000 63 LEU B O 1
ATOM 3393 N N . LEU C 1 64 ? 58.940 6.772 5.455 1.000 37.380 64 LEU B N 1
ATOM 3394 C CA . LEU C 1 64 ? 60.060 7.249 4.647 1.000 41.800 64 LEU B CA 1
ATOM 3395 C C . LEU C 1 64 ? 60.557 6.164 3.683 1.000 43.920 64 LEU B C 1
ATOM 3396 O O . LEU C 1 64 ? 60.864 6.478 2.549 1.000 42.800 64 LEU B O 1
ATOM 3401 N N . ASP C 1 65 ? 60.641 4.897 4.118 1.000 50.160 65 ASP B N 1
ATOM 3402 C CA . ASP C 1 65 ? 60.962 3.780 3.231 1.000 54.090 65 ASP B CA 1
ATOM 3403 C C . ASP C 1 65 ? 59.998 3.701 2.043 1.000 51.870 65 ASP B C 1
ATOM 3404 O O . ASP C 1 65 ? 60.445 3.406 0.951 1.000 50.240 65 ASP B O 1
ATOM 3409 N N . ASN C 1 66 ? 58.709 3.974 2.257 1.000 54.700 66 ASN B N 1
ATOM 3410 C CA . ASN C 1 66 ? 57.687 3.794 1.238 1.000 56.370 66 ASN B CA 1
ATOM 3411 C C . ASN C 1 66 ? 57.423 5.056 0.403 1.000 53.710 66 ASN B C 1
ATOM 3412 O O . ASN C 1 66 ? 56.619 4.982 -0.511 1.000 57.040 66 ASN B O 1
ATOM 3417 N N . ILE C 1 67 ? 58.095 6.181 0.668 1.000 51.130 67 ILE B N 1
ATOM 3418 C CA . ILE C 1 67 ? 57.958 7.343 -0.197 1.000 47.080 67 ILE B CA 1
ATOM 3419 C C . ILE C 1 67 ? 58.722 7.046 -1.496 1.000 48.200 67 ILE B C 1
ATOM 3420 O O . ILE C 1 67 ? 59.807 6.491 -1.467 1.000 46.450 67 ILE B O 1
ATOM 3425 N N . ASP C 1 68 ? 58.121 7.401 -2.633 1.000 52.590 68 ASP B N 1
ATOM 3426 C CA . ASP C 1 68 ? 58.690 7.112 -3.942 1.000 46.910 68 ASP B CA 1
ATOM 3427 C C . ASP C 1 68 ? 59.993 7.906 -4.080 1.000 47.190 68 ASP B C 1
ATOM 3428 O O . ASP C 1 68 ? 60.060 9.050 -3.674 1.000 49.420 68 ASP B O 1
ATOM 3433 N N . SER C 1 69 ? 61.004 7.306 -4.705 1.000 42.860 69 SER B N 1
ATOM 3434 C CA . SER C 1 69 ? 62.321 7.908 -4.861 1.000 37.680 69 SER B CA 1
ATOM 3435 C C . SER C 1 69 ? 62.286 9.165 -5.737 1.000 34.170 69 SER B C 1
ATOM 3436 O O . SER C 1 69 ? 63.134 10.035 -5.555 1.000 28.360 69 SER B O 1
ATOM 3439 N N . ARG C 1 70 ? 61.311 9.246 -6.661 1.000 33.590 70 ARG B N 1
ATOM 3440 C CA . ARG C 1 70 ? 61.096 10.422 -7.490 1.000 37.460 70 ARG B CA 1
ATOM 3441 C C . ARG C 1 70 ? 60.574 11.645 -6.705 1.000 34.810 70 ARG B C 1
ATOM 3442 O O . ARG C 1 70 ? 60.730 12.779 -7.181 1.000 34.600 70 ARG B O 1
ATOM 3450 N N . ILE C 1 71 ? 59.951 11.434 -5.532 1.000 28.830 71 ILE B N 1
ATOM 3451 C CA . ILE C 1 71 ? 59.514 12.523 -4.669 1.000 28.990 71 ILE B CA 1
ATOM 3452 C C . ILE C 1 71 ? 60.755 13.206 -4.081 1.000 33.960 71 ILE B C 1
ATOM 3453 O O . ILE C 1 71 ? 61.568 12.541 -3.407 1.000 31.990 71 ILE B O 1
ATOM 3458 N N . GLN C 1 72 ? 60.800 14.550 -4.268 1.000 35.040 72 GLN B N 1
ATOM 3459 C CA . GLN C 1 72 ? 61.907 15.405 -3.879 1.000 32.580 72 GLN B CA 1
ATOM 3460 C C . GLN C 1 72 ? 62.162 15.322 -2.389 1.000 36.820 72 GLN B C 1
ATOM 3461 O O . GLN C 1 72 ? 61.213 15.120 -1.653 1.000 42.320 72 GLN B O 1
ATOM 3467 N N . LEU C 1 73 ? 63.411 15.566 -1.942 1.000 45.840 73 LEU B N 1
ATOM 3468 C CA . LEU C 1 73 ? 63.814 15.381 -0.548 1.000 41.200 73 LEU B CA 1
ATOM 3469 C C . LEU C 1 73 ? 63.041 16.348 0.345 1.000 38.770 73 LEU B C 1
ATOM 3470 O O . LEU C 1 73 ? 62.549 15.942 1.373 1.000 39.230 73 LEU B O 1
ATOM 3475 N N . ARG C 1 74 ? 62.916 17.600 -0.070 1.000 41.890 74 ARG B N 1
ATOM 3476 C CA . ARG C 1 74 ? 62.173 18.604 0.730 1.000 45.050 74 ARG B CA 1
ATOM 3477 C C . ARG C 1 74 ? 60.715 18.165 0.907 1.000 46.670 74 ARG B C 1
ATOM 3478 O O . ARG C 1 74 ? 60.223 18.217 2.043 1.000 39.160 74 ARG B O 1
ATOM 3486 N N . ASP C 1 75 ? 60.057 17.745 -0.176 1.000 46.840 75 ASP B N 1
ATOM 3487 C CA . ASP C 1 75 ? 58.660 17.315 -0.096 1.000 47.280 75 ASP B CA 1
ATOM 3488 C C . ASP C 1 75 ? 58.485 16.115 0.843 1.000 43.700 75 ASP B C 1
ATOM 3489 O O . ASP C 1 75 ? 57.530 16.072 1.613 1.000 44.730 75 ASP B O 1
ATOM 3494 N N . ALA C 1 76 ? 59.412 15.152 0.774 1.000 38.690 76 ALA B N 1
ATOM 3495 C CA . ALA C 1 76 ? 59.393 13.958 1.605 1.000 41.280 76 ALA B CA 1
ATOM 3496 C C . ALA C 1 76 ? 59.533 14.317 3.086 1.000 41.810 76 ALA B C 1
ATOM 3497 O O . ALA C 1 76 ? 58.799 13.759 3.905 1.000 41.920 76 ALA B O 1
ATOM 3499 N N . LEU C 1 77 ? 60.465 15.237 3.417 1.000 45.910 77 LEU B N 1
ATOM 3500 C CA . LEU C 1 77 ? 60.711 15.692 4.788 1.000 44.040 77 LEU B CA 1
ATOM 3501 C C . LEU C 1 77 ? 59.487 16.432 5.323 1.000 41.030 77 LEU B C 1
ATOM 3502 O O . LEU C 1 77 ? 59.043 16.153 6.418 1.000 38.940 77 LEU B O 1
ATOM 3507 N N . ARG C 1 78 ? 58.939 17.378 4.546 1.000 41.970 78 ARG B N 1
ATOM 3508 C CA . ARG C 1 78 ? 57.740 18.092 4.955 1.000 39.600 78 ARG B CA 1
ATOM 3509 C C . ARG C 1 78 ? 56.549 17.137 5.105 1.000 38.450 78 ARG B C 1
ATOM 3510 O O . ARG C 1 78 ? 55.869 17.195 6.112 1.000 33.720 78 ARG B O 1
ATOM 3518 N N . ALA C 1 79 ? 56.347 16.220 4.150 1.000 37.300 79 ALA B N 1
ATOM 3519 C CA . ALA C 1 79 ? 55.278 15.231 4.232 1.000 38.040 79 ALA B CA 1
ATOM 3520 C C . ALA C 1 79 ? 55.429 14.380 5.502 1.000 42.220 79 ALA B C 1
ATOM 3521 O O . ALA C 1 79 ? 54.459 14.190 6.213 1.000 42.500 79 ALA B O 1
ATOM 3523 N N . ALA C 1 80 ? 56.646 13.896 5.802 1.000 40.410 80 ALA B N 1
ATOM 3524 C CA . ALA C 1 80 ? 56.892 13.035 6.954 1.000 36.430 80 ALA B CA 1
ATOM 3525 C C . ALA C 1 80 ? 56.749 13.794 8.274 1.000 38.830 80 ALA B C 1
ATOM 3526 O O . ALA C 1 80 ? 56.186 13.258 9.208 1.000 40.620 80 ALA B O 1
ATOM 3528 N N . LEU C 1 81 ? 57.297 15.017 8.369 1.000 40.680 81 LEU B N 1
ATOM 3529 C CA . LEU C 1 81 ? 57.141 15.883 9.524 1.000 33.690 81 LEU B CA 1
ATOM 3530 C C . LEU C 1 81 ? 55.662 16.026 9.865 1.000 33.290 81 LEU B C 1
ATOM 3531 O O . LEU C 1 81 ? 55.292 15.806 11.018 1.000 38.210 81 LEU B O 1
ATOM 3536 N N . LEU C 1 82 ? 54.805 16.372 8.894 1.000 33.650 82 LEU B N 1
ATOM 3537 C CA . LEU C 1 82 ? 53.404 16.654 9.203 1.000 32.270 82 LEU B CA 1
ATOM 3538 C C . LEU C 1 82 ? 52.614 15.370 9.475 1.000 34.270 82 LEU B C 1
ATOM 3539 O O . LEU C 1 82 ? 51.758 15.395 10.342 1.000 38.360 82 LEU B O 1
ATOM 3544 N N . ALA C 1 83 ? 52.932 14.254 8.797 1.000 35.810 83 ALA B N 1
ATOM 354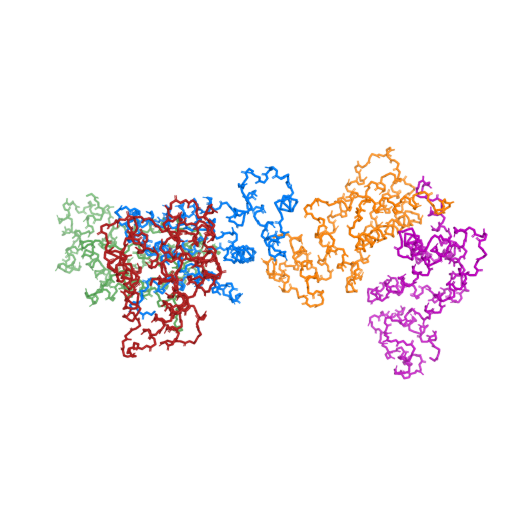5 C CA . ALA C 1 83 ? 52.255 12.978 9.013 1.000 38.550 83 ALA B CA 1
ATOM 3546 C C . ALA C 1 83 ? 52.568 12.397 10.387 1.000 39.790 83 ALA B C 1
ATOM 3547 O O . ALA C 1 83 ? 51.656 11.917 11.056 1.000 45.400 83 ALA B O 1
ATOM 3549 N N . PHE C 1 84 ? 53.835 12.472 10.819 1.000 37.950 84 PHE B N 1
ATOM 3550 C CA . PHE C 1 84 ? 54.333 11.983 12.106 1.000 38.950 84 PHE B CA 1
ATOM 3551 C C . PHE C 1 84 ? 53.672 12.724 13.289 1.000 36.670 84 PHE B C 1
ATOM 3552 O O . PHE C 1 84 ? 53.596 12.161 14.371 1.000 38.490 84 PHE B O 1
ATOM 3560 N N . ASN C 1 85 ? 53.142 13.938 13.074 1.000 36.400 85 ASN B N 1
ATOM 3561 C CA . ASN C 1 85 ? 52.461 14.700 14.095 1.000 35.700 85 ASN B CA 1
ATOM 3562 C C . ASN C 1 85 ? 50.975 14.846 13.778 1.000 36.650 85 ASN B C 1
ATOM 3563 O O . ASN C 1 85 ? 50.381 15.771 14.330 1.000 36.070 85 ASN B O 1
ATOM 3568 N N . THR C 1 86 ? 50.403 14.002 12.885 1.000 41.020 86 THR B N 1
ATOM 3569 C CA . THR C 1 86 ? 48.953 14.029 12.661 1.000 48.350 86 THR B CA 1
ATOM 3570 C C . THR C 1 86 ? 48.296 12.913 13.460 1.000 52.060 86 THR B C 1
ATOM 3571 O O . THR C 1 86 ? 48.639 11.724 13.325 1.000 50.780 86 THR B O 1
ATOM 3575 N N . PHE C 1 87 ? 47.292 13.333 14.237 1.000 53.080 87 PHE B N 1
ATOM 3576 C CA . PHE C 1 87 ? 46.601 12.476 15.178 1.000 62.700 87 PHE B CA 1
ATOM 3577 C C . PHE C 1 87 ? 45.115 12.611 14.861 1.000 60.080 87 PHE B C 1
ATOM 3578 O O . PHE C 1 87 ? 44.652 13.704 14.505 1.000 56.410 87 PHE B O 1
ATOM 3586 N N . ASP C 1 88 ? 44.389 11.492 15.008 1.000 60.030 88 ASP B N 1
ATOM 3587 C CA . ASP C 1 88 ? 42.937 11.404 14.824 1.000 58.550 88 ASP B CA 1
ATOM 3588 C C . ASP C 1 88 ? 42.220 12.495 15.638 1.000 54.700 88 ASP B C 1
ATOM 3589 O O . ASP C 1 88 ? 42.740 13.023 16.629 1.000 57.590 88 ASP B O 1
ATOM 3594 N N . GLU C 1 89 ? 40.988 12.844 15.252 1.000 53.040 89 GLU B N 1
ATOM 3595 C CA . GLU C 1 89 ? 40.153 13.688 16.095 1.000 57.860 89 GLU B CA 1
ATOM 3596 C C . GLU C 1 89 ? 40.076 13.112 17.514 1.000 53.900 89 GLU B C 1
ATOM 3597 O O . GLU C 1 89 ? 40.099 13.878 18.467 1.000 64.510 89 GLU B O 1
ATOM 3603 N N . SER C 1 90 ? 40.065 11.773 17.637 1.000 47.680 90 SER B N 1
ATOM 3604 C CA . SER C 1 90 ? 40.183 11.003 18.880 1.000 44.920 90 SER B CA 1
ATOM 3605 C C . SER C 1 90 ? 41.217 11.566 19.871 1.000 45.520 90 SER B C 1
ATOM 3606 O O . SER C 1 90 ? 40.926 11.681 21.048 1.000 39.290 90 SER B O 1
ATOM 3609 N N . GLU C 1 91 ? 42.393 11.983 19.369 1.000 44.360 91 GLU B N 1
ATOM 3610 C CA . GLU C 1 91 ? 43.623 12.071 20.125 1.000 48.380 91 GLU B CA 1
ATOM 3611 C C . GLU C 1 91 ? 44.184 13.489 20.174 1.000 42.110 91 GLU B C 1
ATOM 3612 O O . GLU C 1 91 ? 45.266 13.598 20.748 1.000 37.730 91 GLU B O 1
ATOM 3618 N N . THR C 1 92 ? 43.498 14.520 19.633 1.000 36.950 92 THR B N 1
ATOM 3619 C CA . THR C 1 92 ? 44.026 15.888 19.643 1.000 35.010 92 THR B CA 1
ATOM 3620 C C . THR C 1 92 ? 44.154 16.429 21.073 1.000 36.940 92 THR B C 1
ATOM 3621 O O . THR C 1 92 ? 45.134 17.096 21.434 1.000 54.100 92 THR B O 1
ATOM 3625 N N . ILE C 1 93 ? 43.132 16.143 21.889 1.000 37.900 93 ILE B N 1
ATOM 3626 C CA . ILE C 1 93 ? 43.044 16.658 23.244 1.000 36.180 93 ILE B CA 1
ATOM 3627 C C . ILE C 1 93 ? 44.131 16.014 24.113 1.000 37.680 93 ILE B C 1
ATOM 3628 O O . ILE C 1 93 ? 44.737 16.742 24.899 1.000 37.530 93 ILE B O 1
ATOM 3633 N N . ARG C 1 94 ? 44.337 14.690 24.002 1.000 39.390 94 ARG B N 1
ATOM 3634 C CA . ARG C 1 94 ? 45.333 14.007 24.815 1.000 51.870 94 ARG B CA 1
ATOM 3635 C C . ARG C 1 94 ? 46.757 14.383 24.368 1.000 58.450 94 ARG B C 1
ATOM 3636 O O . ARG C 1 94 ? 47.658 14.405 25.210 1.000 49.720 94 ARG B O 1
ATOM 3644 N N . HIS C 1 95 ? 46.945 14.664 23.063 1.000 55.140 95 HIS B N 1
ATOM 3645 C CA . HIS C 1 95 ? 48.237 15.073 22.540 1.000 48.310 95 HIS B CA 1
ATOM 3646 C C . HIS C 1 95 ? 48.622 16.461 23.055 1.000 45.300 95 HIS B C 1
ATOM 3647 O O . HIS C 1 95 ? 49.801 16.717 23.336 1.000 33.200 95 HIS B O 1
ATOM 3654 N N . ARG C 1 96 ? 47.627 17.353 23.189 1.000 41.550 96 ARG B N 1
ATOM 3655 C CA . ARG C 1 96 ? 47.876 18.677 23.748 1.000 42.120 96 ARG B CA 1
ATOM 3656 C C . ARG C 1 96 ? 48.398 18.553 25.193 1.000 41.480 96 ARG B C 1
ATOM 3657 O O . ARG C 1 96 ? 49.405 19.184 25.542 1.000 49.860 96 ARG B O 1
ATOM 3665 N N . LYS C 1 97 ? 47.757 17.693 26.013 1.000 38.900 97 LYS B N 1
ATOM 3666 C CA . LYS C 1 97 ? 48.156 17.473 27.396 1.000 40.520 97 LYS B CA 1
ATOM 3667 C C . LYS C 1 97 ? 49.538 16.818 27.480 1.000 41.910 97 LYS B C 1
ATOM 3668 O O . LYS C 1 97 ? 50.341 17.232 28.318 1.000 42.760 97 LYS B O 1
ATOM 3674 N N . ARG C 1 98 ? 49.782 15.813 26.619 1.000 38.280 98 ARG B N 1
ATOM 3675 C CA . ARG C 1 98 ? 51.041 15.079 26.543 1.000 36.310 98 ARG B CA 1
ATOM 3676 C C . ARG C 1 98 ? 52.211 16.008 26.230 1.000 40.350 98 ARG B C 1
ATOM 3677 O O . ARG C 1 98 ? 53.254 15.890 26.873 1.000 42.130 98 ARG B O 1
ATOM 3685 N N . MET C 1 99 ? 52.048 16.910 25.248 1.000 44.230 99 MET B N 1
ATOM 3686 C CA . MET C 1 99 ? 53.133 17.778 24.822 1.000 40.180 99 MET B CA 1
ATOM 3687 C C . MET C 1 99 ? 53.419 18.847 25.873 1.000 46.460 99 MET B C 1
ATOM 3688 O O . MET C 1 99 ? 54.598 19.122 26.111 1.000 47.890 99 MET B O 1
ATOM 3693 N N . ARG C 1 100 ? 52.373 19.368 26.552 1.000 44.490 100 ARG B N 1
ATOM 3694 C CA . ARG C 1 100 ? 52.565 20.259 27.692 1.000 42.830 100 ARG B CA 1
ATOM 3695 C C . ARG C 1 100 ? 53.472 19.634 28.750 1.000 42.000 100 ARG B C 1
ATOM 3696 O O . ARG C 1 100 ? 54.409 20.290 29.180 1.000 38.730 100 ARG B O 1
ATOM 3704 N N . VAL C 1 101 ? 53.151 18.397 29.179 1.000 42.360 101 VAL B N 1
ATOM 3705 C CA . VAL C 1 101 ? 53.961 17.654 30.130 1.000 42.410 101 VAL B CA 1
ATOM 3706 C C . VAL C 1 101 ? 55.397 17.487 29.587 1.000 44.950 101 VAL B C 1
ATOM 3707 O O . VAL C 1 101 ? 56.356 17.788 30.316 1.000 39.700 101 VAL B O 1
ATOM 3711 N N . ILE C 1 102 ? 55.552 17.030 28.328 1.000 35.770 102 ILE B N 1
ATOM 3712 C CA . ILE C 1 102 ? 56.879 16.721 27.793 1.000 40.620 102 ILE B CA 1
ATOM 3713 C C . ILE C 1 102 ? 57.721 17.997 27.697 1.000 40.520 102 ILE B C 1
ATOM 3714 O O . ILE C 1 102 ? 58.851 18.015 28.182 1.000 42.500 102 ILE B O 1
ATOM 3719 N N . LEU C 1 103 ? 57.155 19.047 27.090 1.000 42.390 103 LEU B N 1
ATOM 3720 C CA . LEU C 1 103 ? 57.894 20.271 26.803 1.000 42.240 103 LEU B CA 1
ATOM 3721 C C . LEU C 1 103 ? 58.216 21.056 28.080 1.000 41.690 103 LEU B C 1
ATOM 3722 O O . LEU C 1 103 ? 59.294 21.648 28.146 1.000 47.970 103 LEU B O 1
ATOM 3727 N N . GLN C 1 104 ? 57.304 21.070 29.069 1.000 45.810 104 GLN B N 1
ATOM 3728 C CA . GLN C 1 104 ? 57.383 22.035 30.160 1.000 46.210 104 GLN B CA 1
ATOM 3729 C C . GLN C 1 104 ? 57.911 21.438 31.472 1.000 43.120 104 GLN B C 1
ATOM 3730 O O . GLN C 1 104 ? 58.260 22.214 32.351 1.000 41.920 104 GLN B O 1
ATOM 3736 N N . THR C 1 105 ? 58.027 20.101 31.617 1.000 38.570 105 THR B N 1
ATOM 3737 C CA . THR C 1 105 ? 58.433 19.495 32.886 1.000 37.230 105 THR B CA 1
ATOM 3738 C C . THR C 1 105 ? 59.954 19.342 32.960 1.000 36.740 105 THR B C 1
ATOM 3739 O O . THR C 1 105 ? 60.517 18.532 32.205 1.000 39.310 105 THR B O 1
ATOM 3743 N N . PRO C 1 106 ? 60.688 20.034 33.877 1.000 34.980 106 PRO B N 1
ATOM 3744 C CA . PRO C 1 106 ? 62.148 19.846 34.011 1.000 35.430 106 PRO B CA 1
ATOM 3745 C C . PRO C 1 106 ? 62.678 18.408 34.125 1.000 33.720 106 PRO B C 1
ATOM 3746 O O . PRO C 1 106 ? 63.705 18.081 33.536 1.000 38.810 106 PRO B O 1
ATOM 3750 N N . GLU C 1 107 ? 61.939 17.558 34.857 1.000 35.730 107 GLU B N 1
ATOM 3751 C CA . GLU C 1 107 ? 62.276 16.157 35.120 1.000 36.590 107 GLU B CA 1
ATOM 3752 C C . GLU C 1 107 ? 62.242 15.269 33.861 1.000 43.460 107 GLU B C 1
ATOM 3753 O O . GLU C 1 107 ? 62.825 14.184 33.898 1.000 40.020 107 GLU B O 1
ATOM 3759 N N . LEU C 1 108 ? 61.588 15.712 32.761 1.000 43.390 108 LEU B N 1
ATOM 3760 C CA . LEU C 1 108 ? 61.463 14.926 31.539 1.000 46.280 108 LEU B CA 1
ATOM 3761 C C . LEU C 1 108 ? 62.555 15.232 30.516 1.000 46.100 108 LEU B C 1
ATOM 3762 O O . LEU C 1 108 ? 62.653 14.506 29.525 1.000 45.000 108 LEU B O 1
ATOM 3767 N N . GLN C 1 109 ? 63.354 16.279 30.746 1.000 50.020 109 GLN B N 1
ATOM 3768 C CA . GLN C 1 109 ? 64.226 16.831 29.714 1.000 46.920 109 GLN B CA 1
ATOM 3769 C C . GLN C 1 109 ? 65.382 15.863 29.401 1.000 46.890 109 GLN B C 1
ATOM 3770 O O . GLN C 1 109 ? 65.627 15.611 28.217 1.000 48.230 109 GLN B O 1
ATOM 3776 N N . ALA C 1 110 ? 66.041 15.278 30.414 1.000 43.500 110 ALA B N 1
ATOM 3777 C CA . ALA C 1 110 ? 67.086 14.272 30.170 1.000 40.070 110 ALA B CA 1
ATOM 3778 C C . ALA C 1 110 ? 66.575 13.150 29.269 1.000 39.360 110 ALA B C 1
ATOM 3779 O O . ALA C 1 110 ? 67.196 12.868 28.233 1.000 44.270 110 ALA B O 1
ATOM 3781 N N . TYR C 1 111 ? 65.413 12.581 29.638 1.000 37.660 111 TYR B N 1
ATOM 3782 C CA . TYR C 1 111 ? 64.812 11.476 28.895 1.000 38.840 111 TYR B CA 1
ATOM 3783 C C . TYR C 1 111 ? 64.395 11.901 27.479 1.000 38.040 111 TYR B C 1
ATOM 3784 O O . TYR C 1 111 ? 64.633 11.168 26.505 1.000 44.180 111 TYR B O 1
ATOM 3793 N N . SER C 1 112 ? 63.730 13.070 27.398 1.000 34.650 112 SER B N 1
ATOM 3794 C CA . SER C 1 112 ? 63.335 13.704 26.147 1.000 36.230 112 SER B CA 1
ATOM 3795 C C . SER C 1 112 ? 64.494 13.869 25.167 1.000 41.360 112 SER B C 1
ATOM 3796 O O . SER C 1 112 ? 64.281 13.645 23.966 1.000 46.120 112 SER B O 1
ATOM 3799 N N . MET C 1 113 ? 65.698 14.257 25.658 1.000 43.360 113 MET B N 1
ATOM 3800 C CA . MET C 1 113 ? 66.856 14.454 24.785 1.000 39.840 113 MET B CA 1
ATOM 3801 C C . MET C 1 113 ? 67.188 13.170 24.026 1.000 37.690 113 MET B C 1
ATOM 3802 O O . MET C 1 113 ? 67.549 13.235 22.843 1.000 40.540 113 MET B O 1
ATOM 3807 N N . THR C 1 114 ? 67.068 12.024 24.711 1.000 40.840 114 THR B N 1
ATOM 3808 C CA . THR C 1 114 ? 67.271 10.702 24.119 1.000 44.640 114 THR B CA 1
ATOM 3809 C C . THR C 1 114 ? 66.247 10.399 23.021 1.000 42.470 114 THR B C 1
ATOM 3810 O O . THR C 1 114 ? 66.594 9.757 22.024 1.000 43.030 114 THR B O 1
ATOM 3814 N N . MET C 1 115 ? 64.988 10.806 23.244 1.000 37.800 115 MET B N 1
ATOM 3815 C CA . MET C 1 115 ? 63.918 10.588 22.270 1.000 36.160 115 MET B CA 1
ATOM 3816 C C . MET C 1 115 ? 64.098 11.489 21.044 1.000 33.680 115 MET B C 1
ATOM 3817 O O . MET C 1 115 ? 63.949 11.033 19.916 1.000 35.720 115 MET B O 1
ATOM 3822 N N . TYR C 1 116 ? 64.461 12.759 21.251 1.000 33.350 116 TYR B N 1
ATOM 3823 C CA . TYR C 1 116 ? 64.747 13.671 20.150 1.000 31.510 116 TYR B CA 1
ATOM 3824 C C . TYR C 1 116 ? 65.930 13.154 19.317 1.000 31.200 116 TYR B C 1
ATOM 3825 O O . TYR C 1 116 ? 65.877 13.230 18.085 1.000 30.300 116 TYR B O 1
ATOM 3834 N N . ALA C 1 117 ? 66.970 12.588 19.977 1.000 35.000 117 ALA B N 1
ATOM 3835 C CA . ALA C 1 117 ? 68.139 12.035 19.275 1.000 30.100 117 ALA B CA 1
ATOM 3836 C C . ALA C 1 117 ? 67.773 10.852 18.389 1.000 32.430 117 ALA B C 1
ATOM 3837 O O . ALA C 1 117 ? 68.343 10.708 17.289 1.000 30.160 117 ALA B O 1
ATOM 3839 N N . GLY C 1 118 ? 66.815 10.030 18.879 1.000 31.410 118 GLY B N 1
ATOM 3840 C CA . GLY C 1 118 ? 66.240 8.940 18.111 1.000 33.550 118 GLY B CA 1
ATOM 3841 C C . GLY C 1 118 ? 65.572 9.419 16.832 1.000 38.720 118 GLY B C 1
ATOM 3842 O O . GLY C 1 118 ? 65.825 8.867 15.745 1.000 46.990 118 GLY B O 1
ATOM 3843 N N . TRP C 1 119 ? 64.735 10.460 16.991 1.000 40.030 119 TRP B N 1
ATOM 3844 C CA . TRP C 1 119 ? 63.994 11.050 15.882 1.000 36.230 119 TRP B CA 1
ATOM 3845 C C . TRP C 1 119 ? 64.958 11.639 14.853 1.000 35.130 119 TRP B C 1
ATOM 3846 O O . TRP C 1 119 ? 64.896 11.247 13.690 1.000 31.840 119 TRP B O 1
ATOM 3857 N N . ARG C 1 120 ? 65.888 12.492 15.315 1.000 34.950 120 ARG B N 1
ATOM 3858 C CA . ARG C 1 120 ? 66.937 13.016 14.451 1.000 35.210 120 ARG B CA 1
ATOM 3859 C C . ARG C 1 120 ? 67.738 11.920 13.752 1.000 35.310 120 ARG B C 1
ATOM 3860 O O . ARG C 1 120 ? 68.137 12.143 12.624 1.000 40.330 120 ARG B O 1
ATOM 3868 N N . GLU C 1 121 ? 67.978 10.771 14.402 1.000 41.800 121 GLU B N 1
ATOM 3869 C CA . GLU C 1 121 ? 68.684 9.674 13.736 1.000 46.570 121 GLU B CA 1
ATOM 3870 C C . GLU C 1 121 ? 67.884 9.147 12.532 1.000 40.870 121 GLU B C 1
ATOM 3871 O O . GLU C 1 121 ? 68.466 8.840 11.493 1.000 45.950 121 GLU B O 1
ATOM 3877 N N . VAL C 1 122 ? 66.554 9.057 12.665 1.000 43.380 122 VAL B N 1
ATOM 3878 C CA . VAL C 1 122 ? 65.710 8.571 11.574 1.000 45.680 122 VAL B CA 1
ATOM 3879 C C . VAL C 1 122 ? 65.784 9.543 10.378 1.000 38.410 122 VAL B C 1
ATOM 3880 O O . VAL C 1 122 ? 65.986 9.127 9.224 1.000 33.430 122 VAL B O 1
ATOM 3884 N N . ILE C 1 123 ? 65.651 10.840 10.678 1.000 31.650 123 ILE B N 1
ATOM 3885 C CA . ILE C 1 123 ? 65.687 11.896 9.679 1.000 34.430 123 ILE B CA 1
ATOM 3886 C C . ILE C 1 123 ? 67.041 11.917 8.959 1.000 35.160 123 ILE B C 1
ATOM 3887 O O . ILE C 1 123 ? 67.062 12.013 7.740 1.000 36.990 123 ILE B O 1
ATOM 3892 N N . ALA C 1 124 ? 68.141 11.888 9.726 1.000 31.220 124 ALA B N 1
ATOM 3893 C CA . ALA C 1 124 ? 69.490 11.917 9.191 1.000 30.680 124 ALA B CA 1
ATOM 3894 C C . ALA C 1 124 ? 69.767 10.710 8.289 1.000 32.730 124 ALA B C 1
ATOM 3895 O O . ALA C 1 124 ? 70.362 10.889 7.231 1.000 31.340 124 ALA B O 1
ATOM 3897 N N . LYS C 1 125 ? 69.339 9.498 8.713 1.000 35.610 125 LYS B N 1
ATOM 3898 C CA . LYS C 1 125 ? 69.458 8.284 7.916 1.000 37.930 125 LYS B CA 1
ATOM 3899 C C . LYS C 1 125 ? 68.805 8.468 6.541 1.000 38.480 125 LYS B C 1
ATOM 3900 O O . LYS C 1 125 ? 69.407 8.120 5.511 1.000 45.370 125 LYS B O 1
ATOM 3906 N N . PHE C 1 126 ? 67.579 9.017 6.547 1.000 34.590 126 PHE B N 1
ATOM 3907 C CA . PHE C 1 126 ? 66.813 9.223 5.329 1.000 34.700 126 PHE B CA 1
ATOM 3908 C C . PHE C 1 126 ? 67.517 10.187 4.361 1.000 34.560 126 PHE B C 1
ATOM 3909 O O . PHE C 1 126 ? 67.520 9.974 3.144 1.000 33.790 126 PHE B O 1
ATOM 3917 N N . VAL C 1 127 ? 68.060 11.282 4.903 1.000 37.710 127 VAL B N 1
ATOM 3918 C CA . VAL C 1 127 ? 68.748 12.300 4.115 1.000 40.830 127 VAL B CA 1
ATOM 3919 C C . VAL C 1 127 ? 70.042 11.701 3.540 1.000 37.280 127 VAL B C 1
ATOM 3920 O O . VAL C 1 127 ? 70.346 11.934 2.376 1.000 34.120 127 VAL B O 1
ATOM 3924 N N . ALA C 1 128 ? 70.806 10.962 4.370 1.000 37.920 128 ALA B N 1
ATOM 3925 C CA . ALA C 1 128 ? 72.023 10.290 3.932 1.000 37.890 128 ALA B CA 1
ATOM 3926 C C . ALA C 1 128 ? 71.661 9.311 2.796 1.000 42.530 128 ALA B C 1
ATOM 3927 O O . ALA C 1 128 ? 72.306 9.355 1.755 1.000 41.770 128 ALA B O 1
ATOM 3929 N N . ARG C 1 129 ? 70.570 8.528 2.927 1.000 43.220 129 ARG B N 1
ATOM 3930 C CA . ARG C 1 129 ? 70.103 7.632 1.870 1.000 48.240 129 ARG B CA 1
ATOM 3931 C C . ARG C 1 129 ? 69.814 8.380 0.551 1.000 50.260 129 ARG B C 1
ATOM 3932 O O . ARG C 1 129 ? 70.046 7.824 -0.505 1.000 53.860 129 ARG B O 1
ATOM 3940 N N . ARG C 1 130 ? 69.302 9.615 0.575 1.000 50.720 130 ARG B N 1
ATOM 3941 C CA . ARG C 1 130 ? 69.030 10.367 -0.653 1.000 52.120 130 ARG B CA 1
ATOM 3942 C C . ARG C 1 130 ? 70.240 11.145 -1.183 1.000 55.720 130 ARG B C 1
ATOM 3943 O O . ARG C 1 130 ? 70.245 11.500 -2.355 1.000 58.420 130 ARG B O 1
ATOM 3951 N N . SER C 1 131 ? 71.232 11.450 -0.336 1.000 56.370 131 SER B N 1
ATOM 3952 C CA . SER C 1 131 ? 72.419 12.218 -0.701 1.000 55.840 131 SER B CA 1
ATOM 3953 C C . SER C 1 131 ? 73.589 11.229 -0.637 1.000 57.130 131 SER B C 1
ATOM 3954 O O . SER C 1 131 ? 73.361 10.030 -0.662 1.000 61.690 131 SER B O 1
ATOM 3957 N N . GLY C 1 132 ? 74.840 11.683 -0.516 1.000 62.400 132 GLY B N 1
ATOM 3958 C CA . GLY C 1 132 ? 75.917 10.814 -0.054 1.000 67.260 132 GLY B CA 1
ATOM 3959 C C . GLY C 1 132 ? 75.674 10.173 1.307 1.000 68.710 132 GLY B C 1
ATOM 3960 O O . GLY C 1 132 ? 75.069 10.806 2.169 1.000 64.660 132 GLY B O 1
ATOM 3961 N N . GLY C 1 133 ? 76.131 8.918 1.476 1.000 78.500 133 GLY B N 1
ATOM 3962 C CA . GLY C 1 133 ? 75.901 8.136 2.685 1.000 77.900 133 GLY B CA 1
ATOM 3963 C C . GLY C 1 133 ? 76.707 8.620 3.892 1.000 83.800 133 GLY B C 1
ATOM 3964 O O . GLY C 1 133 ? 77.582 9.458 3.752 1.000 87.900 133 GLY B O 1
ATOM 3965 N N . LYS C 1 134 ? 76.333 8.182 5.108 1.000 97.970 134 LYS B N 1
ATOM 3966 C CA . LYS C 1 134 ? 77.017 8.537 6.406 1.000 89.740 134 LYS B CA 1
ATOM 3967 C C . LYS C 1 134 ? 76.103 9.384 7.307 1.000 81.320 134 LYS B C 1
ATOM 3968 O O . LYS C 1 134 ? 76.201 10.620 7.247 1.000 71.860 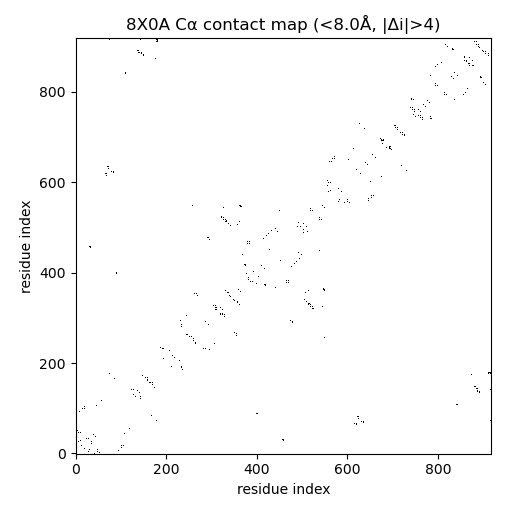134 LYS B O 1
ATOM 3974 N N . THR C 1 135 ? 75.287 8.735 8.139 1.000 78.690 135 THR B N 1
ATOM 3975 C CA . THR C 1 135 ? 74.341 9.373 9.053 1.000 85.380 135 THR B CA 1
ATOM 3976 C C . THR C 1 135 ? 74.960 10.518 9.856 1.000 91.660 135 THR B C 1
ATOM 3977 O O . THR C 1 135 ? 74.286 11.522 10.112 1.000 101.750 135 THR B O 1
ATOM 3981 N N . THR C 1 136 ? 76.232 10.348 10.256 1.000 88.610 136 THR B N 1
ATOM 3982 C CA . THR C 1 136 ? 76.953 11.314 11.079 1.000 72.840 136 THR B CA 1
ATOM 3983 C C . THR C 1 136 ? 77.610 12.440 10.275 1.000 61.870 136 THR B C 1
ATOM 3984 O O . THR C 1 136 ? 78.180 13.336 10.897 1.000 46.880 136 THR B O 1
ATOM 3988 N N . ASP C 1 137 ? 7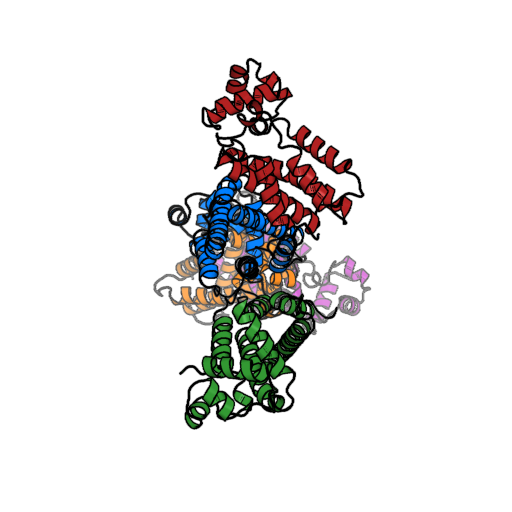7.492 12.457 8.937 1.000 69.160 137 ASP B N 1
ATOM 3989 C CA . ASP C 1 137 ? 78.017 13.559 8.147 1.000 72.400 137 ASP B CA 1
ATOM 3990 C C . ASP C 1 137 ? 77.324 14.860 8.527 1.000 72.620 137 ASP B C 1
ATOM 3991 O O . ASP C 1 137 ? 76.202 14.846 9.057 1.000 71.880 137 ASP B O 1
ATOM 3996 N N . PHE C 1 138 ? 78.047 15.946 8.282 1.000 63.980 138 PHE B N 1
ATOM 3997 C CA . PHE C 1 138 ? 77.441 17.266 8.513 1.000 62.810 138 PHE B CA 1
ATOM 3998 C C . PHE C 1 138 ? 76.504 17.489 7.348 1.000 65.540 138 PHE B C 1
ATOM 3999 O O . PHE C 1 138 ? 76.938 17.223 6.216 1.000 93.030 138 PHE B O 1
ATOM 4007 N N . MET C 1 139 ? 75.282 17.887 7.621 1.000 48.980 139 MET B N 1
ATOM 4008 C CA . MET C 1 139 ? 74.258 18.211 6.632 1.000 53.250 139 MET B CA 1
ATOM 4009 C C . MET C 1 139 ? 73.110 17.227 6.819 1.000 49.360 139 MET B C 1
ATOM 4010 O O . MET C 1 139 ? 72.073 17.702 7.249 1.000 58.570 139 MET B O 1
ATOM 4015 N N . PRO C 1 140 ? 73.215 15.887 6.672 1.000 48.570 140 PRO B N 1
ATOM 4016 C CA . PRO C 1 140 ? 72.137 14.997 7.102 1.000 50.730 140 PRO B CA 1
ATOM 4017 C C . PRO C 1 140 ? 72.319 14.872 8.594 1.000 54.960 140 PRO B C 1
ATOM 4018 O O . PRO C 1 140 ? 72.834 13.854 9.031 1.000 90.560 140 PRO B O 1
ATOM 4022 N N . GLN C 1 141 ? 71.997 15.918 9.348 1.000 43.330 141 GLN B N 1
ATOM 4023 C CA . GLN C 1 141 ? 72.416 16.095 10.753 1.000 41.890 141 GLN B CA 1
ATOM 4024 C C . GLN C 1 141 ? 72.034 17.533 11.138 1.000 40.680 141 GLN B C 1
ATOM 4025 O O . GLN C 1 141 ? 71.191 17.711 12.014 1.000 31.740 141 GLN B O 1
ATOM 4031 N N . THR C 1 142 ? 72.515 18.520 10.352 1.000 38.600 142 THR B N 1
ATOM 4032 C CA . THR C 1 142 ? 71.982 19.877 10.327 1.000 35.600 142 THR B CA 1
ATOM 4033 C C . THR C 1 142 ? 70.508 19.880 9.919 1.000 34.590 142 THR B C 1
ATOM 4034 O O . THR C 1 142 ? 69.735 20.611 10.516 1.000 39.030 142 THR B O 1
ATOM 4038 N N . VAL C 1 143 ? 70.133 19.081 8.922 1.000 29.620 143 VAL B N 1
ATOM 4039 C CA . VAL C 1 143 ? 68.747 18.974 8.499 1.000 30.950 143 VAL B CA 1
ATOM 4040 C C . VAL C 1 143 ? 67.905 18.386 9.632 1.000 34.440 143 VAL B C 1
ATOM 4041 O O . VAL C 1 143 ? 66.809 18.873 9.855 1.000 41.170 143 VAL B O 1
ATOM 4045 N N . ALA C 1 144 ? 68.407 17.368 10.347 1.000 33.500 144 ALA B N 1
ATOM 4046 C CA . ALA C 1 144 ? 67.652 16.714 11.405 1.000 33.790 144 ALA B CA 1
ATOM 4047 C C . ALA C 1 144 ? 67.420 17.672 12.577 1.000 36.950 144 ALA B C 1
ATOM 4048 O O . ALA C 1 144 ? 66.320 17.702 13.105 1.000 38.180 144 ALA B O 1
ATOM 4050 N N . TRP C 1 145 ? 68.465 18.418 12.984 1.000 35.870 145 TRP B N 1
ATOM 4051 C CA . TRP C 1 145 ? 68.406 19.416 14.049 1.000 32.310 145 TRP B CA 1
ATOM 4052 C C . TRP C 1 145 ? 67.482 20.576 13.699 1.000 32.890 145 TRP B C 1
ATOM 4053 O O . TRP C 1 145 ? 66.774 21.106 14.547 1.000 36.510 145 TRP B O 1
ATOM 4064 N N . THR C 1 146 ? 67.612 21.047 12.467 1.000 34.590 146 THR B N 1
ATOM 4065 C CA . THR C 1 146 ? 66.800 22.122 11.933 1.000 38.600 146 THR B CA 1
ATOM 4066 C C . THR C 1 146 ? 65.332 21.716 11.987 1.000 37.140 146 THR B C 1
ATOM 4067 O O . THR C 1 146 ? 64.516 22.463 12.477 1.000 39.200 146 THR B O 1
ATOM 4071 N N . MET C 1 147 ? 65.031 20.520 11.501 1.000 38.590 147 MET B N 1
ATOM 4072 C CA . MET C 1 147 ? 63.690 19.961 11.530 1.000 38.840 147 MET B CA 1
ATOM 4073 C C . MET C 1 147 ? 63.163 19.764 12.952 1.000 36.330 147 MET B C 1
ATOM 4074 O O . MET C 1 147 ? 61.987 20.001 13.168 1.000 33.830 147 MET B O 1
ATOM 4079 N N . LEU C 1 148 ? 64.026 19.411 13.902 1.000 33.060 148 LEU B N 1
ATOM 4080 C CA . LEU C 1 148 ? 63.631 19.350 15.296 1.000 33.110 148 LEU B CA 1
ATOM 4081 C C . LEU C 1 148 ? 63.265 20.744 15.825 1.000 37.330 148 LEU B C 1
ATOM 4082 O O . LEU C 1 148 ? 62.249 20.868 16.509 1.000 48.620 148 LEU B O 1
ATOM 4087 N N . GLY C 1 149 ? 64.092 21.761 15.545 1.000 29.510 149 GLY B N 1
ATOM 4088 C CA . GLY C 1 149 ? 63.781 23.130 15.939 1.000 32.140 149 GLY B CA 1
ATOM 4089 C C . GLY C 1 149 ? 62.462 23.658 15.348 1.000 32.660 149 GLY B C 1
ATOM 4090 O O . GLY C 1 149 ? 61.673 24.296 16.033 1.000 32.950 149 GLY B O 1
ATOM 4091 N N . VAL C 1 150 ? 62.234 23.399 14.059 1.000 32.190 150 VAL B N 1
ATOM 4092 C CA . VAL C 1 150 ? 60.984 23.704 13.376 1.000 35.230 150 VAL B CA 1
ATOM 4093 C C . VAL C 1 150 ? 59.805 23.094 14.150 1.000 38.670 150 VAL B C 1
ATOM 4094 O O . VAL C 1 150 ? 58.839 23.794 14.430 1.000 31.320 150 VAL B O 1
ATOM 4098 N N . ALA C 1 151 ? 59.904 21.793 14.486 1.000 41.060 151 ALA B N 1
ATOM 4099 C CA . ALA C 1 151 ? 58.869 21.048 15.183 1.000 32.820 151 ALA B CA 1
ATOM 4100 C C . ALA C 1 151 ? 58.569 21.661 16.544 1.000 30.260 151 ALA B C 1
ATOM 4101 O O . ALA C 1 151 ? 57.403 21.933 16.836 1.000 35.290 151 ALA B O 1
ATOM 4103 N N . LEU C 1 152 ? 59.603 21.937 17.347 1.000 28.390 152 LEU B N 1
ATOM 4104 C CA . LEU C 1 152 ? 59.394 22.430 18.707 1.000 26.400 152 LEU B CA 1
ATOM 4105 C C . LEU C 1 152 ? 58.827 23.854 18.688 1.000 27.360 152 LEU B C 1
ATOM 4106 O O . LEU C 1 152 ? 57.966 24.203 19.496 1.000 27.170 152 LEU B O 1
ATOM 4111 N N . SER C 1 153 ? 59.280 24.668 17.739 1.000 26.060 153 SER B N 1
ATOM 4112 C CA . SER C 1 153 ? 58.704 25.971 17.477 1.000 28.020 153 SER B CA 1
ATOM 4113 C C . SER C 1 153 ? 57.199 25.871 17.199 1.000 29.470 153 SER B C 1
ATOM 4114 O O . SER C 1 153 ? 56.410 26.647 17.751 1.000 34.320 153 SER B O 1
ATOM 4117 N N . ALA C 1 154 ? 56.805 24.907 16.351 1.000 30.620 154 ALA B N 1
ATOM 4118 C CA . ALA C 1 154 ? 55.416 24.679 15.965 1.000 31.100 154 ALA B CA 1
ATOM 4119 C C . ALA C 1 154 ? 54.584 24.225 17.161 1.000 34.410 154 ALA B C 1
ATOM 4120 O O . ALA C 1 154 ? 53.486 24.745 17.378 1.000 35.480 154 ALA B O 1
ATOM 4122 N N . TYR C 1 155 ? 55.131 23.255 17.916 1.000 36.710 155 TYR B N 1
ATOM 4123 C CA . TYR C 1 155 ? 54.502 22.748 19.125 1.000 36.100 155 TYR B CA 1
ATOM 4124 C C . TYR C 1 155 ? 54.284 23.857 20.144 1.000 37.070 155 TYR B C 1
ATOM 4125 O O . TYR C 1 155 ? 53.199 23.907 20.718 1.000 41.490 155 TYR B O 1
ATOM 4134 N N . GLU C 1 156 ? 55.254 24.754 20.327 1.000 34.100 156 GLU B N 1
ATOM 4135 C CA . GLU C 1 156 ? 55.094 25.802 21.322 1.000 34.100 156 GLU B CA 1
ATOM 4136 C C . GLU C 1 156 ? 54.060 26.836 20.880 1.000 33.330 156 GLU B C 1
ATOM 4137 O O . GLU C 1 156 ? 53.267 27.283 21.700 1.000 35.430 156 GLU B O 1
ATOM 4143 N N . HIS C 1 157 ? 54.059 27.196 19.599 1.000 30.670 157 HIS B N 1
ATOM 4144 C CA . HIS C 1 157 ? 53.060 28.103 19.062 1.000 28.270 157 HIS B CA 1
ATOM 4145 C C . HIS C 1 157 ? 51.646 27.522 19.205 1.000 29.410 157 HIS B C 1
ATOM 4146 O O . HIS C 1 157 ? 50.720 28.231 19.583 1.000 24.680 157 HIS B O 1
ATOM 4153 N N . TRP C 1 158 ? 51.522 26.221 18.935 1.000 30.610 158 TRP B N 1
ATOM 4154 C CA . TRP C 1 158 ? 50.291 25.467 19.090 1.000 31.850 158 TRP B CA 1
ATOM 4155 C C . TRP C 1 158 ? 49.751 25.455 20.524 1.000 34.250 158 TRP B C 1
ATOM 4156 O O . TRP C 1 158 ? 48.542 25.611 20.702 1.000 36.670 158 TRP B O 1
ATOM 4167 N N . LEU C 1 159 ? 50.626 25.194 21.512 1.000 34.640 159 LEU B N 1
ATOM 4168 C CA . LEU C 1 159 ? 50.263 25.200 22.928 1.000 34.700 159 LEU B CA 1
ATOM 4169 C C . LEU C 1 159 ? 49.906 26.608 23.429 1.000 39.230 159 LEU B C 1
ATOM 4170 O O . LEU C 1 159 ? 49.018 26.756 24.259 1.000 33.900 159 LEU B O 1
ATOM 4175 N N . ARG C 1 160 ? 50.620 27.637 22.960 1.000 43.100 160 ARG B N 1
ATOM 4176 C CA . ARG C 1 160 ? 50.435 29.005 23.427 1.000 48.620 160 ARG B CA 1
ATOM 4177 C C . ARG C 1 160 ? 49.098 29.572 22.947 1.000 51.930 160 ARG B C 1
ATOM 4178 O O . ARG C 1 160 ? 48.511 30.384 23.641 1.000 49.890 160 ARG B O 1
ATOM 4186 N N . ASP C 1 161 ? 48.644 29.143 21.762 1.000 54.040 161 ASP B N 1
ATOM 4187 C CA . ASP C 1 161 ? 47.477 29.660 21.065 1.000 54.010 161 ASP B CA 1
ATOM 4188 C C . ASP C 1 161 ? 46.673 28.448 20.594 1.000 60.690 161 ASP B C 1
ATOM 4189 O O . ASP C 1 161 ? 47.083 27.750 19.661 1.000 54.950 161 ASP B O 1
ATOM 4194 N N . GLU C 1 162 ? 45.503 28.204 21.200 1.000 67.020 162 GLU B N 1
ATOM 4195 C CA . GLU C 1 162 ? 44.711 26.998 20.943 1.000 71.750 162 GLU B CA 1
ATOM 4196 C C . GLU C 1 162 ? 43.985 27.053 19.585 1.000 71.580 162 GLU B C 1
ATOM 4197 O O . GLU C 1 162 ? 43.537 26.013 19.104 1.000 78.920 162 GLU B O 1
ATOM 4203 N N . SER C 1 163 ? 43.925 28.241 18.945 1.000 64.870 163 SER B N 1
ATOM 4204 C CA . SER C 1 163 ? 43.307 28.446 17.638 1.000 68.380 163 SER B CA 1
ATOM 4205 C C . SER C 1 163 ? 44.256 28.180 16.464 1.000 66.580 163 SER B C 1
ATOM 4206 O O . SER C 1 163 ? 43.948 28.546 15.332 1.000 82.600 163 SER B O 1
ATOM 4209 N N . VAL C 1 164 ? 45.410 27.551 16.681 1.000 62.710 164 VAL B N 1
ATOM 4210 C CA . VAL C 1 164 ? 46.336 27.157 15.633 1.000 53.560 164 VAL B CA 1
ATOM 4211 C C . VAL C 1 164 ? 46.108 25.676 15.320 1.000 39.770 164 VAL B C 1
ATOM 4212 O O . VAL C 1 164 ? 45.976 24.860 16.231 1.000 29.910 164 VAL B O 1
ATOM 4216 N N . SER C 1 165 ? 46.092 25.326 14.032 1.000 32.710 165 SER B N 1
ATOM 4217 C CA . SER C 1 165 ? 46.240 23.941 13.605 1.000 36.560 165 SER B CA 1
ATOM 4218 C C . SER C 1 165 ? 47.714 23.519 13.767 1.000 39.030 165 SER B C 1
ATOM 4219 O O . SER C 1 165 ? 48.606 24.245 13.343 1.000 42.460 165 SER B O 1
ATOM 4222 N N . LEU C 1 166 ? 47.971 22.352 14.359 1.000 35.590 166 LEU B N 1
ATOM 4223 C CA . LEU C 1 166 ? 49.323 21.839 14.523 1.000 33.660 166 LEU B CA 1
ATOM 4224 C C . LEU C 1 166 ? 50.005 21.628 13.171 1.000 33.810 166 LEU B C 1
ATOM 4225 O O . LEU C 1 166 ? 51.133 22.078 12.999 1.000 33.750 166 LEU B O 1
ATOM 4230 N N . THR C 1 167 ? 49.304 21.026 12.193 1.000 35.700 167 THR B N 1
ATOM 4231 C CA . THR C 1 167 ? 49.877 20.749 10.883 1.000 37.510 167 THR B CA 1
ATOM 4232 C C . THR C 1 167 ? 50.132 22.035 10.091 1.000 37.510 167 THR B C 1
ATOM 4233 O O . THR C 1 167 ? 51.096 22.091 9.335 1.000 38.380 167 THR B O 1
ATOM 4237 N N . GLU C 1 168 ? 49.284 23.052 10.261 1.000 36.850 168 GLU B N 1
ATOM 4238 C CA . GLU C 1 168 ? 49.530 24.362 9.666 1.000 39.040 168 GLU B CA 1
ATOM 4239 C C . GLU C 1 168 ? 50.790 24.980 10.297 1.000 34.390 168 GLU B C 1
ATOM 4240 O O . GLU C 1 168 ? 51.622 25.545 9.577 1.000 32.630 168 GLU B O 1
ATOM 4246 N N . ALA C 1 169 ? 50.916 24.873 11.636 1.000 28.590 169 ALA B N 1
ATOM 4247 C CA . ALA C 1 169 ? 52.053 25.392 12.373 1.000 27.470 169 ALA B CA 1
ATOM 4248 C C . ALA C 1 169 ? 53.365 24.732 11.895 1.000 30.780 169 ALA B C 1
ATOM 4249 O O . ALA C 1 169 ? 54.326 25.424 11.517 1.000 25.880 169 ALA B O 1
ATOM 4251 N N . LEU C 1 170 ? 53.370 23.390 11.820 1.000 28.870 170 LEU B N 1
ATOM 4252 C CA . LEU C 1 170 ? 54.518 22.634 11.333 1.000 26.200 170 LEU B CA 1
ATOM 4253 C C . LEU C 1 170 ? 54.852 22.998 9.882 1.000 28.510 170 LEU B C 1
ATOM 4254 O O . LEU C 1 170 ? 56.032 23.097 9.530 1.000 28.160 170 LEU B O 1
ATOM 4259 N N . GLY C 1 171 ? 53.820 23.095 9.025 1.000 27.980 171 GLY B N 1
ATOM 4260 C CA . GLY C 1 171 ? 54.009 23.413 7.619 1.000 28.800 171 GLY B CA 1
ATOM 4261 C C . GLY C 1 171 ? 54.622 24.807 7.435 1.000 31.300 171 GLY B C 1
ATOM 4262 O O . GLY C 1 171 ? 55.530 24.975 6.610 1.000 33.660 171 GLY B O 1
ATOM 4263 N N . ALA C 1 172 ? 54.113 25.781 8.205 1.000 30.870 172 ALA B N 1
ATOM 4264 C CA . ALA C 1 172 ? 54.601 27.153 8.162 1.000 33.550 172 ALA B CA 1
ATOM 4265 C C . ALA C 1 172 ? 56.064 27.227 8.640 1.000 38.550 172 ALA B C 1
ATOM 4266 O O . ALA C 1 172 ? 56.903 27.852 7.971 1.000 37.720 172 ALA B O 1
ATOM 4268 N N . ALA C 1 173 ? 56.349 26.577 9.788 1.000 33.430 173 ALA B N 1
ATOM 4269 C CA . ALA C 1 173 ? 57.676 26.555 10.376 1.000 33.100 173 ALA B CA 1
ATOM 4270 C C . ALA C 1 173 ? 58.651 25.866 9.423 1.000 37.280 173 ALA B C 1
ATOM 4271 O O . ALA C 1 173 ? 59.736 26.383 9.200 1.000 39.920 173 ALA B O 1
ATOM 4273 N N . PHE C 1 174 ? 58.265 24.722 8.841 1.000 38.880 174 PHE B N 1
ATOM 4274 C CA . PHE C 1 174 ? 59.089 24.044 7.848 1.000 37.030 174 PHE B CA 1
ATOM 4275 C C . PHE C 1 174 ? 59.414 24.970 6.677 1.000 38.470 174 PHE B C 1
ATOM 4276 O O . PHE C 1 174 ? 60.552 24.974 6.209 1.000 40.230 174 PHE B O 1
ATOM 4284 N N . ASP C 1 175 ? 58.417 25.729 6.204 1.000 39.730 175 ASP B N 1
ATOM 4285 C CA . ASP C 1 175 ? 58.548 26.498 4.976 1.000 37.190 175 ASP B CA 1
ATOM 4286 C C . ASP C 1 175 ? 59.524 27.671 5.137 1.000 40.340 175 ASP B C 1
ATOM 4287 O O . ASP C 1 175 ? 60.145 28.062 4.146 1.000 45.650 175 ASP B O 1
ATOM 4292 N N . VAL C 1 176 ? 59.658 28.236 6.354 1.000 39.000 176 VAL B N 1
ATOM 4293 C CA . VAL C 1 176 ? 60.651 29.268 6.625 1.000 43.060 176 VAL B CA 1
ATOM 4294 C C . VAL C 1 176 ? 62.043 28.748 6.241 1.000 46.730 176 VAL B C 1
ATOM 4295 O O . VAL C 1 176 ? 62.773 29.341 5.432 1.000 55.230 176 VAL B O 1
ATOM 4299 N N . VAL C 1 177 ? 62.333 27.587 6.819 1.000 45.960 177 VAL B N 1
ATOM 4300 C CA . VAL C 1 177 ? 63.599 26.892 6.766 1.000 47.190 177 VAL B CA 1
ATOM 4301 C C . VAL C 1 177 ? 63.786 26.232 5.393 1.000 49.930 177 VAL B C 1
ATOM 4302 O O . VAL C 1 177 ? 64.934 26.073 4.943 1.000 43.310 177 VAL B O 1
ATOM 4306 N N . GLY C 1 178 ? 62.672 25.788 4.771 1.000 39.970 178 GLY B N 1
ATOM 4307 C CA . GLY C 1 178 ? 62.702 25.203 3.443 1.000 36.910 178 GLY B CA 1
ATOM 4308 C C . GLY C 1 178 ? 63.088 26.229 2.384 1.000 33.360 178 GLY B C 1
ATOM 4309 O O . GLY C 1 178 ? 63.973 25.969 1.563 1.000 29.990 178 GLY B O 1
ATOM 4310 N N . ALA C 1 179 ? 62.413 27.392 2.443 1.000 31.940 179 ALA B N 1
ATOM 4311 C CA . ALA C 1 179 ? 62.701 28.551 1.604 1.000 31.430 179 ALA B CA 1
ATOM 4312 C C . ALA C 1 179 ? 64.113 29.064 1.882 1.000 35.490 179 ALA B C 1
ATOM 4313 O O . ALA C 1 179 ? 64.838 29.377 0.940 1.000 33.100 179 ALA B O 1
ATOM 4315 N N . GLY C 1 180 ? 64.456 29.170 3.176 1.000 39.390 180 GLY B N 1
ATOM 4316 C CA . GLY C 1 180 ? 65.774 29.549 3.646 1.000 42.820 180 GLY B CA 1
ATOM 4317 C C . GLY C 1 180 ? 65.749 30.956 4.231 1.000 43.220 180 GLY B C 1
ATOM 4318 O O . GLY C 1 180 ? 64.852 31.743 3.925 1.000 43.140 180 GLY B O 1
ATOM 4319 N N . LEU C 1 181 ? 66.743 31.242 5.082 1.000 46.080 181 LEU B N 1
ATOM 4320 C CA . LEU C 1 181 ? 66.858 32.524 5.768 1.000 46.710 181 LEU B CA 1
ATOM 4321 C C . LEU C 1 181 ? 67.312 33.598 4.781 1.000 54.650 181 LEU B C 1
ATOM 4322 O O . LEU C 1 181 ? 66.932 34.753 4.996 1.000 62.380 181 LEU B O 1
ATOM 4327 N N . ASP C 1 182 ? 68.048 33.212 3.698 1.000 57.740 182 ASP B N 1
ATOM 4328 C CA . ASP C 1 182 ? 68.379 34.097 2.574 1.000 53.190 182 ASP B CA 1
ATOM 4329 C C . ASP C 1 182 ? 67.154 34.824 1.972 1.000 54.350 182 ASP B C 1
ATOM 4330 O O . ASP C 1 182 ? 67.391 35.761 1.216 1.000 55.290 182 ASP B O 1
ATOM 4335 N N . ARG C 1 183 ? 65.885 34.394 2.252 1.000 56.310 183 ARG B N 1
ATOM 4336 C CA . ARG C 1 183 ? 64.679 34.968 1.661 1.000 58.080 183 ARG B CA 1
ATOM 4337 C C . ARG C 1 183 ? 63.689 35.451 2.722 1.000 62.050 183 ARG B C 1
ATOM 4338 O O . ARG C 1 183 ? 62.512 35.132 2.634 1.000 55.540 183 ARG B O 1
ATOM 4346 N N . LEU C 1 184 ? 64.192 36.218 3.690 1.000 74.250 184 LEU B N 1
ATOM 4347 C CA . LEU C 1 184 ? 63.340 36.744 4.791 1.000 72.780 184 LEU B CA 1
ATOM 4348 C C . LEU C 1 184 ? 62.616 35.582 5.474 1.000 60.360 184 LEU B C 1
ATOM 4349 O O . LEU C 1 184 ? 63.149 35.119 6.496 1.000 55.500 184 LEU B O 1
ATOM 4354 N N . THR D 1 1 ? 14.690 -53.283 38.861 1.000 120.380 1 THR C N 1
ATOM 4355 C CA . THR D 1 1 ? 15.622 -52.876 37.767 1.000 111.110 1 THR C CA 1
ATOM 4356 C C . THR D 1 1 ? 16.646 -51.873 38.302 1.000 105.770 1 THR C C 1
ATOM 4357 O O . THR D 1 1 ? 17.837 -52.069 38.049 1.000 87.580 1 THR C O 1
ATOM 4361 N N . THR D 1 2 ? 16.179 -50.810 39.001 1.000 100.480 2 THR C N 1
ATOM 4362 C CA . THR D 1 2 ? 17.023 -49.680 39.384 1.000 86.210 2 THR C CA 1
ATOM 4363 C C . THR D 1 2 ? 17.908 -50.087 40.581 1.000 72.270 2 THR C C 1
ATOM 4364 O O . THR D 1 2 ? 17.444 -50.627 41.606 1.000 67.040 2 THR C O 1
ATOM 4368 N N . PRO D 1 3 ? 19.251 -49.853 40.517 1.000 68.160 3 PRO C N 1
ATOM 4369 C CA . PRO D 1 3 ? 20.107 -49.734 41.708 1.000 77.920 3 PRO C CA 1
ATOM 4370 C C . PRO D 1 3 ? 19.520 -48.923 42.869 1.000 67.780 3 PRO C C 1
ATOM 4371 O O . PRO D 1 3 ? 19.693 -49.325 44.016 1.000 49.090 3 PRO C O 1
ATOM 4375 N N . HIS D 1 4 ? 18.845 -47.817 42.592 1.000 64.620 4 HIS C N 1
ATOM 4376 C CA . HIS D 1 4 ? 18.359 -47.018 43.742 1.000 81.950 4 HIS C CA 1
ATOM 4377 C C . HIS D 1 4 ? 17.159 -47.720 44.375 1.000 76.910 4 HIS C C 1
ATOM 4378 O O . HIS D 1 4 ? 17.049 -47.684 45.609 1.000 64.250 4 HIS C O 1
ATOM 4385 N N . HIS D 1 5 ? 16.297 -48.358 43.583 1.000 72.660 5 HIS C N 1
ATOM 4386 C CA . HIS D 1 5 ? 15.173 -49.137 44.176 1.000 74.000 5 HIS C CA 1
ATOM 4387 C C . HIS D 1 5 ? 15.738 -50.192 45.129 1.000 66.710 5 HIS C C 1
ATOM 4388 O O . HIS D 1 5 ? 15.216 -50.302 46.245 1.000 62.250 5 HIS C O 1
ATOM 4395 N N . ILE D 1 6 ? 16.756 -50.934 44.701 1.000 54.940 6 ILE C N 1
ATOM 4396 C CA . ILE D 1 6 ? 17.427 -51.929 45.537 1.000 50.850 6 ILE C CA 1
ATOM 4397 C C . ILE D 1 6 ? 17.977 -51.275 46.807 1.000 48.760 6 ILE C C 1
ATOM 4398 O O . ILE D 1 6 ? 17.856 -51.846 47.891 1.000 48.670 6 ILE C O 1
ATOM 4403 N N . SER D 1 7 ? 18.630 -50.113 46.661 1.000 47.390 7 SER C N 1
ATOM 4404 C CA . SER D 1 7 ? 19.228 -49.408 47.791 1.000 48.800 7 SER C CA 1
ATOM 4405 C C . SER D 1 7 ? 18.135 -48.967 48.758 1.000 46.020 7 SER C C 1
ATOM 4406 O O . SER D 1 7 ? 18.263 -49.207 49.949 1.000 49.920 7 SER C O 1
ATOM 4409 N N . ASP D 1 8 ? 17.051 -48.385 48.236 1.000 47.700 8 ASP C N 1
ATOM 4410 C CA . ASP D 1 8 ? 15.951 -47.896 49.062 1.000 53.440 8 ASP C CA 1
ATOM 4411 C C . ASP D 1 8 ? 15.362 -49.018 49.912 1.000 48.210 8 ASP C C 1
ATOM 4412 O O . ASP D 1 8 ? 15.235 -48.833 51.116 1.000 51.590 8 ASP C O 1
ATOM 4417 N N . VAL D 1 9 ? 15.057 -50.161 49.274 1.000 46.750 9 VAL C N 1
ATOM 4418 C CA . VAL D 1 9 ? 14.572 -51.376 49.929 1.000 41.820 9 VAL C CA 1
ATOM 4419 C C . VAL D 1 9 ? 15.559 -51.832 51.010 1.000 36.540 9 VAL C C 1
ATOM 4420 O O . VAL D 1 9 ? 15.159 -52.119 52.144 1.000 36.000 9 VAL C O 1
ATOM 4424 N N . ALA D 1 10 ? 16.859 -51.890 50.662 1.000 42.900 10 ALA C N 1
ATOM 4425 C CA . ALA D 1 10 ? 17.909 -52.293 51.594 1.000 48.380 10 ALA C CA 1
ATOM 4426 C C . ALA D 1 10 ? 17.949 -51.386 52.830 1.000 54.260 10 ALA C C 1
ATOM 4427 O O . ALA D 1 10 ? 18.149 -51.864 53.941 1.000 67.570 10 ALA C O 1
ATOM 4429 N N . ILE D 1 11 ? 17.760 -50.076 52.638 1.000 59.740 11 ILE C N 1
ATOM 4430 C CA . ILE D 1 11 ? 17.859 -49.120 53.732 1.000 61.670 11 ILE C CA 1
ATOM 4431 C C . ILE D 1 11 ? 16.645 -49.222 54.660 1.000 56.000 11 ILE C C 1
ATOM 4432 O O . ILE D 1 11 ? 16.822 -49.066 55.865 1.000 50.590 11 ILE C O 1
ATOM 4437 N N . GLU D 1 12 ? 15.447 -49.502 54.122 1.000 48.150 12 GLU C N 1
ATOM 4438 C CA . GLU D 1 12 ? 14.266 -49.792 54.939 1.000 54.270 12 GLU C CA 1
ATOM 4439 C C . GLU D 1 12 ? 14.532 -50.998 55.855 1.000 54.840 12 GLU C C 1
ATOM 4440 O O . GLU D 1 12 ? 14.229 -50.925 57.054 1.000 57.040 12 GLU C O 1
ATOM 4446 N N . LEU D 1 13 ? 15.150 -52.062 55.313 1.000 52.550 13 LEU C N 1
ATOM 4447 C CA . LEU D 1 13 ? 15.508 -53.245 56.097 1.000 49.930 13 LEU C CA 1
ATOM 4448 C C . LEU D 1 13 ? 16.597 -52.928 57.127 1.000 45.830 13 LEU C C 1
ATOM 4449 O O . LEU D 1 13 ? 16.527 -53.414 58.252 1.000 49.120 13 LEU C O 1
ATOM 4454 N N . PHE D 1 14 ? 17.616 -52.148 56.739 1.000 56.550 14 PHE C N 1
ATOM 4455 C CA . PHE D 1 14 ? 18.700 -51.767 57.643 1.000 56.140 14 PHE C CA 1
ATOM 4456 C C . PHE D 1 14 ? 18.197 -50.874 58.788 1.000 52.150 14 PHE C C 1
ATOM 4457 O O . PHE D 1 14 ? 18.613 -51.068 59.924 1.000 51.510 14 PHE C O 1
ATOM 4465 N N . ALA D 1 15 ? 17.304 -49.922 58.488 1.000 49.550 15 ALA C N 1
ATOM 4466 C CA . ALA D 1 15 ? 16.612 -49.117 59.498 1.000 54.020 15 ALA C CA 1
ATOM 4467 C C . ALA D 1 15 ? 15.806 -49.961 60.505 1.000 58.690 15 ALA C C 1
ATOM 4468 O O . ALA D 1 15 ? 15.893 -49.688 61.706 1.000 52.260 15 ALA C O 1
ATOM 4470 N N . ALA D 1 16 ? 15.022 -50.953 60.034 1.000 58.380 16 ALA C N 1
ATOM 4471 C CA . ALA D 1 16 ? 14.134 -51.735 60.893 1.000 56.460 16 ALA C CA 1
ATOM 4472 C C . ALA D 1 16 ? 14.905 -52.720 61.779 1.000 56.000 16 ALA C C 1
ATOM 4473 O O . ALA D 1 16 ? 14.635 -52.796 62.973 1.000 53.650 16 ALA C O 1
ATOM 4475 N N . HIS D 1 17 ? 15.831 -53.488 61.180 1.000 62.350 17 HIS C N 1
ATOM 4476 C CA . HIS D 1 17 ? 16.597 -54.542 61.843 1.000 55.460 17 HIS C CA 1
ATOM 4477 C C . HIS D 1 17 ? 18.006 -53.983 62.009 1.000 62.790 17 HIS C C 1
ATOM 4478 O O . HIS D 1 17 ? 18.149 -52.766 61.941 1.000 67.820 17 HIS C O 1
ATOM 4485 N N . GLY D 1 18 ? 19.053 -54.797 62.206 1.000 63.350 18 GLY C N 1
ATOM 4486 C CA . GLY D 1 18 ? 20.413 -54.254 62.111 1.000 63.530 18 GLY C CA 1
ATOM 4487 C C . GLY D 1 18 ? 20.831 -53.962 60.663 1.000 56.860 18 GLY C C 1
ATOM 4488 O O . GLY D 1 18 ? 20.108 -54.313 59.745 1.000 80.670 18 GLY C O 1
ATOM 4489 N N . PHE D 1 19 ? 22.013 -53.384 60.435 1.000 51.000 19 PHE C N 1
ATOM 4490 C CA . PHE D 1 19 ? 22.748 -53.591 59.190 1.000 49.010 19 PHE C CA 1
ATOM 4491 C C . PHE D 1 19 ? 23.278 -55.023 59.186 1.000 52.390 19 PHE C C 1
ATOM 4492 O O . PHE D 1 19 ? 23.175 -55.744 58.187 1.000 46.670 19 PHE C O 1
ATOM 4500 N N . THR D 1 20 ? 23.890 -55.388 60.324 1.000 61.830 20 THR C N 1
ATOM 4501 C CA . THR D 1 20 ? 24.592 -56.646 60.524 1.000 60.090 20 THR C CA 1
ATOM 4502 C C . THR D 1 20 ? 23.625 -57.843 60.409 1.000 53.660 20 THR C C 1
ATOM 4503 O O . THR D 1 20 ? 24.021 -58.856 59.844 1.000 42.840 20 THR C O 1
ATOM 4507 N N . ASP D 1 21 ? 22.371 -57.721 60.898 1.000 54.110 21 ASP C N 1
ATOM 4508 C CA . ASP D 1 21 ? 21.387 -58.797 60.874 1.000 56.030 21 ASP C CA 1
ATOM 4509 C C . ASP D 1 21 ? 20.583 -58.890 59.565 1.000 48.660 21 ASP C C 1
ATOM 4510 O O . ASP D 1 21 ? 19.697 -59.728 59.466 1.000 51.690 21 ASP C O 1
ATOM 4515 N N . VAL D 1 22 ? 20.839 -58.045 58.566 1.000 48.070 22 VAL C N 1
ATOM 4516 C CA . VAL D 1 22 ? 20.172 -58.118 57.272 1.000 45.060 22 VAL C CA 1
ATOM 4517 C C . VAL D 1 22 ? 21.164 -58.730 56.278 1.000 44.670 22 VAL C C 1
ATOM 4518 O O . VAL D 1 22 ? 22.224 -58.151 56.062 1.000 49.920 22 VAL C O 1
ATOM 4522 N N . SER D 1 23 ? 20.796 -59.872 55.662 1.000 40.880 23 SER C N 1
ATOM 4523 C CA . SER D 1 23 ? 21.612 -60.539 54.655 1.000 40.400 23 SER C CA 1
ATOM 4524 C C . SER D 1 23 ? 21.337 -59.955 53.263 1.000 43.380 23 SER C C 1
ATOM 4525 O O . SER D 1 23 ? 20.349 -59.254 53.022 1.000 41.490 23 SER C O 1
ATOM 4528 N N . VAL D 1 24 ? 22.229 -60.276 52.334 1.000 48.910 24 VAL C N 1
ATOM 4529 C CA . VAL D 1 24 ? 22.079 -59.902 50.938 1.000 55.530 24 VAL C CA 1
ATOM 4530 C C . VAL D 1 24 ? 20.865 -60.603 50.295 1.000 59.860 24 VAL C C 1
ATOM 4531 O O . VAL D 1 24 ? 20.236 -60.002 49.438 1.000 60.310 24 VAL C O 1
ATOM 4535 N N . ASP D 1 25 ? 20.536 -61.809 50.757 1.000 62.810 25 ASP C N 1
ATOM 4536 C CA . ASP D 1 25 ? 19.364 -62.567 50.244 1.000 57.930 25 ASP C CA 1
ATOM 4537 C C . ASP D 1 25 ? 18.088 -61.911 50.779 1.000 42.650 25 ASP C C 1
ATOM 4538 O O . ASP D 1 25 ? 17.125 -61.805 50.016 1.000 36.880 25 ASP C O 1
ATOM 4543 N N . ASP D 1 26 ? 18.074 -61.516 52.046 1.000 33.580 26 ASP C N 1
ATOM 4544 C CA . ASP D 1 26 ? 16.951 -60.749 52.588 1.000 34.460 26 ASP C CA 1
ATOM 4545 C C . ASP D 1 26 ? 16.604 -59.544 51.698 1.000 33.420 26 ASP C C 1
ATOM 4546 O O . ASP D 1 26 ? 15.427 -59.230 51.479 1.000 34.990 26 ASP C O 1
ATOM 4551 N N . ILE D 1 27 ? 17.653 -58.880 51.192 1.000 35.260 27 ILE C N 1
ATOM 4552 C CA . ILE D 1 27 ? 17.518 -57.715 50.331 1.000 33.370 27 ILE C CA 1
ATOM 4553 C C . ILE D 1 27 ? 17.010 -58.123 48.946 1.000 33.440 27 ILE C C 1
ATOM 4554 O O . ILE D 1 27 ? 16.158 -57.437 48.395 1.000 33.370 27 ILE C O 1
ATOM 4559 N N . ALA D 1 28 ? 17.552 -59.206 48.373 1.000 33.730 28 ALA C N 1
ATOM 4560 C CA . ALA D 1 28 ? 17.111 -59.750 47.095 1.000 31.810 28 ALA C CA 1
ATOM 4561 C C . ALA D 1 28 ? 15.611 -60.083 47.130 1.000 31.060 28 ALA C C 1
ATOM 4562 O O . ALA D 1 28 ? 14.863 -59.748 46.191 1.000 26.810 28 ALA C O 1
ATOM 4564 N N . ARG D 1 29 ? 15.187 -60.746 48.225 1.000 30.420 29 ARG C N 1
ATOM 4565 C CA . ARG D 1 29 ? 13.794 -61.124 48.414 1.000 30.070 29 ARG C CA 1
ATOM 4566 C C . ARG D 1 29 ? 12.876 -59.893 48.500 1.000 32.870 29 ARG C C 1
ATOM 4567 O O . ARG D 1 29 ? 11.899 -59.817 47.750 1.000 33.690 29 ARG C O 1
ATOM 4575 N N . ALA D 1 30 ? 13.234 -58.935 49.374 1.000 32.030 30 ALA C N 1
ATOM 4576 C CA . ALA D 1 30 ? 12.480 -57.696 49.544 1.000 32.120 30 ALA C CA 1
ATOM 4577 C C . ALA D 1 30 ? 12.423 -56.841 48.271 1.000 36.350 30 ALA C C 1
ATOM 4578 O O . ALA D 1 30 ? 11.431 -56.145 48.060 1.000 39.740 30 ALA C O 1
ATOM 4580 N N . ALA D 1 31 ? 13.487 -56.882 47.435 1.000 41.490 31 ALA C N 1
ATOM 4581 C CA . ALA D 1 31 ? 13.574 -56.126 46.182 1.000 39.830 31 ALA C CA 1
ATOM 4582 C C . ALA D 1 31 ? 12.958 -56.882 45.001 1.000 42.350 31 ALA C C 1
ATOM 4583 O O . ALA D 1 31 ? 12.800 -56.297 43.921 1.000 42.430 31 ALA C O 1
ATOM 4585 N N . GLY D 1 32 ? 12.620 -58.175 45.188 1.000 41.740 32 GLY C N 1
ATOM 4586 C CA . GLY D 1 32 ? 11.943 -58.927 44.146 1.000 37.720 32 GLY C CA 1
ATOM 4587 C C . GLY D 1 32 ? 12.906 -59.367 43.037 1.000 35.710 32 GLY C C 1
ATOM 4588 O O . GLY D 1 32 ? 12.499 -59.422 41.886 1.000 26.840 32 GLY C O 1
ATOM 4589 N N . ILE D 1 33 ? 14.156 -59.727 43.397 1.000 36.210 33 ILE C N 1
ATOM 4590 C CA . ILE D 1 33 ? 15.185 -60.140 42.449 1.000 34.560 33 ILE C CA 1
ATOM 4591 C C . ILE D 1 33 ? 15.877 -61.411 42.958 1.000 33.740 33 ILE C C 1
ATOM 4592 O O . ILE D 1 33 ? 15.884 -61.687 44.153 1.000 25.680 33 ILE C O 1
ATOM 4597 N N . ALA D 1 34 ? 16.483 -62.159 42.030 1.000 33.570 34 ALA C N 1
ATOM 4598 C CA . ALA D 1 34 ? 17.421 -63.220 42.380 1.000 33.580 34 ALA C CA 1
ATOM 4599 C C . ALA D 1 34 ? 18.694 -62.646 43.008 1.000 31.980 34 ALA C C 1
ATOM 4600 O O . ALA D 1 34 ? 19.043 -61.489 42.801 1.000 32.370 34 ALA C O 1
ATOM 4602 N N . ARG D 1 35 ? 19.379 -63.480 43.786 1.000 35.670 35 ARG C N 1
ATOM 4603 C CA . ARG D 1 35 ? 20.596 -63.127 44.512 1.000 41.520 35 ARG C CA 1
ATOM 4604 C C . ARG D 1 35 ? 21.693 -62.628 43.568 1.000 42.370 35 ARG C C 1
ATOM 4605 O O . ARG D 1 35 ? 22.288 -61.583 43.897 1.000 35.410 35 ARG C O 1
ATOM 4613 N N . ARG D 1 36 ? 21.928 -63.333 42.421 1.000 40.670 36 ARG C N 1
ATOM 4614 C CA . ARG D 1 36 ? 23.019 -62.945 41.501 1.000 44.120 36 ARG C CA 1
ATOM 4615 C C . ARG D 1 36 ? 22.608 -61.660 40.763 1.000 40.830 36 ARG C C 1
ATOM 4616 O O . ARG D 1 36 ? 23.512 -60.919 40.401 1.000 36.940 36 ARG C O 1
ATOM 4624 N N . THR D 1 37 ? 21.303 -61.369 40.577 1.000 36.530 37 THR C N 1
ATOM 4625 C CA . THR D 1 37 ? 20.868 -60.117 39.981 1.000 35.690 37 THR C CA 1
ATOM 4626 C C . THR D 1 37 ? 21.309 -58.924 40.824 1.000 39.210 37 THR C C 1
ATOM 4627 O O . THR D 1 37 ? 21.707 -57.907 40.275 1.000 47.800 37 THR C O 1
ATOM 4631 N N . LEU D 1 38 ? 21.210 -59.035 42.147 1.000 44.100 38 LEU C N 1
ATOM 4632 C CA . LEU D 1 38 ? 21.678 -57.998 43.054 1.000 50.430 38 LEU C CA 1
ATOM 4633 C C . LEU D 1 38 ? 23.163 -57.697 42.857 1.000 53.900 38 LEU C C 1
ATOM 4634 O O . LEU D 1 38 ? 23.552 -56.526 42.897 1.000 57.260 38 LEU C O 1
ATOM 4639 N N . PHE D 1 39 ? 23.979 -58.739 42.612 1.000 56.580 39 PHE C N 1
ATOM 4640 C CA . PHE D 1 39 ? 25.432 -58.587 42.537 1.000 45.160 39 PHE C CA 1
ATOM 4641 C C . PHE D 1 39 ? 25.876 -57.952 41.214 1.000 38.250 39 PHE C C 1
ATOM 4642 O O . PHE D 1 39 ? 27.013 -57.534 41.107 1.000 32.880 39 PHE C O 1
ATOM 4650 N N . ARG D 1 40 ? 24.995 -57.899 40.205 1.000 37.740 40 ARG C N 1
ATOM 4651 C CA . ARG D 1 40 ? 25.270 -57.193 38.962 1.000 39.940 40 ARG C CA 1
ATOM 4652 C C . ARG D 1 40 ? 25.297 -55.689 39.243 1.000 40.610 40 ARG C C 1
ATOM 4653 O O . ARG D 1 40 ? 26.129 -55.011 38.648 1.000 50.810 40 ARG C O 1
ATOM 4661 N N . TYR D 1 41 ? 24.487 -55.196 40.198 1.000 42.370 41 TYR C N 1
ATOM 4662 C CA . TYR D 1 41 ? 24.425 -53.782 40.545 1.000 46.590 41 TYR C CA 1
ATOM 4663 C C . TYR D 1 41 ? 25.356 -53.374 41.695 1.000 47.800 41 TYR C C 1
ATOM 4664 O O . TYR D 1 41 ? 25.721 -52.201 41.774 1.000 47.700 41 TYR C O 1
ATOM 4673 N N . TYR D 1 42 ? 25.693 -54.316 42.597 1.000 45.530 42 TYR C N 1
ATOM 4674 C CA . TYR D 1 42 ? 26.507 -54.053 43.770 1.000 43.690 42 TYR C CA 1
ATOM 4675 C C . TYR D 1 42 ? 27.404 -55.263 44.010 1.000 46.690 42 TYR C C 1
ATOM 4676 O O . TYR D 1 42 ? 26.892 -56.340 44.249 1.000 51.320 42 TYR C O 1
ATOM 4685 N N . ALA D 1 43 ? 28.736 -55.092 44.021 1.000 53.100 43 ALA C N 1
ATOM 4686 C CA . ALA D 1 43 ? 29.673 -56.198 44.203 1.000 53.640 43 ALA C CA 1
ATOM 4687 C C . ALA D 1 43 ? 29.784 -56.643 45.662 1.000 48.940 43 ALA C C 1
ATOM 4688 O O . ALA D 1 43 ? 30.392 -57.672 45.931 1.000 55.760 43 ALA C O 1
ATOM 4690 N N . SER D 1 44 ? 29.157 -55.899 46.583 1.000 43.290 44 SER C N 1
ATOM 4691 C CA . SER D 1 44 ? 29.349 -56.091 48.004 1.000 46.130 44 SER C CA 1
ATOM 4692 C C . SER D 1 44 ? 28.119 -55.591 48.763 1.000 47.350 44 SER C C 1
ATOM 4693 O O . SER D 1 44 ? 27.367 -54.747 48.252 1.000 49.570 44 SER C O 1
ATOM 4696 N N . LYS D 1 45 ? 27.939 -56.101 49.993 1.000 42.750 45 LYS C N 1
ATOM 4697 C CA . LYS D 1 45 ? 26.892 -55.612 50.887 1.000 43.040 45 LYS C CA 1
ATOM 4698 C C . LYS D 1 45 ? 27.160 -54.155 51.293 1.000 42.760 45 LYS C C 1
ATOM 4699 O O . LYS D 1 45 ? 26.243 -53.339 51.311 1.000 40.560 45 LYS C O 1
ATOM 4705 N N . ASN D 1 46 ? 28.433 -53.844 51.559 1.000 42.700 46 ASN C N 1
ATOM 4706 C CA . ASN D 1 46 ? 28.898 -52.532 51.972 1.000 45.650 46 ASN C CA 1
ATOM 4707 C C . ASN D 1 46 ? 28.621 -51.447 50.917 1.000 50.250 46 ASN C C 1
ATOM 4708 O O . ASN D 1 46 ? 28.468 -50.275 51.285 1.000 46.020 46 ASN C O 1
ATOM 4713 N N . ALA D 1 47 ? 28.570 -51.815 49.625 1.000 46.830 47 ALA C N 1
ATOM 4714 C CA . ALA D 1 47 ? 28.243 -50.873 48.550 1.000 48.310 47 ALA C CA 1
ATOM 4715 C C . ALA D 1 47 ? 26.771 -50.435 48.555 1.000 43.340 47 ALA C C 1
ATOM 4716 O O . ALA D 1 47 ? 26.474 -49.370 48.004 1.000 38.400 47 ALA C O 1
ATOM 4718 N N . ILE D 1 48 ? 25.861 -51.259 49.111 1.000 40.760 48 ILE C N 1
ATOM 4719 C CA . ILE D 1 48 ? 24.426 -51.136 48.858 1.000 41.400 48 ILE C CA 1
ATOM 4720 C C . ILE D 1 48 ? 23.850 -49.848 49.470 1.000 41.500 48 ILE C C 1
ATOM 4721 O O . ILE D 1 48 ? 23.071 -49.186 48.808 1.000 46.000 48 ILE C O 1
ATOM 4726 N N . PRO D 1 49 ? 24.170 -49.450 50.730 1.000 41.770 49 PRO C N 1
ATOM 4727 C CA . PRO D 1 49 ? 23.671 -48.188 51.277 1.000 40.730 49 PRO C CA 1
ATOM 4728 C C . PRO D 1 49 ? 24.070 -46.933 50.493 1.000 37.910 49 PRO C C 1
ATOM 4729 O O . PRO D 1 49 ? 23.381 -45.935 50.587 1.000 34.240 49 PRO C O 1
ATOM 4733 N N . TRP D 1 50 ? 25.213 -46.967 49.796 1.000 42.090 50 TRP C N 1
ATOM 4734 C CA . TRP D 1 50 ? 25.675 -45.887 48.917 1.000 46.900 50 TRP C CA 1
ATOM 4735 C C . TRP D 1 50 ? 25.091 -46.114 47.534 1.000 46.440 50 TRP C C 1
ATOM 4736 O O . TRP D 1 50 ? 25.832 -46.515 46.651 1.000 85.890 50 TRP C O 1
ATOM 4747 N N . GLY D 1 51 ? 23.784 -46.104 47.371 1.000 45.600 51 GLY C N 1
ATOM 4748 C CA . GLY D 1 51 ? 23.117 -46.521 46.136 1.000 44.880 51 GLY C CA 1
ATOM 4749 C C . GLY D 1 51 ? 23.438 -46.350 44.651 1.000 49.990 51 GLY C C 1
ATOM 4750 O O . GLY D 1 51 ? 23.499 -47.343 43.919 1.000 45.580 51 GLY C O 1
ATOM 4751 N N . ASP D 1 52 ? 23.698 -45.105 44.213 1.000 59.260 52 ASP C N 1
ATOM 4752 C CA . ASP D 1 52 ? 23.988 -44.813 42.816 1.000 60.710 52 ASP C CA 1
ATOM 4753 C C . ASP D 1 52 ? 24.784 -43.521 43.035 1.000 58.910 52 ASP C C 1
ATOM 4754 O O . ASP D 1 52 ? 24.451 -42.477 42.457 1.000 56.810 52 ASP C O 1
ATOM 4759 N N . PHE D 1 53 ? 25.843 -43.611 43.870 1.000 52.920 53 PHE C N 1
ATOM 4760 C CA . PHE D 1 53 ? 26.679 -42.472 44.225 1.000 44.650 53 PHE C CA 1
ATOM 4761 C C . PHE D 1 53 ? 27.492 -41.974 43.019 1.000 46.180 53 PHE C C 1
ATOM 4762 O O . PHE D 1 53 ? 27.738 -40.772 42.897 1.000 47.480 53 PHE C O 1
ATOM 4770 N N . SER D 1 54 ? 27.942 -42.905 42.168 1.000 43.420 54 SER C N 1
ATOM 4771 C CA . SER D 1 54 ? 28.545 -42.637 40.876 1.000 46.190 54 SER C CA 1
ATOM 4772 C C . SER D 1 54 ? 27.758 -41.559 40.085 1.000 48.940 54 SER C C 1
ATOM 4773 O O . SER D 1 54 ? 28.355 -40.605 39.546 1.000 42.230 54 SER C O 1
ATOM 4776 N N . THR D 1 55 ? 26.423 -41.709 40.047 1.000 45.510 55 THR C N 1
ATOM 4777 C CA . THR D 1 55 ? 25.528 -40.779 39.368 1.000 48.440 55 THR C CA 1
ATOM 4778 C C . THR D 1 55 ? 25.406 -39.458 40.131 1.000 50.270 55 THR C C 1
ATOM 4779 O O . THR D 1 55 ? 25.412 -38.388 39.483 1.000 59.900 55 THR C O 1
ATOM 4783 N N . HIS D 1 56 ? 25.281 -39.530 41.474 1.000 46.730 56 HIS C N 1
ATOM 4784 C CA . HIS D 1 56 ? 25.272 -38.310 42.269 1.000 47.850 56 HIS C CA 1
ATOM 4785 C C . HIS D 1 56 ? 26.533 -37.490 41.995 1.000 42.670 56 HIS C C 1
ATOM 4786 O O . HIS D 1 56 ? 26.394 -36.281 41.770 1.000 41.960 56 HIS C O 1
ATOM 4793 N N . LEU D 1 57 ? 27.723 -38.150 41.977 1.000 41.140 57 LEU C N 1
ATOM 4794 C CA . LEU D 1 57 ? 28.990 -37.468 41.735 1.000 38.380 57 LEU C CA 1
ATOM 4795 C C . LEU D 1 57 ? 29.044 -36.842 40.343 1.000 34.500 57 LEU C C 1
ATOM 4796 O O . LEU D 1 57 ? 29.559 -35.744 40.220 1.000 34.530 57 LEU C O 1
ATOM 4801 N N . ALA D 1 58 ? 28.545 -37.538 39.312 1.000 36.430 58 ALA C N 1
ATOM 4802 C CA . ALA D 1 58 ? 28.546 -36.991 37.957 1.000 37.950 58 ALA C CA 1
ATOM 4803 C C . ALA D 1 58 ? 27.667 -35.733 37.859 1.000 48.170 58 ALA C C 1
ATOM 4804 O O . ALA D 1 58 ? 28.072 -34.762 37.194 1.000 47.520 58 ALA C O 1
ATOM 4806 N N . GLN D 1 59 ? 26.495 -35.776 38.546 1.000 48.320 59 GLN C N 1
ATOM 4807 C CA . GLN D 1 59 ? 25.564 -34.657 38.623 1.000 48.590 59 GLN C CA 1
ATOM 4808 C C . GLN D 1 59 ? 26.164 -33.443 39.350 1.000 49.550 59 GLN C C 1
ATOM 4809 O O . GLN D 1 59 ? 26.031 -32.307 38.880 1.000 52.140 59 GLN C O 1
ATOM 4815 N N . LEU D 1 60 ? 26.799 -33.690 40.507 1.000 51.320 60 LEU C N 1
ATOM 4816 C CA . LEU D 1 60 ? 27.526 -32.656 41.242 1.000 50.390 60 LEU C CA 1
ATOM 4817 C C . LEU D 1 60 ? 28.627 -32.018 40.392 1.000 45.820 60 LEU C C 1
ATOM 4818 O O . LEU D 1 60 ? 28.726 -30.792 40.358 1.000 41.170 60 LEU C O 1
ATOM 4823 N N . GLN D 1 61 ? 29.425 -32.836 39.696 1.000 46.360 61 GLN C N 1
ATOM 4824 C CA . GLN D 1 61 ? 30.426 -32.346 38.754 1.000 44.840 61 GLN C CA 1
ATOM 4825 C C . GLN D 1 61 ? 29.758 -31.488 37.681 1.000 47.930 61 GLN C C 1
ATOM 4826 O O . GLN D 1 61 ? 30.274 -30.405 37.382 1.000 46.640 61 GLN C O 1
ATOM 4832 N N . GLY D 1 62 ? 28.610 -31.967 37.125 1.000 44.050 62 GLY C N 1
ATOM 4833 C CA . GLY D 1 62 ? 27.893 -31.223 36.097 1.000 39.220 62 GLY C CA 1
ATOM 4834 C C . GLY D 1 62 ? 27.463 -29.831 36.566 1.000 34.080 62 GLY C C 1
ATOM 4835 O O . GLY D 1 62 ? 27.685 -28.829 35.870 1.000 38.110 62 GLY C O 1
ATOM 4836 N N . LEU D 1 63 ? 26.893 -29.797 37.770 1.000 32.780 63 LEU C N 1
ATOM 4837 C CA . LEU D 1 63 ? 26.380 -28.579 38.358 1.000 37.000 63 LEU C CA 1
ATOM 4838 C C . LEU D 1 63 ? 27.523 -27.592 38.597 1.000 38.690 63 LEU C C 1
ATOM 4839 O O . LEU D 1 63 ? 27.409 -26.428 38.194 1.000 42.410 63 LEU C O 1
ATOM 4844 N N . LEU D 1 64 ? 28.628 -28.066 39.202 1.000 43.300 64 LEU C N 1
ATOM 4845 C CA . LEU D 1 64 ? 29.795 -27.226 39.470 1.000 40.370 64 LEU C CA 1
ATOM 4846 C C . LEU D 1 64 ? 30.486 -26.779 38.190 1.000 41.110 64 LEU C C 1
ATOM 4847 O O . LEU D 1 64 ? 30.895 -25.633 38.130 1.000 41.590 64 LEU C O 1
ATOM 4852 N N . ASP D 1 65 ? 30.648 -27.674 37.197 1.000 45.180 65 ASP C N 1
ATOM 4853 C CA . ASP D 1 65 ? 31.246 -27.304 35.920 1.000 54.540 65 ASP C CA 1
ATOM 4854 C C . ASP D 1 65 ? 30.467 -26.163 35.268 1.000 59.130 65 ASP C C 1
ATOM 4855 O O . ASP D 1 65 ? 31.083 -25.281 34.680 1.000 52.310 65 ASP C O 1
ATOM 4860 N N . ASN D 1 66 ? 29.121 -26.176 35.391 1.000 66.000 66 ASN C N 1
ATOM 4861 C CA . ASN D 1 66 ? 28.276 -25.273 34.628 1.000 58.490 66 ASN C CA 1
ATOM 4862 C C . ASN D 1 66 ? 27.882 -24.027 35.416 1.000 56.680 66 ASN C C 1
ATOM 4863 O O . ASN D 1 66 ? 27.134 -23.207 34.885 1.000 45.310 66 ASN C O 1
ATOM 4868 N N . ILE D 1 67 ? 28.399 -23.841 36.639 1.000 56.390 67 ILE C N 1
ATOM 4869 C CA . ILE D 1 67 ? 28.137 -22.614 37.375 1.000 57.430 67 ILE C CA 1
ATOM 4870 C C . ILE D 1 67 ? 28.937 -21.479 36.731 1.000 52.070 67 ILE C C 1
ATOM 4871 O O . ILE D 1 67 ? 30.082 -21.682 36.327 1.000 47.790 67 ILE C O 1
ATOM 4876 N N . ASP D 1 68 ? 28.291 -20.315 36.574 1.000 45.200 68 ASP C N 1
ATOM 4877 C CA . ASP D 1 68 ? 28.839 -19.199 35.812 1.000 41.930 68 ASP C CA 1
ATOM 4878 C C . ASP D 1 68 ? 30.126 -18.742 36.481 1.000 42.510 68 ASP C C 1
ATOM 4879 O O . ASP D 1 68 ? 30.161 -18.687 37.712 1.000 49.710 68 ASP C O 1
ATOM 4884 N N . SER D 1 69 ? 31.156 -18.413 35.681 1.000 40.410 69 SER C N 1
ATOM 4885 C CA . SER D 1 69 ? 32.492 -18.184 36.213 1.000 44.470 69 SER C CA 1
ATOM 4886 C C . SER D 1 69 ? 32.556 -16.923 37.088 1.000 42.760 69 SER C C 1
ATOM 4887 O O . SER D 1 69 ? 33.381 -16.856 38.005 1.000 39.650 69 SER C O 1
ATOM 4890 N N . ARG D 1 70 ? 31.669 -15.953 36.799 1.000 42.060 70 ARG C N 1
ATOM 4891 C CA . ARG D 1 70 ? 31.534 -14.720 37.562 1.000 41.400 70 ARG C CA 1
ATOM 4892 C C . ARG D 1 70 ? 30.961 -14.945 38.969 1.000 42.260 70 ARG C C 1
ATOM 4893 O O . ARG D 1 70 ? 31.197 -14.095 39.841 1.000 37.990 70 ARG C O 1
ATOM 4901 N N . ILE D 1 71 ? 30.226 -16.062 39.203 1.000 38.400 71 ILE C N 1
ATOM 4902 C CA . ILE D 1 71 ? 29.774 -16.429 40.538 1.000 35.910 71 ILE C CA 1
ATOM 4903 C C . ILE D 1 71 ? 30.981 -16.846 41.376 1.000 39.260 71 ILE C C 1
ATOM 4904 O O . ILE D 1 71 ? 31.664 -17.792 41.023 1.000 44.860 71 ILE C O 1
ATOM 4909 N N . GLN D 1 72 ? 31.159 -16.196 42.533 1.000 43.910 72 GLN C N 1
ATOM 4910 C CA . GLN D 1 72 ? 32.330 -16.372 43.388 1.000 46.330 72 GLN C CA 1
ATOM 4911 C C . GLN D 1 72 ? 32.360 -17.798 43.954 1.000 48.330 72 GLN C C 1
ATOM 4912 O O . GLN D 1 72 ? 31.329 -18.464 44.031 1.000 55.500 72 GLN C O 1
ATOM 4918 N N . LEU D 1 73 ? 33.553 -18.250 44.349 1.000 46.350 73 LEU C N 1
ATOM 4919 C CA . LEU D 1 73 ? 33.815 -19.649 44.685 1.000 43.530 73 LEU C CA 1
ATOM 4920 C C . LEU D 1 73 ? 32.993 -20.083 45.899 1.000 46.970 73 LEU C C 1
ATOM 4921 O O . LEU D 1 73 ? 32.410 -21.170 45.898 1.000 49.630 73 LEU C O 1
ATOM 4926 N N . ARG D 1 74 ? 32.893 -19.228 46.907 1.000 46.980 74 ARG C N 1
ATOM 4927 C CA . ARG D 1 74 ? 32.157 -19.597 48.142 1.000 49.650 74 ARG C CA 1
ATOM 4928 C C . ARG D 1 74 ? 30.672 -19.746 47.819 1.000 44.990 74 ARG C C 1
ATOM 4929 O O . ARG D 1 74 ? 30.057 -20.687 48.325 1.000 41.980 74 ARG C O 1
ATOM 4937 N N . ASP D 1 75 ? 30.132 -18.848 46.999 1.000 42.830 75 ASP C N 1
ATOM 4938 C CA . ASP D 1 75 ? 28.718 -18.905 46.642 1.000 38.970 75 ASP C CA 1
ATOM 4939 C C . ASP D 1 75 ? 28.414 -20.174 45.845 1.000 31.980 75 ASP C C 1
ATOM 4940 O O . ASP D 1 75 ? 27.402 -20.811 46.101 1.000 31.200 75 ASP C O 1
ATOM 4945 N N . ALA D 1 76 ? 29.304 -20.538 44.909 1.000 31.060 76 ALA C N 1
ATOM 4946 C CA . ALA D 1 76 ? 29.178 -21.731 44.088 1.000 31.290 76 ALA C CA 1
ATOM 4947 C C . ALA D 1 76 ? 29.139 -23.010 44.938 1.000 32.620 76 ALA C C 1
ATOM 4948 O O . ALA D 1 76 ? 28.279 -23.866 44.709 1.000 38.240 76 ALA C O 1
ATOM 4950 N N . LEU D 1 77 ? 30.068 -23.111 45.908 1.000 35.740 77 LEU C N 1
ATOM 4951 C CA . LEU D 1 77 ? 30.179 -24.262 46.797 1.000 37.010 77 LEU C CA 1
ATOM 4952 C C . LEU D 1 77 ? 28.975 -24.361 47.719 1.000 35.940 77 LEU C C 1
ATOM 4953 O O . LEU D 1 77 ? 28.411 -25.431 47.864 1.000 34.650 77 LEU C O 1
ATOM 4958 N N . ARG D 1 78 ? 28.568 -23.243 48.320 1.000 34.610 78 ARG C N 1
ATOM 4959 C CA . ARG D 1 78 ? 27.404 -23.235 49.193 1.000 35.820 78 ARG C CA 1
ATOM 4960 C C . ARG D 1 78 ? 26.154 -23.574 48.382 1.000 33.690 78 ARG C C 1
ATOM 4961 O O . ARG D 1 78 ? 25.378 -24.406 48.823 1.000 30.450 78 ARG C O 1
ATOM 4969 N N . ALA D 1 79 ? 25.994 -22.980 47.192 1.000 36.000 79 ALA C N 1
ATOM 4970 C CA . ALA D 1 79 ? 24.843 -23.254 46.339 1.000 39.320 79 ALA C CA 1
ATOM 4971 C C . ALA D 1 79 ? 24.790 -24.738 45.962 1.000 39.220 79 ALA C C 1
ATOM 4972 O O . ALA D 1 79 ? 23.718 -25.334 46.067 1.000 53.840 79 ALA C O 1
ATOM 4974 N N . ALA D 1 80 ? 25.931 -25.323 45.574 1.000 32.070 80 ALA C N 1
ATOM 4975 C CA . ALA D 1 80 ? 26.015 -26.728 45.190 1.000 35.020 80 ALA C CA 1
ATOM 4976 C C . ALA D 1 80 ? 25.751 -27.676 46.364 1.000 35.450 80 ALA C C 1
ATOM 4977 O O . ALA D 1 80 ? 25.046 -28.658 46.207 1.000 45.740 80 ALA C O 1
ATOM 4979 N N . LEU D 1 81 ? 26.356 -27.410 47.523 1.000 35.250 81 LEU C N 1
ATOM 4980 C CA . LEU D 1 81 ? 26.150 -28.188 48.732 1.000 35.120 81 LEU C CA 1
ATOM 4981 C C . LEU D 1 81 ? 24.653 -28.267 49.053 1.000 35.710 81 LEU C C 1
ATOM 4982 O O . LEU D 1 81 ? 24.132 -29.373 49.226 1.000 35.480 81 LEU C O 1
ATOM 4987 N N . LEU D 1 82 ? 23.955 -27.132 49.079 1.000 34.880 82 LEU C N 1
ATOM 4988 C CA . LEU D 1 82 ? 22.549 -27.128 49.471 1.000 42.300 82 LEU C CA 1
ATOM 4989 C C . LEU D 1 82 ? 21.621 -27.699 48.387 1.000 41.000 82 LEU C C 1
ATOM 4990 O O . LEU D 1 82 ? 20.603 -28.268 48.760 1.000 42.920 82 LEU C O 1
ATOM 4995 N N . ALA D 1 83 ? 21.950 -27.571 47.098 1.000 35.470 83 ALA C N 1
ATOM 4996 C CA . ALA D 1 83 ? 21.136 -28.113 46.021 1.000 39.900 83 ALA C CA 1
ATOM 4997 C C . ALA D 1 83 ? 21.041 -29.644 46.066 1.000 43.040 83 ALA C C 1
ATOM 4998 O O . ALA D 1 83 ? 19.965 -30.182 45.861 1.000 52.730 83 ALA C O 1
ATOM 5000 N N . PHE D 1 84 ? 22.130 -30.367 46.322 1.000 46.890 84 PHE C N 1
ATOM 5001 C CA . PHE D 1 84 ? 22.050 -31.825 46.322 1.000 46.530 84 PHE C CA 1
ATOM 5002 C C . PHE D 1 84 ? 21.371 -32.379 47.573 1.000 45.730 84 PHE C C 1
ATOM 5003 O O . PHE D 1 84 ? 20.973 -33.527 47.570 1.000 59.960 84 PHE C O 1
ATOM 5011 N N . ASN D 1 85 ? 21.215 -31.568 48.618 1.000 49.450 85 ASN C N 1
ATOM 5012 C CA . ASN D 1 85 ? 20.660 -32.000 49.891 1.000 46.050 85 ASN C CA 1
ATOM 5013 C C . ASN D 1 85 ? 19.316 -31.304 50.166 1.000 49.240 85 ASN C C 1
ATOM 5014 O O . ASN D 1 85 ? 18.933 -31.191 51.322 1.000 46.290 85 ASN C O 1
ATOM 5019 N N . THR D 1 86 ? 18.593 -30.841 49.125 1.000 54.440 86 THR C N 1
ATOM 5020 C CA . THR D 1 86 ? 17.225 -30.328 49.268 1.000 55.730 86 THR C CA 1
ATOM 5021 C C . THR D 1 86 ? 16.222 -31.441 48.894 1.000 55.130 86 THR C C 1
ATOM 5022 O O . THR D 1 86 ? 16.153 -31.800 47.727 1.000 44.330 86 THR C O 1
ATOM 5026 N N . PHE D 1 87 ? 15.347 -31.910 49.813 1.000 52.800 87 PHE C N 1
ATOM 5027 C CA . PHE D 1 87 ? 14.525 -33.118 49.630 1.000 49.320 87 PHE C CA 1
ATOM 5028 C C . PHE D 1 87 ? 13.064 -32.919 50.061 1.000 44.680 87 PHE C C 1
ATOM 5029 O O . PHE D 1 87 ? 12.804 -32.145 51.002 1.000 36.120 87 PHE C O 1
ATOM 5037 N N . ASP D 1 88 ? 12.116 -33.602 49.381 1.000 49.420 88 ASP C N 1
ATOM 5038 C CA . ASP D 1 88 ? 10.697 -33.603 49.796 1.000 49.950 88 ASP C CA 1
ATOM 5039 C C . ASP D 1 88 ? 10.500 -34.348 51.124 1.000 43.770 88 ASP C C 1
ATOM 5040 O O . ASP D 1 88 ? 11.411 -35.013 51.588 1.000 39.910 88 ASP C O 1
ATOM 5045 N N . GLU D 1 89 ? 9.331 -34.198 51.750 1.000 51.160 89 GLU C N 1
ATOM 5046 C CA . GLU D 1 89 ? 9.094 -34.778 53.068 1.000 63.940 89 GLU C CA 1
ATOM 5047 C C . GLU D 1 89 ? 9.400 -36.284 53.043 1.000 64.090 89 GLU C C 1
ATOM 5048 O O . GLU D 1 89 ? 10.008 -36.831 53.976 1.000 54.990 89 GLU C O 1
ATOM 5054 N N . SER D 1 90 ? 9.006 -36.919 51.926 1.000 56.360 90 SER C N 1
ATOM 5055 C CA . SER D 1 90 ? 9.176 -38.342 51.665 1.000 49.480 90 SER C CA 1
ATOM 5056 C C . SER D 1 90 ? 10.652 -38.739 51.582 1.000 44.570 90 SER C C 1
ATOM 5057 O O . SER D 1 90 ? 11.084 -39.675 52.242 1.000 39.720 90 SER C O 1
ATOM 5060 N N . GLU D 1 91 ? 11.421 -38.011 50.764 1.000 51.590 91 GLU C N 1
ATOM 5061 C CA . GLU D 1 91 ? 12.802 -38.325 50.430 1.000 49.290 91 GLU C CA 1
ATOM 5062 C C . GLU D 1 91 ? 13.724 -37.970 51.597 1.000 47.920 91 GLU C C 1
ATOM 5063 O O . GLU D 1 91 ? 14.789 -38.580 51.755 1.000 50.520 91 GLU C O 1
ATOM 5069 N N . THR D 1 92 ? 13.307 -37.001 52.435 1.000 40.360 92 THR C N 1
ATOM 5070 C CA . THR D 1 92 ? 13.965 -36.683 53.699 1.000 40.650 92 THR C CA 1
ATOM 5071 C C . THR D 1 92 ? 14.004 -37.888 54.639 1.000 39.270 92 THR C C 1
ATOM 5072 O O . THR D 1 92 ? 15.021 -38.093 55.293 1.000 33.160 92 THR C O 1
ATOM 5076 N N . ILE D 1 93 ? 12.906 -38.667 54.707 1.000 45.670 93 ILE C N 1
ATOM 5077 C CA . ILE D 1 93 ? 12.800 -39.792 55.632 1.000 48.290 93 ILE C CA 1
ATOM 5078 C C . ILE D 1 93 ? 13.800 -40.879 55.239 1.000 44.400 93 ILE C C 1
ATOM 5079 O O . ILE D 1 93 ? 14.434 -41.435 56.133 1.000 46.850 93 ILE C O 1
ATOM 5084 N N . ARG D 1 94 ? 13.897 -41.214 53.939 1.000 46.910 94 ARG C N 1
ATOM 5085 C CA . ARG D 1 94 ? 14.793 -42.275 53.517 1.000 56.620 94 ARG C CA 1
ATOM 5086 C C . ARG D 1 94 ? 16.257 -41.841 53.574 1.000 50.590 94 ARG C C 1
ATOM 5087 O O . ARG D 1 94 ? 17.128 -42.686 53.829 1.000 46.780 94 ARG C O 1
ATOM 5095 N N . HIS D 1 95 ? 16.508 -40.539 53.349 1.000 48.000 95 HIS C N 1
ATOM 5096 C CA . HIS D 1 95 ? 17.852 -39.990 53.461 1.000 43.640 95 HIS C CA 1
ATOM 5097 C C . HIS D 1 95 ? 18.364 -40.054 54.913 1.000 41.150 95 HIS C C 1
ATOM 5098 O O . HIS D 1 95 ? 19.552 -40.288 55.180 1.000 30.960 95 HIS C O 1
ATOM 5105 N N . ARG D 1 96 ? 17.451 -39.836 55.865 1.000 40.080 96 ARG C N 1
ATOM 5106 C CA . ARG D 1 96 ? 17.782 -39.899 57.279 1.000 40.760 96 ARG C CA 1
ATOM 5107 C C . ARG D 1 96 ? 18.219 -41.319 57.654 1.000 41.010 96 ARG C C 1
ATOM 5108 O O . ARG D 1 96 ? 19.238 -41.488 58.288 1.000 39.570 96 ARG C O 1
ATOM 5116 N N . LYS D 1 97 ? 17.505 -42.339 57.174 1.000 43.020 97 LYS C N 1
ATOM 5117 C CA . LYS D 1 97 ? 17.827 -43.738 57.440 1.000 40.120 97 LYS C CA 1
ATOM 5118 C C . LYS D 1 97 ? 19.139 -44.112 56.759 1.000 41.270 97 LYS C C 1
ATOM 5119 O O . LYS D 1 97 ? 19.949 -44.789 57.401 1.000 35.880 97 LYS C O 1
ATOM 5125 N N . ARG D 1 98 ? 19.326 -43.673 55.488 1.000 43.840 98 ARG C N 1
ATOM 5126 C CA . ARG D 1 98 ? 20.534 -43.923 54.707 1.000 43.050 98 ARG C CA 1
ATOM 5127 C C . ARG D 1 98 ? 21.792 -43.373 55.427 1.000 44.900 98 ARG C C 1
ATOM 5128 O O . ARG D 1 98 ? 22.798 -44.074 55.524 1.000 44.670 98 ARG C O 1
ATOM 5136 N N . MET D 1 99 ? 21.741 -42.111 55.892 1.000 45.420 99 MET C N 1
ATOM 5137 C CA . MET D 1 99 ? 22.895 -41.482 56.510 1.000 45.210 99 MET C CA 1
ATOM 5138 C C . MET D 1 99 ? 23.207 -42.078 57.890 1.000 51.360 99 MET C C 1
ATOM 5139 O O . MET D 1 99 ? 24.380 -42.275 58.202 1.000 49.550 99 MET C O 1
ATOM 5144 N N . ARG D 1 100 ? 22.172 -42.439 58.669 1.000 50.680 100 ARG C N 1
ATOM 5145 C CA . ARG D 1 100 ? 22.335 -43.186 59.919 1.000 47.050 100 ARG C CA 1
ATOM 5146 C C . ARG D 1 100 ? 23.137 -44.461 59.698 1.000 40.470 100 ARG C C 1
ATOM 5147 O O . ARG D 1 100 ? 24.078 -44.689 60.427 1.000 46.130 100 ARG C O 1
ATOM 5155 N N . VAL D 1 101 ? 22.749 -45.279 58.723 1.000 38.980 101 VAL C N 1
ATOM 5156 C CA . VAL D 1 101 ? 23.472 -46.515 58.437 1.000 42.910 101 VAL C CA 1
ATOM 5157 C C . VAL D 1 101 ? 24.905 -46.184 57.963 1.000 40.410 101 VAL C C 1
ATOM 5158 O O . VAL D 1 101 ? 25.840 -46.798 58.477 1.000 34.970 101 VAL C O 1
ATOM 5162 N N . ILE D 1 102 ? 25.095 -45.192 57.068 1.000 36.510 102 ILE C N 1
ATOM 5163 C CA . ILE D 1 102 ? 26.423 -44.883 56.543 1.000 41.060 102 ILE C CA 1
ATOM 5164 C C . ILE D 1 102 ? 27.340 -44.375 57.667 1.000 44.900 102 ILE C C 1
ATOM 5165 O O . ILE D 1 102 ? 28.455 -44.854 57.823 1.000 44.970 102 ILE C O 1
ATOM 5170 N N . LEU D 1 103 ? 26.860 -43.395 58.437 1.000 42.810 103 LEU C N 1
ATOM 5171 C CA . LEU D 1 103 ? 27.689 -42.729 59.433 1.000 42.360 103 LEU C CA 1
ATOM 5172 C C . LEU D 1 103 ? 27.934 -43.607 60.662 1.000 45.470 103 LEU C C 1
ATOM 5173 O O . LEU D 1 103 ? 29.002 -43.499 61.245 1.000 50.650 103 LEU C O 1
ATOM 5178 N N . GLN D 1 104 ? 27.005 -44.496 61.037 1.000 44.300 104 GLN C N 1
ATOM 5179 C CA . GLN D 1 104 ? 27.087 -45.203 62.308 1.000 46.380 104 GLN C CA 1
ATOM 5180 C C . GLN D 1 104 ? 27.588 -46.649 62.184 1.000 45.780 104 GLN C C 1
ATOM 5181 O O . GLN D 1 104 ? 27.908 -47.237 63.197 1.000 56.770 104 GLN C O 1
ATOM 5187 N N . THR D 1 105 ? 27.663 -47.251 60.988 1.000 50.340 105 THR C N 1
ATOM 5188 C CA . THR D 1 105 ? 28.033 -48.658 60.837 1.000 47.460 105 THR C CA 1
ATOM 5189 C C . THR D 1 105 ? 29.547 -48.816 60.665 1.000 51.680 105 THR C C 1
ATOM 5190 O O . THR D 1 105 ? 30.086 -48.485 59.599 1.000 57.750 105 THR C O 1
ATOM 5194 N N . PRO D 1 106 ? 30.293 -49.415 61.642 1.000 51.610 106 PRO C N 1
ATOM 5195 C CA . PRO D 1 106 ? 31.734 -49.677 61.481 1.000 47.210 106 PRO C CA 1
ATOM 5196 C C . PRO D 1 106 ? 32.187 -50.394 60.209 1.000 47.700 106 PRO C C 1
ATOM 5197 O O . PRO D 1 106 ? 33.231 -50.044 59.651 1.000 45.250 106 PRO C O 1
ATOM 5201 N N . GLU D 1 107 ? 31.368 -51.364 59.751 1.000 47.780 107 GLU C N 1
ATOM 5202 C CA . GLU D 1 107 ? 31.665 -52.221 58.610 1.000 47.620 107 GLU C CA 1
ATOM 5203 C C . GLU D 1 107 ? 31.638 -51.457 57.286 1.000 47.400 107 GLU C C 1
ATOM 5204 O O . GLU D 1 107 ? 32.184 -51.981 56.312 1.000 46.180 107 GLU C O 1
ATOM 5210 N N . LEU D 1 108 ? 31.015 -50.255 57.231 1.000 49.610 108 LEU C N 1
ATOM 5211 C CA . LEU D 1 108 ? 30.900 -49.466 56.000 1.000 48.870 108 LEU C CA 1
ATOM 5212 C C . LEU D 1 108 ? 32.035 -48.454 55.811 1.000 50.140 108 LEU C C 1
ATOM 5213 O O . LEU D 1 108 ? 32.086 -47.790 54.771 1.000 55.300 108 LEU C O 1
ATOM 5218 N N . GLN D 1 109 ? 32.906 -48.291 56.828 1.000 48.740 109 GLN C N 1
ATOM 5219 C CA . GLN D 1 109 ? 33.814 -47.155 56.887 1.000 46.540 109 GLN C CA 1
ATOM 5220 C C . GLN D 1 109 ? 34.915 -47.242 55.827 1.000 47.300 109 GLN C C 1
ATOM 5221 O O . GLN D 1 109 ? 35.165 -46.257 55.150 1.000 48.730 109 GLN C O 1
ATOM 5227 N N . ALA D 1 110 ? 35.524 -48.408 55.633 1.000 53.230 110 ALA C N 1
ATOM 5228 C CA . ALA D 1 110 ? 36.494 -48.624 54.559 1.000 56.010 110 ALA C CA 1
ATOM 5229 C C . ALA D 1 110 ? 35.920 -48.183 53.213 1.000 54.090 110 ALA C C 1
ATOM 5230 O O . ALA D 1 110 ? 36.533 -47.381 52.508 1.000 58.730 110 ALA C O 1
ATOM 5232 N N . TYR D 1 111 ? 34.726 -48.689 52.887 1.000 52.780 111 TYR C N 1
ATOM 5233 C CA . TYR D 1 111 ? 34.058 -48.384 51.625 1.000 56.880 111 TYR C CA 1
ATOM 5234 C C . TYR D 1 111 ? 33.682 -46.896 51.523 1.000 46.220 111 TYR C C 1
ATOM 5235 O O . TYR D 1 111 ? 33.901 -46.279 50.470 1.000 40.580 111 TYR C O 1
ATOM 5244 N N . SER D 1 112 ? 33.100 -46.365 52.612 1.000 38.890 112 SER C N 1
ATOM 5245 C CA . SER D 1 112 ? 32.784 -44.945 52.764 1.000 36.970 112 SER C CA 1
ATOM 5246 C C . SER D 1 112 ? 33.976 -44.032 52.489 1.000 41.940 112 SER C C 1
ATOM 5247 O O . SER D 1 112 ? 33.781 -43.008 51.848 1.000 47.620 112 SER C O 1
ATOM 5250 N N . MET D 1 113 ? 35.194 -44.398 52.939 1.000 46.350 113 MET C N 1
ATOM 5251 C CA . MET D 1 113 ? 36.389 -43.588 52.716 1.000 45.750 113 MET C CA 1
ATOM 5252 C C . MET D 1 113 ? 36.650 -43.368 51.231 1.000 41.020 113 MET C C 1
ATOM 5253 O O . MET D 1 113 ? 37.045 -42.266 50.834 1.000 47.150 113 MET C O 1
ATOM 5258 N N . THR D 1 114 ? 36.446 -44.428 50.439 1.000 40.510 114 THR C N 1
ATOM 5259 C CA . THR D 1 114 ? 36.571 -44.370 48.988 1.000 44.740 114 THR C CA 1
ATOM 5260 C C . THR D 1 114 ? 35.519 -43.448 48.357 1.000 40.480 114 THR C C 1
ATOM 5261 O O . THR D 1 114 ? 35.837 -42.758 47.377 1.000 30.780 114 THR C O 1
ATOM 5265 N N . MET D 1 115 ? 34.278 -43.468 48.899 1.000 37.600 115 MET C N 1
ATOM 5266 C CA . MET D 1 115 ? 33.201 -42.617 48.405 1.000 34.010 115 MET C CA 1
ATOM 5267 C C . MET D 1 115 ? 33.468 -41.145 48.753 1.000 35.610 115 MET C C 1
ATOM 5268 O O . MET D 1 115 ? 33.283 -40.277 47.907 1.000 35.130 115 MET C O 1
ATOM 5273 N N . TYR D 1 116 ? 33.933 -40.867 49.984 1.000 32.950 116 TYR C N 1
ATOM 5274 C CA . TYR D 1 116 ? 34.285 -39.517 50.388 1.000 34.820 116 TYR C CA 1
ATOM 5275 C C . TYR D 1 116 ? 35.431 -38.982 49.526 1.000 37.030 116 TYR C C 1
ATOM 5276 O O . TYR D 1 116 ? 35.411 -37.811 49.165 1.000 39.590 116 TYR C O 1
ATOM 5285 N N . ALA D 1 117 ? 36.412 -39.830 49.163 1.000 37.710 117 ALA C N 1
ATOM 5286 C CA . ALA D 1 117 ? 37.542 -39.402 48.334 1.000 34.160 117 ALA C CA 1
ATOM 5287 C C . ALA D 1 117 ? 37.071 -39.030 46.911 1.000 33.820 117 ALA C C 1
ATOM 5288 O O . ALA D 1 117 ? 37.616 -38.120 46.301 1.000 38.160 117 ALA C O 1
ATOM 5290 N N . GLY D 1 118 ? 36.062 -39.738 46.398 1.000 31.080 118 GLY C N 1
ATOM 5291 C CA . GLY D 1 118 ? 35.401 -39.408 45.153 1.000 31.710 118 GLY C CA 1
ATOM 5292 C C . GLY D 1 118 ? 34.733 -38.033 45.187 1.000 30.790 118 GLY C C 1
ATOM 5293 O O . GLY D 1 118 ? 34.896 -37.239 44.262 1.000 29.260 118 GLY C O 1
ATOM 5294 N N . TRP D 1 119 ? 34.014 -37.766 46.279 1.000 30.660 119 TRP C N 1
ATOM 5295 C CA . TRP D 1 119 ? 33.336 -36.502 46.501 1.000 31.150 119 TRP C CA 1
ATOM 5296 C C . TRP D 1 119 ? 34.345 -35.359 46.591 1.000 34.300 119 TRP C C 1
ATOM 5297 O O . TRP D 1 119 ? 34.258 -34.394 45.821 1.000 34.090 119 TRP C O 1
ATOM 5308 N N . ARG D 1 120 ? 35.357 -35.518 47.464 1.000 32.120 120 ARG C N 1
ATOM 5309 C CA . ARG D 1 120 ? 36.466 -34.575 47.526 1.000 35.920 120 ARG C CA 1
ATOM 5310 C C . ARG D 1 120 ? 37.160 -34.370 46.179 1.000 37.670 120 ARG C C 1
ATOM 5311 O O . ARG D 1 120 ? 37.610 -33.256 45.916 1.000 39.550 120 ARG C O 1
ATOM 5319 N N . GLU D 1 121 ? 37.267 -35.408 45.338 1.000 36.300 121 GLU C N 1
ATOM 5320 C CA . GLU D 1 121 ? 37.869 -35.235 44.020 1.000 40.790 121 GLU C CA 1
ATOM 5321 C C . GLU D 1 121 ? 37.027 -34.295 43.151 1.000 41.700 121 GLU C C 1
ATOM 5322 O O . GLU D 1 121 ? 37.596 -33.492 42.419 1.000 44.080 121 GLU C O 1
ATOM 5328 N N . VAL D 1 122 ? 35.687 -34.380 43.228 1.000 38.670 122 VAL C N 1
ATOM 5329 C CA . VAL D 1 122 ? 34.809 -33.492 42.469 1.000 39.540 122 VAL C CA 1
ATOM 5330 C C . VAL D 1 122 ? 35.039 -32.038 42.898 1.000 39.450 122 VAL C C 1
ATOM 5331 O O . VAL D 1 122 ? 35.203 -31.156 42.046 1.000 36.110 122 VAL C O 1
ATOM 5335 N N . ILE D 1 123 ? 35.082 -31.812 44.221 1.000 41.520 123 ILE C N 1
ATOM 5336 C CA . ILE D 1 123 ? 35.227 -30.475 44.778 1.000 42.000 123 ILE C CA 1
ATOM 5337 C C . ILE D 1 123 ? 36.582 -29.883 44.374 1.000 43.160 123 ILE C C 1
ATOM 5338 O O . ILE D 1 123 ? 36.647 -28.713 43.980 1.000 40.090 123 ILE C O 1
ATOM 5343 N N . ALA D 1 124 ? 37.655 -30.678 44.539 1.000 37.350 124 ALA C N 1
ATOM 5344 C CA . ALA D 1 124 ? 39.004 -30.246 44.216 1.000 34.290 124 ALA C CA 1
ATOM 5345 C C . ALA D 1 124 ? 39.163 -29.944 42.723 1.000 35.630 124 ALA C C 1
ATOM 5346 O O . ALA D 1 124 ? 39.803 -28.969 42.372 1.000 33.530 124 ALA C O 1
ATOM 5348 N N . LYS D 1 125 ? 38.579 -30.763 41.843 1.000 46.430 125 LYS C N 1
ATOM 5349 C CA . LYS D 1 125 ? 38.566 -30.522 40.399 1.000 50.780 125 LYS C CA 1
ATOM 5350 C C . LYS D 1 125 ? 37.940 -29.165 40.087 1.000 52.890 125 LYS C C 1
ATOM 5351 O O . LYS D 1 125 ? 38.498 -28.427 39.281 1.000 52.150 125 LYS C O 1
ATOM 5357 N N . PHE D 1 126 ? 36.800 -28.856 40.726 1.000 52.750 126 PHE C N 1
ATOM 5358 C CA . PHE D 1 126 ? 36.089 -27.591 40.542 1.000 47.240 126 PHE C CA 1
ATOM 5359 C C . PHE D 1 126 ? 36.960 -26.387 40.923 1.000 42.290 126 PHE C C 1
ATOM 5360 O O . PHE D 1 126 ? 36.970 -25.361 40.201 1.000 43.540 126 PHE C O 1
ATOM 5368 N N . VAL D 1 127 ? 37.655 -26.505 42.066 1.000 42.720 127 VAL C N 1
ATOM 5369 C CA . VAL D 1 127 ? 38.520 -25.433 42.553 1.000 52.980 127 VAL C CA 1
ATOM 5370 C C . VAL D 1 127 ? 39.722 -25.268 41.602 1.000 60.290 127 VAL C C 1
ATOM 5371 O O . VAL D 1 127 ? 40.086 -24.135 41.272 1.000 63.590 127 VAL C O 1
ATOM 5375 N N . ALA D 1 128 ? 40.334 -26.401 41.192 1.000 61.480 128 ALA C N 1
ATOM 5376 C CA . ALA D 1 128 ? 41.467 -26.410 40.265 1.000 60.090 128 ALA C CA 1
ATOM 5377 C C . ALA D 1 128 ? 41.024 -25.738 38.957 1.000 63.500 128 ALA C C 1
ATOM 5378 O O . ALA D 1 128 ? 41.716 -24.848 38.481 1.000 62.630 128 ALA C O 1
ATOM 5380 N N . ARG D 1 129 ? 39.817 -26.059 38.450 1.000 70.350 129 ARG C N 1
ATOM 5381 C CA . ARG D 1 129 ? 39.275 -25.443 37.235 1.000 67.750 129 ARG C CA 1
ATOM 5382 C C . ARG D 1 129 ? 39.144 -23.926 37.361 1.000 60.150 129 ARG C C 1
ATOM 5383 O O . ARG D 1 129 ? 39.370 -23.249 36.381 1.000 59.350 129 ARG C O 1
ATOM 5391 N N . ARG D 1 130 ? 38.808 -23.380 38.532 1.000 64.840 130 ARG C N 1
ATOM 5392 C CA . ARG D 1 130 ? 38.707 -21.928 38.699 1.000 63.700 130 ARG C CA 1
ATOM 5393 C C . ARG D 1 130 ? 40.039 -21.247 39.018 1.000 66.580 130 ARG C C 1
ATOM 5394 O O . ARG D 1 130 ? 40.152 -20.047 38.798 1.000 90.120 130 ARG C O 1
ATOM 5402 N N . SER D 1 131 ? 41.011 -21.981 39.579 1.000 70.570 131 SER C N 1
ATOM 5403 C CA . SER D 1 131 ? 42.294 -21.437 40.007 1.000 75.340 131 SER C CA 1
ATOM 5404 C C . SER D 1 131 ? 43.333 -22.057 39.066 1.000 74.630 131 SER C C 1
ATOM 5405 O O . SER D 1 131 ? 42.967 -22.553 38.010 1.000 69.680 131 SER C O 1
ATOM 5408 N N . GLY D 1 132 ? 44.623 -22.076 39.431 1.000 78.550 132 GLY C N 1
ATOM 5409 C CA . GLY D 1 132 ? 45.576 -22.991 38.814 1.000 78.410 132 GLY C CA 1
ATOM 5410 C C . GLY D 1 132 ? 45.175 -24.467 38.862 1.000 71.510 132 GLY C C 1
ATOM 5411 O O . GLY D 1 132 ? 44.590 -24.884 39.854 1.000 79.300 132 GLY C O 1
ATOM 5412 N N . GLY D 1 133 ? 45.443 -25.207 37.783 1.000 66.090 133 GLY C N 1
ATOM 5413 C CA . GLY D 1 133 ? 44.865 -26.523 37.593 1.000 70.970 133 GLY C CA 1
ATOM 5414 C C . GLY D 1 133 ? 45.856 -27.626 37.956 1.000 69.810 133 GLY C C 1
ATOM 5415 O O . GLY D 1 133 ? 46.572 -28.067 37.055 1.000 73.600 133 GLY C O 1
ATOM 5416 N N . LYS D 1 134 ? 45.906 -28.059 39.228 1.000 67.140 134 LYS C N 1
ATOM 5417 C CA . LYS D 1 134 ? 46.314 -29.423 39.571 1.000 63.370 134 LYS C CA 1
ATOM 5418 C C . LYS D 1 134 ? 45.498 -29.847 40.804 1.000 56.210 134 LYS C C 1
ATOM 5419 O O . LYS D 1 134 ? 45.597 -29.237 41.865 1.000 55.540 134 LYS C O 1
ATOM 5425 N N . THR D 1 135 ? 44.630 -30.846 40.596 1.000 49.020 135 THR C N 1
ATOM 5426 C CA . THR D 1 135 ? 43.621 -31.333 41.531 1.000 45.000 135 THR C CA 1
ATOM 5427 C C . THR D 1 135 ? 44.263 -31.828 42.840 1.000 44.510 135 THR C C 1
ATOM 5428 O O . THR D 1 135 ? 43.576 -31.776 43.848 1.000 46.400 135 THR C O 1
ATOM 5432 N N . THR D 1 136 ? 45.553 -32.243 42.874 1.000 42.530 136 THR C N 1
ATOM 5433 C CA . THR D 1 136 ? 46.214 -32.610 44.129 1.000 39.020 136 THR C CA 1
ATOM 5434 C C . THR D 1 136 ? 46.852 -31.429 44.882 1.000 37.070 136 THR C C 1
ATOM 5435 O O . THR D 1 136 ? 47.446 -31.623 45.943 1.000 41.080 136 THR C O 1
ATOM 5439 N N . ASP D 1 137 ? 46.773 -30.209 44.355 1.000 36.010 137 ASP C N 1
ATOM 5440 C CA . ASP D 1 137 ? 47.405 -29.074 45.019 1.000 38.860 137 ASP C CA 1
ATOM 5441 C C . ASP D 1 137 ? 46.730 -28.787 46.351 1.000 36.660 137 ASP C C 1
ATOM 5442 O O . ASP D 1 137 ? 45.644 -29.226 46.595 1.000 40.510 137 ASP C O 1
ATOM 5447 N N . PHE D 1 138 ? 47.397 -27.988 47.171 1.000 43.620 138 PHE C N 1
ATOM 5448 C CA . PHE D 1 138 ? 47.057 -27.727 48.552 1.000 45.770 138 PHE C CA 1
ATOM 5449 C C . PHE D 1 138 ? 45.645 -27.158 48.704 1.000 45.380 138 PHE C C 1
ATOM 5450 O O . PHE D 1 138 ? 44.832 -27.723 49.441 1.000 36.410 138 PHE C O 1
ATOM 5458 N N . MET D 1 139 ? 45.353 -26.025 48.049 1.000 48.040 139 MET C N 1
ATOM 5459 C CA . MET D 1 139 ? 44.100 -25.303 48.258 1.000 51.180 139 MET C CA 1
ATOM 5460 C C . MET D 1 139 ? 42.920 -26.124 47.702 1.000 48.290 139 MET C C 1
ATOM 5461 O O . MET D 1 139 ? 41.980 -26.387 48.445 1.000 43.750 139 MET C O 1
ATOM 5466 N N . PRO D 1 140 ? 42.887 -26.576 46.421 1.000 52.850 140 PRO C N 1
ATOM 5467 C CA . PRO D 1 140 ? 41.878 -27.501 45.951 1.000 58.720 140 PRO C CA 1
ATOM 5468 C C . PRO D 1 140 ? 41.487 -28.535 46.981 1.000 70.170 140 PRO C C 1
ATOM 5469 O O . PRO D 1 140 ? 40.307 -28.720 47.232 1.000 116.230 140 PRO C O 1
ATOM 5473 N N . GLN D 1 141 ? 42.481 -29.213 47.526 1.000 54.630 141 GLN C N 1
ATOM 5474 C CA . GLN D 1 141 ? 42.329 -30.266 48.532 1.000 50.310 141 GLN C CA 1
ATOM 5475 C C . GLN D 1 141 ? 41.973 -29.982 49.986 1.000 48.800 141 GLN C C 1
ATOM 5476 O O . GLN D 1 141 ? 41.117 -30.687 50.530 1.000 57.380 141 GLN C O 1
ATOM 5482 N N . THR D 1 142 ? 42.527 -28.865 50.517 1.000 38.720 142 THR C N 1
ATOM 5483 C CA . THR D 1 142 ? 42.066 -28.246 51.756 1.000 35.040 142 THR C CA 1
ATOM 5484 C C . THR D 1 142 ? 40.592 -27.878 51.661 1.000 29.650 142 THR C C 1
ATOM 5485 O O . THR D 1 142 ? 39.861 -28.110 52.625 1.000 33.400 142 THR C O 1
ATOM 5489 N N . VAL D 1 143 ? 40.169 -27.289 50.536 1.000 29.730 143 VAL C N 1
ATOM 5490 C CA . VAL D 1 143 ? 38.780 -26.873 50.394 1.000 32.860 143 VAL C CA 1
ATOM 5491 C C . VAL D 1 143 ? 37.887 -28.113 50.358 1.000 33.230 143 VAL C C 1
ATOM 5492 O O . VAL D 1 143 ? 36.821 -28.072 50.985 1.000 35.250 143 VAL C O 1
ATOM 5496 N N . ALA D 1 144 ? 38.331 -29.190 49.670 1.000 31.140 144 ALA C N 1
ATOM 5497 C CA . ALA D 1 144 ? 37.539 -30.410 49.586 1.000 30.960 144 ALA C CA 1
ATOM 5498 C C . ALA D 1 144 ? 37.338 -31.083 50.942 1.000 27.730 144 ALA C C 1
ATOM 5499 O O . ALA D 1 144 ? 36.227 -31.493 51.244 1.000 25.990 144 ALA C O 1
ATOM 5501 N N . TRP D 1 145 ? 38.415 -31.188 51.730 1.000 26.890 145 TRP C N 1
ATOM 5502 C CA . TRP D 1 145 ? 38.416 -31.751 53.076 1.000 26.190 145 TRP C CA 1
ATOM 5503 C C . TRP D 1 145 ? 37.570 -30.932 54.041 1.000 27.010 145 TRP C C 1
ATOM 5504 O O . TRP D 1 145 ? 36.864 -31.496 54.901 1.000 28.780 145 TRP C O 1
ATOM 5515 N N . THR D 1 146 ? 37.757 -29.610 53.958 1.000 27.320 146 THR C N 1
ATOM 5516 C CA . THR D 1 146 ? 37.015 -28.678 54.783 1.000 30.570 146 THR C CA 1
ATOM 5517 C C . THR D 1 146 ? 35.518 -28.860 54.533 1.000 32.110 146 THR C C 1
ATOM 5518 O O . THR D 1 146 ? 34.739 -28.989 55.475 1.000 34.220 146 THR C O 1
ATOM 5522 N N . MET D 1 147 ? 35.147 -28.865 53.244 1.000 30.960 147 MET C N 1
ATOM 5523 C CA . MET D 1 147 ? 33.775 -29.055 52.829 1.000 35.760 147 MET C CA 1
ATOM 5524 C C . MET D 1 147 ? 33.216 -30.397 53.245 1.000 33.940 147 MET C C 1
ATOM 5525 O O . MET D 1 147 ? 32.037 -30.453 53.583 1.000 42.080 147 MET C O 1
ATOM 5530 N N . LEU D 1 148 ? 34.043 -31.449 53.257 1.000 33.340 148 LEU C N 1
ATOM 5531 C CA . LEU D 1 148 ? 33.609 -32.747 53.752 1.000 31.470 148 LEU C CA 1
ATOM 5532 C C . LEU D 1 148 ? 33.272 -32.674 55.238 1.000 31.610 148 LEU C C 1
ATOM 5533 O O . LEU D 1 148 ? 32.227 -33.198 55.634 1.000 30.790 148 LEU C O 1
ATOM 5538 N N . GLY D 1 149 ? 34.169 -32.059 56.035 1.000 34.580 149 GLY C N 1
ATOM 5539 C CA . GLY D 1 149 ? 33.942 -31.864 57.461 1.000 32.120 149 GLY C CA 1
ATOM 5540 C C . GLY D 1 149 ? 32.659 -31.060 57.750 1.000 35.850 149 GLY C C 1
ATOM 5541 O O . GLY D 1 149 ? 31.901 -31.407 58.635 1.000 32.970 149 GLY C O 1
ATOM 5542 N N . VAL D 1 150 ? 32.440 -29.959 57.023 1.000 39.430 150 VAL C N 1
ATOM 5543 C CA . VAL D 1 150 ? 31.228 -29.158 57.100 1.000 38.520 150 VAL C CA 1
ATOM 5544 C C . VAL D 1 150 ? 30.001 -30.055 56.913 1.000 35.200 150 VAL C C 1
ATOM 5545 O O . VAL D 1 150 ? 29.090 -30.020 57.745 1.000 38.560 150 VAL C O 1
ATOM 5549 N N . ALA D 1 151 ? 29.999 -30.848 55.826 1.000 29.210 151 ALA C N 1
ATOM 5550 C CA . ALA D 1 151 ? 28.878 -31.700 55.478 1.000 29.210 151 ALA C CA 1
ATOM 5551 C C . ALA D 1 151 ? 28.606 -32.732 56.581 1.000 29.850 151 ALA C C 1
ATOM 5552 O O . ALA D 1 151 ? 27.463 -32.852 57.021 1.000 29.620 151 ALA C O 1
ATOM 5554 N N . LEU D 1 152 ? 29.647 -33.441 57.060 1.000 29.830 152 LEU C N 1
ATOM 5555 C CA . LEU D 1 152 ? 29.453 -34.512 58.026 1.000 31.760 152 LEU C CA 1
ATOM 5556 C C . LEU D 1 152 ? 29.004 -33.956 59.376 1.000 33.090 152 LEU C C 1
ATOM 5557 O O . LEU D 1 152 ? 28.149 -34.539 60.038 1.000 32.620 152 LEU C O 1
ATOM 5562 N N . SER D 1 153 ? 29.555 -32.808 59.763 1.000 29.850 153 SER C N 1
ATOM 5563 C CA . SER D 1 153 ? 29.093 -32.054 60.915 1.000 29.220 153 SER C CA 1
ATOM 5564 C C . SER D 1 153 ? 27.589 -31.757 60.809 1.000 34.260 153 SER C C 1
ATOM 5565 O O . SER D 1 153 ? 26.867 -31.969 61.785 1.000 40.130 153 SER C O 1
ATOM 5568 N N . ALA D 1 154 ? 27.129 -31.287 59.635 1.000 34.530 154 ALA C N 1
ATOM 5569 C CA . ALA D 1 154 ? 25.732 -30.937 59.402 1.000 36.710 154 ALA C CA 1
ATOM 5570 C C . ALA D 1 154 ? 24.840 -32.175 59.477 1.000 33.830 154 ALA C C 1
ATOM 5571 O O . ALA D 1 154 ? 23.801 -32.130 60.138 1.000 35.030 154 ALA C O 1
ATOM 5573 N N . TYR D 1 155 ? 25.271 -33.250 58.801 1.000 32.430 155 TYR C N 1
ATOM 5574 C CA . TYR D 1 155 ? 24.567 -34.523 58.815 1.000 35.290 155 TYR C CA 1
ATOM 5575 C C . TYR D 1 155 ? 24.419 -35.080 60.225 1.000 37.260 155 TYR C C 1
ATOM 5576 O O . TYR D 1 155 ? 23.335 -35.517 60.586 1.000 31.490 155 TYR C O 1
ATOM 5585 N N . GLU D 1 156 ? 25.473 -34.983 61.053 1.000 35.280 156 GLU C N 1
ATOM 5586 C CA . GLU D 1 156 ? 25.399 -35.538 62.387 1.000 29.310 156 GLU C CA 1
ATOM 5587 C C . GLU D 1 156 ? 24.500 -34.708 63.287 1.000 30.720 156 GLU C C 1
ATOM 5588 O O . GLU D 1 156 ? 23.748 -35.274 64.079 1.000 32.320 156 GLU C O 1
ATOM 5594 N N . HIS D 1 157 ? 24.579 -33.379 63.173 1.000 34.680 157 HIS C N 1
ATOM 5595 C CA . HIS D 1 157 ? 23.695 -32.478 63.906 1.000 32.190 157 HIS C CA 1
ATOM 5596 C C . HIS D 1 157 ? 22.241 -32.752 63.534 1.000 32.360 157 HIS C C 1
ATOM 5597 O O . HIS D 1 157 ? 21.394 -32.758 64.402 1.000 35.280 157 HIS C O 1
ATOM 5604 N N . TRP D 1 158 ? 21.986 -32.953 62.240 1.000 30.970 158 TRP C N 1
ATOM 5605 C CA . TRP D 1 158 ? 20.678 -33.259 61.699 1.000 37.050 158 TRP C CA 1
ATOM 5606 C C . TRP D 1 158 ? 20.091 -34.552 62.259 1.000 37.420 158 TRP C C 1
ATOM 5607 O O . TRP D 1 158 ? 18.906 -34.568 62.560 1.000 46.000 158 TRP C O 1
ATOM 5618 N N . LEU D 1 159 ? 20.886 -35.629 62.306 1.000 33.300 159 LEU C N 1
ATOM 5619 C CA . LEU D 1 159 ? 20.474 -36.909 62.869 1.000 31.720 159 LEU C CA 1
ATOM 5620 C C . LEU D 1 159 ? 20.229 -36.816 64.390 1.000 33.160 159 LEU C C 1
ATOM 5621 O O . LEU D 1 159 ? 19.336 -37.470 64.904 1.000 31.050 159 LEU C O 1
ATOM 5626 N N . ARG D 1 160 ? 21.060 -36.058 65.122 1.000 39.010 160 ARG C N 1
ATOM 5627 C CA . ARG D 1 160 ? 20.982 -35.945 66.570 1.000 41.450 160 ARG C CA 1
ATOM 5628 C C . ARG D 1 160 ? 19.709 -35.212 67.011 1.000 49.010 160 ARG C C 1
ATOM 5629 O O . ARG D 1 160 ? 19.162 -35.523 68.075 1.000 47.430 160 ARG C O 1
ATOM 5637 N N . ASP D 1 161 ? 19.279 -34.216 66.215 1.000 54.390 161 ASP C N 1
ATOM 5638 C CA . ASP D 1 161 ? 18.279 -33.229 66.616 1.000 54.110 161 ASP C CA 1
ATOM 5639 C C . ASP D 1 161 ? 17.221 -33.170 65.519 1.000 57.610 161 ASP C C 1
ATOM 5640 O O . ASP D 1 161 ? 17.478 -32.638 64.451 1.000 55.080 161 ASP C O 1
ATOM 5645 N N . GLU D 1 162 ? 16.027 -33.715 65.799 1.000 63.630 162 GLU C N 1
ATOM 5646 C CA . GLU D 1 162 ? 14.953 -33.859 64.821 1.000 65.470 162 GLU C CA 1
ATOM 5647 C C . GLU D 1 162 ? 14.273 -32.514 64.487 1.000 59.620 162 GLU C C 1
ATOM 5648 O O . GLU D 1 162 ? 13.529 -32.469 63.518 1.000 62.830 162 GLU C O 1
ATOM 5654 N N . SER D 1 163 ? 14.555 -31.419 65.221 1.000 55.850 163 SER C N 1
ATOM 5655 C CA . SER D 1 163 ? 14.024 -30.088 64.939 1.000 55.810 163 SER C CA 1
ATOM 5656 C C . SER D 1 163 ? 14.773 -29.319 63.833 1.000 59.860 163 SER C C 1
ATOM 5657 O O . SER D 1 163 ? 14.397 -28.163 63.589 1.000 64.520 163 SER C O 1
ATOM 5660 N N . VAL D 1 164 ? 15.840 -29.898 63.236 1.000 54.200 164 VAL C N 1
ATOM 5661 C CA . VAL D 1 164 ? 16.739 -29.111 62.416 1.000 49.920 164 VAL C CA 1
ATOM 5662 C C . VAL D 1 164 ? 16.486 -29.461 60.957 1.000 48.490 164 VAL C C 1
ATOM 5663 O O . VAL D 1 164 ? 16.348 -30.632 60.603 1.000 51.600 164 VAL C O 1
ATOM 5667 N N . SER D 1 165 ? 16.469 -28.411 60.128 1.000 49.850 165 SER C N 1
ATOM 5668 C CA . SER D 1 165 ? 16.466 -28.521 58.680 1.000 46.000 165 SER C CA 1
ATOM 5669 C C . SER D 1 165 ? 17.872 -28.893 58.218 1.000 42.780 165 SER C C 1
ATOM 5670 O O . SER D 1 165 ? 18.841 -28.294 58.652 1.000 45.220 165 SER C O 1
ATOM 5673 N N . LEU D 1 166 ? 17.980 -29.866 57.317 1.000 39.950 166 LEU C N 1
ATOM 5674 C CA . LEU D 1 166 ? 19.252 -30.249 56.723 1.000 35.010 166 LEU C CA 1
ATOM 5675 C C . LEU D 1 166 ? 19.927 -29.074 56.017 1.000 37.480 166 LEU C C 1
ATOM 5676 O O . LEU D 1 166 ? 21.104 -28.829 56.286 1.000 38.570 166 LEU C O 1
ATOM 5681 N N . THR D 1 167 ? 19.188 -28.328 55.177 1.000 45.770 167 THR C N 1
ATOM 5682 C CA . THR D 1 167 ? 19.768 -27.213 54.414 1.000 47.860 167 THR C CA 1
ATOM 5683 C C . THR D 1 167 ? 20.187 -26.052 55.325 1.000 44.780 167 THR C C 1
ATOM 5684 O O . THR D 1 167 ? 21.187 -25.396 55.029 1.000 59.980 167 THR C O 1
ATOM 5688 N N . GLU D 1 168 ? 19.453 -25.822 56.420 1.000 40.640 168 GLU C N 1
ATOM 5689 C CA . GLU D 1 168 ? 19.859 -24.855 57.427 1.000 46.260 168 GLU C CA 1
ATOM 5690 C C . GLU D 1 168 ? 21.159 -25.313 58.104 1.000 41.590 168 GLU C C 1
ATOM 5691 O O . GLU D 1 168 ? 22.062 -24.499 58.308 1.000 48.570 168 GLU C O 1
ATOM 5697 N N . ALA D 1 169 ? 21.235 -26.602 58.458 1.000 34.970 169 ALA C N 1
ATOM 5698 C CA . ALA D 1 169 ? 22.394 -27.194 59.111 1.000 37.170 169 ALA C CA 1
ATOM 5699 C C . ALA D 1 169 ? 23.645 -27.063 58.216 1.000 39.230 169 ALA C C 1
ATOM 5700 O O . ALA D 1 169 ? 24.684 -26.555 58.645 1.000 35.510 169 ALA C O 1
ATOM 5702 N N . LEU D 1 170 ? 23.515 -27.438 56.935 1.000 33.020 170 LEU C N 1
ATOM 5703 C CA . LEU D 1 170 ? 24.591 -27.319 55.970 1.000 32.130 170 LEU C CA 1
ATOM 5704 C C . LEU D 1 170 ? 25.002 -25.866 55.769 1.000 34.870 170 LEU C C 1
ATOM 5705 O O . LEU D 1 170 ? 26.201 -25.587 55.641 1.000 35.620 170 LEU C O 1
ATOM 5710 N N . GLY D 1 171 ? 24.011 -24.967 55.654 1.000 38.830 171 GLY C N 1
ATOM 5711 C CA . GLY D 1 171 ? 24.294 -23.552 55.466 1.000 38.030 171 GLY C CA 1
ATOM 5712 C C . GLY D 1 171 ? 25.043 -22.963 56.666 1.000 37.930 171 GLY C C 1
ATOM 5713 O O . GLY D 1 171 ? 25.963 -22.189 56.476 1.000 39.640 171 GLY C O 1
ATOM 5714 N N . ALA D 1 172 ? 24.630 -23.332 57.894 1.000 34.730 172 ALA C N 1
ATOM 5715 C CA . ALA D 1 172 ? 25.255 -22.861 59.115 1.000 31.600 172 ALA C CA 1
ATOM 5716 C C . ALA D 1 172 ? 26.695 -23.386 59.230 1.000 39.820 172 ALA C C 1
ATOM 5717 O O . ALA D 1 172 ? 27.611 -22.616 59.530 1.000 41.410 172 ALA C O 1
ATOM 5719 N N . ALA D 1 173 ? 26.886 -24.689 58.955 1.000 40.870 173 ALA C N 1
ATOM 5720 C CA . ALA D 1 173 ? 28.190 -25.338 59.011 1.000 35.800 173 ALA C CA 1
ATOM 5721 C C . ALA D 1 173 ? 29.116 -24.724 57.967 1.000 37.320 173 ALA C C 1
ATOM 5722 O O . ALA D 1 173 ? 30.254 -24.399 58.274 1.000 37.120 173 ALA C O 1
ATOM 5724 N N . PHE D 1 174 ? 28.619 -24.537 56.739 1.000 38.890 174 PHE C N 1
ATOM 5725 C CA . PHE D 1 174 ? 29.370 -23.856 55.693 1.000 41.070 174 PHE C CA 1
ATOM 5726 C C . PHE D 1 174 ? 29.820 -22.463 56.144 1.000 38.250 174 PHE C C 1
ATOM 5727 O O . PHE D 1 174 ? 30.949 -22.071 55.867 1.000 33.350 174 PHE C O 1
ATOM 5735 N N . ASP D 1 175 ? 28.921 -21.726 56.801 1.000 39.200 175 ASP C N 1
ATOM 5736 C CA . ASP D 1 175 ? 29.140 -20.325 57.108 1.000 41.340 175 ASP C CA 1
ATOM 5737 C C . ASP D 1 175 ? 30.217 -20.139 58.173 1.000 46.740 175 ASP C C 1
ATOM 5738 O O . ASP D 1 175 ? 30.869 -19.105 58.150 1.000 56.890 175 ASP C O 1
ATOM 5743 N N . VAL D 1 176 ? 30.395 -21.124 59.045 1.000 53.350 176 VAL C N 1
ATOM 5744 C CA . VAL D 1 176 ? 31.480 -21.062 60.060 1.000 52.900 176 VAL C CA 1
ATOM 5745 C C . VAL D 1 176 ? 32.800 -21.063 59.306 1.000 53.400 176 VAL C C 1
ATOM 5746 O O . VAL D 1 176 ? 33.636 -20.184 59.558 1.000 74.300 176 VAL C O 1
ATOM 5750 N N . VAL D 1 177 ? 32.948 -21.995 58.381 1.000 45.020 177 VAL C N 1
ATOM 5751 C CA . VAL D 1 177 ? 34.229 -22.130 57.645 1.000 42.960 177 VAL C CA 1
ATOM 5752 C C . VAL D 1 177 ? 34.360 -20.988 56.640 1.000 44.450 177 VAL C C 1
ATOM 5753 O O . VAL D 1 177 ? 35.477 -20.479 56.481 1.000 52.020 177 VAL C O 1
ATOM 5757 N N . GLY D 1 178 ? 33.266 -20.611 55.981 1.000 47.480 178 GLY C N 1
ATOM 5758 C CA . GLY D 1 178 ? 33.318 -19.561 54.945 1.000 42.520 178 GLY C CA 1
ATOM 5759 C C . GLY D 1 178 ? 33.630 -18.227 55.571 1.000 46.990 178 GLY C C 1
ATOM 5760 O O . GLY D 1 178 ? 34.379 -17.451 54.963 1.000 42.130 178 GLY C O 1
ATOM 5761 N N . ALA D 1 179 ? 33.095 -17.995 56.768 1.000 51.400 179 ALA C N 1
ATOM 5762 C CA . ALA D 1 179 ? 33.425 -16.768 57.518 1.000 60.090 179 ALA C CA 1
ATOM 5763 C C . ALA D 1 179 ? 34.860 -16.877 58.019 1.000 68.610 179 ALA C C 1
ATOM 5764 O O . ALA D 1 179 ? 35.691 -16.064 57.585 1.000 66.980 179 ALA C O 1
ATOM 5766 N N . GLY D 1 180 ? 35.125 -17.838 58.911 1.000 30.000 180 GLY C N 1
ATOM 5767 C CA . GLY D 1 180 ? 36.477 -18.040 59.464 1.000 30.000 180 GLY C CA 1
ATOM 5768 C C . GLY D 1 180 ? 36.444 -18.258 60.963 1.000 30.000 180 GLY C C 1
ATOM 5769 O O . GLY D 1 180 ? 35.402 -18.094 61.597 1.000 30.000 180 GLY C O 1
ATOM 5770 N N . LEU D 1 181 ? 37.523 -18.809 61.499 1.000 30.000 181 LEU C N 1
ATOM 5771 C CA . LEU D 1 181 ? 37.498 -19.151 62.941 1.000 30.000 181 LEU C CA 1
ATOM 5772 C C . LEU D 1 181 ? 37.685 -17.854 63.719 1.000 30.000 181 LEU C C 1
ATOM 5773 O O . LEU D 1 181 ? 37.454 -17.863 64.939 1.000 30.000 181 LEU C O 1
ATOM 5778 N N . ASP D 1 182 ? 37.976 -16.760 63.018 1.000 30.000 182 ASP C N 1
ATOM 5779 C CA . ASP D 1 182 ? 38.155 -15.438 63.672 1.000 30.000 182 ASP C CA 1
ATOM 5780 C C . ASP D 1 182 ? 36.822 -14.980 64.270 1.000 30.000 182 ASP C C 1
ATOM 5781 O O . ASP D 1 182 ? 35.956 -14.575 63.478 1.000 30.000 182 ASP C O 1
ATOM 5786 N N . THR E 1 1 ? -7.372 24.496 53.450 1.000 94.660 1 THR D N 1
ATOM 5787 C CA . THR E 1 1 ? -7.704 24.650 52.006 1.000 98.000 1 THR D CA 1
ATOM 57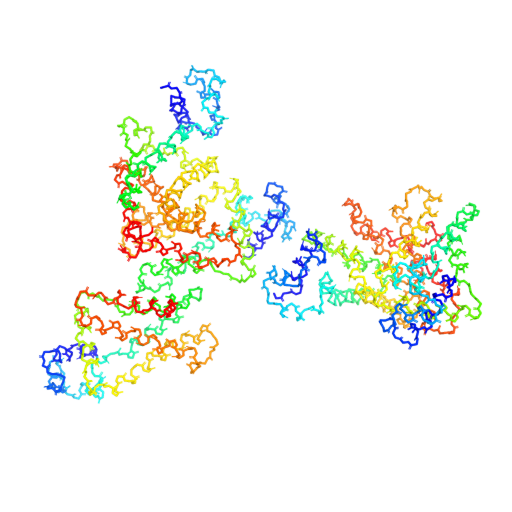88 C C . THR E 1 1 ? -6.932 25.830 51.408 1.000 108.670 1 THR D C 1
ATOM 5789 O O . THR E 1 1 ? -7.550 26.696 50.780 1.000 116.320 1 THR D O 1
ATOM 5793 N N . THR E 1 2 ? -5.593 25.869 51.619 1.000 108.200 2 THR D N 1
ATOM 5794 C CA . THR E 1 2 ? -4.712 26.834 50.945 1.000 116.530 2 THR D CA 1
ATOM 5795 C C . THR E 1 2 ? -3.536 26.211 50.190 1.000 119.120 2 THR D C 1
ATOM 5796 O O . THR E 1 2 ? -3.574 26.428 49.002 1.000 113.900 2 THR D O 1
ATOM 5800 N N . PRO E 1 3 ? -2.475 25.555 50.746 1.000 121.320 3 PRO D N 1
ATOM 5801 C CA . PRO E 1 3 ? -1.499 24.818 49.935 1.000 120.890 3 PRO D CA 1
ATOM 5802 C C . PRO E 1 3 ? -2.123 23.552 49.340 1.000 118.820 3 PRO D C 1
ATOM 5803 O O . PRO E 1 3 ? -1.809 23.179 48.209 1.000 118.180 3 PRO D O 1
ATOM 5807 N N . HIS E 1 4 ? -2.982 22.904 50.116 1.000 108.180 4 HIS D N 1
ATOM 5808 C CA . HIS E 1 4 ? -3.661 21.680 49.631 1.000 104.050 4 HIS D CA 1
ATOM 5809 C C . HIS E 1 4 ? -4.510 22.047 48.426 1.000 92.050 4 HIS D C 1
ATOM 5810 O O . HIS E 1 4 ? -4.382 21.397 47.375 1.000 78.790 4 HIS D O 1
ATOM 5817 N N . HIS E 1 5 ? -5.337 23.072 48.586 1.000 86.150 5 HIS D N 1
ATOM 5818 C CA . HIS E 1 5 ? -6.262 23.429 47.524 1.000 83.710 5 HIS D CA 1
ATOM 5819 C C . HIS E 1 5 ? -5.508 23.669 46.220 1.000 78.820 5 HIS D C 1
ATOM 5820 O O . HIS E 1 5 ? -5.948 23.165 45.191 1.000 62.500 5 HIS D O 1
ATOM 5827 N N . ILE E 1 6 ? -4.377 24.407 46.287 1.000 84.810 6 ILE D N 1
ATOM 5828 C CA . ILE E 1 6 ? -3.489 24.650 45.149 1.000 85.740 6 ILE D CA 1
ATOM 5829 C C . ILE E 1 6 ? -3.007 23.317 44.572 1.000 76.680 6 ILE D C 1
ATOM 5830 O O . ILE E 1 6 ? -3.017 23.173 43.350 1.000 64.660 6 ILE D O 1
ATOM 5835 N N . SER E 1 7 ? -2.553 22.392 45.443 1.000 64.920 7 SER D N 1
ATOM 5836 C CA . SER E 1 7 ? -2.013 21.117 44.998 1.000 64.650 7 SER D CA 1
ATOM 5837 C C . SER E 1 7 ? -3.113 20.316 44.293 1.000 67.660 7 SER D C 1
ATOM 5838 O O . SER E 1 7 ? -2.891 19.823 43.183 1.000 55.260 7 SER D O 1
ATOM 5841 N N . ASP E 1 8 ? -4.301 20.237 44.917 1.000 72.740 8 ASP D N 1
ATOM 5842 C CA . ASP E 1 8 ? -5.411 19.456 44.384 1.000 70.470 8 ASP D CA 1
ATOM 5843 C C . ASP E 1 8 ? -5.787 19.937 42.987 1.000 68.130 8 ASP D C 1
ATOM 5844 O O . ASP E 1 8 ? -5.885 19.123 42.077 1.000 62.100 8 ASP D O 1
ATOM 5849 N N . VAL E 1 9 ? -5.962 21.260 42.843 1.000 72.560 9 VAL D N 1
ATOM 5850 C CA . VAL E 1 9 ? -6.285 21.911 41.573 1.000 73.250 9 VAL D CA 1
ATOM 5851 C C . VAL E 1 9 ? -5.184 21.632 40.550 1.000 69.060 9 VAL D C 1
ATOM 5852 O O . VAL E 1 9 ? -5.505 21.267 39.426 1.000 56.650 9 VAL D O 1
ATOM 5856 N N . ALA E 1 10 ? -3.908 21.774 40.952 1.000 70.480 10 ALA D N 1
ATOM 5857 C CA . ALA E 1 10 ? -2.762 21.500 40.084 1.000 63.040 10 ALA D CA 1
ATOM 5858 C C . ALA E 1 10 ? -2.775 20.066 39.564 1.000 66.030 10 ALA D C 1
ATOM 5859 O O . ALA E 1 10 ? -2.484 19.862 38.384 1.000 58.160 10 ALA D O 1
ATOM 5861 N N . ILE E 1 11 ? -3.031 19.124 40.475 1.000 67.100 11 ILE D N 1
ATOM 5862 C CA . ILE E 1 11 ? -3.029 17.686 40.090 1.000 71.040 11 ILE D CA 1
ATOM 5863 C C . ILE E 1 11 ? -4.173 17.475 39.101 1.000 81.770 11 ILE D C 1
ATOM 5864 O O . ILE E 1 11 ? -3.970 16.752 38.133 1.000 75.730 11 ILE D O 1
ATOM 5869 N N . GLU E 1 12 ? -5.315 18.125 39.329 1.000 87.450 12 GLU D N 1
ATOM 5870 C CA . GLU E 1 12 ? -6.449 18.023 38.379 1.000 79.860 12 GLU D CA 1
ATOM 5871 C C . GLU E 1 12 ? -5.978 18.451 36.986 1.000 73.900 12 GLU D C 1
ATOM 5872 O O . GLU E 1 12 ? -6.178 17.678 36.043 1.000 65.330 12 GLU D O 1
ATOM 5878 N N . LEU E 1 13 ? -5.352 19.623 36.875 1.000 77.930 13 LEU D N 1
ATOM 5879 C CA . LEU E 1 13 ? -4.919 20.145 35.552 1.000 86.710 13 LEU D CA 1
ATOM 5880 C C . LEU E 1 13 ? -3.732 19.331 35.046 1.000 97.910 13 LEU D C 1
ATOM 5881 O O . LEU E 1 13 ? -3.620 19.160 33.824 1.000 96.910 13 LEU D O 1
ATOM 5886 N N . PHE E 1 14 ? -2.866 18.876 35.954 1.000 97.300 14 PHE D N 1
ATOM 5887 C CA . PHE E 1 14 ? -1.730 18.016 35.542 1.000 90.420 14 PHE D CA 1
ATOM 5888 C C . PHE E 1 14 ? -2.305 16.667 35.122 1.000 91.350 14 PHE D C 1
ATOM 5889 O O . PHE E 1 14 ? -1.862 16.120 34.102 1.000 99.390 14 PHE D O 1
ATOM 5897 N N . ALA E 1 15 ? -3.273 16.159 35.887 1.000 84.500 15 ALA D N 1
ATOM 5898 C CA . ALA E 1 15 ? -3.933 14.879 35.544 1.000 85.640 15 ALA D CA 1
ATOM 5899 C C . ALA E 1 15 ? -4.910 15.129 34.401 1.000 103.120 15 ALA D C 1
ATOM 5900 O O . ALA E 1 15 ? -5.485 14.147 33.903 1.000 116.830 15 ALA D O 1
ATOM 5902 N N . ALA E 1 16 ? -5.088 16.394 34.013 1.000 106.610 16 ALA D N 1
ATOM 5903 C CA . ALA E 1 16 ? -5.943 16.707 32.847 1.000 107.530 16 ALA D CA 1
ATOM 5904 C C . ALA E 1 16 ? -5.066 16.987 31.626 1.000 110.980 16 ALA D C 1
ATOM 5905 O O . ALA E 1 16 ? -5.325 16.395 30.569 1.000 122.630 16 ALA D O 1
ATOM 5907 N N . HIS E 1 17 ? -4.068 17.854 31.774 1.000 114.660 17 HIS D N 1
ATOM 5908 C CA . HIS E 1 17 ? -3.199 18.245 30.631 1.000 124.470 17 HIS D CA 1
ATOM 5909 C C . HIS E 1 17 ? -1.725 17.976 30.946 1.000 130.040 17 HIS D C 1
ATOM 5910 O O . HIS E 1 17 ? -1.375 17.913 32.140 1.000 145.480 17 HIS D O 1
ATOM 5917 N N . GLY E 1 18 ? -0.898 17.837 29.906 1.000 115.750 18 GLY D N 1
ATOM 5918 C CA . GLY E 1 18 ? 0.524 17.490 30.121 1.000 111.280 18 GLY D CA 1
ATOM 5919 C C . GLY E 1 18 ? 1.130 18.377 31.210 1.000 101.220 18 GLY D C 1
ATOM 5920 O O . GLY E 1 18 ? 1.046 19.607 31.091 1.000 102.150 18 GLY D O 1
ATOM 5921 N N . PHE E 1 19 ? 1.691 17.757 32.245 1.000 91.570 19 PHE D N 1
ATOM 5922 C CA . PHE E 1 19 ? 2.366 18.537 33.306 1.000 89.830 19 PHE D CA 1
ATOM 5923 C C . PHE E 1 19 ? 3.190 19.617 32.622 1.000 82.610 19 PHE D C 1
ATOM 5924 O O . PHE E 1 19 ? 3.273 20.743 33.138 1.000 71.030 19 PHE D O 1
ATOM 5932 N N . THR E 1 20 ? 3.769 19.267 31.474 1.000 83.050 20 THR D N 1
ATOM 5933 C CA . THR E 1 20 ? 4.612 20.236 30.788 1.000 87.760 20 THR D CA 1
ATOM 5934 C C . THR E 1 20 ? 3.787 21.397 30.208 1.000 86.240 20 THR D C 1
ATOM 5935 O O . THR E 1 20 ? 4.242 22.539 30.252 1.000 83.280 20 THR D O 1
ATOM 5939 N N . ASP E 1 21 ? 2.561 21.170 29.707 1.000 86.670 21 ASP D N 1
ATOM 5940 C CA . ASP E 1 21 ? 1.788 22.289 29.135 1.000 82.250 21 ASP D CA 1
ATOM 5941 C C . ASP E 1 21 ? 0.793 22.867 30.158 1.000 81.230 21 ASP D C 1
ATOM 5942 O O . ASP E 1 21 ? -0.062 23.653 29.755 1.000 99.080 21 ASP D O 1
ATOM 5947 N N . VAL E 1 22 ? 0.924 22.596 31.471 1.000 64.660 22 VAL D N 1
ATOM 5948 C CA . VAL E 1 22 ? 0.229 23.370 32.497 1.000 63.130 22 VAL D CA 1
ATOM 5949 C C . VAL E 1 22 ? 1.245 24.331 33.129 1.000 65.930 22 VAL D C 1
ATOM 5950 O O . VAL E 1 22 ? 2.238 23.870 33.695 1.000 71.400 22 VAL D O 1
ATOM 5954 N N . SER E 1 23 ? 0.875 25.612 33.159 1.000 58.320 23 SER D N 1
ATOM 5955 C CA . SER E 1 23 ? 1.772 26.649 33.715 1.000 55.200 23 SER D CA 1
ATOM 5956 C C . SER E 1 23 ? 1.417 26.968 35.159 1.000 57.250 23 SER D C 1
ATOM 5957 O O . SER E 1 23 ? 0.310 26.619 35.591 1.000 46.890 23 SER D O 1
ATOM 5960 N N . VAL E 1 24 ? 2.330 27.638 35.854 1.000 59.900 24 VAL D N 1
ATOM 5961 C CA . VAL E 1 24 ? 2.092 28.069 37.224 1.000 58.050 24 VAL D CA 1
ATOM 5962 C C . VAL E 1 24 ? 0.902 29.039 37.306 1.000 57.150 24 VAL D C 1
ATOM 5963 O O . VAL E 1 24 ? 0.175 29.011 38.302 1.000 48.310 24 VAL D O 1
ATOM 5967 N N . ASP E 1 25 ? 0.732 29.866 36.275 1.000 65.830 25 ASP D N 1
ATOM 5968 C CA . ASP E 1 25 ? -0.407 30.819 36.245 1.000 72.030 25 ASP D CA 1
ATOM 5969 C C . ASP E 1 25 ? -1.687 30.019 36.017 1.000 73.100 25 ASP D C 1
ATOM 5970 O O . ASP E 1 25 ? -2.670 30.257 36.739 1.000 77.970 25 ASP D O 1
ATOM 5975 N N . ASP E 1 26 ? -1.719 29.106 35.046 1.000 67.670 26 ASP D N 1
ATOM 5976 C CA . ASP E 1 26 ? -2.942 28.273 34.901 1.000 60.650 26 ASP D CA 1
ATOM 5977 C C . ASP E 1 26 ? -3.370 27.782 36.287 1.000 63.790 26 ASP D C 1
ATOM 5978 O O . ASP E 1 26 ? -4.571 27.852 36.591 1.000 60.240 26 ASP D O 1
ATOM 5983 N N . ILE E 1 27 ? -2.417 27.324 37.100 1.000 69.700 27 ILE D N 1
ATOM 5984 C CA . ILE E 1 27 ? -2.730 26.787 38.417 1.000 70.600 27 ILE D CA 1
ATOM 5985 C C . ILE E 1 27 ? -3.297 27.885 39.325 1.000 67.260 27 ILE D C 1
ATOM 5986 O O . ILE E 1 27 ? -4.298 27.643 40.004 1.000 69.360 27 ILE D O 1
ATOM 5991 N N . ALA E 1 28 ? -2.654 29.064 39.344 1.000 69.150 28 ALA D N 1
ATOM 5992 C CA . ALA E 1 28 ? -3.134 30.218 40.105 1.000 72.760 28 ALA D CA 1
ATOM 5993 C C . ALA E 1 28 ? -4.557 30.623 39.678 1.000 71.770 28 ALA D C 1
ATOM 5994 O O . ALA E 1 28 ? -5.408 30.901 40.526 1.000 57.740 28 ALA D O 1
ATOM 5996 N N . ARG E 1 29 ? -4.803 30.642 38.355 1.000 74.440 29 ARG D N 1
ATOM 5997 C CA . ARG E 1 29 ? -6.095 31.002 37.784 1.000 71.710 29 ARG D CA 1
ATOM 5998 C C . ARG E 1 29 ? -7.171 29.992 38.189 1.000 68.230 29 ARG D C 1
ATOM 5999 O O . ARG E 1 29 ? -8.215 30.396 38.698 1.000 66.480 29 ARG D O 1
ATOM 6007 N N . ALA E 1 30 ? -6.895 28.693 37.986 1.000 61.210 30 ALA D N 1
ATOM 6008 C CA . ALA E 1 30 ? -7.822 27.620 38.326 1.000 56.350 30 ALA D CA 1
ATOM 6009 C C . ALA E 1 30 ? -8.090 27.540 39.832 1.000 55.760 30 ALA D C 1
ATOM 6010 O O . ALA E 1 30 ? -9.187 27.138 40.214 1.000 48.310 30 ALA D O 1
ATOM 6012 N N . ALA E 1 31 ? -7.108 27.921 40.675 1.000 58.550 31 ALA D N 1
ATOM 6013 C CA . ALA E 1 31 ? -7.248 27.940 42.130 1.000 66.310 31 ALA D CA 1
ATOM 6014 C C . ALA E 1 31 ? -7.855 29.250 42.655 1.000 66.560 31 ALA D C 1
ATOM 6015 O O . ALA E 1 31 ? -8.200 29.325 43.834 1.000 58.110 31 ALA D O 1
ATOM 6017 N N . GLY E 1 32 ? -7.968 30.276 41.797 1.000 79.070 32 GLY D N 1
ATOM 6018 C CA . GLY E 1 32 ? -8.593 31.542 42.157 1.000 79.560 32 GLY D CA 1
ATOM 6019 C C . GLY E 1 32 ? -7.707 32.402 43.062 1.000 84.200 32 GLY D C 1
ATOM 6020 O O . GLY E 1 32 ? -8.214 33.056 43.970 1.000 83.450 32 GLY D O 1
ATOM 6021 N N . ILE E 1 33 ? -6.392 32.425 42.781 1.000 82.370 33 ILE D N 1
ATOM 6022 C CA . ILE E 1 33 ? -5.401 33.171 43.561 1.000 80.470 33 ILE D CA 1
ATOM 6023 C C . ILE E 1 33 ? -4.472 33.923 42.615 1.000 83.280 33 ILE D C 1
ATOM 6024 O O . ILE E 1 33 ? -4.323 33.532 41.454 1.000 95.360 33 ILE D O 1
ATOM 6029 N N . ALA E 1 34 ? -3.830 34.982 43.140 1.000 78.970 34 ALA D N 1
ATOM 6030 C CA . ALA E 1 34 ? -2.764 35.658 42.410 1.000 72.360 34 ALA D CA 1
ATOM 6031 C C . ALA E 1 34 ? -1.532 34.746 42.323 1.000 76.780 34 ALA D C 1
ATOM 6032 O O . ALA E 1 34 ? -1.328 33.861 43.167 1.000 73.460 34 ALA D O 1
ATOM 6034 N N . ARG E 1 35 ? -0.718 34.993 41.287 1.000 75.050 35 ARG D N 1
ATOM 6035 C CA . ARG E 1 35 ? 0.466 34.208 40.986 1.000 70.960 35 ARG D CA 1
ATOM 6036 C C . ARG E 1 35 ? 1.452 34.248 42.151 1.000 75.390 35 ARG D C 1
ATOM 6037 O O . ARG E 1 35 ? 1.991 33.212 42.514 1.000 80.930 35 ARG D O 1
ATOM 6045 N N . ARG E 1 36 ? 1.711 35.441 42.718 1.000 86.060 36 ARG D N 1
ATOM 6046 C CA . ARG E 1 36 ? 2.686 35.593 43.797 1.000 87.750 36 ARG D CA 1
ATOM 6047 C C . ARG E 1 36 ? 2.130 35.007 45.098 1.000 89.230 36 ARG D C 1
ATOM 6048 O O . ARG E 1 36 ? 2.954 34.560 45.907 1.000 102.060 36 ARG D O 1
ATOM 6056 N N . THR E 1 37 ? 0.794 34.921 45.290 1.000 78.290 37 THR D N 1
ATOM 6057 C CA . THR E 1 37 ? 0.232 34.213 46.437 1.000 77.660 37 THR D CA 1
ATOM 6058 C C . THR E 1 37 ? 0.638 32.731 46.449 1.000 83.320 37 THR D C 1
ATOM 6059 O O . THR E 1 37 ? 0.954 32.183 47.506 1.000 83.490 37 THR D O 1
ATOM 6063 N N . LEU E 1 38 ? 0.616 32.095 45.272 1.000 79.780 38 LEU D N 1
ATOM 6064 C CA . LEU E 1 38 ? 1.019 30.706 45.101 1.000 72.440 38 LEU D CA 1
ATOM 6065 C C . LEU E 1 38 ? 2.469 30.511 45.567 1.000 73.050 38 LEU D C 1
ATOM 6066 O O . LEU E 1 38 ? 2.767 29.478 46.173 1.000 65.530 38 LEU D O 1
ATOM 6071 N N . PHE E 1 39 ? 3.359 31.495 45.293 1.000 69.580 39 PHE D N 1
ATOM 6072 C CA . PHE E 1 39 ? 4.780 31.352 45.559 1.000 70.920 39 PHE D CA 1
ATOM 6073 C C . PHE E 1 39 ? 5.116 31.466 47.047 1.000 71.040 39 PHE D C 1
ATOM 6074 O O . PHE E 1 39 ? 6.234 31.118 47.423 1.000 70.880 39 PHE D O 1
ATOM 6082 N N . ARG E 1 40 ? 4.183 31.945 47.885 1.000 74.210 40 ARG D N 1
ATOM 6083 C CA . ARG E 1 40 ? 4.380 31.935 49.331 1.000 80.430 40 ARG D CA 1
ATOM 6084 C C . ARG E 1 40 ? 4.369 30.490 49.843 1.000 82.490 40 ARG D C 1
ATOM 6085 O O . ARG E 1 40 ? 5.139 30.166 50.740 1.000 74.970 40 ARG D O 1
ATOM 6093 N N . TYR E 1 41 ? 3.586 29.609 49.200 1.000 80.220 41 TYR D N 1
ATOM 6094 C CA . TYR E 1 41 ? 3.429 28.218 49.613 1.000 74.370 41 TYR D CA 1
ATOM 6095 C C . TYR E 1 41 ? 4.339 27.251 48.844 1.000 73.640 41 TYR D C 1
ATOM 6096 O O . TYR E 1 41 ? 4.607 26.167 49.357 1.000 86.020 41 TYR D O 1
ATOM 6105 N N . TYR E 1 42 ? 4.768 27.601 47.619 1.000 63.700 42 TYR D N 1
ATOM 6106 C CA . TYR E 1 42 ? 5.545 26.718 46.757 1.000 63.740 42 TYR D CA 1
ATOM 6107 C C . TYR E 1 42 ? 6.564 27.549 45.983 1.000 63.420 42 TYR D C 1
ATOM 6108 O O . TYR E 1 42 ? 6.176 28.489 45.333 1.000 72.790 42 TYR D O 1
ATOM 6117 N N . ALA E 1 43 ? 7.852 27.192 46.005 1.000 67.840 43 ALA D N 1
ATOM 6118 C CA . ALA E 1 43 ? 8.887 27.964 45.322 1.000 63.850 43 ALA D CA 1
ATOM 6119 C C . ALA E 1 43 ? 8.973 27.620 43.834 1.000 59.640 43 ALA D C 1
ATOM 6120 O O . ALA E 1 43 ? 9.678 28.302 43.105 1.000 62.220 43 ALA D O 1
ATOM 6122 N N . SER E 1 44 ? 8.262 26.583 43.380 1.000 55.990 44 SER D N 1
ATOM 6123 C CA . SER E 1 44 ? 8.541 25.938 42.106 1.000 53.570 44 SER D CA 1
ATOM 6124 C C . SER E 1 44 ? 7.333 25.099 41.697 1.000 53.970 44 SER D C 1
ATOM 6125 O O . SER E 1 44 ? 6.525 24.720 42.542 1.000 62.710 44 SER D O 1
ATOM 6128 N N . LYS E 1 45 ? 7.226 24.827 40.395 1.000 54.220 45 LYS D N 1
ATOM 6129 C CA . LYS E 1 45 ? 6.168 23.991 39.847 1.000 59.270 45 LYS D CA 1
ATOM 6130 C C . LYS E 1 45 ? 6.323 22.547 40.338 1.000 52.740 45 LYS D C 1
ATOM 6131 O O . LYS E 1 45 ? 5.338 21.913 40.721 1.000 48.440 45 LYS D O 1
ATOM 6137 N N . ASN E 1 46 ? 7.575 22.053 40.342 1.000 47.900 46 ASN D N 1
ATOM 6138 C CA . ASN E 1 46 ? 7.920 20.694 40.746 1.000 43.790 46 ASN D CA 1
ATOM 6139 C C . ASN E 1 46 ? 7.540 20.406 42.205 1.000 43.050 46 ASN D C 1
ATOM 6140 O O . ASN E 1 46 ? 7.291 19.261 42.547 1.000 39.520 46 ASN D O 1
ATOM 6145 N N . ALA E 1 47 ? 7.516 21.438 43.077 1.000 49.560 47 ALA D N 1
ATOM 6146 C CA . ALA E 1 47 ? 7.142 21.302 44.477 1.000 41.050 47 ALA D CA 1
ATOM 6147 C C . ALA E 1 47 ? 5.649 21.038 44.664 1.000 43.100 47 ALA D C 1
ATOM 6148 O O . ALA E 1 47 ? 5.285 20.487 45.698 1.000 47.700 47 ALA D O 1
ATOM 6150 N N . ILE E 1 48 ? 4.792 21.438 43.710 1.000 44.160 48 ILE D N 1
ATOM 6151 C CA . ILE E 1 48 ? 3.351 21.531 43.917 1.000 44.640 48 ILE D CA 1
ATOM 6152 C C . ILE E 1 48 ? 2.718 20.146 44.108 1.000 45.270 48 ILE D C 1
ATOM 6153 O O . ILE E 1 48 ? 1.916 19.978 45.036 1.000 38.540 48 ILE D O 1
ATOM 6158 N N . PRO E 1 49 ? 3.036 19.115 43.274 1.000 47.080 49 PRO D N 1
ATOM 6159 C CA . PRO E 1 49 ? 2.499 17.765 43.474 1.000 51.160 49 PRO D CA 1
ATOM 6160 C C . PRO E 1 49 ? 2.856 17.122 44.816 1.000 47.040 49 PRO D C 1
ATOM 6161 O O . PRO E 1 49 ? 2.083 16.322 45.338 1.000 46.000 49 PRO D O 1
ATOM 6165 N N . TRP E 1 50 ? 4.025 17.499 45.362 1.000 48.080 50 TRP D N 1
ATOM 6166 C CA . TRP E 1 50 ? 4.553 16.997 46.618 1.000 49.340 50 TRP D CA 1
ATOM 6167 C C . TRP E 1 50 ? 3.913 17.666 47.829 1.000 48.290 50 TRP D C 1
ATOM 6168 O O . TRP E 1 50 ? 4.286 17.277 48.921 1.000 47.130 50 TRP D O 1
ATOM 6179 N N . GLY E 1 51 ? 2.936 18.589 47.665 1.000 53.400 51 GLY D N 1
ATOM 6180 C CA . GLY E 1 51 ? 2.219 19.147 48.791 1.000 48.280 51 GLY D CA 1
ATOM 6181 C C . GLY E 1 51 ? 3.175 19.720 49.834 1.000 46.920 51 GLY D C 1
ATOM 6182 O O . GLY E 1 51 ? 4.194 20.304 49.482 1.000 46.800 51 GLY D O 1
ATOM 6183 N N . ASP E 1 52 ? 2.834 19.572 51.117 1.000 53.220 52 ASP D N 1
ATOM 6184 C CA . ASP E 1 52 ? 3.651 20.033 52.228 1.000 61.490 52 ASP D CA 1
ATOM 6185 C C . ASP E 1 52 ? 4.411 18.821 52.790 1.000 70.100 52 ASP D C 1
ATOM 6186 O O . ASP E 1 52 ? 4.175 18.388 53.916 1.000 67.680 52 ASP D O 1
ATOM 6191 N N . PHE E 1 53 ? 5.370 18.325 51.997 1.000 70.530 53 PHE D N 1
ATOM 6192 C CA . PHE E 1 53 ? 6.215 17.190 52.327 1.000 60.930 53 PHE D CA 1
ATOM 6193 C C . PHE E 1 53 ? 7.160 17.531 53.480 1.000 62.040 53 PHE D C 1
ATOM 6194 O O . PHE E 1 53 ? 7.469 16.630 54.270 1.000 73.420 53 PHE D O 1
ATOM 6202 N N . SER E 1 54 ? 7.625 18.801 53.561 1.000 54.780 54 SER D N 1
ATOM 6203 C CA . SER E 1 54 ? 8.411 19.296 54.690 1.000 54.870 54 SER D CA 1
ATOM 6204 C C . SER E 1 54 ? 7.750 18.933 56.017 1.000 51.720 54 SER D C 1
ATOM 6205 O O . SER E 1 54 ? 8.432 18.484 56.941 1.000 51.440 54 SER D O 1
ATOM 6208 N N . THR E 1 55 ? 6.421 19.143 56.086 1.000 50.600 55 THR D N 1
ATOM 6209 C CA . THR E 1 55 ? 5.615 18.861 57.272 1.000 45.930 55 THR D CA 1
ATOM 6210 C C . THR E 1 55 ? 5.432 17.356 57.469 1.000 41.250 55 THR D C 1
ATOM 6211 O O . THR E 1 55 ? 5.507 16.888 58.593 1.000 43.650 55 THR D O 1
ATOM 6215 N N . HIS E 1 56 ? 5.172 16.600 56.394 1.000 42.570 56 HIS D N 1
ATOM 6216 C CA . HIS E 1 56 ? 5.104 15.151 56.486 1.000 39.500 56 HIS D CA 1
ATOM 6217 C C . HIS E 1 56 ? 6.406 14.581 57.062 1.000 37.710 56 HIS D C 1
ATOM 6218 O O . HIS E 1 56 ? 6.328 13.743 57.974 1.000 35.560 56 HIS D O 1
ATOM 6225 N N . LEU E 1 57 ? 7.581 15.064 56.578 1.000 40.000 57 LEU D N 1
ATOM 6226 C CA . LEU E 1 57 ? 8.880 14.602 57.051 1.000 37.140 57 LEU D CA 1
ATOM 6227 C C . LEU E 1 57 ? 9.079 14.947 58.522 1.000 35.190 57 LEU D C 1
ATOM 6228 O O . LEU E 1 57 ? 9.615 14.109 59.248 1.000 38.790 57 LEU D O 1
ATOM 6233 N N . ALA E 1 58 ? 8.659 16.158 58.947 1.000 32.770 58 ALA D N 1
ATOM 6234 C CA . ALA E 1 58 ? 8.824 16.584 60.328 1.000 32.230 58 ALA D CA 1
ATOM 6235 C C . ALA E 1 58 ? 7.985 15.707 61.248 1.000 34.340 58 ALA D C 1
ATOM 6236 O O . ALA E 1 58 ? 8.461 15.350 62.313 1.000 33.890 58 ALA D O 1
ATOM 6238 N N . GLN E 1 59 ? 6.762 15.359 60.810 1.000 37.690 59 GLN D N 1
ATOM 6239 C CA . GLN E 1 59 ? 5.835 14.524 61.553 1.000 38.030 59 GLN D CA 1
ATOM 6240 C C . GLN E 1 59 ? 6.338 13.092 61.667 1.000 36.490 59 GLN D C 1
ATOM 6241 O O . GLN E 1 59 ? 6.252 12.540 62.763 1.000 41.330 59 GLN D O 1
ATOM 6247 N N . LEU E 1 60 ? 6.836 12.508 60.565 1.000 36.160 60 LEU D N 1
ATOM 6248 C CA . LEU E 1 60 ? 7.481 11.200 60.613 1.000 36.220 60 LEU D CA 1
ATOM 6249 C C . LEU E 1 60 ? 8.679 11.193 61.579 1.000 37.520 60 LEU D C 1
ATOM 6250 O O . LEU E 1 60 ? 8.816 10.288 62.394 1.000 43.440 60 LEU D O 1
ATOM 6255 N N . GLN E 1 61 ? 9.548 12.200 61.501 1.000 37.620 61 GLN D N 1
ATOM 6256 C CA . GLN E 1 61 ? 10.628 12.358 62.460 1.000 37.250 61 GLN D CA 1
ATOM 6257 C C . GLN E 1 61 ? 10.072 12.485 63.883 1.000 35.410 61 GLN D C 1
ATOM 6258 O O . GLN E 1 61 ? 10.609 11.888 64.804 1.000 37.480 61 GLN D O 1
ATOM 6264 N N . GLY E 1 62 ? 9.013 13.281 64.092 1.000 29.210 62 GLY D N 1
ATOM 6265 C CA . GLY E 1 62 ? 8.383 13.434 65.398 1.000 25.670 62 GLY D CA 1
ATOM 6266 C C . GLY E 1 62 ? 7.884 12.101 65.961 1.000 28.030 62 GLY D C 1
ATOM 6267 O O . GLY E 1 62 ? 8.110 11.792 67.119 1.000 30.670 62 GLY D O 1
ATOM 6268 N N . LEU E 1 63 ? 7.234 11.293 65.125 1.000 28.930 63 LEU D N 1
ATOM 6269 C CA . LEU E 1 63 ? 6.707 9.992 65.514 1.000 32.340 63 LEU D CA 1
ATOM 6270 C C . LEU E 1 63 ? 7.862 9.064 65.910 1.000 34.240 63 LEU D C 1
ATOM 6271 O O . LEU E 1 63 ? 7.793 8.460 66.966 1.000 34.300 63 LEU D O 1
ATOM 6276 N N . LEU E 1 64 ? 8.924 9.012 65.100 1.000 35.160 64 LEU D N 1
ATOM 6277 C CA . LEU E 1 64 ? 10.096 8.187 65.382 1.000 38.480 64 LEU D CA 1
ATOM 6278 C C . LEU E 1 64 ? 10.871 8.679 66.611 1.000 37.850 64 LEU D C 1
ATOM 6279 O O . LEU E 1 64 ? 11.298 7.842 67.404 1.000 43.900 64 LEU D O 1
ATOM 6284 N N . ASP E 1 65 ? 11.051 10.005 66.766 1.000 36.700 65 ASP D N 1
ATOM 6285 C CA . ASP E 1 65 ? 11.673 10.591 67.958 1.000 36.100 65 ASP D CA 1
ATOM 6286 C C . ASP E 1 65 ? 10.938 10.149 69.221 1.000 33.610 65 ASP D C 1
ATOM 6287 O O . ASP E 1 65 ? 11.573 9.827 70.214 1.000 32.860 65 ASP D O 1
ATOM 6292 N N . ASN E 1 66 ? 9.597 10.121 69.175 1.000 32.680 66 ASN D N 1
ATOM 6293 C CA . ASN E 1 66 ? 8.777 9.968 70.365 1.000 31.930 66 ASN D CA 1
ATOM 6294 C C . ASN E 1 66 ? 8.315 8.524 70.556 1.000 29.670 66 ASN D C 1
ATOM 6295 O O . ASN E 1 66 ? 7.505 8.255 71.431 1.000 33.760 66 ASN D O 1
ATOM 6300 N N . ILE E 1 67 ? 8.790 7.571 69.744 1.000 27.190 67 ILE D N 1
ATOM 6301 C CA . ILE E 1 67 ? 8.417 6.181 69.929 1.000 24.080 67 ILE D CA 1
ATOM 6302 C C . ILE E 1 67 ? 9.187 5.656 71.129 1.000 25.130 67 ILE D C 1
ATOM 6303 O O . ILE E 1 67 ? 10.333 6.020 71.358 1.000 28.670 67 ILE D O 1
ATOM 6308 N N . ASP E 1 68 ? 8.512 4.849 71.944 1.000 28.600 68 ASP D N 1
ATOM 6309 C CA . ASP E 1 68 ? 9.056 4.343 73.194 1.000 24.750 68 ASP D CA 1
ATOM 6310 C C . ASP E 1 68 ? 10.325 3.545 72.888 1.000 24.890 68 ASP D C 1
ATOM 6311 O O . ASP E 1 68 ? 10.347 2.734 71.946 1.000 23.560 68 ASP D O 1
ATOM 6316 N N . SER E 1 69 ? 11.369 3.784 73.703 1.000 25.440 69 SER D N 1
ATOM 6317 C CA . SER E 1 69 ? 12.689 3.280 73.374 1.000 27.620 69 SER D CA 1
ATOM 6318 C C . SER E 1 69 ? 12.774 1.762 73.600 1.000 24.620 69 SER D C 1
ATOM 6319 O O . SER E 1 69 ? 13.587 1.106 72.940 1.000 22.450 69 SER D O 1
ATOM 6322 N N . ARG E 1 70 ? 11.857 1.207 74.417 1.000 24.720 70 ARG D N 1
ATOM 6323 C CA . ARG E 1 70 ? 11.689 -0.238 74.602 1.000 23.470 70 ARG D CA 1
ATOM 6324 C C . ARG E 1 70 ? 11.108 -0.945 73.371 1.000 22.090 70 ARG D C 1
ATOM 6325 O O . ARG E 1 70 ? 11.226 -2.150 73.263 1.000 23.000 70 ARG D O 1
ATOM 6333 N N . ILE E 1 71 ? 10.430 -0.233 72.471 1.000 22.810 71 ILE D N 1
ATOM 6334 C CA . ILE E 1 71 ? 9.899 -0.823 71.240 1.000 26.130 71 ILE D CA 1
ATOM 6335 C C . ILE E 1 71 ? 11.061 -1.123 70.287 1.000 26.150 71 ILE D C 1
ATOM 6336 O O . ILE E 1 71 ? 11.799 -0.222 69.934 1.000 25.050 71 ILE D O 1
ATOM 6341 N N . GLN E 1 72 ? 11.026 -2.351 69.777 1.000 30.350 72 GLN D N 1
ATOM 6342 C CA . GLN E 1 72 ? 12.056 -2.838 68.844 1.000 30.260 72 GLN D CA 1
ATOM 6343 C C . GLN E 1 72 ? 12.076 -2.027 67.563 1.000 29.520 72 GLN D C 1
ATOM 6344 O O . GLN E 1 72 ? 11.060 -1.418 67.223 1.000 28.350 72 GLN D O 1
ATOM 6350 N N . LEU E 1 73 ? 13.185 -2.106 66.851 1.000 29.100 73 LEU D N 1
ATOM 6351 C CA . LEU E 1 73 ? 13.428 -1.307 65.652 1.000 29.080 73 LEU D CA 1
ATOM 6352 C C . LEU E 1 73 ? 12.488 -1.711 64.526 1.000 28.570 73 LEU D C 1
ATOM 6353 O O . LEU E 1 73 ? 11.913 -0.840 63.871 1.000 27.690 73 LEU D O 1
ATOM 6358 N N . ARG E 1 74 ? 12.301 -3.012 64.324 1.000 25.450 74 ARG D N 1
ATOM 6359 C CA . ARG E 1 74 ? 11.400 -3.529 63.262 1.000 25.770 74 ARG D CA 1
ATOM 6360 C C . ARG E 1 74 ? 9.977 -3.036 63.486 1.000 22.460 74 ARG D C 1
ATOM 6361 O O . ARG E 1 74 ? 9.338 -2.631 62.516 1.000 20.720 74 ARG D O 1
ATOM 6369 N N . ASP E 1 75 ? 9.511 -3.088 64.724 1.000 23.290 75 ASP D N 1
ATOM 6370 C CA . ASP E 1 75 ? 8.145 -2.698 65.059 1.000 23.780 75 ASP D CA 1
ATOM 6371 C C . ASP E 1 75 ? 7.939 -1.203 64.841 1.000 27.270 75 ASP D C 1
ATOM 6372 O O . ASP E 1 75 ? 6.912 -0.783 64.312 1.000 34.590 75 ASP D O 1
ATOM 6377 N N . ALA E 1 76 ? 8.936 -0.401 65.221 1.000 30.340 76 ALA D N 1
ATOM 6378 C CA . ALA E 1 76 ? 8.907 1.049 65.052 1.000 27.200 76 ALA D CA 1
ATOM 6379 C C . ALA E 1 76 ? 8.845 1.454 63.581 1.000 27.920 76 ALA D C 1
ATOM 6380 O O . ALA E 1 76 ? 8.090 2.354 63.245 1.000 30.970 76 ALA D O 1
ATOM 6382 N N . LEU E 1 77 ? 9.615 0.780 62.715 1.000 30.580 77 LEU D N 1
ATOM 6383 C CA . LEU E 1 77 ? 9.635 1.033 61.274 1.000 29.600 77 LEU D CA 1
ATOM 6384 C C . LEU E 1 77 ? 8.286 0.681 60.638 1.000 26.960 77 LEU D C 1
ATOM 6385 O O . LEU E 1 77 ? 7.723 1.487 59.898 1.000 25.410 77 LEU D O 1
ATOM 6390 N N . ARG E 1 78 ? 7.769 -0.504 60.946 1.000 25.890 78 ARG D N 1
ATOM 6391 C CA . ARG E 1 78 ? 6.472 -0.908 60.431 1.000 30.490 78 ARG D CA 1
ATOM 6392 C C . ARG E 1 78 ? 5.371 0.036 60.938 1.000 30.990 78 ARG D C 1
ATOM 6393 O O . ARG E 1 78 ? 4.564 0.506 60.127 1.000 28.740 78 ARG D O 1
ATOM 6401 N N . ALA E 1 79 ? 5.386 0.352 62.250 1.000 32.540 79 ALA D N 1
ATOM 6402 C CA . ALA E 1 79 ? 4.436 1.293 62.834 1.000 31.700 79 ALA D CA 1
ATOM 6403 C C . ALA E 1 79 ? 4.467 2.649 62.122 1.000 29.310 79 ALA D C 1
ATOM 6404 O O . ALA E 1 79 ? 3.420 3.164 61.762 1.000 35.050 79 ALA D O 1
ATOM 6406 N N . ALA E 1 80 ? 5.663 3.199 61.901 1.000 33.640 80 ALA D N 1
ATOM 6407 C CA . ALA E 1 80 ? 5.841 4.516 61.294 1.000 37.170 80 ALA D CA 1
ATOM 6408 C C . ALA E 1 80 ? 5.426 4.532 59.821 1.000 37.260 80 ALA D C 1
ATOM 6409 O O . ALA E 1 80 ? 4.764 5.484 59.395 1.000 40.010 80 ALA D O 1
ATOM 6411 N N . LEU E 1 81 ? 5.852 3.516 59.055 1.000 36.640 81 LEU D N 1
ATOM 6412 C CA . LEU E 1 81 ? 5.444 3.373 57.671 1.000 38.200 81 LEU D CA 1
ATOM 6413 C C . LEU E 1 81 ? 3.912 3.440 57.528 1.000 41.770 81 LEU D C 1
ATOM 6414 O O . LEU E 1 81 ? 3.388 4.221 56.730 1.000 44.650 81 LEU D O 1
ATOM 6419 N N . LEU E 1 82 ? 3.184 2.654 58.307 1.000 40.840 82 LEU D N 1
ATOM 6420 C CA . LEU E 1 82 ? 1.717 2.563 58.079 1.000 45.130 82 LEU D CA 1
ATOM 6421 C C . LEU E 1 82 ? 0.934 3.639 58.835 1.000 49.710 82 LEU D C 1
ATOM 6422 O O . LEU E 1 82 ? -0.298 3.639 58.720 1.000 60.160 82 LEU D O 1
ATOM 6427 N N . ALA E 1 83 ? 1.610 4.536 59.543 1.000 47.550 83 ALA D N 1
ATOM 6428 C CA . ALA E 1 83 ? 0.896 5.536 60.364 1.000 45.930 83 ALA D CA 1
ATOM 6429 C C . ALA E 1 83 ? 0.553 6.771 59.539 1.000 53.520 83 ALA D C 1
ATOM 6430 O O . ALA E 1 83 ? -0.204 7.616 60.031 1.000 48.420 83 ALA D O 1
ATOM 6432 N N . PHE E 1 84 ? 1.071 6.866 58.322 1.000 67.550 84 PHE D N 1
ATOM 6433 C CA . PHE E 1 84 ? 0.875 8.117 57.552 1.000 72.690 84 PHE D CA 1
ATOM 6434 C C . PHE E 1 84 ? 0.143 7.846 56.238 1.000 76.940 84 PHE D C 1
ATOM 6435 O O . PHE E 1 84 ? 0.114 8.742 55.384 1.000 65.480 84 PHE D O 1
ATOM 6443 N N . ASN E 1 85 ? -0.365 6.632 56.067 1.000 86.460 85 ASN D N 1
ATOM 6444 C CA . ASN E 1 85 ? -0.979 6.278 54.766 1.000 85.100 85 ASN D CA 1
ATOM 6445 C C . ASN E 1 85 ? -2.455 5.978 54.999 1.000 93.330 85 ASN D C 1
ATOM 6446 O O . ASN E 1 85 ? -3.057 5.275 54.172 1.000 94.430 85 ASN D O 1
ATOM 6451 N N . THR E 1 86 ? -3.003 6.509 56.090 1.000 111.930 86 THR D N 1
ATOM 6452 C CA . THR E 1 86 ? -4.449 6.338 56.362 1.000 112.800 86 THR D CA 1
ATOM 6453 C C . THR E 1 86 ? -5.170 7.581 55.847 1.000 111.670 86 THR D C 1
ATOM 6454 O O . THR E 1 86 ? -4.797 8.690 56.269 1.000 112.750 86 THR D O 1
ATOM 6458 N N . PHE E 1 87 ? -6.144 7.394 54.958 1.000 104.700 87 PHE D N 1
ATOM 6459 C CA . PHE E 1 87 ? -6.858 8.544 54.358 1.000 96.110 87 PHE D CA 1
ATOM 6460 C C . PHE E 1 87 ? -8.340 8.206 54.210 1.000 88.350 87 PHE D C 1
ATOM 6461 O O . PHE E 1 87 ? -8.688 7.015 54.242 1.000 88.730 87 PHE D O 1
ATOM 6469 N N . ASP E 1 88 ? -9.175 9.229 54.038 1.000 85.290 88 ASP D N 1
ATOM 6470 C CA . ASP E 1 88 ? -10.630 9.011 53.847 1.000 88.540 88 ASP D CA 1
ATOM 6471 C C . ASP E 1 88 ? -10.893 8.763 52.364 1.000 88.420 88 ASP D C 1
ATOM 6472 O O . ASP E 1 88 ? -10.053 9.165 51.548 1.000 86.090 88 ASP D O 1
ATOM 6477 N N . GLU E 1 89 ? -12.014 8.118 52.044 1.000 91.180 89 GLU D N 1
ATOM 6478 C CA . GLU E 1 89 ? -12.329 7.783 50.635 1.000 83.270 89 GLU D CA 1
ATOM 6479 C C . GLU E 1 89 ? -11.986 8.983 49.759 1.000 77.140 89 GLU D C 1
ATOM 6480 O O . GLU E 1 89 ? -11.336 8.783 48.725 1.000 82.080 89 GLU D O 1
ATOM 6486 N N . SER E 1 90 ? -12.398 10.176 50.173 1.000 69.850 90 SER D N 1
ATOM 6487 C CA . SER E 1 90 ? -12.163 11.372 49.332 1.000 69.370 90 SER D CA 1
ATOM 6488 C C . SER E 1 90 ? -10.662 11.582 49.176 1.000 61.780 90 SER D C 1
ATOM 6489 O O . SER E 1 90 ? -10.192 11.661 48.035 1.000 61.580 90 SER D O 1
ATOM 6492 N N . GLU E 1 91 ? -9.950 11.654 50.295 1.000 57.010 91 GLU D N 1
ATOM 6493 C CA . GLU E 1 91 ? -8.488 11.889 50.253 1.000 62.940 91 GLU D CA 1
ATOM 6494 C C . GLU E 1 91 ? -7.816 10.770 49.453 1.000 61.660 91 GLU D C 1
ATOM 6495 O O . GLU E 1 91 ? -6.818 11.055 48.779 1.000 54.570 91 GLU D O 1
ATOM 6501 N N . THR E 1 92 ? -8.363 9.556 49.515 1.000 61.820 92 THR D N 1
ATOM 6502 C CA . THR E 1 92 ? -7.796 8.404 48.771 1.000 57.600 92 THR D CA 1
ATOM 6503 C C . THR E 1 92 ? -7.974 8.618 47.272 1.000 54.810 92 THR D C 1
ATOM 6504 O O . THR E 1 92 ? -7.160 8.094 46.519 1.000 52.530 92 THR D O 1
ATOM 6508 N N . ILE E 1 93 ? -9.026 9.322 46.861 1.000 57.000 93 ILE D N 1
ATOM 6509 C CA . ILE E 1 93 ? -9.276 9.484 45.399 1.000 61.470 93 ILE D CA 1
ATOM 6510 C C . ILE E 1 93 ? -8.207 10.440 44.883 1.000 55.430 93 ILE D C 1
ATOM 6511 O O . ILE E 1 93 ? -7.707 10.221 43.770 1.000 43.740 93 ILE D O 1
ATOM 6516 N N . ARG E 1 94 ? -7.881 11.466 45.665 1.000 58.290 94 ARG D N 1
ATOM 6517 C CA . ARG E 1 94 ? -6.752 12.347 45.290 1.000 65.500 94 ARG D CA 1
ATOM 6518 C C . ARG E 1 94 ? -5.515 11.508 45.572 1.000 64.350 94 ARG D C 1
ATOM 6519 O O . ARG E 1 94 ? -4.584 12.008 46.213 1.000 68.850 94 ARG D O 1
ATOM 6527 N N . HIS E 1 95 ? -5.563 10.258 45.127 1.000 54.860 95 HIS D N 1
ATOM 6528 C CA . HIS E 1 95 ? -4.461 9.315 45.403 1.000 52.240 95 HIS D CA 1
ATOM 6529 C C . HIS E 1 95 ? -4.672 8.050 44.552 1.000 49.810 95 HIS D C 1
ATOM 6530 O O . HIS E 1 95 ? -3.912 7.906 43.581 1.000 49.360 95 HIS D O 1
ATOM 6537 N N . ARG E 1 96 ? -5.708 7.211 44.814 1.000 61.290 96 ARG D N 1
ATOM 6538 C CA . ARG E 1 96 ? -5.718 5.934 43.984 1.000 59.540 96 ARG D CA 1
ATOM 6539 C C . ARG E 1 96 ? -6.492 5.800 42.654 1.000 67.510 96 ARG D C 1
ATOM 6540 O O . ARG E 1 96 ? -6.857 6.847 42.095 1.000 56.180 96 ARG D O 1
ATOM 6548 N N . LYS E 1 97 ? -6.724 4.543 42.171 1.000 82.800 97 LYS D N 1
ATOM 6549 C CA . LYS E 1 97 ? -7.389 4.239 40.850 1.000 72.880 97 LYS D CA 1
ATOM 6550 C C . LYS E 1 97 ? -6.559 4.970 39.827 1.000 63.280 97 LYS D C 1
ATOM 6551 O O . LYS E 1 97 ? -5.730 4.308 39.219 1.000 73.830 97 LYS D O 1
ATOM 6557 N N . ARG E 1 98 ? -6.898 6.198 39.507 1.000 63.990 98 ARG D N 1
ATOM 6558 C CA . ARG E 1 98 ? -6.025 7.176 38.873 1.000 77.650 98 ARG D CA 1
ATOM 6559 C C . ARG E 1 98 ? -4.582 6.814 39.211 1.000 86.380 98 ARG D C 1
ATOM 6560 O O . ARG E 1 98 ? -4.330 6.093 40.174 1.000 104.260 98 ARG D O 1
ATOM 6568 N N . MET E 1 99 ? -3.639 7.235 38.354 1.000 86.990 99 MET D N 1
ATOM 6569 C CA . MET E 1 99 ? -2.219 6.975 38.546 1.000 81.990 99 MET D CA 1
ATOM 6570 C C . MET E 1 99 ? -1.611 8.174 39.288 1.000 78.920 99 MET D C 1
ATOM 6571 O O . MET E 1 99 ? -2.352 9.032 39.782 1.000 112.330 99 MET D O 1
ATOM 6576 N N . ARG E 1 100 ? -0.270 8.221 39.461 1.000 60.380 100 ARG D N 1
ATOM 6577 C CA . ARG E 1 100 ? 0.395 9.272 40.220 1.000 46.970 100 ARG D CA 1
ATOM 6578 C C . ARG E 1 100 ? 1.210 10.166 39.265 1.000 47.090 100 ARG D C 1
ATOM 6579 O O . ARG E 1 100 ? 2.048 9.745 38.449 1.000 46.620 100 ARG D O 1
ATOM 6587 N N . VAL E 1 101 ? 0.983 11.471 39.438 1.000 47.750 101 VAL D N 1
ATOM 6588 C CA . VAL E 1 101 ? 1.854 12.531 38.951 1.000 46.250 101 VAL D CA 1
ATOM 6589 C C . VAL E 1 101 ? 3.293 12.303 39.426 1.000 45.150 101 VAL D C 1
ATOM 6590 O O . VAL E 1 101 ? 4.210 12.350 38.599 1.000 56.210 101 VAL D O 1
ATOM 6594 N N . ILE E 1 102 ? 3.492 12.029 40.723 1.000 42.540 102 ILE D N 1
ATOM 6595 C CA . ILE E 1 102 ? 4.813 11.909 41.326 1.000 42.310 102 ILE D CA 1
ATOM 6596 C C . ILE E 1 102 ? 5.561 10.737 40.704 1.000 44.260 102 ILE D C 1
ATOM 6597 O O . ILE E 1 102 ? 6.696 10.929 40.262 1.000 44.020 102 ILE D O 1
ATOM 6602 N N . LEU E 1 103 ? 4.948 9.543 40.675 1.000 45.720 103 LEU D N 1
ATOM 6603 C CA . LEU E 1 103 ? 5.654 8.345 40.234 1.000 44.770 103 LEU D CA 1
ATOM 6604 C C . LEU E 1 103 ? 5.867 8.357 38.719 1.000 47.700 103 LEU D C 1
ATOM 6605 O O . LEU E 1 103 ? 6.894 7.865 38.260 1.000 48.700 103 LEU D O 1
ATOM 6610 N N . GLN E 1 104 ? 4.903 8.880 37.940 1.000 52.670 104 GLN D N 1
ATOM 6611 C CA . GLN E 1 104 ? 4.810 8.550 36.522 1.000 46.120 104 GLN D CA 1
ATOM 6612 C C . GLN E 1 104 ? 5.244 9.697 35.616 1.000 41.890 104 GLN D C 1
ATOM 6613 O O . GLN E 1 104 ? 5.476 9.412 34.455 1.000 47.560 104 GLN D O 1
ATOM 6619 N N . THR E 1 105 ? 5.444 10.932 36.091 1.000 44.370 105 THR D N 1
ATOM 6620 C CA . THR E 1 105 ? 5.874 12.059 35.257 1.000 48.770 105 THR D CA 1
ATOM 6621 C C . THR E 1 105 ? 7.404 12.100 35.060 1.000 54.890 105 THR D C 1
ATOM 6622 O O . THR E 1 105 ? 8.114 12.392 36.010 1.000 57.010 105 THR D O 1
ATOM 6626 N N . PRO E 1 106 ? 7.977 11.868 33.846 1.000 54.470 106 PRO D N 1
ATOM 6627 C CA . PRO E 1 106 ? 9.430 11.936 33.624 1.000 50.160 106 PRO D CA 1
ATOM 6628 C C . PRO E 1 106 ? 10.177 13.173 34.143 1.000 48.370 106 PRO D C 1
ATOM 6629 O O . PRO E 1 106 ? 11.269 13.032 34.724 1.000 35.790 106 PRO D O 1
ATOM 6633 N N . GLU E 1 107 ? 9.534 14.353 33.989 1.000 47.310 107 GLU D N 1
ATOM 6634 C CA . GLU E 1 107 ? 10.115 15.650 34.318 1.000 42.830 107 GLU D CA 1
ATOM 6635 C C . GLU E 1 107 ? 10.260 15.848 35.832 1.000 42.700 107 GLU D C 1
ATOM 6636 O O . GLU E 1 107 ? 11.005 16.721 36.255 1.000 44.650 107 GLU D O 1
ATOM 6642 N N . LEU E 1 108 ? 9.612 15.010 36.635 1.000 44.860 108 LEU D N 1
ATOM 6643 C CA . LEU E 1 108 ? 9.613 15.213 38.105 1.000 42.970 108 LEU D CA 1
ATOM 6644 C C . LEU E 1 108 ? 10.496 14.175 38.790 1.000 39.460 108 LEU D C 1
ATOM 6645 O O . LEU E 1 108 ? 10.572 14.215 40.017 1.000 40.290 108 LEU D O 1
ATOM 6650 N N . GLN E 1 109 ? 11.185 13.328 38.032 1.000 35.810 109 GLN D N 1
ATOM 6651 C CA . GLN E 1 109 ? 11.907 12.212 38.625 1.000 35.060 109 GLN D CA 1
ATOM 6652 C C . GLN E 1 109 ? 13.188 12.684 39.302 1.000 31.600 109 GLN D C 1
ATOM 6653 O O . GLN E 1 109 ? 13.428 12.267 40.444 1.000 36.980 109 GLN D O 1
ATOM 6659 N N . ALA E 1 110 ? 13.970 13.562 38.641 1.000 29.010 110 ALA D N 1
ATOM 6660 C CA . ALA E 1 110 ? 15.166 14.131 39.259 1.000 30.760 110 ALA D CA 1
ATOM 6661 C C . ALA E 1 110 ? 14.830 14.743 40.625 1.000 32.770 110 ALA D C 1
ATOM 6662 O O . ALA E 1 110 ? 15.463 14.382 41.612 1.000 30.750 110 ALA D O 1
ATOM 6664 N N . TYR E 1 111 ? 13.802 15.622 40.654 1.000 33.710 111 TYR D N 1
ATOM 6665 C CA . TYR E 1 111 ? 13.372 16.299 41.869 1.000 32.210 111 TYR D CA 1
ATOM 6666 C C . TYR E 1 111 ? 12.825 15.326 42.909 1.000 34.130 111 TYR D C 1
ATOM 6667 O O . TYR E 1 111 ? 13.142 15.464 44.083 1.000 36.390 111 TYR D O 1
ATOM 6676 N N . SER E 1 112 ? 11.996 14.364 42.470 1.000 41.880 112 SER D N 1
ATOM 6677 C CA . SER E 1 112 ? 11.436 13.302 43.294 1.000 40.480 112 SER D CA 1
ATOM 6678 C C . SER E 1 112 ? 12.538 12.490 44.008 1.000 42.830 112 SER D C 1
ATOM 6679 O O . SER E 1 112 ? 12.389 12.150 45.185 1.000 51.920 112 SER D O 1
ATOM 6682 N N . MET E 1 113 ? 13.673 12.246 43.337 1.000 40.320 113 MET D N 1
ATOM 6683 C CA . MET E 1 113 ? 14.778 11.523 43.961 1.000 44.760 113 MET D CA 1
ATOM 6684 C C . MET E 1 113 ? 15.365 12.258 45.167 1.000 40.380 113 MET D C 1
ATOM 6685 O O . MET E 1 113 ? 15.763 11.649 46.136 1.000 48.640 113 MET D O 1
ATOM 6690 N N . THR E 1 114 ? 15.396 13.572 45.112 1.000 41.820 114 THR D N 1
ATOM 6691 C CA . THR E 1 114 ? 15.797 14.429 46.224 1.000 41.100 114 THR D CA 1
ATOM 6692 C C . THR E 1 114 ? 14.777 14.388 47.370 1.000 43.930 114 THR D C 1
ATOM 6693 O O . THR E 1 114 ? 15.173 14.500 48.541 1.000 49.900 114 THR D O 1
ATOM 6697 N N . MET E 1 115 ? 13.474 14.264 47.049 1.000 36.270 115 MET D N 1
ATOM 6698 C CA . MET E 1 115 ? 12.429 14.133 48.063 1.000 34.380 115 MET D CA 1
ATOM 6699 C C . MET E 1 115 ? 12.520 12.759 48.752 1.000 33.220 115 MET D C 1
ATOM 6700 O O . MET E 1 115 ? 12.425 12.649 49.982 1.000 36.400 115 MET D O 1
ATOM 6705 N N . TYR E 1 116 ? 12.750 11.694 47.969 1.000 35.450 116 TYR D N 1
ATOM 6706 C CA . TYR E 1 116 ? 12.967 10.367 48.522 1.000 39.970 116 TYR D CA 1
ATOM 6707 C C . TYR E 1 116 ? 14.212 10.346 49.413 1.000 35.500 116 TYR D C 1
ATOM 6708 O O . TYR E 1 116 ? 14.202 9.665 50.426 1.000 38.280 116 TYR D O 1
ATOM 6717 N N . ALA E 1 117 ? 15.285 11.064 49.050 1.000 32.750 117 ALA D N 1
ATOM 6718 C CA . ALA E 1 117 ? 16.511 11.139 49.855 1.000 31.170 117 ALA D CA 1
ATOM 6719 C C . ALA E 1 117 ? 16.248 11.783 51.222 1.000 30.970 117 ALA D C 1
ATOM 6720 O O . ALA E 1 117 ? 16.853 11.378 52.202 1.000 29.340 117 ALA D O 1
ATOM 6722 N N . GLY E 1 118 ? 15.349 12.780 51.268 1.000 33.870 118 GLY D N 1
ATOM 6723 C CA . GLY E 1 118 ? 14.851 13.363 52.508 1.000 30.620 118 GLY D CA 1
ATOM 6724 C C . GLY E 1 118 ? 14.179 12.336 53.422 1.000 30.990 118 GLY D C 1
ATOM 6725 O O . GLY E 1 118 ? 14.476 12.252 54.616 1.000 27.570 118 GLY D O 1
ATOM 6726 N N . TRP E 1 119 ? 13.297 11.527 52.824 1.000 34.720 119 TRP D N 1
ATOM 6727 C CA . TRP E 1 119 ? 12.564 10.485 53.524 1.000 33.340 119 TRP D CA 1
ATOM 6728 C C . TRP E 1 119 ? 13.534 9.424 54.053 1.000 31.670 119 TRP D C 1
ATOM 6729 O O . TRP E 1 119 ? 13.556 9.134 55.249 1.000 32.280 119 TRP D O 1
ATOM 6740 N N . ARG E 1 120 ? 14.405 8.904 53.178 1.000 30.740 120 ARG D N 1
ATOM 6741 C CA . ARG E 1 120 ? 15.462 7.989 53.582 1.000 31.740 120 ARG D CA 1
ATOM 6742 C C . ARG E 1 120 ? 16.345 8.572 54.670 1.000 32.390 120 ARG D C 1
ATOM 6743 O O . ARG E 1 120 ? 16.818 7.816 55.493 1.000 34.280 120 ARG D O 1
ATOM 6751 N N . GLU E 1 121 ? 16.616 9.889 54.677 1.000 39.410 121 GLU D N 1
ATOM 6752 C CA . GLU E 1 121 ? 17.424 10.501 55.732 1.000 34.360 121 GLU D CA 1
ATOM 6753 C C . GLU E 1 121 ? 16.700 10.367 57.072 1.000 35.700 121 GLU D C 1
ATOM 6754 O O . GLU E 1 121 ? 17.377 10.100 58.066 1.000 31.930 121 GLU D O 1
ATOM 6760 N N . VAL E 1 122 ? 15.349 10.509 57.105 1.000 31.370 122 VAL D N 1
ATOM 6761 C CA . VAL E 1 122 ? 14.608 10.381 58.349 1.000 33.650 122 VAL D CA 1
ATOM 6762 C C . VAL E 1 122 ? 14.757 8.960 58.908 1.000 34.010 122 VAL D C 1
ATOM 6763 O O . VAL E 1 122 ? 15.103 8.795 60.105 1.000 27.700 122 VAL D O 1
ATOM 6767 N N . ILE E 1 123 ? 14.549 7.966 58.013 1.000 32.880 123 ILE D N 1
ATOM 6768 C CA . ILE E 1 123 ? 14.610 6.549 58.361 1.000 31.290 123 ILE D CA 1
ATOM 6769 C C . ILE E 1 123 ? 16.004 6.195 58.869 1.000 32.140 123 ILE D C 1
ATOM 6770 O O . ILE E 1 123 ? 16.126 5.518 59.874 1.000 43.350 123 ILE D O 1
ATOM 6775 N N . ALA E 1 124 ? 17.041 6.583 58.126 1.000 34.720 124 ALA D N 1
ATOM 6776 C CA . ALA E 1 124 ? 18.416 6.234 58.427 1.000 31.120 124 ALA D CA 1
ATOM 6777 C C . ALA E 1 124 ? 18.859 6.890 59.732 1.000 36.510 124 ALA D C 1
ATOM 6778 O O . ALA E 1 124 ? 19.551 6.232 60.505 1.000 36.760 124 ALA D O 1
ATOM 6780 N N . LYS E 1 125 ? 18.466 8.159 59.992 1.000 35.830 125 LYS D N 1
ATOM 6781 C CA . LYS E 1 125 ? 18.738 8.828 61.259 1.000 33.420 125 LYS D CA 1
ATOM 6782 C C . LYS E 1 125 ? 18.173 8.017 62.425 1.000 29.780 125 LYS D C 1
ATOM 6783 O O . LYS E 1 125 ? 18.873 7.819 63.420 1.000 28.450 125 LYS D O 1
ATOM 6789 N N . PHE E 1 126 ? 16.925 7.547 62.285 1.000 27.190 126 PHE D N 1
ATOM 6790 C CA . PHE E 1 126 ? 16.261 6.775 63.321 1.000 27.300 126 PHE D CA 1
ATOM 6791 C C . PHE E 1 126 ? 17.008 5.478 63.624 1.000 29.850 126 PHE D C 1
ATOM 6792 O O . PHE E 1 126 ? 17.147 5.135 64.792 1.000 27.570 126 PHE D O 1
ATOM 6800 N N . VAL E 1 127 ? 17.437 4.757 62.566 1.000 29.270 127 VAL D N 1
ATOM 6801 C CA . VAL E 1 127 ? 18.172 3.503 62.692 1.000 29.920 127 VAL D CA 1
ATOM 6802 C C . VAL E 1 127 ? 19.527 3.775 63.356 1.000 32.920 127 VAL D C 1
ATOM 6803 O O . VAL E 1 127 ? 19.913 3.024 64.250 1.000 33.970 127 VAL D O 1
ATOM 6807 N N . ALA E 1 128 ? 20.242 4.830 62.911 1.000 33.930 128 ALA D N 1
ATOM 6808 C CA . ALA E 1 128 ? 21.548 5.191 63.456 1.000 39.860 128 ALA D CA 1
ATOM 6809 C C . ALA E 1 128 ? 21.370 5.500 64.951 1.000 34.960 128 ALA D C 1
ATOM 6810 O O . ALA E 1 128 ? 22.107 4.943 65.772 1.000 35.840 128 ALA D O 1
ATOM 6812 N N . ARG E 1 129 ? 20.313 6.262 65.307 1.000 35.370 129 ARG D N 1
ATOM 6813 C CA . ARG E 1 129 ? 20.020 6.600 66.700 1.000 35.510 129 ARG D CA 1
ATOM 6814 C C . ARG E 1 129 ? 19.783 5.352 67.547 1.000 35.220 129 ARG D C 1
ATOM 6815 O O . ARG E 1 129 ? 20.198 5.386 68.706 1.000 38.820 129 ARG D O 1
ATOM 6823 N N . ARG E 1 130 ? 19.171 4.273 66.997 1.000 28.830 130 ARG D N 1
ATOM 6824 C CA . ARG E 1 130 ? 18.929 3.061 67.765 1.000 29.190 130 ARG D CA 1
ATOM 6825 C C . ARG E 1 130 ? 20.123 2.110 67.785 1.000 31.160 130 ARG D C 1
ATOM 6826 O O . ARG E 1 130 ? 20.223 1.298 68.717 1.000 38.050 130 ARG D O 1
ATOM 6834 N N . SER E 1 131 ? 21.023 2.289 66.834 1.000 28.300 131 SER D N 1
ATOM 6835 C CA . SER E 1 131 ? 22.018 1.213 66.733 1.000 31.210 131 SER D CA 1
ATOM 6836 C C . SER E 1 131 ? 23.490 1.552 66.594 1.000 32.970 131 SER D C 1
ATOM 6837 O O . SER E 1 131 ? 24.286 0.825 67.194 1.000 43.900 131 SER D O 1
ATOM 6840 N N . GLY E 1 132 ? 23.866 2.600 65.863 1.000 46.200 132 GLY D N 1
ATOM 6841 C CA . GLY E 1 132 ? 25.281 2.611 65.522 1.000 42.900 132 GLY D CA 1
ATOM 6842 C C . GLY E 1 132 ? 25.763 4.040 65.415 1.000 42.400 132 GLY D C 1
ATOM 6843 O O . GLY E 1 132 ? 25.251 4.870 66.149 1.000 64.280 132 GLY D O 1
ATOM 6844 N N . GLY E 1 133 A 26.728 4.283 64.517 1.000 32.530 133 GLY D N 1
ATOM 6845 C CA . GLY E 1 133 A 27.542 5.461 64.545 1.000 27.020 133 GLY D CA 1
ATOM 6846 C C . GLY E 1 133 A 26.881 6.530 63.719 1.000 30.540 133 GLY D C 1
ATOM 6847 O O . GLY E 1 133 A 26.229 7.373 64.316 1.000 40.270 133 GLY D O 1
ATOM 6848 N N . LYS E 1 134 ? 27.066 6.493 62.390 1.000 35.430 134 LYS D N 1
ATOM 6849 C CA . LYS E 1 134 ? 26.750 7.607 61.494 1.000 37.930 134 LYS D CA 1
ATOM 6850 C C . LYS E 1 134 ? 25.615 7.184 60.562 1.000 36.520 134 LYS D C 1
ATOM 6851 O O . LYS E 1 134 ? 25.591 6.035 60.134 1.000 29.680 134 LYS D O 1
ATOM 6857 N N . THR E 1 135 ? 24.756 8.155 60.198 1.000 38.340 135 THR D N 1
ATOM 6858 C CA . THR E 1 135 ? 23.688 8.063 59.209 1.000 40.010 135 THR D CA 1
ATOM 6859 C C . THR E 1 135 ? 24.138 7.458 57.874 1.000 45.080 135 THR D C 1
ATOM 6860 O O . THR E 1 135 ? 23.355 6.735 57.231 1.000 42.640 135 THR D O 1
ATOM 6864 N N . THR E 1 136 ? 25.388 7.752 57.488 1.000 47.120 136 THR D N 1
ATOM 6865 C CA . THR E 1 136 ? 25.983 7.284 56.239 1.000 43.580 136 THR D CA 1
ATOM 6866 C C . THR E 1 136 ? 26.570 5.872 56.322 1.000 38.310 136 THR D C 1
ATOM 6867 O O . THR E 1 136 ? 27.012 5.362 55.298 1.000 44.240 136 THR D O 1
ATOM 6871 N N . ASP E 1 137 ? 26.543 5.203 57.485 1.000 36.630 137 ASP D N 1
ATOM 6872 C CA . ASP E 1 137 ? 27.011 3.824 57.578 1.000 37.510 137 ASP D CA 1
ATOM 6873 C C . ASP E 1 137 ? 26.135 2.924 56.707 1.000 34.500 137 ASP D C 1
ATOM 6874 O O . ASP E 1 137 ? 25.006 3.308 56.369 1.000 34.770 137 ASP D O 1
ATOM 6879 N N . PHE E 1 138 ? 26.634 1.754 56.329 1.000 31.750 138 PHE D N 1
ATOM 6880 C CA . PHE E 1 138 ? 25.910 0.894 55.361 1.000 37.310 138 PHE D CA 1
ATOM 6881 C C . PHE E 1 138 ? 24.551 0.425 55.860 1.000 38.110 138 PHE D C 1
ATOM 6882 O O . PHE E 1 138 ? 23.596 0.486 55.088 1.000 42.970 138 PHE D O 1
ATOM 6890 N N . MET E 1 139 ? 24.460 -0.025 57.100 1.000 41.540 139 MET D N 1
ATOM 6891 C CA . MET E 1 139 ? 23.236 -0.635 57.581 1.000 44.010 139 MET D CA 1
ATOM 6892 C C . MET E 1 139 ? 22.100 0.392 57.686 1.000 34.930 139 MET D C 1
ATOM 6893 O O . MET E 1 139 ? 21.056 0.147 57.100 1.000 39.270 139 MET D O 1
ATOM 6898 N N . PRO E 1 140 ? 22.191 1.553 58.365 1.000 30.720 140 PRO D N 1
ATOM 6899 C CA . PRO E 1 140 ? 21.117 2.568 58.293 1.000 32.570 140 PRO D CA 1
ATOM 6900 C C . PRO E 1 140 ? 20.612 2.935 56.877 1.000 37.460 140 PRO D C 1
ATOM 6901 O O . PRO E 1 140 ? 19.418 3.114 56.608 1.000 40.320 140 PRO D O 1
ATOM 6905 N N . GLN E 1 141 ? 21.561 2.949 55.942 1.000 37.990 141 GLN D N 1
ATOM 6906 C CA . GLN E 1 141 ? 21.403 3.380 54.578 1.000 30.560 141 GLN D CA 1
ATOM 6907 C C . GLN E 1 141 ? 20.679 2.296 53.785 1.000 29.590 141 GLN D C 1
ATOM 6908 O O . GLN E 1 141 ? 19.739 2.594 53.044 1.000 27.940 141 GLN D O 1
ATOM 6914 N N . THR E 1 142 ? 21.118 1.039 53.975 1.000 29.890 142 THR D N 1
ATOM 6915 C CA . THR E 1 142 ? 20.484 -0.148 53.410 1.000 29.190 142 THR D CA 1
ATOM 6916 C C . THR E 1 142 ? 19.065 -0.289 53.947 1.000 27.750 142 THR D C 1
ATOM 6917 O O . THR E 1 142 ? 18.176 -0.627 53.178 1.000 28.400 142 THR D O 1
ATOM 6921 N N . VAL E 1 143 ? 18.853 -0.035 55.233 1.000 26.420 143 VAL D N 1
ATOM 6922 C CA . VAL E 1 143 ? 17.517 -0.106 55.807 1.000 31.470 143 VAL D CA 1
ATOM 6923 C C . VAL E 1 143 ? 16.626 0.986 55.216 1.000 31.660 143 VAL D C 1
ATOM 6924 O O . VAL E 1 143 ? 15.472 0.714 54.929 1.000 33.500 143 VAL D O 1
ATOM 6928 N N . ALA E 1 144 ? 17.156 2.191 54.995 1.000 32.030 144 ALA D N 1
ATOM 6929 C CA . ALA E 1 144 ? 16.371 3.294 54.441 1.000 28.930 144 ALA D CA 1
ATOM 6930 C C . ALA E 1 144 ? 15.959 3.008 53.007 1.000 28.210 144 ALA D C 1
ATOM 6931 O O . ALA E 1 144 ? 14.819 3.277 52.651 1.000 29.130 144 ALA D O 1
ATOM 6933 N N . TRP E 1 145 ? 16.890 2.487 52.196 1.000 31.810 145 TRP D N 1
ATOM 6934 C CA . TRP E 1 145 ? 16.641 2.093 50.810 1.000 33.100 145 TRP D CA 1
ATOM 6935 C C . TRP E 1 145 ? 15.669 0.927 50.714 1.000 30.320 145 TRP D C 1
ATOM 6936 O O . TRP E 1 145 ? 14.859 0.910 49.794 1.000 29.510 145 TRP D O 1
ATOM 6947 N N . THR E 1 146 ? 15.840 -0.073 51.589 1.000 26.740 146 THR D N 1
ATOM 6948 C CA . THR E 1 146 ? 14.942 -1.203 51.686 1.000 25.820 146 THR D CA 1
ATOM 6949 C C . THR E 1 146 ? 13.518 -0.722 51.939 1.000 26.720 146 THR D C 1
ATOM 6950 O O . THR E 1 146 ? 12.597 -1.109 51.242 1.000 27.630 146 THR D O 1
ATOM 6954 N N . MET E 1 147 ? 13.369 0.133 52.943 1.000 29.160 147 MET D N 1
ATOM 6955 C CA . MET E 1 147 ? 12.121 0.784 53.301 1.000 30.340 147 MET D CA 1
ATOM 6956 C C . MET E 1 147 ? 11.509 1.552 52.125 1.000 30.960 147 MET D C 1
ATOM 6957 O O . MET E 1 147 ? 10.295 1.532 51.936 1.000 33.850 147 MET D O 1
ATOM 6962 N N . LEU E 1 148 ? 12.351 2.264 51.355 1.000 32.020 148 LEU D N 1
ATOM 6963 C CA . LEU E 1 148 ? 11.886 3.006 50.190 1.000 29.520 148 LEU D CA 1
ATOM 6964 C C . LEU E 1 148 ? 11.364 2.047 49.128 1.000 26.680 148 LEU D C 1
ATOM 6965 O O . LEU E 1 148 ? 10.313 2.314 48.555 1.000 26.460 148 LEU D O 1
ATOM 6970 N N . GLY E 1 149 ? 12.110 0.968 48.851 1.000 25.400 149 GLY D N 1
ATOM 6971 C CA . GLY E 1 149 ? 11.669 -0.081 47.931 1.000 31.710 149 GLY D CA 1
ATOM 6972 C C . GLY E 1 149 ? 10.337 -0.715 48.315 1.000 31.940 149 GLY D C 1
ATOM 6973 O O . GLY E 1 149 ? 9.470 -0.905 47.481 1.000 39.120 149 GLY D O 1
ATOM 6974 N N . VAL E 1 150 ? 10.180 -1.048 49.595 1.000 38.700 150 VAL D N 1
ATOM 6975 C CA . VAL E 1 150 ? 8.931 -1.556 50.163 1.000 34.000 150 VAL D CA 1
ATOM 6976 C C . VAL E 1 150 ? 7.791 -0.591 49.845 1.000 29.880 150 VAL D C 1
ATOM 6977 O O . VAL E 1 150 ? 6.769 -1.017 49.322 1.000 33.170 150 VAL D O 1
ATOM 6981 N N . ALA E 1 151 ? 7.993 0.692 50.137 1.000 31.140 151 ALA D N 1
ATOM 6982 C CA . ALA E 1 151 ? 6.984 1.732 49.922 1.000 36.330 151 ALA D CA 1
ATOM 6983 C C . ALA E 1 151 ? 6.580 1.844 48.444 1.000 33.410 151 ALA D C 1
ATOM 6984 O O . ALA E 1 151 ? 5.385 1.786 48.146 1.000 35.230 151 ALA D O 1
ATOM 6986 N N . LEU E 1 152 ? 7.560 1.921 47.530 1.000 29.100 152 LEU D N 1
ATOM 6987 C CA . LEU E 1 152 ? 7.259 2.118 46.116 1.000 29.190 152 LEU D CA 1
ATOM 6988 C C . LEU E 1 152 ? 6.576 0.882 45.522 1.000 28.860 152 LEU D C 1
ATOM 6989 O O . LEU E 1 152 ? 5.651 0.999 44.716 1.000 30.130 152 LEU D O 1
ATOM 6994 N N . SER E 1 153 ? 7.013 -0.306 45.951 1.000 28.440 153 SER D N 1
ATOM 6995 C CA . SER E 1 153 ? 6.349 -1.557 45.630 1.000 28.730 153 SER D CA 1
ATOM 6996 C C . SER E 1 153 ? 4.860 -1.512 46.030 1.000 32.790 153 SER D C 1
ATOM 6997 O O . SER E 1 153 ? 3.994 -1.903 45.241 1.000 31.930 153 SER D O 1
ATOM 7000 N N . ALA E 1 154 ? 4.573 -1.037 47.256 1.000 32.750 154 ALA D N 1
ATOM 7001 C CA . ALA E 1 154 ? 3.218 -0.969 47.791 1.000 30.990 154 ALA D CA 1
ATOM 7002 C C . ALA E 1 154 ? 2.382 0.050 47.013 1.000 31.820 154 ALA D C 1
ATOM 7003 O O . ALA E 1 154 ? 1.241 -0.226 46.665 1.000 26.460 154 ALA D O 1
ATOM 7005 N N . TYR E 1 155 ? 2.968 1.238 46.756 1.000 35.100 155 TYR D N 1
ATOM 7006 C CA . TYR E 1 155 ? 2.326 2.283 45.978 1.000 34.910 155 TYR D CA 1
ATOM 7007 C C . TYR E 1 155 ? 1.965 1.796 44.583 1.000 32.710 155 TYR D C 1
ATOM 7008 O O . TYR E 1 155 ? 0.858 2.044 44.134 1.000 38.750 155 TYR D O 1
ATOM 7017 N N . GLU E 1 156 ? 2.853 1.055 43.934 1.000 35.960 156 GLU D N 1
ATOM 7018 C CA . GLU E 1 156 ? 2.561 0.571 42.594 1.000 36.100 156 GLU D CA 1
ATOM 7019 C C . GLU E 1 156 ? 1.481 -0.505 42.589 1.000 33.970 156 GLU D C 1
ATOM 7020 O O . GLU E 1 156 ? 0.641 -0.495 41.710 1.000 35.730 156 GLU D O 1
ATOM 7026 N N . HIS E 1 157 ? 1.513 -1.420 43.551 1.000 34.290 157 HIS D N 1
ATOM 7027 C CA . HIS E 1 157 ? 0.477 -2.434 43.703 1.000 34.430 157 HIS D CA 1
ATOM 7028 C C . HIS E 1 157 ? -0.888 -1.787 43.933 1.000 32.910 157 HIS D C 1
ATOM 7029 O O . HIS E 1 157 ? -1.874 -2.206 43.344 1.000 35.890 157 HIS D O 1
ATOM 7036 N N . TRP E 1 158 ? -0.910 -0.753 44.773 1.000 31.690 158 TRP D N 1
ATOM 7037 C CA . TRP E 1 158 ? -2.096 0.033 45.063 1.000 33.700 158 TRP D CA 1
ATOM 7038 C C . TRP E 1 158 ? -2.693 0.730 43.833 1.000 35.830 158 TRP D C 1
ATOM 7039 O O . TRP E 1 158 ? -3.909 0.739 43.685 1.000 39.570 158 TRP D O 1
ATOM 7050 N N . LEU E 1 159 ? -1.848 1.374 43.014 1.000 37.620 159 LEU D N 1
ATOM 7051 C CA . LEU E 1 159 ? -2.256 2.050 41.792 1.000 38.710 159 LEU D CA 1
ATOM 7052 C C . LEU E 1 159 ? -2.738 1.056 40.730 1.000 46.790 159 LEU D C 1
ATOM 7053 O O . LEU E 1 159 ? -3.682 1.344 39.988 1.000 50.130 159 LEU D O 1
ATOM 7058 N N . ARG E 1 160 ? -2.067 -0.098 40.627 1.000 46.480 160 ARG D N 1
ATOM 7059 C CA . ARG E 1 160 ? -2.349 -1.113 39.615 1.000 52.160 160 ARG D CA 1
ATOM 7060 C C . ARG E 1 160 ? -3.716 -1.751 39.858 1.000 50.300 160 ARG D C 1
ATOM 7061 O O . ARG E 1 160 ? -4.362 -2.135 38.898 1.000 44.580 160 ARG D O 1
ATOM 7069 N N . ASP E 1 161 ? -4.091 -1.901 41.135 1.000 53.070 161 ASP D N 1
ATOM 7070 C CA . ASP E 1 161 ? -5.267 -2.624 41.577 1.000 61.560 161 ASP D CA 1
ATOM 7071 C C . ASP E 1 161 ? -5.999 -1.720 42.566 1.000 69.130 161 ASP D C 1
ATOM 7072 O O . ASP E 1 161 ? -5.569 -1.569 43.718 1.000 81.700 161 ASP D O 1
ATOM 7077 N N . GLU E 1 162 ? -7.125 -1.128 42.154 1.000 73.400 162 GLU D N 1
ATOM 7078 C CA . GLU E 1 162 ? -7.830 -0.138 43.027 1.000 68.530 162 GLU D CA 1
ATOM 7079 C C . GLU E 1 162 ? -8.638 -0.821 44.139 1.000 63.690 162 GLU D C 1
ATOM 7080 O O . GLU E 1 162 ? -9.148 -0.089 45.000 1.000 57.880 162 GLU D O 1
ATOM 7086 N N . SER E 1 163 ? -8.769 -2.149 44.119 1.000 57.250 163 SER D N 1
ATOM 7087 C CA . SER E 1 163 ? -9.440 -2.873 45.196 1.000 51.680 163 SER D CA 1
ATOM 7088 C C . SER E 1 163 ? -8.581 -3.083 46.449 1.000 52.920 163 SER D C 1
ATOM 7089 O O . SER E 1 163 ? -9.092 -3.672 47.400 1.000 48.500 163 SER D O 1
ATOM 7092 N N . VAL E 1 164 ? -7.298 -2.647 46.453 1.000 55.480 164 VAL D N 1
ATOM 7093 C CA . VAL E 1 164 ? -6.393 -2.988 47.540 1.000 51.550 164 VAL D CA 1
ATOM 7094 C C . VAL E 1 164 ? -6.226 -1.763 48.438 1.000 40.670 164 VAL D C 1
ATOM 7095 O O . VAL E 1 164 ? -6.202 -0.634 47.983 1.000 34.180 164 VAL D O 1
ATOM 7099 N N . SER E 1 165 ? -6.160 -2.041 49.735 1.000 36.270 165 SER D N 1
ATOM 7100 C CA . SER E 1 165 ? -5.830 -1.090 50.771 1.000 34.450 165 SER D CA 1
ATOM 7101 C C . SER E 1 165 ? -4.343 -0.748 50.703 1.000 34.280 165 SER D C 1
ATOM 7102 O O . SER E 1 165 ? -3.497 -1.642 50.651 1.000 33.850 165 SER D O 1
ATOM 7105 N N . LEU E 1 166 ? -4.027 0.552 50.738 1.000 34.440 166 LEU D N 1
ATOM 7106 C CA . LEU E 1 166 ? -2.654 1.036 50.760 1.000 31.330 166 LEU D CA 1
ATOM 7107 C C . LEU E 1 166 ? -1.921 0.490 51.987 1.000 34.430 166 LEU D C 1
ATOM 7108 O O . LEU E 1 166 ? -0.815 -0.024 51.835 1.000 39.960 166 LEU D O 1
ATOM 7113 N N . THR E 1 167 ? -2.538 0.549 53.183 1.000 31.360 167 THR D N 1
ATOM 7114 C CA . THR E 1 167 ? -1.874 0.140 54.411 1.000 32.150 167 THR D CA 1
ATOM 7115 C C . THR E 1 167 ? -1.660 -1.376 54.451 1.000 32.610 167 THR D C 1
ATOM 7116 O O . THR E 1 167 ? -0.675 -1.841 55.027 1.000 43.880 167 THR D O 1
ATOM 7120 N N . GLU E 1 168 ? -2.571 -2.149 53.867 1.000 32.140 168 GLU D N 1
ATOM 7121 C CA . GLU E 1 168 ? -2.380 -3.586 53.724 1.000 35.240 168 GLU D CA 1
ATOM 7122 C C . GLU E 1 168 ? -1.230 -3.871 52.759 1.000 33.300 168 GLU D C 1
ATOM 7123 O O . GLU E 1 168 ? -0.408 -4.750 53.045 1.000 31.810 168 GLU D O 1
ATOM 7129 N N . ALA E 1 169 ? -1.163 -3.112 51.647 1.000 29.680 169 ALA D N 1
ATOM 7130 C CA . ALA E 1 169 ? -0.085 -3.220 50.671 1.000 28.760 169 ALA D CA 1
ATOM 7131 C C . ALA E 1 169 ? 1.284 -2.930 51.319 1.000 30.290 169 ALA D C 1
ATOM 7132 O O . ALA E 1 169 ? 2.210 -3.733 51.218 1.000 35.250 169 ALA D O 1
ATOM 7134 N N . LEU E 1 170 ? 1.383 -1.831 52.067 1.000 28.140 170 LEU D N 1
ATOM 7135 C CA . LEU E 1 170 ? 2.586 -1.471 52.799 1.000 30.670 170 LEU D CA 1
ATOM 7136 C C . LEU E 1 170 ? 2.979 -2.533 53.825 1.000 32.230 170 LEU D C 1
ATOM 7137 O O . LEU E 1 170 ? 4.171 -2.835 53.992 1.000 30.590 170 LEU D O 1
ATOM 7142 N N . GLY E 1 171 ? 1.979 -3.018 54.567 1.000 32.060 171 GLY D N 1
ATOM 7143 C CA . GLY E 1 171 ? 2.226 -4.023 55.583 1.000 31.250 171 GLY D CA 1
ATOM 7144 C C . GLY E 1 171 ? 2.741 -5.333 54.993 1.000 30.830 171 GLY D C 1
ATOM 7145 O O . GLY E 1 171 ? 3.641 -5.956 55.553 1.000 31.250 171 GLY D O 1
ATOM 7146 N N . ALA E 1 172 ? 2.139 -5.738 53.861 1.000 31.210 172 ALA D N 1
ATOM 7147 C CA . ALA E 1 172 ? 2.518 -6.959 53.157 1.000 32.550 172 ALA D CA 1
ATOM 7148 C C . ALA E 1 172 ? 3.939 -6.826 52.588 1.000 32.710 172 ALA D C 1
ATOM 7149 O O . ALA E 1 172 ? 4.750 -7.745 52.761 1.000 39.820 172 ALA D O 1
ATOM 7151 N N . ALA E 1 173 ? 4.224 -5.682 51.945 1.000 24.700 173 ALA D N 1
ATOM 7152 C CA . ALA E 1 173 ? 5.534 -5.400 51.370 1.000 27.870 173 ALA D CA 1
ATOM 7153 C C . ALA E 1 173 ? 6.599 -5.364 52.465 1.000 27.180 173 ALA D C 1
ATOM 7154 O O . ALA E 1 173 ? 7.636 -5.972 52.305 1.000 29.290 173 ALA D O 1
ATOM 7156 N N . PHE E 1 174 ? 6.313 -4.692 53.581 1.000 30.700 174 PHE D N 1
ATOM 7157 C CA . PHE E 1 174 ? 7.204 -4.678 54.733 1.000 31.050 174 PHE D CA 1
ATOM 7158 C C . PHE E 1 174 ? 7.495 -6.097 55.221 1.000 30.000 174 PHE D C 1
ATOM 7159 O O . PHE E 1 174 ? 8.625 -6.405 55.574 1.000 27.300 174 PHE D O 1
ATOM 7167 N N . ASP E 1 175 ? 6.461 -6.942 55.281 1.000 31.700 175 ASP D N 1
ATOM 7168 C CA . ASP E 1 175 ? 6.573 -8.264 55.901 1.000 31.300 175 ASP D CA 1
ATOM 7169 C C . ASP E 1 175 ? 7.453 -9.224 55.097 1.000 30.050 175 ASP D C 1
ATOM 7170 O O . ASP E 1 175 ? 8.070 -10.102 55.700 1.000 30.810 175 ASP D O 1
ATOM 7175 N N . VAL E 1 176 ? 7.519 -9.057 53.764 1.000 31.350 176 VAL D N 1
ATOM 7176 C CA . VAL E 1 176 ? 8.441 -9.827 52.928 1.000 32.740 176 VAL D CA 1
ATOM 7177 C C . VAL E 1 176 ? 9.868 -9.626 53.440 1.000 36.270 176 VAL D C 1
ATOM 7178 O O . VAL E 1 176 ? 10.590 -10.581 53.738 1.000 39.320 176 VAL D O 1
ATOM 7182 N N . VAL E 1 177 ? 10.207 -8.349 53.573 1.000 33.890 177 VAL D N 1
ATOM 7183 C CA . VAL E 1 177 ? 11.515 -7.843 53.938 1.000 36.220 177 VAL D CA 1
ATOM 7184 C C . VAL E 1 177 ? 11.776 -8.056 55.428 1.000 32.570 177 VAL D C 1
ATOM 7185 O O . VAL E 1 177 ? 12.940 -8.193 55.814 1.000 31.600 177 VAL D O 1
ATOM 7189 N N . GLY E 1 178 ? 10.716 -7.999 56.259 1.000 28.720 178 GLY D N 1
ATOM 7190 C CA . GLY E 1 178 ? 10.824 -8.253 57.685 1.000 28.630 178 GLY D CA 1
ATOM 7191 C C . GLY E 1 178 ? 11.198 -9.712 57.966 1.000 34.230 178 GLY D C 1
ATOM 7192 O O . GLY E 1 178 ? 12.161 -9.995 58.713 1.000 32.850 178 GLY D O 1
ATOM 7193 N N . ALA E 1 179 ? 10.438 -10.616 57.313 1.000 35.510 179 ALA D N 1
ATOM 7194 C CA . ALA E 1 179 ? 10.693 -12.053 57.331 1.000 39.310 179 ALA D CA 1
ATOM 7195 C C . ALA E 1 179 ? 12.057 -12.388 56.724 1.000 40.180 179 ALA D C 1
ATOM 7196 O O . ALA E 1 179 ? 12.775 -13.226 57.263 1.000 36.050 179 ALA D O 1
ATOM 7198 N N . GLY E 1 180 ? 12.359 -11.742 55.580 1.000 44.310 180 GLY D N 1
ATOM 7199 C CA . GLY E 1 180 ? 13.652 -11.764 54.918 1.000 38.750 180 GLY D CA 1
ATOM 7200 C C . GLY E 1 180 ? 13.563 -12.590 53.641 1.000 40.530 180 GLY D C 1
ATOM 7201 O O . GLY E 1 180 ? 12.648 -13.415 53.509 1.000 40.430 180 GLY D O 1
ATOM 7202 N N . LEU E 1 181 ? 14.519 -12.373 52.719 1.000 40.320 181 LEU D N 1
ATOM 7203 C CA . LEU E 1 181 ? 14.513 -13.072 51.436 1.000 39.220 181 LEU D CA 1
ATOM 7204 C C . LEU E 1 181 ? 14.957 -14.525 51.614 1.000 40.050 181 LEU D C 1
ATOM 7205 O O . LEU E 1 181 ? 14.512 -15.373 50.844 1.000 45.170 181 LEU D O 1
ATOM 7210 N N . ASP E 1 182 ? 15.741 -14.822 52.668 1.000 40.370 182 ASP D N 1
ATOM 7211 C CA . ASP E 1 182 ? 16.085 -16.192 53.057 1.000 39.520 182 ASP D CA 1
ATOM 7212 C C . ASP E 1 182 ? 14.859 -17.079 53.353 1.000 36.260 182 ASP D C 1
ATOM 7213 O O . ASP E 1 182 ? 15.074 -18.269 53.462 1.000 27.320 182 ASP D O 1
ATOM 7218 N N . ARG E 1 183 ? 13.619 -16.545 53.451 1.000 42.700 183 ARG D N 1
ATOM 7219 C CA . ARG E 1 183 ? 12.398 -17.314 53.702 1.000 44.890 183 ARG D CA 1
ATOM 7220 C C . ARG E 1 183 ? 11.338 -17.067 52.621 1.000 51.310 183 ARG D C 1
ATOM 7221 O O . ARG E 1 183 ? 10.224 -16.677 52.951 1.000 54.760 183 ARG D O 1
ATOM 7229 N N . LEU E 1 184 ? 11.645 -17.370 51.348 1.000 60.430 184 LEU D N 1
ATOM 7230 C CA . LEU E 1 184 ? 10.722 -17.157 50.229 1.000 59.690 184 LEU D CA 1
ATOM 7231 C C . LEU E 1 184 ? 10.186 -18.518 49.741 1.000 57.950 184 LEU D C 1
ATOM 7232 O O . LEU E 1 184 ? 8.952 -18.760 49.908 1.000 53.430 184 LEU D O 1
#

Organism: Mycobacterium tuberculosis (strain ATCC 25618 / H37Rv) (NCBI:txid83332)

Solvent-accessible surface area: 42994 Å² total; per-residue (Å²): 131,65,23,67,88,1,0,22,26,0,0,67,29,8,52,75,97,30,20,94,120,3,51,18,49,58,0,2,110,28,10,51,45,64,122,206,38,0,84,182,72,10,100,48,47,48,8,0,0,23,8,56,18,87,54,62,31,64,88,3,39,27,6,3,84,118,18,42,96,102,5,57,24,33,9,0,0,12,6,0,4,5,2,37,10,57,74,84,93,32,63,43,43,63,19,40,61,26,22,98,13,2,31,118,16,82,79,0,7,35,66,0,50,85,30,18,43,22,16,20,83,12,4,0,90,2,0,11,113,73,57,43,66,150,28,53,57,85,48,6,20,1,0,0,27,0,1,13,3,0,9,15,1,0,17,60,43,3,12,158,70,133,101,34,46,13,29,131,4,0,5,50,0,0,67,32,0,0,42,1,9,73,112,148,93,62,38,98,117,0,0,28,32,0,2,58,31,8,51,77,118,29,18,86,120,4,40,21,49,43,0,3,164,55,25,64,26,67,111,185,45,0,79,162,73,13,97,42,47,42,12,0,0,25,14,58,30,90,60,46,29,64,99,5,65,28,58,1,66,126,28,59,93,207,72,121,21,48,70,0,3,66,55,2,8,38,47,44,20,84,68,84,159,78,95,42,101,106,20,46,63,39,22,92,13,2,38,109,15,79,88,0,11,37,67,0,45,85,34,23,43,20,26,26,83,10,6,0,95,4,0,10,114,70,65,59,60,146,40,39,57,37,61,7,37,1,0,0,26,0,2,12,3,0,8,18,0,0,23,56,40,4,13,174,54,141,96,20,52,12,40,103,1,0,1,49,1,0,54,28,0,0,35,1,4,69,113,144,143,73,33,87,56,3,0,23,24,0,0,74,36,6,50,76,109,35,18,92,117,3,49,23,53,62,0,2,146,30,2,16,29,63,119,202,52,0,86,186,54,12,96,37,39,47,8,0,0,27,19,57,22,84,65,63,30,66,104,4,42,30,58,1,74,127,32,58,95,209,70,122,24,58,59,0,3,64,54,0,1,29,43,34,10,76,61,102,100,32,43,53,110,72,13,41,64,33,18,98,13,1,35,113,17,82,78,0,13,36,68,0,51,83,31,24,42,20,13,21,96,12,1,0,84,3,0,5,130,72,41,59,54,131,38,52,52,38,45,4,36,1,0,0,27,0,0,13,3,0,9,20,2,0,13,66,31,9,12,125,50,140,113,23,62,19,44,107,0,0,1,34,0,0,57,35,0,0,36,2,6,74,117,154,141,75,37,72,101,3,0,32,29,0,0,98,26,9,54,70,111,28,20,106,117,2,41,22,51,46,0,4,163,54,16,67,38,70,119,163,40,0,69,164,90,12,97,43,51,42,9,0,0,21,6,56,28,88,60,51,30,66,80,5,33,29,6,1,70,115,25,37,97,97,5,71,43,79,7,0,9,25,6,2,10,7,6,28,18,71,65,93,147,66,76,44,93,79,21,36,73,25,20,98,14,1,33,105,14,105,101,0,55,85,69,0,98,83,39,21,41,18,27,29,86,10,5,1,59,5,0,6,138,76,63,60,66,145,44,112,66,175,106,7,52,62,24,0,142,43,5,14,38,10,7,48,66,2,21,99,91,5,12,214,54,134,102,31,51,12,28,129,9,0,2,59,19,7,60,90,62,39,93,26,164,178,142,60,36,117,72,3,9,23,14,0,23,89,32,17,43,67,94,42,21,92,112,2,38,17,59,58,0,4,193,55,15,66,50,68,91,165,36,0,55,173,83,10,96,43,44,47,19,0,7,26,25,68,24,87,59,53,32,63,102,4,55,24,55,2,79,128,30,60,96,209,70,125,36,59,63,0,5,65,51,1,12,37,50,50,17,108,68,84,144,68,93,20,108,135,40,46,121,144,85,36,20,24,40,98,19,77,93,0,13,31,68,0,47,93,31,29,39,24,27,22,80,9,5,1,85,4,0,10,123,64,64,50,65,150,29,56,59,33,53,5,37,1,0,0,17,0,1,11,3,0,9,20,3,2,53,48,44,4,6,139,56,88,96,33,46,10,36,130,8,1,1,38,2,0,57,18,0,1,40,1,1,67,125,80

Sequence (918 aa):
TTPHHISDVAIELFAAHGFTDVSVDDIARAAGIARRTLFRYYASKNAIPWGDFSTHLAQLQGLLDNIDSRIQLRDALRAALLAFNTFDESETIRHRKRMRVILQTPELQAYSMTMYAGWREVIAKFVARRSGGKTTDFMPQTVAWTMLGVALSAYEHWLRDESVSLTEALGAAFDVVGAGLDRLTTPHHISDVAIELFAAHGFTDVSVDDIARAAGIARRTLFRYYASKNAIPWGDFSTHLAQLQGLLDNIDSRIQLRDALRAALLAFNTFDESETIRHRKRMRVILQTPELQAYSMTMYAGWREVIAKFVARRSGGKTTDFMPQTVAWTMLGVALSAYEHWLRDESVSLTEALGAAFDVVGAGLDRLTTPHHISDVAIELFAAHGFTDVSVDDIARAAGIARRTLFRYYASKNAIPWGDFSTHLAQLQGLLDNIDSRIQLRDALRAALLAFNTFDESETIRHRKRMRVILQTPELQAYSMTMYAGWREVIAKFVARRSGGKTTDFMPQTVAWTMLGVALSAYEHWLRDESVSLTEALGAAFDVVGAGLDRLTTPHHISDVAIELFAAHGFTDVSVDDIARAAGIARRTLFRYYASKNAIPWGDFSTHLAQLQGLLDNIDSRIQLRDALRAALLAFNTFDESETIRHRKRMRVILQTPELQAYSMTMYAGWREVIAKFVARRSGGKTTDFMPQTVAWTMLGVALSAYEHWLRDESVSLTEALGAAFDVVGAGLDTTPHHISDVAIELFAAHGFTDVSVDDIARAAGIARRTLFRYYASKNAIPWGDFSTHLAQLQGLLDNIDSRIQLRDALRAALLAFNTFDESETIRHRKRMRVILQTPELQAYSMTMYAGWREVIAKFVARRSGGKTTDFMPQTVAWTMLGVALSAYEHWLRDESVSLTEALGAAFDVVGAGLDRL

Secondary structure (DSSP, 8-state):
-HHHHHHHHHHHHHHHS-STT--HHHHHHHHTS-HHHHHHH-SSSTTGGG-S-HHHHHHHHHHHHHS-TTS-HHHHHHHHHHHHT---HHHHHHHHHHHHHHHH-GGGHHHHHHHHHHHHHHHHHHHHHHH-S-TTSHHHHHHHHHHHHHHHHHHHHHHHHSSS-HHHHHHHHHHHHHH-TTT-/--HHHHHHHHHHHHHHH-STT--HHHHHHHHTS-HHHHHHH-SSSTTGGG-SHHHHHHHHHHHHHHS-TTS-HHHHHHHHHHHHT---GGGHHHHHHHHHHHHH-GGGHHHHHHHHHHHHHHHHHHHHHHSSS-TTSSSTTHHHHHHHHHHHHHHHHHHH-TTS-HHHHHHHHHHHHHH-GGG-/--HHHHHHHHHHHHHHS-STT--HHHHHHHHT--HHHHHHH-SSSTTTTSTTHHHHHHHHHHHHHTS-TTS-HHHHHHHHHHHHT---HHHHHHHHHHHHHHHH-GGGHHHHHHHHHHHHHHHHHHHHHHSSS-TTSHHHHHHHHHHHHHHHHHHHHHHH-TT--HHHHHHHHHHHHHH---/--HHHHHHHHHHHHTTS-GGG--HHHHHHHHTS-HHHHHHH-SSSTTSTT-SHHHHHHHHHHHHHTS-TTS-HHHHHHHHHHTS----HHHHHTTSSS--HHHH-GGGHHHHHHHHHHHHHHHHHHHHHHH-S-TTSHHHHHHHHHHHHHHHHHHHHHHH-TTS-HHHHHHHHHHHHHH-GGG-/--HHHHHHHHHHHHHHS-STT--HHHHHHHHTS-HHHHHHH-SSSTTTTSTTHHHHHHHHHHHHHHS-TTS-HHHHHHHHHHHHT---HHHHHHHHHHHHHHHH-GGGHHHHHHHHHHHHHHHHHHHHHHSSS-TTSHHHHHHHHHHHHHHHHHHHHHHH-TTS-HHHHHHHHHHHHHH-GGG-

Nearest PDB structures (foldseek):
  8x0a-assembly1_A  TM=9.897E-01  e=1.816E-23  Mycobacterium tuberculosis
  2rae-assembly1_A-2  TM=9.830E-01  e=1.040E-15  Rhodococcus jostii RHA1
  2dg7-asse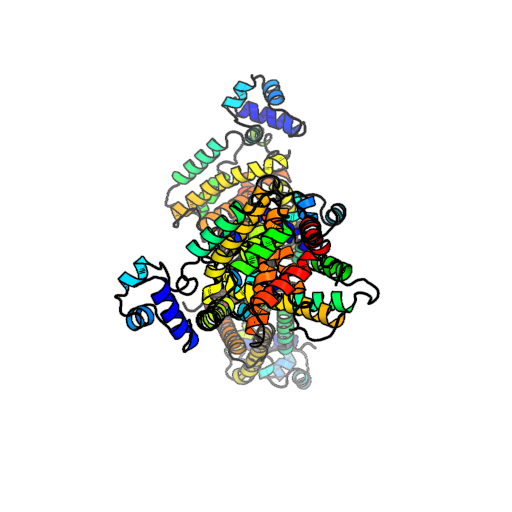mbly1_A  TM=7.949E-01  e=5.240E-06  Streptomyces coelicolor A3(2)
  5efy-assembly1_B  TM=7.906E-01  e=7.288E-06  Streptomyces coelicolor A3(2)
  6ayh-assembly1_A-2  TM=6.053E-01  e=1.364E-03  Salmonella enterica

InterPro domains:
  IPR001647 DNA-binding HTH domain, TetR-type [PF00440] (19-60)
  IPR001647 DNA-binding HTH domain, TetR-type [PR00455] (18-31)
  IPR001647 DNA-binding HTH domain, TetR-type [PR00455] (39-62)
  IPR001647 DNA-binding HTH domain, TetR-type [PS50977] (12-72)
  IPR009057 Homedomain-like superfamily [SSF46689] (6-78)
  IPR023851 Transcriptional regulator, TetR-type [TIGR03968] (6-193)
  IPR041347 MftR, C-terminal [PF17754] (85-193)
  IPR050109 HTH-type, TetR-like transcriptional regulator [PTHR30055] (2-195)

B-factor: mean 48.13, std 17.89, range [18.94, 145.48]